Protein 4J2X (pdb70)

Structure (mmCIF, N/CA/C/O backbone):
data_4J2X
#
_entry.id   4J2X
#
_cell.length_a   62.157
_cell.length_b   97.293
_cell.length_c   144.102
_cell.angle_alpha   90.00
_cell.angle_beta   93.17
_cell.angle_gamma   90.00
#
_symmetry.space_group_name_H-M   'P 1 21 1'
#
loop_
_entity.id
_entity.type
_entity.pdbx_description
1 polymer 'Recombining binding protein suppressor of hairless'
2 polymer 'Four and a half LIM domains protein 1'
3 polymer "5'-D(*AP*AP*TP*CP*TP*TP*TP*CP*CP*CP*AP*CP*AP*GP*T)-3'"
4 polymer "5'-D(*TP*TP*AP*CP*TP*GP*TP*GP*GP*GP*AP*AP*AP*GP*A)-3'"
5 non-polymer 1,2-ETHANEDIOL
6 water water
#
loop_
_atom_site.group_PDB
_atom_site.id
_atom_site.type_symbol
_atom_site.label_atom_id
_atom_site.label_alt_id
_atom_site.label_comp_id
_atom_site.label_asym_id
_atom_site.label_entity_id
_atom_site.label_seq_id
_atom_site.pdbx_PDB_ins_code
_atom_site.Cartn_x
_atom_site.Cartn_y
_atom_site.Cartn_z
_atom_site.occupancy
_atom_site.B_iso_or_equiv
_atom_site.auth_seq_id
_atom_site.auth_comp_id
_atom_site.auth_asym_id
_atom_site.auth_atom_id
_atom_site.pdbx_PDB_model_num
ATOM 1 N N . PRO A 1 6 ? 35.145 -16.688 31.003 1.00 142.73 53 PRO A N 1
ATOM 2 C CA . PRO A 1 6 ? 35.523 -15.316 30.613 1.00 143.40 53 PRO A CA 1
ATOM 3 C C . PRO A 1 6 ? 34.381 -14.540 29.924 1.00 142.33 53 PRO A C 1
ATOM 4 O O . PRO A 1 6 ? 34.192 -14.726 28.714 1.00 141.06 53 PRO A O 1
ATOM 8 N N . PRO A 1 7 ? 33.628 -13.664 30.674 1.00 135.37 54 PRO A N 1
ATOM 9 C CA . PRO A 1 7 ? 32.477 -12.927 30.085 1.00 130.17 54 PRO A CA 1
ATOM 10 C C . PRO A 1 7 ? 32.640 -12.225 28.731 1.00 130.16 54 PRO A C 1
ATOM 11 O O . PRO A 1 7 ? 33.736 -11.732 28.399 1.00 134.22 54 PRO A O 1
ATOM 15 N N . LYS A 1 8 ? 31.516 -12.190 27.962 1.00 117.38 55 LYS A N 1
ATOM 16 C CA . LYS A 1 8 ? 31.387 -11.630 26.610 1.00 114.52 55 LYS A CA 1
ATOM 17 C C . LYS A 1 8 ? 30.155 -10.714 26.426 1.00 111.10 55 LYS A C 1
ATOM 18 O O . LYS A 1 8 ? 29.056 -11.015 26.900 1.00 106.09 55 LYS A O 1
ATOM 24 N N . ARG A 1 9 ? 30.345 -9.643 25.652 1.00 106.37 56 ARG A N 1
ATOM 25 C CA . ARG A 1 9 ? 29.304 -8.689 25.313 1.00 102.92 56 ARG A CA 1
ATOM 26 C C . ARG A 1 9 ? 28.321 -9.327 24.319 1.00 104.36 56 ARG A C 1
ATOM 27 O O . ARG A 1 9 ? 28.714 -10.261 23.612 1.00 105.29 56 ARG A O 1
ATOM 35 N N . LEU A 1 10 ? 27.049 -8.857 24.270 1.00 97.34 57 LEU A N 1
ATOM 36 C CA . LEU A 1 10 ? 26.102 -9.437 23.311 1.00 94.63 57 LEU A CA 1
ATOM 37 C C . LEU A 1 10 ? 26.390 -8.932 21.905 1.00 99.97 57 LEU A C 1
ATOM 38 O O . LEU A 1 10 ? 26.676 -7.746 21.726 1.00 101.92 57 LEU A O 1
ATOM 43 N N . THR A 1 11 ? 26.370 -9.843 20.923 1.00 95.84 58 THR A N 1
ATOM 44 C CA . THR A 1 11 ? 26.580 -9.516 19.514 1.00 96.36 58 THR A CA 1
ATOM 45 C C . THR A 1 11 ? 25.243 -9.446 18.824 1.00 94.77 58 THR A C 1
ATOM 46 O O . THR A 1 11 ? 24.297 -10.077 19.293 1.00 91.55 58 THR A O 1
ATOM 50 N N . ARG A 1 12 ? 25.150 -8.666 17.725 1.00 91.21 59 ARG A N 1
ATOM 51 C CA . ARG A 1 12 ? 23.917 -8.522 16.939 1.00 88.23 59 ARG A CA 1
ATOM 52 C C . ARG A 1 12 ? 23.429 -9.903 16.471 1.00 92.47 59 ARG A C 1
ATOM 53 O O . ARG A 1 12 ? 22.228 -10.149 16.582 1.00 87.69 59 ARG A O 1
ATOM 61 N N . GLU A 1 13 ? 24.385 -10.840 16.068 1.00 92.66 60 GLU A N 1
ATOM 62 C CA . GLU A 1 13 ? 24.085 -12.227 15.659 1.00 92.70 60 GLU A CA 1
ATOM 63 C C . GLU A 1 13 ? 23.335 -12.975 16.784 1.00 94.80 60 GLU A C 1
ATOM 64 O O . GLU A 1 13 ? 22.253 -13.511 16.555 1.00 91.84 60 GLU A O 1
ATOM 70 N N . ALA A 1 14 ? 23.894 -12.950 18.005 1.00 91.45 61 ALA A N 1
ATOM 71 C CA . ALA A 1 14 ? 23.274 -13.518 19.192 1.00 87.99 61 ALA A CA 1
ATOM 72 C C . ALA A 1 14 ? 21.953 -12.815 19.462 1.00 86.44 61 ALA A C 1
ATOM 73 O O . ALA A 1 14 ? 20.974 -13.508 19.776 1.00 84.90 61 ALA A O 1
ATOM 75 N N . MET A 1 15 ? 21.896 -11.450 19.332 1.00 80.54 62 MET A N 1
ATOM 76 C CA . MET A 1 15 ? 20.611 -10.763 19.562 1.00 76.81 62 MET A CA 1
ATOM 77 C C . MET A 1 15 ? 19.595 -11.256 18.564 1.00 81.00 62 MET A C 1
ATOM 78 O O . MET A 1 15 ? 18.549 -11.723 18.984 1.00 80.31 62 MET A O 1
ATOM 83 N N . ARG A 1 16 ? 19.959 -11.268 17.259 1.00 78.14 63 ARG A N 1
ATOM 84 C CA . ARG A 1 16 ? 19.132 -11.752 16.164 1.00 76.66 63 ARG A CA 1
ATOM 85 C C . ARG A 1 16 ? 18.578 -13.118 16.476 1.00 81.85 63 ARG A C 1
ATOM 86 O O . ARG A 1 16 ? 17.357 -13.297 16.444 1.00 82.87 63 ARG A O 1
ATOM 94 N N . ASN A 1 17 ? 19.451 -14.044 16.881 1.00 79.55 64 ASN A N 1
ATOM 95 C CA . ASN A 1 17 ? 19.113 -15.419 17.249 1.00 79.53 64 ASN A CA 1
ATOM 96 C C . ASN A 1 17 ? 18.093 -15.528 18.374 1.00 83.34 64 ASN A C 1
ATOM 97 O O . ASN A 1 17 ? 17.168 -16.341 18.270 1.00 83.68 64 ASN A O 1
ATOM 102 N N . TYR A 1 18 ? 18.223 -14.679 19.414 1.00 78.24 65 TYR A N 1
ATOM 103 C CA . TYR A 1 18 ? 17.286 -14.648 20.531 1.00 75.62 65 TYR A CA 1
ATOM 104 C C . TYR A 1 18 ? 15.919 -14.230 20.031 1.00 78.35 65 TYR A C 1
ATOM 105 O O . TYR A 1 18 ? 14.904 -14.872 20.352 1.00 77.19 65 TYR A O 1
ATOM 114 N N . LEU A 1 19 ? 15.888 -13.149 19.240 1.00 74.47 66 LEU A N 1
ATOM 115 C CA . LEU A 1 19 ? 14.643 -12.633 18.692 1.00 73.67 66 LEU A CA 1
ATOM 116 C C . LEU A 1 19 ? 13.912 -13.622 17.801 1.00 79.80 66 LEU A C 1
ATOM 117 O O . LEU A 1 19 ? 12.698 -13.595 17.774 1.00 78.19 66 LEU A O 1
ATOM 122 N N . LYS A 1 20 ? 14.639 -14.534 17.135 1.00 81.87 67 LYS A N 1
ATOM 123 C CA . LYS A 1 20 ? 14.071 -15.617 16.315 1.00 84.02 67 LYS A CA 1
ATOM 124 C C . LYS A 1 20 ? 13.198 -16.560 17.194 1.00 90.38 67 LYS A C 1
ATOM 125 O O . LYS A 1 20 ? 12.051 -16.778 16.852 1.00 90.95 67 LYS A O 1
ATOM 131 N N . GLU A 1 21 ? 13.697 -17.033 18.351 1.00 89.39 68 GLU A N 1
ATOM 132 C CA . GLU A 1 21 ? 12.933 -17.861 19.308 1.00 90.39 68 GLU A CA 1
ATOM 133 C C . GLU A 1 21 ? 12.938 -17.170 20.663 1.00 96.37 68 GLU A C 1
ATOM 134 O O . GLU A 1 21 ? 13.953 -17.226 21.387 1.00 99.45 68 GLU A O 1
ATOM 140 N N . ARG A 1 22 ? 11.844 -16.501 21.016 1.00 89.08 69 ARG A N 1
ATOM 141 C CA . ARG A 1 22 ? 11.821 -15.743 22.276 1.00 86.34 69 ARG A CA 1
ATOM 142 C C . ARG A 1 22 ? 11.721 -16.633 23.589 1.00 90.40 69 ARG A C 1
ATOM 143 O O . ARG A 1 22 ? 10.840 -16.445 24.443 1.00 89.49 69 ARG A O 1
ATOM 151 N N . GLY A 1 23 ? 12.688 -17.563 23.718 1.00 86.17 70 GLY A N 1
ATOM 152 C CA . GLY A 1 23 ? 12.793 -18.554 24.782 1.00 85.14 70 GLY A CA 1
ATOM 153 C C . GLY A 1 23 ? 13.261 -18.039 26.122 1.00 87.40 70 GLY A C 1
ATOM 154 O O . GLY A 1 23 ? 14.328 -18.453 26.592 1.00 88.64 70 GLY A O 1
ATOM 155 N N . ASP A 1 24 ? 12.445 -17.163 26.777 1.00 77.92 71 ASP A N 1
ATOM 156 C CA . ASP A 1 24 ? 12.808 -16.569 28.066 1.00 73.69 71 ASP A CA 1
ATOM 157 C C . ASP A 1 24 ? 12.490 -17.452 29.233 1.00 73.32 71 ASP A C 1
ATOM 158 O O . ASP A 1 24 ? 11.596 -18.286 29.143 1.00 71.21 71 ASP A O 1
ATOM 163 N N . GLN A 1 25 ? 13.195 -17.209 30.357 1.00 70.01 72 GLN A N 1
ATOM 164 C CA . GLN A 1 25 ? 13.037 -17.867 31.650 1.00 69.86 72 GLN A CA 1
ATOM 165 C C . GLN A 1 25 ? 12.460 -16.812 32.557 1.00 72.73 72 GLN A C 1
ATOM 166 O O . GLN A 1 25 ? 13.102 -15.781 32.760 1.00 75.73 72 GLN A O 1
ATOM 172 N N . THR A 1 26 ? 11.225 -17.010 33.011 1.00 66.00 73 THR A N 1
ATOM 173 C CA . THR A 1 26 ? 10.496 -16.074 33.873 1.00 65.19 73 THR A CA 1
ATOM 174 C C . THR A 1 26 ? 10.309 -16.681 35.279 1.00 71.73 73 THR A C 1
ATOM 175 O O . THR A 1 26 ? 10.028 -17.892 35.425 1.00 71.50 73 THR A O 1
ATOM 179 N N . VAL A 1 27 ? 10.429 -15.818 36.309 1.00 68.48 74 VAL A N 1
ATOM 180 C CA . VAL A 1 27 ? 10.183 -16.204 37.697 1.00 68.87 74 VAL A CA 1
ATOM 181 C C . VAL A 1 27 ? 9.087 -15.306 38.192 1.00 73.00 74 VAL A C 1
ATOM 182 O O . VAL A 1 27 ? 9.243 -14.085 38.133 1.00 73.03 74 VAL A O 1
ATOM 186 N N . LEU A 1 28 ? 7.973 -15.908 38.650 1.00 69.26 75 LEU A N 1
ATOM 187 C CA . LEU A 1 28 ? 6.836 -15.189 39.219 1.00 68.00 75 LEU A CA 1
ATOM 188 C C . LEU A 1 28 ? 6.751 -15.490 40.704 1.00 74.08 75 LEU A C 1
ATOM 189 O O . LEU A 1 28 ? 6.754 -16.676 41.083 1.00 75.46 75 LEU A O 1
ATOM 194 N N . ILE A 1 29 ? 6.586 -14.437 41.538 1.00 68.73 76 ILE A N 1
ATOM 195 C CA . ILE A 1 29 ? 6.365 -14.597 42.974 1.00 67.95 76 ILE A CA 1
ATOM 196 C C . ILE A 1 29 ? 5.032 -13.933 43.216 1.00 72.75 76 ILE A C 1
ATOM 197 O O . ILE A 1 29 ? 4.939 -12.705 43.089 1.00 73.36 76 ILE A O 1
ATOM 202 N N . LEU A 1 30 ? 3.985 -14.762 43.461 1.00 68.85 77 LEU A N 1
ATOM 203 C CA . LEU A 1 30 ? 2.600 -14.368 43.743 1.00 68.05 77 LEU A CA 1
ATOM 204 C C . LEU A 1 30 ? 2.346 -14.429 45.271 1.00 74.72 77 LEU A C 1
ATOM 205 O O . LEU A 1 30 ? 2.568 -15.476 45.916 1.00 75.46 77 LEU A O 1
ATOM 210 N N . HIS A 1 31 ? 1.921 -13.299 45.861 1.00 70.51 78 HIS A N 1
ATOM 211 C CA . HIS A 1 31 ? 1.770 -13.222 47.319 1.00 71.04 78 HIS A CA 1
ATOM 212 C C . HIS A 1 31 ? 0.787 -12.156 47.799 1.00 75.29 78 HIS A C 1
ATOM 213 O O . HIS A 1 31 ? 0.341 -11.342 47.012 1.00 74.98 78 HIS A O 1
ATOM 220 N N . ALA A 1 32 ? 0.545 -12.098 49.116 1.00 73.27 79 ALA A N 1
ATOM 221 C CA . ALA A 1 32 ? -0.296 -11.090 49.764 1.00 72.67 79 ALA A CA 1
ATOM 222 C C . ALA A 1 32 ? 0.533 -9.855 50.107 1.00 76.64 79 ALA A C 1
ATOM 223 O O . ALA A 1 32 ? 1.729 -9.962 50.345 1.00 76.51 79 ALA A O 1
ATOM 225 N N . LYS A 1 33 ? -0.091 -8.679 50.097 1.00 74.85 80 LYS A N 1
ATOM 226 C CA 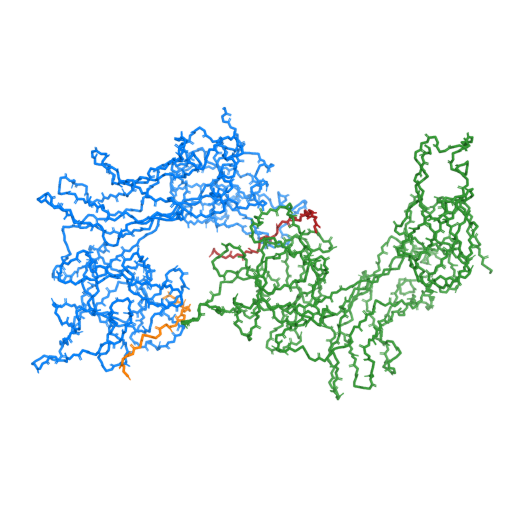. LYS A 1 33 ? 0.577 -7.408 50.385 1.00 75.44 80 LYS A CA 1
ATOM 227 C C . LYS A 1 33 ? 0.859 -7.208 51.891 1.00 81.77 80 LYS A C 1
ATOM 228 O O . LYS A 1 33 ? 1.774 -6.465 52.265 1.00 83.16 80 LYS A O 1
ATOM 234 N N . VAL A 1 34 ? 0.110 -7.906 52.744 1.00 78.37 81 VAL A N 1
ATOM 235 C CA . VAL A 1 34 ? 0.273 -7.853 54.200 1.00 79.80 81 VAL A CA 1
ATOM 236 C C . VAL A 1 34 ? 0.536 -9.233 54.786 1.00 81.05 81 VAL A C 1
ATOM 237 O O . VAL A 1 34 ? 0.400 -10.245 54.092 1.00 79.34 81 VAL A O 1
ATOM 241 N N . ALA A 1 35 ? 0.930 -9.259 56.072 1.00 77.21 82 ALA A N 1
ATOM 242 C CA . ALA A 1 35 ? 1.270 -10.459 56.831 1.00 75.95 82 ALA A CA 1
ATOM 243 C C . ALA A 1 35 ? 1.046 -10.179 58.309 1.00 81.78 82 ALA A C 1
ATOM 244 O O . ALA A 1 35 ? 1.455 -9.130 58.803 1.00 82.44 82 ALA A O 1
ATOM 246 N N . GLN A 1 36 ? 0.346 -11.086 58.995 1.00 79.42 83 GLN A N 1
ATOM 247 C CA . GLN A 1 36 ? 0.084 -10.993 60.426 1.00 82.09 83 GLN A CA 1
ATOM 248 C C . GLN A 1 36 ? 1.244 -11.657 61.179 1.00 89.75 83 GLN A C 1
ATOM 249 O O . GLN A 1 36 ? 1.675 -12.748 60.811 1.00 89.21 83 GLN A O 1
ATOM 255 N N . LYS A 1 37 ? 1.743 -11.010 62.231 1.00 91.15 84 LYS A N 1
ATOM 256 C CA . LYS A 1 37 ? 2.858 -11.544 63.009 1.00 93.94 84 LYS A CA 1
ATOM 257 C C . LYS A 1 37 ? 2.491 -12.527 64.130 1.00 100.33 84 LYS A C 1
ATOM 258 O O . LYS A 1 37 ? 1.385 -12.492 64.683 1.00 100.71 84 LYS A O 1
ATOM 264 N N . SER A 1 38 ? 3.450 -13.405 64.444 1.00 98.80 85 SER A N 1
ATOM 265 C CA . SER A 1 38 ? 3.391 -14.451 65.464 1.00 101.11 85 SER A CA 1
ATOM 266 C C . SER A 1 38 ? 4.181 -13.958 66.683 1.00 111.60 85 SER A C 1
ATOM 267 O O . SER A 1 38 ? 5.044 -13.088 66.545 1.00 112.66 85 SER A O 1
ATOM 270 N N . TYR A 1 39 ? 3.906 -14.526 67.869 1.00 112.13 86 TYR A N 1
ATOM 271 C CA . TYR A 1 39 ? 4.517 -14.116 69.129 1.00 116.04 86 TYR A CA 1
ATOM 272 C C . TYR A 1 39 ? 5.157 -15.253 69.990 1.00 127.21 86 TYR A C 1
ATOM 273 O O . TYR A 1 39 ? 6.370 -15.486 69.927 1.00 128.70 86 TYR A O 1
ATOM 282 N N . GLY A 1 40 ? 4.348 -15.895 70.823 1.00 127.62 87 GLY A N 1
ATOM 283 C CA . GLY A 1 40 ? 4.819 -16.893 71.780 1.00 132.93 87 GLY A CA 1
ATOM 284 C C . GLY A 1 40 ? 5.128 -18.272 71.234 1.00 138.33 87 GLY A C 1
ATOM 285 O O . GLY A 1 40 ? 4.511 -19.266 71.660 1.00 139.92 87 GLY A O 1
ATOM 286 N N . ASN A 1 41 ? 6.131 -18.342 70.323 1.00 132.04 88 ASN A N 1
ATOM 287 C CA . ASN A 1 41 ? 6.566 -19.561 69.633 1.00 129.78 88 ASN A CA 1
ATOM 288 C C . ASN A 1 41 ? 5.562 -19.960 68.547 1.00 127.05 88 ASN A C 1
ATOM 289 O O . ASN A 1 41 ? 5.846 -20.884 67.770 1.00 126.12 88 ASN A O 1
ATOM 294 N N . GLU A 1 42 ? 4.408 -19.226 68.470 1.00 117.65 89 GLU A N 1
ATOM 295 C CA . GLU A 1 42 ? 3.333 -19.446 67.494 1.00 111.38 89 GLU A CA 1
ATOM 296 C C . GLU A 1 42 ? 3.803 -19.236 66.089 1.00 107.71 89 GLU A C 1
ATOM 297 O O . GLU A 1 42 ? 4.784 -18.528 65.877 1.00 106.21 89 GLU A O 1
ATOM 303 N N . LYS A 1 43 ? 3.170 -19.955 65.149 1.00 100.29 90 LYS A N 1
ATOM 304 C CA . LYS A 1 43 ? 3.485 -19.940 63.724 1.00 95.58 90 LYS A CA 1
ATOM 305 C C . LYS A 1 43 ? 2.189 -19.648 62.986 1.00 98.06 90 LYS A C 1
ATOM 306 O O . LYS A 1 43 ? 1.435 -20.556 62.631 1.00 96.46 90 LYS A O 1
ATOM 312 N N . ARG A 1 44 ? 1.896 -18.352 62.846 1.00 94.57 91 ARG A N 1
ATOM 313 C CA . ARG A 1 44 ? 0.721 -17.836 62.154 1.00 91.77 91 ARG A CA 1
ATOM 314 C C . ARG A 1 44 ? 1.077 -17.743 60.665 1.00 93.68 91 ARG A C 1
ATOM 315 O O . ARG A 1 44 ? 1.491 -16.675 60.194 1.00 94.33 91 ARG A O 1
ATOM 323 N N . PHE A 1 45 ? 0.958 -18.879 59.948 1.00 87.21 92 PHE A N 1
ATOM 324 C CA . PHE A 1 45 ? 1.307 -19.039 58.530 1.00 83.79 92 PHE A CA 1
ATOM 325 C C . PHE A 1 45 ? 0.698 -18.033 57.592 1.00 88.19 92 PHE A C 1
ATOM 326 O O . PHE A 1 45 ? -0.453 -17.643 57.785 1.00 88.56 92 PHE A O 1
ATOM 334 N N . PHE A 1 46 ? 1.486 -17.596 56.585 1.00 84.13 93 PHE A N 1
ATOM 335 C CA . PHE A 1 46 ? 1.056 -16.634 55.572 1.00 81.83 93 PHE A CA 1
ATOM 336 C C . PHE A 1 46 ? -0.041 -17.256 54.746 1.00 86.97 93 PHE A C 1
ATOM 337 O O . PHE A 1 46 ? 0.135 -18.360 54.208 1.00 86.61 93 PHE A O 1
ATOM 345 N N . CYS A 1 47 ? -1.200 -16.562 54.714 1.00 84.65 94 CYS A N 1
ATOM 346 C CA A CYS A 1 47 ? -2.391 -16.980 53.982 0.52 83.32 94 CYS A CA 1
ATOM 347 C CA B CYS A 1 47 ? -2.386 -16.999 53.975 0.48 83.38 94 CYS A CA 1
ATOM 348 C C . CYS A 1 47 ? -2.929 -15.850 53.116 1.00 86.00 94 CYS A C 1
ATOM 349 O O . CYS A 1 47 ? -3.238 -14.784 53.650 1.00 87.09 94 CYS A O 1
ATOM 354 N N . PRO A 1 48 ? -3.031 -16.041 51.772 1.00 80.18 95 PRO A N 1
ATOM 355 C CA . PRO A 1 48 ? -2.695 -17.241 50.978 1.00 79.10 95 PRO A CA 1
ATOM 356 C C . PRO A 1 48 ? -1.184 -17.548 50.926 1.00 82.47 95 PRO A C 1
ATOM 357 O O . PRO A 1 48 ? -0.347 -16.635 51.120 1.00 82.74 95 PRO A O 1
ATOM 361 N N . PRO A 1 49 ? -0.796 -18.831 50.747 1.00 76.45 96 PRO A N 1
ATOM 362 C CA . PRO A 1 49 ? 0.634 -19.127 50.678 1.00 75.35 96 PRO A CA 1
ATOM 363 C C . PRO A 1 49 ? 1.262 -18.506 49.436 1.00 77.52 96 PRO A C 1
ATOM 364 O O . PRO A 1 49 ? 0.698 -18.623 48.329 1.00 73.67 96 PRO A O 1
ATOM 368 N N . PRO A 1 50 ? 2.441 -17.859 49.612 1.00 76.71 97 PRO A N 1
ATOM 369 C CA . PRO A 1 50 ? 3.179 -17.319 48.458 1.00 76.11 97 PRO A CA 1
ATOM 370 C C . PRO A 1 50 ? 3.455 -18.402 47.422 1.00 80.81 97 PRO A C 1
ATOM 371 O O . PRO A 1 50 ? 3.634 -19.570 47.764 1.00 81.88 97 PRO A O 1
ATOM 375 N N . CYS A 1 51 ? 3.464 -18.028 46.155 1.00 76.12 98 CYS A N 1
ATOM 376 C CA . CYS A 1 51 ? 3.639 -19.016 45.109 1.00 74.65 98 CYS A CA 1
ATOM 377 C C . CYS A 1 51 ? 4.670 -18.608 44.096 1.00 76.08 98 CYS A C 1
ATOM 378 O O . CYS A 1 51 ? 4.593 -17.512 43.529 1.00 75.69 98 CYS A O 1
ATOM 381 N N . VAL A 1 52 ? 5.635 -19.506 43.868 1.00 70.37 99 VAL A N 1
ATOM 382 C CA . VAL A 1 52 ? 6.692 -19.343 42.897 1.00 68.60 99 VAL A CA 1
ATOM 383 C C . VAL A 1 52 ? 6.308 -20.166 41.685 1.00 75.58 99 VAL A C 1
ATOM 384 O O . VAL A 1 52 ? 6.077 -21.372 41.819 1.00 76.07 99 VAL A O 1
ATOM 388 N N . TYR A 1 53 ? 6.186 -19.498 40.510 1.00 73.21 100 TYR A N 1
ATOM 389 C CA . TYR A 1 53 ? 5.911 -20.113 39.195 1.00 73.59 100 TYR A CA 1
ATOM 390 C C . TYR A 1 53 ? 7.128 -19.855 38.337 1.00 77.46 100 TYR A C 1
ATOM 391 O O . TYR A 1 53 ? 7.590 -18.708 38.249 1.00 77.13 100 TYR A O 1
ATOM 400 N N . LEU A 1 54 ? 7.576 -20.888 37.638 1.00 73.64 101 LEU A N 1
ATOM 401 C CA . LEU A 1 54 ? 8.654 -20.808 36.673 1.00 72.60 101 LEU A CA 1
ATOM 402 C C . LEU A 1 54 ? 7.959 -20.863 35.315 1.00 75.79 101 LEU A C 1
ATOM 403 O O . LEU A 1 54 ? 7.419 -21.895 34.925 1.00 76.63 101 LEU A O 1
ATOM 408 N N . MET A 1 55 ? 7.910 -19.733 34.640 1.00 70.97 102 MET A N 1
ATOM 409 C CA . MET A 1 55 ? 7.215 -19.616 33.365 1.00 70.42 102 MET A CA 1
ATOM 410 C C . MET A 1 55 ? 8.157 -19.423 32.213 1.00 71.72 102 MET A C 1
ATOM 411 O O . MET A 1 55 ? 9.242 -18.877 32.393 1.00 73.61 102 MET A O 1
ATOM 416 N N . GLY A 1 56 ? 7.732 -19.841 31.031 1.00 63.57 103 GLY A N 1
ATOM 417 C CA . GLY A 1 56 ? 8.497 -19.617 29.821 1.00 63.80 103 GLY A CA 1
ATOM 418 C C . GLY A 1 56 ? 9.214 -20.792 29.216 1.00 72.64 103 GLY A C 1
ATOM 419 O O . GLY A 1 56 ? 9.750 -21.651 29.923 1.00 76.81 103 GLY A O 1
ATOM 420 N N . SER A 1 57 ? 9.300 -20.764 27.878 1.00 68.30 104 SER A N 1
ATOM 421 C CA . SER A 1 57 ? 9.925 -21.777 27.048 1.00 68.99 104 SER A CA 1
ATOM 422 C C . SER A 1 57 ? 11.416 -21.967 27.345 1.00 77.31 104 SER A C 1
ATOM 423 O O . SER A 1 57 ? 11.994 -22.994 26.961 1.00 81.47 104 SER A O 1
ATOM 426 N N . GLY A 1 58 ? 12.010 -21.000 28.043 1.00 72.02 105 GLY A N 1
ATOM 427 C CA . GLY A 1 58 ? 13.424 -21.008 28.400 1.00 72.83 105 GLY A CA 1
ATOM 428 C C . GLY A 1 58 ? 13.843 -22.064 29.394 1.00 76.81 105 GLY A C 1
ATOM 429 O O . GLY A 1 58 ? 14.991 -22.503 29.356 1.00 78.53 105 GLY A O 1
ATOM 430 N N . TRP A 1 59 ? 12.943 -22.456 30.310 1.00 72.48 106 TRP A N 1
ATOM 431 C CA . TRP A 1 59 ? 13.254 -23.475 31.309 1.00 73.34 106 TRP A CA 1
ATOM 432 C C . TRP A 1 59 ? 13.570 -24.824 30.649 1.00 81.33 106 TRP A C 1
ATOM 433 O O . TRP A 1 59 ? 14.626 -25.405 30.948 1.00 85.21 106 TRP A O 1
ATOM 444 N N . LYS A 1 60 ? 12.729 -25.253 29.680 1.00 75.78 107 LYS A N 1
ATOM 445 C CA . LYS A 1 60 ? 12.915 -26.476 28.888 1.00 77.48 107 LYS A CA 1
ATOM 446 C C . LYS A 1 60 ? 14.169 -26.323 28.013 1.00 81.73 107 LYS A C 1
ATOM 447 O O . LYS A 1 60 ? 14.983 -27.239 27.974 1.00 83.48 107 LYS A O 1
ATOM 453 N N . LYS A 1 61 ? 14.340 -25.164 27.336 1.00 77.38 108 LYS A N 1
ATOM 454 C CA . LYS A 1 61 ? 15.517 -24.901 26.482 1.00 78.54 108 LYS A CA 1
ATOM 455 C C . LYS A 1 61 ? 16.806 -25.094 27.295 1.00 86.95 108 LYS A C 1
ATOM 456 O O . LYS A 1 61 ? 17.718 -25.776 26.815 1.00 91.31 108 LYS A O 1
ATOM 462 N N . LYS A 1 62 ? 16.839 -24.568 28.552 1.00 81.93 109 LYS A N 1
ATOM 463 C CA . LYS A 1 62 ? 17.963 -24.695 29.477 1.00 83.36 109 LYS A CA 1
ATOM 464 C C . LYS A 1 62 ? 18.126 -26.153 29.976 1.00 92.14 109 LYS A C 1
ATOM 465 O O . LYS A 1 62 ? 19.254 -26.637 30.042 1.00 94.98 109 LYS A O 1
ATOM 471 N N . LYS A 1 63 ? 17.015 -26.862 30.269 1.00 88.51 110 LYS A N 1
ATOM 472 C CA . LYS A 1 63 ? 17.062 -28.274 30.670 1.00 91.33 110 LYS A CA 1
ATOM 473 C C . LYS A 1 63 ? 17.713 -29.063 29.540 1.00 99.44 110 LYS A C 1
ATOM 474 O O . LYS A 1 63 ? 18.541 -29.927 29.810 1.00 103.23 110 LYS A O 1
ATOM 480 N N . GLU A 1 64 ? 17.344 -28.756 28.281 1.00 95.43 111 GLU A N 1
ATOM 481 C CA . GLU A 1 64 ? 17.881 -29.417 27.102 1.00 98.46 111 GLU A CA 1
ATOM 482 C C . GLU A 1 64 ? 19.378 -29.158 26.979 1.00 105.36 111 GLU A C 1
ATOM 483 O O . GLU A 1 64 ? 20.127 -30.134 26.864 1.00 107.90 111 GLU A O 1
ATOM 489 N N . GLN A 1 65 ? 19.812 -27.858 27.058 1.00 100.60 112 GLN A N 1
ATOM 490 C CA . GLN A 1 65 ? 21.221 -27.408 26.994 1.00 102.91 112 GLN A CA 1
ATOM 491 C C . GLN A 1 65 ? 22.099 -28.129 28.040 1.00 110.28 112 GLN A C 1
ATOM 492 O O . GLN A 1 65 ? 23.148 -28.686 27.692 1.00 114.19 112 GLN A O 1
ATOM 498 N N . MET A 1 66 ? 21.674 -28.087 29.315 1.00 104.22 113 MET A N 1
ATOM 499 C CA . MET A 1 66 ? 22.379 -28.690 30.439 1.00 106.19 113 MET A CA 1
ATOM 500 C C . MET A 1 66 ? 22.542 -30.190 30.281 1.00 114.24 113 MET A C 1
ATOM 501 O O . MET A 1 66 ? 23.654 -30.701 30.455 1.00 117.09 113 MET A O 1
ATOM 506 N N . GLU A 1 67 ? 21.448 -30.887 29.917 1.00 110.40 114 GLU A N 1
ATOM 507 C CA . GLU A 1 67 ? 21.455 -32.340 29.728 1.00 113.39 114 GLU A CA 1
ATOM 508 C C . GLU A 1 67 ? 22.335 -32.822 28.561 1.00 119.71 114 GLU A C 1
ATOM 509 O O . GLU A 1 67 ? 22.907 -33.906 28.671 1.00 123.60 114 GLU A O 1
ATOM 515 N N . THR A 1 68 ? 22.478 -32.020 27.477 1.00 114.50 115 THR A N 1
ATOM 516 C CA . THR A 1 68 ? 23.335 -32.399 26.343 1.00 117.59 115 THR A CA 1
ATOM 517 C C . THR A 1 68 ? 24.807 -32.252 26.735 1.00 126.65 115 THR A C 1
ATOM 518 O O . THR A 1 68 ? 25.636 -33.058 26.300 1.00 130.83 115 THR A O 1
ATOM 522 N N . ASP A 1 69 ? 25.120 -31.219 27.560 1.00 122.16 116 ASP A N 1
ATOM 523 C CA . ASP A 1 69 ? 26.460 -30.933 28.074 1.00 124.87 116 ASP A CA 1
ATOM 524 C C . ASP A 1 69 ? 26.943 -32.026 29.027 1.00 133.91 116 ASP A C 1
ATOM 525 O O . ASP A 1 69 ? 28.153 -32.256 29.120 1.00 138.52 116 ASP A O 1
ATOM 530 N N . GLY A 1 70 ? 26.006 -32.719 29.679 1.00 129.61 117 GLY A N 1
ATOM 531 C CA . GLY A 1 70 ? 26.327 -33.841 30.553 1.00 133.50 117 GLY A CA 1
ATOM 532 C C . GLY A 1 70 ? 25.543 -33.972 31.836 1.00 137.16 117 GLY A C 1
ATOM 533 O O . GLY A 1 70 ? 25.782 -34.902 32.607 1.00 140.35 117 GLY A O 1
ATOM 534 N N . CYS A 1 71 ? 24.613 -33.056 32.084 1.00 130.46 118 CYS A N 1
ATOM 535 C CA . CYS A 1 71 ? 23.817 -33.080 33.305 1.00 129.23 118 CYS A CA 1
ATOM 536 C C . CYS A 1 71 ? 22.738 -34.152 33.294 1.00 131.69 118 CYS A C 1
ATOM 537 O O . CYS A 1 71 ? 22.165 -34.450 32.246 1.00 130.26 118 CYS A O 1
ATOM 540 N N . SER A 1 72 ? 22.472 -34.731 34.470 1.00 128.48 119 SER A N 1
ATOM 541 C CA . SER A 1 72 ? 21.406 -35.704 34.660 1.00 128.26 119 SER A CA 1
ATOM 542 C C . SER A 1 72 ? 20.125 -34.897 34.906 1.00 127.53 119 SER A C 1
ATOM 543 O O . SER A 1 72 ? 20.220 -33.686 35.115 1.00 125.14 119 SER A O 1
ATOM 546 N N . GLU A 1 73 ? 18.941 -35.548 34.918 1.00 122.76 120 GLU A N 1
ATOM 547 C CA . GLU A 1 73 ? 17.670 -34.868 35.195 1.00 118.65 120 GLU A CA 1
ATOM 548 C C . GLU A 1 73 ? 17.715 -34.219 36.578 1.00 120.43 120 GLU A C 1
ATOM 549 O O . GLU A 1 73 ? 17.142 -33.142 36.777 1.00 116.73 120 GLU A O 1
ATOM 555 N N . GLN A 1 74 ? 18.440 -34.867 37.515 1.00 119.41 121 GLN A N 1
ATOM 556 C CA . GLN A 1 74 ? 18.645 -34.424 38.894 1.00 119.02 121 GLN A CA 1
ATOM 557 C C . GLN A 1 74 ? 19.416 -33.101 38.907 1.00 119.96 121 GLN A C 1
ATOM 558 O O . GLN A 1 74 ? 19.013 -32.148 39.582 1.00 116.23 121 GLN A O 1
ATOM 564 N N . GLU A 1 75 ? 20.494 -33.048 38.108 1.00 117.25 122 GLU A N 1
ATOM 565 C CA . GLU A 1 75 ? 21.384 -31.903 37.952 1.00 115.88 122 GLU A CA 1
ATOM 566 C C . GLU A 1 75 ? 20.739 -30.725 37.208 1.00 114.92 122 GLU A C 1
ATOM 567 O O . GLU A 1 75 ? 21.045 -29.579 37.525 1.00 114.38 122 GLU A O 1
ATOM 573 N N . SER A 1 76 ? 19.876 -30.999 36.208 1.00 107.96 123 SER A N 1
ATOM 574 C CA . SER A 1 76 ? 19.228 -29.980 35.372 1.00 103.41 123 SER A CA 1
ATOM 575 C C . SER A 1 76 ? 17.953 -29.339 36.005 1.00 103.50 123 SER A C 1
ATOM 576 O O . SER A 1 76 ? 17.458 -28.305 35.527 1.00 100.08 123 SER A O 1
ATOM 579 N N . GLN A 1 77 ? 17.446 -29.959 37.081 1.00 99.18 124 GLN A N 1
ATOM 580 C CA . GLN A 1 77 ? 16.256 -29.539 37.788 1.00 94.95 124 GLN A CA 1
ATOM 581 C C . GLN A 1 77 ? 16.485 -28.272 38.590 1.00 96.05 124 GLN A C 1
ATOM 582 O O . GLN A 1 77 ? 17.332 -28.276 39.489 1.00 95.29 124 GLN A O 1
ATOM 588 N N . PRO A 1 78 ? 15.707 -27.183 38.314 1.00 90.88 125 PRO A N 1
ATOM 589 C CA . PRO A 1 78 ? 15.842 -25.955 39.123 1.00 89.44 125 PRO A CA 1
ATOM 590 C C . PRO A 1 78 ? 15.386 -26.214 40.555 1.00 93.76 125 PRO A C 1
ATOM 591 O O . PRO A 1 78 ? 14.539 -27.089 40.788 1.00 93.99 125 PRO A O 1
ATOM 595 N N . CYS A 1 79 ? 16.002 -25.499 41.509 1.00 89.87 126 CYS A N 1
ATOM 596 C CA . CYS A 1 79 ? 15.699 -25.588 42.935 1.00 90.83 126 CYS A CA 1
ATOM 597 C C . CYS A 1 79 ? 15.414 -24.204 43.435 1.00 94.31 126 CYS A C 1
ATOM 598 O O . CYS A 1 79 ? 16.039 -23.232 43.010 1.00 93.78 126 CYS A O 1
ATOM 601 N N . ALA A 1 80 ? 14.468 -24.120 44.345 1.00 90.78 127 ALA A N 1
ATOM 602 C CA . ALA A 1 80 ? 14.064 -22.873 44.930 1.00 89.14 127 ALA A CA 1
ATOM 603 C C . ALA A 1 80 ? 14.008 -23.069 46.416 1.00 96.79 127 ALA A C 1
ATOM 604 O O . ALA A 1 80 ? 13.795 -24.188 46.909 1.00 98.06 127 ALA A O 1
ATOM 606 N N . PHE A 1 81 ? 14.261 -21.974 47.130 1.00 93.30 128 PHE A N 1
ATOM 607 C CA . PHE A 1 81 ? 14.211 -21.886 48.577 1.00 93.95 128 PHE A CA 1
ATOM 608 C C . PHE A 1 81 ? 13.601 -20.547 48.871 1.00 95.75 128 PHE A C 1
ATOM 609 O O . PHE A 1 81 ? 13.883 -19.582 48.163 1.00 95.39 128 PHE A O 1
ATOM 617 N N . ILE A 1 82 ? 12.739 -20.490 49.877 1.00 90.34 129 ILE A N 1
ATOM 618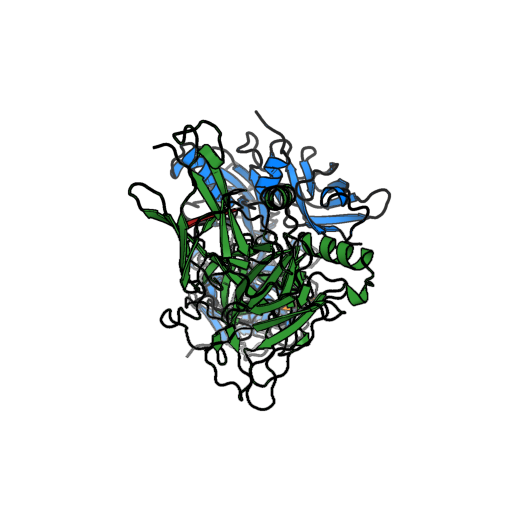 C CA . ILE A 1 82 ? 12.040 -19.268 50.223 1.00 88.34 129 ILE A CA 1
ATOM 619 C C . ILE A 1 82 ? 12.328 -18.799 51.661 1.00 94.36 129 ILE A C 1
ATOM 620 O O . ILE A 1 82 ? 12.526 -19.616 52.569 1.00 94.78 129 ILE A O 1
ATOM 625 N N . GLY A 1 83 ? 12.302 -17.485 51.848 1.00 90.88 130 GLY A N 1
ATOM 626 C CA . GLY A 1 83 ? 12.493 -16.887 53.155 1.00 93.72 130 GLY A CA 1
ATOM 627 C C . GLY A 1 83 ? 12.085 -15.441 53.190 1.00 98.36 130 GLY A C 1
ATOM 628 O O . GLY A 1 83 ? 11.616 -14.908 52.190 1.00 95.38 130 GLY A O 1
ATOM 629 N N . ILE A 1 84 ? 12.273 -14.806 54.352 1.00 99.89 131 ILE A N 1
ATOM 630 C CA . ILE A 1 84 ? 11.991 -13.389 54.597 1.00 100.74 131 ILE A CA 1
ATOM 631 C C . ILE A 1 84 ? 13.324 -12.580 54.696 1.00 114.09 131 ILE A C 1
ATOM 632 O O . ILE A 1 84 ? 14.373 -13.191 54.917 1.00 115.68 131 ILE A O 1
ATOM 637 N N . GLY A 1 85 ? 13.287 -11.273 54.413 1.00 116.49 132 GLY A N 1
ATOM 638 C CA . GLY A 1 85 ? 14.485 -10.437 54.294 1.00 122.54 132 GLY A CA 1
ATOM 639 C C . GLY A 1 85 ? 15.125 -9.767 55.513 1.00 139.43 132 GLY A C 1
ATOM 640 O O . GLY A 1 85 ? 14.807 -8.607 55.796 1.00 140.20 132 GLY A O 1
ATOM 641 N N . ASN A 1 86 ? 16.105 -10.413 56.210 1.00 144.32 133 ASN A N 1
ATOM 642 C CA . ASN A 1 86 ? 16.613 -11.764 55.946 1.00 146.12 133 ASN A CA 1
ATOM 643 C C . ASN A 1 86 ? 16.565 -12.728 57.158 1.00 155.24 133 ASN A C 1
ATOM 644 O O . ASN A 1 86 ? 16.761 -13.938 56.981 1.00 155.56 133 ASN A O 1
ATOM 649 N N . SER A 1 87 ? 16.271 -12.202 58.374 1.00 154.76 134 SER A N 1
ATOM 650 C CA . SER A 1 87 ? 16.219 -12.978 59.624 1.00 157.74 134 SER A CA 1
ATOM 651 C C . SER A 1 87 ? 17.576 -13.685 59.919 1.00 167.76 134 SER A C 1
ATOM 652 O O . SER A 1 87 ? 18.629 -13.144 59.556 1.00 168.91 134 SER A O 1
ATOM 655 N N . ASP A 1 88 ? 17.552 -14.867 60.583 1.00 167.33 135 ASP A N 1
ATOM 656 C CA . ASP A 1 88 ? 18.767 -15.627 60.897 1.00 171.38 135 ASP A CA 1
ATOM 657 C C . ASP A 1 88 ? 19.035 -16.794 59.910 1.00 172.89 135 ASP A C 1
ATOM 658 O O . ASP A 1 88 ? 19.729 -17.758 60.260 1.00 175.79 135 ASP A O 1
ATOM 663 N N . GLN A 1 89 ? 18.505 -16.661 58.656 1.00 163.48 136 GLN A N 1
ATOM 664 C CA . GLN A 1 89 ? 18.653 -17.566 57.499 1.00 160.21 136 GLN A CA 1
ATOM 665 C C . GLN A 1 89 ? 17.818 -18.878 57.451 1.00 159.86 136 GLN A C 1
ATOM 666 O O . GLN A 1 89 ? 18.231 -19.868 56.823 1.00 160.07 136 GLN A O 1
ATOM 672 N N . GLU A 1 90 ? 16.613 -18.856 58.054 1.00 151.25 137 GLU A N 1
ATOM 673 C CA . GLU A 1 90 ? 15.688 -19.992 58.030 1.00 146.99 137 GLU A CA 1
ATOM 674 C C . GLU A 1 90 ? 14.961 -19.968 56.669 1.00 139.41 137 GLU A C 1
ATOM 675 O O . GLU A 1 90 ? 14.033 -19.180 56.466 1.00 136.07 137 GLU A O 1
ATOM 681 N N . MET A 1 91 ? 15.452 -20.775 55.714 1.00 130.38 138 MET A N 1
ATOM 682 C CA . MET A 1 91 ? 14.891 -20.867 54.368 1.00 123.72 138 MET A CA 1
ATOM 683 C C . MET A 1 91 ? 14.297 -22.234 54.090 1.00 120.09 138 MET A C 1
ATOM 684 O O . MET A 1 91 ? 14.976 -23.248 54.258 1.00 122.08 138 MET A O 1
ATOM 689 N N . GLN A 1 92 ? 13.022 -22.253 53.657 1.00 108.85 139 GLN A N 1
ATOM 690 C CA . GLN A 1 92 ? 12.274 -23.463 53.327 1.00 105.59 139 GLN A CA 1
ATOM 691 C C . GLN A 1 92 ? 12.415 -23.867 51.878 1.00 103.96 139 GLN A C 1
ATOM 692 O O . GLN A 1 92 ? 12.314 -23.034 50.983 1.00 99.64 139 GLN A O 1
ATOM 698 N N . GLN A 1 93 ? 12.652 -25.161 51.648 1.00 101.99 140 GLN A N 1
ATOM 699 C CA . GLN A 1 93 ? 12.808 -25.694 50.303 1.00 99.77 140 GLN A CA 1
ATOM 700 C C . GLN A 1 93 ? 11.473 -25.848 49.656 1.00 101.14 140 GLN A C 1
ATOM 701 O O . GLN A 1 93 ? 10.577 -26.458 50.245 1.00 102.10 140 GLN A O 1
ATOM 707 N N . LEU A 1 94 ? 11.351 -25.326 48.435 1.00 93.96 141 LEU A N 1
ATOM 708 C CA . LEU A 1 94 ? 10.151 -25.491 47.644 1.00 91.65 141 LEU A CA 1
ATOM 709 C C . LEU A 1 94 ? 10.377 -26.711 46.749 1.00 97.32 141 LEU A C 1
ATOM 710 O O . LEU A 1 94 ? 11.482 -26.901 46.209 1.00 97.10 141 LEU A O 1
ATOM 715 N N . ASN A 1 95 ? 9.339 -27.538 46.592 1.00 95.45 142 ASN A N 1
ATOM 716 C CA . ASN A 1 95 ? 9.469 -28.676 45.710 1.00 97.54 142 ASN A CA 1
ATOM 717 C C . ASN A 1 95 ? 8.772 -28.437 44.381 1.00 101.78 142 ASN A C 1
ATOM 718 O O . ASN A 1 95 ? 7.538 -28.528 44.302 1.00 101.35 142 ASN A O 1
ATOM 723 N N . LEU A 1 96 ? 9.573 -28.127 43.337 1.00 99.17 143 LEU A N 1
ATOM 724 C CA . LEU A 1 96 ? 9.076 -27.901 41.967 1.00 98.02 143 LEU A CA 1
ATOM 725 C C . LEU A 1 96 ? 9.358 -29.141 41.091 1.00 107.83 143 LEU A C 1
ATOM 726 O O . LEU A 1 96 ? 9.303 -29.033 39.855 1.00 108.40 143 LEU A O 1
ATOM 731 N N . GLU A 1 97 ? 9.707 -30.292 41.715 1.00 106.69 144 GLU A N 1
ATOM 732 C CA . GLU A 1 97 ? 9.995 -31.513 40.967 1.00 109.21 144 GLU A CA 1
ATOM 733 C C . GLU A 1 97 ? 8.740 -31.953 40.229 1.00 112.37 144 GLU A C 1
ATOM 734 O O . GLU A 1 97 ? 7.748 -32.352 40.860 1.00 113.05 144 GLU A O 1
ATOM 740 N N . GLY A 1 98 ? 8.786 -31.779 38.905 1.00 106.28 145 GLY A N 1
ATOM 741 C CA . GLY A 1 98 ? 7.716 -32.117 37.973 1.00 104.69 145 GLY A CA 1
ATOM 742 C C . GLY A 1 98 ? 6.579 -31.122 37.909 1.00 104.72 145 GLY A C 1
ATOM 743 O O . GLY A 1 98 ? 5.577 -31.386 37.240 1.00 105.38 145 GLY A O 1
ATOM 744 N N . LYS A 1 99 ? 6.718 -29.975 38.605 1.00 97.65 146 LYS A N 1
ATOM 745 C CA . LYS A 1 99 ? 5.708 -28.913 38.666 1.00 94.28 146 LYS A CA 1
ATOM 746 C C . LYS A 1 99 ? 6.301 -27.578 38.194 1.00 94.64 146 LYS A C 1
ATOM 747 O O . LYS A 1 99 ? 7.468 -27.274 38.486 1.00 93.28 146 LYS A O 1
ATOM 753 N N . ASN A 1 100 ? 5.487 -26.762 37.511 1.00 89.03 147 ASN A N 1
ATOM 754 C CA . ASN A 1 100 ? 5.935 -25.445 37.030 1.00 86.70 147 ASN A CA 1
ATOM 755 C C . ASN A 1 100 ? 5.841 -24.424 38.179 1.00 88.97 147 ASN A C 1
ATOM 756 O O . ASN A 1 100 ? 6.305 -23.294 38.035 1.00 88.12 147 ASN A O 1
ATOM 761 N N . TYR A 1 101 ? 5.245 -24.827 39.322 1.00 83.56 148 TYR A N 1
ATOM 762 C CA . TYR A 1 101 ? 5.036 -23.942 40.457 1.00 80.87 148 TYR A CA 1
ATOM 763 C C . TYR A 1 101 ? 5.008 -24.680 41.763 1.00 82.82 148 TYR A C 1
ATOM 764 O O . TYR A 1 101 ? 4.803 -25.883 41.765 1.00 81.89 148 TYR A O 1
ATOM 773 N N . CYS A 1 102 ? 5.107 -23.938 42.879 1.00 79.63 149 CYS A N 1
ATOM 774 C CA . CYS A 1 102 ? 5.023 -24.484 44.229 1.00 82.48 149 CYS A CA 1
ATOM 775 C C . CYS A 1 102 ? 4.631 -23.416 45.221 1.00 84.73 149 CYS A C 1
ATOM 776 O O . CYS A 1 102 ? 5.148 -22.306 45.113 1.00 85.43 149 CYS A O 1
ATOM 779 N N . THR A 1 103 ? 3.809 -23.758 46.246 1.00 79.11 150 THR A N 1
ATOM 780 C CA . THR A 1 103 ? 3.445 -22.786 47.295 1.00 77.01 150 THR A CA 1
ATOM 781 C C . THR A 1 103 ? 4.259 -22.916 48.594 1.00 79.20 150 THR A C 1
ATOM 782 O O . THR A 1 103 ? 4.624 -24.021 49.009 1.00 78.10 150 THR A O 1
ATOM 786 N N . ALA A 1 104 ? 4.513 -21.757 49.237 1.00 75.20 151 ALA A N 1
ATOM 787 C CA . ALA A 1 104 ? 5.239 -21.622 50.488 1.00 76.30 151 ALA A CA 1
ATOM 788 C C . ALA A 1 104 ? 4.193 -21.666 51.619 1.00 80.98 151 ALA A C 1
ATOM 789 O O . ALA A 1 104 ? 3.698 -20.648 52.147 1.00 79.95 151 ALA A O 1
ATOM 791 N N . LYS A 1 105 ? 3.819 -22.911 51.931 1.00 78.28 152 LYS A N 1
ATOM 792 C CA . LYS A 1 105 ? 2.771 -23.283 52.869 1.00 78.55 152 LYS A CA 1
ATOM 793 C C . LYS A 1 105 ? 3.069 -23.019 54.341 1.00 86.95 152 LYS A C 1
ATOM 794 O O . LYS A 1 105 ? 2.122 -22.863 55.116 1.00 87.74 152 LYS A O 1
ATOM 800 N N . THR A 1 106 ? 4.364 -22.989 54.738 1.00 86.06 153 THR A N 1
ATOM 801 C CA . THR A 1 106 ? 4.780 -22.848 56.146 1.00 88.67 153 THR A CA 1
ATOM 802 C C . THR A 1 106 ? 5.612 -21.606 56.522 1.00 93.32 153 THR A C 1
ATOM 803 O O . THR A 1 106 ? 6.402 -21.659 57.460 1.00 97.02 153 THR A O 1
ATOM 807 N N . LEU A 1 107 ? 5.380 -20.479 55.862 1.00 87.31 154 LEU A N 1
ATOM 808 C CA . LEU A 1 107 ? 6.091 -19.249 56.166 1.00 87.49 154 LEU A CA 1
ATOM 809 C C . LEU A 1 107 ? 5.387 -18.442 57.261 1.00 95.54 154 LEU A C 1
ATOM 810 O O . LEU A 1 107 ? 4.164 -18.391 57.280 1.00 96.72 154 LEU A O 1
ATOM 815 N N . TYR A 1 108 ? 6.149 -17.777 58.142 1.00 92.98 155 TYR A N 1
ATOM 816 C CA . TYR A 1 108 ? 5.587 -16.929 59.195 1.00 93.91 155 TYR A CA 1
ATOM 817 C C . TYR A 1 108 ? 6.623 -15.880 59.599 1.00 100.42 155 TYR A C 1
ATOM 818 O O . TYR A 1 108 ? 7.808 -16.050 59.275 1.00 101.61 155 TYR A O 1
ATOM 827 N N . ILE A 1 109 ? 6.182 -14.814 60.326 1.00 96.36 156 ILE A N 1
ATOM 828 C CA . ILE A 1 109 ? 7.033 -13.720 60.834 1.00 96.86 156 ILE A CA 1
ATOM 829 C C . ILE A 1 109 ? 6.818 -13.499 62.352 1.00 103.03 156 ILE A C 1
ATOM 830 O O . ILE A 1 109 ? 5.686 -13.281 62.782 1.00 101.91 156 ILE A O 1
ATOM 835 N N . SER A 1 110 ? 7.886 -13.594 63.162 1.00 103.26 157 SER A N 1
ATOM 836 C CA . SER A 1 110 ? 7.763 -13.417 64.617 1.00 106.98 157 SER A CA 1
ATOM 837 C C . SER A 1 110 ? 7.940 -11.957 65.123 1.00 115.51 157 SER A C 1
ATOM 838 O O . SER A 1 110 ? 8.516 -11.125 64.417 1.00 113.96 157 SER A O 1
ATOM 841 N N . ASP A 1 111 ? 7.446 -11.664 66.361 1.00 117.25 158 ASP A N 1
ATOM 842 C CA . ASP A 1 111 ? 7.555 -10.357 67.035 1.00 120.94 158 ASP A CA 1
ATOM 843 C C . ASP A 1 111 ? 9.004 -9.921 67.131 1.00 130.56 158 ASP A C 1
ATOM 844 O O . ASP A 1 111 ? 9.284 -8.721 67.078 1.00 132.62 158 ASP A O 1
ATOM 849 N N . SER A 1 112 ? 9.924 -10.915 67.231 1.00 128.79 159 SER A N 1
ATOM 850 C CA . SER A 1 112 ? 11.384 -10.767 67.267 1.00 131.18 159 SER A CA 1
ATOM 851 C C . SER A 1 112 ? 11.835 -9.933 66.070 1.00 131.33 159 SER A C 1
ATOM 852 O O . SER A 1 112 ? 12.769 -9.139 66.194 1.00 133.74 159 SER A O 1
ATOM 855 N N . ASP A 1 113 ? 11.126 -10.065 64.934 1.00 121.53 160 ASP A N 1
ATOM 856 C CA . ASP A 1 113 ? 11.405 -9.241 63.771 1.00 118.86 160 ASP A CA 1
ATOM 857 C C . ASP A 1 113 ? 10.830 -7.828 63.984 1.00 123.47 160 ASP A C 1
ATOM 858 O O . ASP A 1 113 ? 9.620 -7.667 64.167 1.00 122.03 160 ASP A O 1
ATOM 863 N N . LYS A 1 114 ? 11.704 -6.814 63.993 1.00 121.98 161 LYS A N 1
ATOM 864 C CA . LYS A 1 114 ? 11.267 -5.438 64.236 1.00 122.76 161 LYS A CA 1
ATOM 865 C C . LYS A 1 114 ? 10.905 -4.627 62.993 1.00 124.17 161 LYS A C 1
ATOM 866 O O . LYS A 1 114 ? 10.324 -3.543 63.133 1.00 124.05 161 LYS A O 1
ATOM 872 N N . ARG A 1 115 ? 11.184 -5.187 61.783 1.00 117.73 162 ARG A N 1
ATOM 873 C CA . ARG A 1 115 ? 10.902 -4.579 60.472 1.00 113.77 162 ARG A CA 1
ATOM 874 C C . ARG A 1 115 ? 9.425 -4.278 60.331 1.00 115.22 162 ARG A C 1
ATOM 875 O O . ARG A 1 115 ? 8.595 -5.140 60.639 1.00 112.78 162 ARG A O 1
ATOM 883 N N . LYS A 1 116 ? 9.097 -3.051 59.881 1.00 112.28 163 LYS A N 1
ATOM 884 C CA . LYS A 1 116 ? 7.709 -2.633 59.645 1.00 109.93 163 LYS A CA 1
ATOM 885 C C . LYS A 1 116 ? 7.183 -3.233 58.312 1.00 106.96 163 LYS A C 1
ATOM 886 O O . LYS A 1 116 ? 5.996 -3.571 58.204 1.00 103.77 163 LYS A O 1
ATOM 892 N N . HIS A 1 117 ? 8.112 -3.378 57.333 1.00 100.64 164 HIS A N 1
ATOM 893 C CA A HIS A 1 117 ? 7.878 -3.959 56.014 0.41 95.60 164 HIS A CA 1
ATOM 894 C CA B HIS A 1 117 ? 7.896 -3.950 56.001 0.59 96.78 164 HIS A CA 1
ATOM 895 C C . HIS A 1 117 ? 8.979 -5.003 55.740 1.00 99.15 164 HIS A C 1
ATOM 896 O O . HIS A 1 117 ? 9.995 -5.013 56.431 1.00 102.58 164 HIS A O 1
ATOM 909 N N . PHE A 1 118 ? 8.784 -5.875 54.731 1.00 90.35 165 PHE A N 1
ATOM 910 C CA . PHE A 1 118 ? 9.745 -6.918 54.329 1.00 87.71 165 PHE A CA 1
ATOM 911 C C . PHE A 1 118 ? 9.421 -7.478 52.892 1.00 89.46 165 PHE A C 1
ATOM 912 O O . PHE A 1 118 ? 8.362 -7.192 52.319 1.00 84.79 165 PHE A O 1
ATOM 920 N N . MET A 1 119 ? 10.346 -8.264 52.334 1.00 88.21 166 MET A N 1
ATOM 921 C CA . MET A 1 119 ? 10.194 -8.904 51.032 1.00 86.15 166 MET A CA 1
ATOM 922 C C . MET A 1 119 ? 10.551 -10.372 51.121 1.00 91.59 166 MET A C 1
ATOM 923 O O . MET A 1 119 ? 11.454 -10.751 51.857 1.00 94.69 166 MET A O 1
ATOM 928 N N . LEU A 1 120 ? 9.885 -11.205 50.346 1.00 86.35 167 LEU A N 1
ATOM 929 C CA . LEU A 1 120 ? 10.251 -12.615 50.339 1.00 85.53 167 LEU A CA 1
ATOM 930 C C . LEU A 1 120 ? 11.452 -12.739 49.425 1.00 89.94 167 LEU A C 1
ATOM 931 O O . LEU A 1 120 ? 11.589 -11.975 48.462 1.00 89.20 167 LEU A O 1
ATOM 936 N N . SER A 1 121 ? 12.329 -13.663 49.728 1.00 86.77 168 SER A N 1
ATOM 937 C CA . SER A 1 121 ? 13.460 -13.852 48.861 1.00 86.80 168 SER A CA 1
ATOM 938 C C . SER A 1 121 ? 13.427 -15.267 48.332 1.00 88.79 168 SER A C 1
ATOM 939 O O . SER A 1 121 ? 13.187 -16.198 49.101 1.00 90.33 168 SER A O 1
ATOM 942 N N . VAL A 1 122 ? 13.632 -15.422 47.021 1.00 82.39 169 VAL A N 1
ATOM 943 C CA . VAL A 1 122 ? 13.647 -16.724 46.389 1.00 82.30 169 VAL A CA 1
ATOM 944 C C . VAL A 1 122 ? 15.058 -17.051 45.903 1.00 89.67 169 VAL A C 1
ATOM 945 O O . VAL A 1 122 ? 15.507 -16.518 44.891 1.00 89.17 169 VAL A O 1
ATOM 949 N N . LYS A 1 123 ? 15.750 -17.937 46.625 1.00 89.45 170 LYS A N 1
ATOM 950 C CA . LYS A 1 123 ? 17.091 -18.361 46.232 1.00 91.84 170 LYS A CA 1
ATOM 951 C C . LYS A 1 123 ? 16.925 -19.464 45.197 1.00 94.40 170 LYS A C 1
ATOM 952 O O . LYS A 1 123 ? 16.230 -20.451 45.454 1.00 93.37 170 LYS A O 1
ATOM 958 N N . MET A 1 124 ? 17.525 -19.273 44.013 1.00 90.24 171 MET A N 1
ATOM 959 C CA . MET A 1 124 ? 17.443 -20.255 42.944 1.00 89.23 171 MET A CA 1
ATOM 960 C C . MET A 1 124 ? 18.745 -20.698 42.328 1.00 97.59 171 MET A C 1
ATOM 961 O O . MET A 1 124 ? 19.639 -19.881 42.076 1.00 99.77 171 MET A O 1
ATOM 966 N N . PHE A 1 125 ? 18.843 -22.014 42.088 1.00 94.62 172 PHE A N 1
ATOM 967 C CA . PHE A 1 125 ? 20.009 -22.683 41.514 1.00 97.42 172 PHE A CA 1
ATOM 968 C C . PHE A 1 125 ? 19.575 -24.022 40.938 1.00 97.79 172 PHE A C 1
ATOM 969 O O . PHE A 1 125 ? 18.532 -24.527 41.324 1.00 97.52 172 PHE A O 1
ATOM 977 N N . TYR A 1 126 ? 20.374 -24.616 40.056 1.00 92.14 173 TYR A N 1
ATOM 978 C CA . TYR A 1 126 ? 20.049 -25.922 39.503 1.00 91.33 173 TYR A CA 1
ATOM 979 C C . TYR A 1 126 ? 20.563 -27.003 40.466 1.00 101.15 173 TYR A C 1
ATOM 980 O O . TYR A 1 126 ? 21.194 -26.696 41.477 1.00 102.79 173 TYR A O 1
ATOM 989 N N . GLY A 1 127 ? 20.255 -28.251 40.157 1.00 99.90 174 GLY A N 1
ATOM 990 C CA . GLY A 1 127 ? 20.656 -29.399 40.952 1.00 103.35 174 GLY A CA 1
ATOM 991 C C . GLY A 1 127 ? 22.154 -29.487 41.097 1.00 113.20 174 GLY A C 1
ATOM 992 O O . GLY A 1 127 ? 22.646 -29.756 42.196 1.00 117.96 174 GLY A O 1
ATOM 993 N N . ASN A 1 128 ? 22.896 -29.202 40.008 1.00 109.14 175 ASN A N 1
ATOM 994 C CA . ASN A 1 128 ? 24.364 -29.238 40.023 1.00 112.69 175 ASN A CA 1
ATOM 995 C C . ASN A 1 128 ? 24.991 -28.105 40.875 1.00 117.99 175 ASN A C 1
ATOM 996 O O . ASN A 1 128 ? 26.189 -28.137 41.152 1.00 121.73 175 ASN A O 1
ATOM 1001 N N . SER A 1 129 ? 24.152 -27.127 41.294 1.00 111.40 176 SER A N 1
ATOM 1002 C CA . SER A 1 129 ? 24.430 -25.947 42.129 1.00 110.67 176 SER A CA 1
ATOM 1003 C C . SER A 1 129 ? 24.759 -24.650 41.377 1.00 113.12 176 SER A C 1
ATOM 1004 O O . SER A 1 129 ? 25.008 -23.615 42.011 1.00 112.56 176 SER A O 1
ATOM 1007 N N . ASP A 1 130 ? 24.697 -24.699 40.023 1.00 108.22 177 ASP A N 1
ATOM 1008 C CA . ASP A 1 130 ? 24.903 -23.531 39.166 1.00 106.51 177 ASP A CA 1
ATOM 1009 C C . ASP A 1 130 ? 23.829 -22.544 39.566 1.00 107.40 177 ASP A C 1
ATOM 1010 O O . ASP A 1 130 ? 22.657 -22.907 39.631 1.00 103.90 177 ASP A O 1
ATOM 1015 N N . ASP A 1 131 ? 24.238 -21.337 39.933 1.00 105.47 178 ASP A N 1
ATOM 1016 C CA . ASP A 1 131 ? 23.333 -20.302 40.412 1.00 102.54 178 ASP A CA 1
ATOM 1017 C C . ASP A 1 131 ? 22.428 -19.740 39.336 1.00 101.13 178 ASP A C 1
ATOM 1018 O O . ASP A 1 131 ? 22.762 -19.739 38.148 1.00 100.81 178 ASP A O 1
ATOM 1023 N N . ILE A 1 132 ? 21.248 -19.303 39.771 1.00 93.36 179 ILE A N 1
ATOM 1024 C CA . ILE A 1 132 ? 20.274 -18.579 38.975 1.00 88.49 179 ILE A CA 1
ATOM 1025 C C . ILE A 1 132 ? 20.321 -17.197 39.658 1.00 93.48 179 ILE A C 1
ATOM 1026 O O . ILE A 1 132 ? 20.935 -16.280 39.121 1.00 95.14 179 ILE A O 1
ATOM 1031 N N . GLY A 1 133 ? 19.863 -17.118 40.900 1.00 89.25 180 GLY A N 1
ATOM 1032 C CA . GLY A 1 133 ? 19.913 -15.877 41.653 1.00 88.98 180 GLY A CA 1
ATOM 1033 C C . GLY A 1 133 ? 18.879 -15.784 42.748 1.00 91.33 180 GLY A C 1
ATOM 1034 O O . GLY A 1 133 ? 18.216 -16.777 43.078 1.00 92.49 180 GLY A O 1
ATOM 1035 N N . VAL A 1 134 ? 18.744 -14.586 43.325 1.00 84.47 181 VAL A N 1
ATOM 1036 C CA . VAL A 1 134 ? 17.835 -14.342 44.436 1.00 83.75 181 VAL A CA 1
ATOM 1037 C C . VAL A 1 134 ? 16.865 -13.349 43.957 1.00 87.68 181 VAL A C 1
ATOM 1038 O O . VAL A 1 134 ? 17.270 -12.257 43.574 1.00 90.24 181 VAL A O 1
ATOM 1042 N N . PHE A 1 135 ? 15.577 -13.756 43.931 1.00 80.61 182 PHE A N 1
ATOM 1043 C CA . PHE A 1 135 ? 14.442 -13.004 43.437 1.00 76.10 182 PHE A CA 1
ATOM 1044 C C . PHE A 1 135 ? 13.605 -12.497 44.600 1.00 80.39 182 PHE A C 1
ATOM 1045 O O . PHE A 1 135 ? 13.237 -13.275 45.485 1.00 80.90 182 PHE A O 1
ATOM 1053 N N . LEU A 1 136 ? 13.315 -11.188 44.605 1.00 76.49 183 LEU A N 1
ATOM 1054 C CA . LEU A 1 136 ? 12.532 -10.535 45.658 1.00 75.74 183 LEU A CA 1
ATOM 1055 C C . LEU A 1 136 ? 11.083 -10.335 45.330 1.00 78.82 183 LEU A C 1
ATOM 1056 O O . LEU A 1 136 ? 10.734 -9.960 44.215 1.00 76.33 183 LEU A O 1
ATOM 1061 N N . SER A 1 137 ? 10.230 -10.545 46.325 1.00 77.36 184 SER A N 1
ATOM 1062 C CA . SER A 1 137 ? 8.805 -10.312 46.200 1.00 76.08 184 SER A CA 1
ATOM 1063 C C . SER A 1 137 ? 8.629 -8.801 46.289 1.00 83.10 184 SER A C 1
ATOM 1064 O O . SER A 1 137 ? 9.582 -8.056 46.610 1.00 84.45 184 SER A O 1
ATOM 1067 N N . LYS A 1 138 ? 7.385 -8.351 46.082 1.00 79.05 185 LYS A N 1
ATOM 1068 C CA . LYS A 1 138 ? 7.042 -6.956 46.296 1.00 79.21 185 LYS A CA 1
ATOM 1069 C C . LYS A 1 138 ? 7.040 -6.716 47.853 1.00 85.70 185 LYS A C 1
ATOM 1070 O O . LYS A 1 138 ? 7.157 -7.679 48.636 1.00 85.17 185 LYS A O 1
ATOM 1076 N N . ARG A 1 139 ? 6.990 -5.445 48.281 1.00 83.26 186 ARG A N 1
ATOM 1077 C CA . ARG A 1 139 ? 6.967 -5.066 49.695 1.00 84.85 186 ARG A CA 1
ATOM 1078 C C . ARG A 1 139 ? 5.755 -5.716 50.407 1.00 84.66 186 ARG A C 1
ATOM 1079 O O . ARG A 1 139 ? 4.658 -5.673 49.876 1.00 83.57 186 ARG A O 1
ATOM 1087 N N . ILE A 1 140 ? 5.968 -6.349 51.566 1.00 79.73 187 ILE A N 1
ATOM 1088 C CA . ILE A 1 140 ? 4.904 -6.955 52.377 1.00 78.39 187 ILE A CA 1
ATOM 1089 C C . ILE A 1 140 ? 4.841 -6.216 53.736 1.00 84.69 187 ILE A C 1
ATOM 1090 O O . ILE A 1 140 ? 5.873 -6.056 54.385 1.00 85.98 187 ILE A O 1
ATOM 1095 N N . LYS A 1 141 ? 3.641 -5.748 54.142 1.00 81.50 188 LYS A N 1
ATOM 1096 C CA . LYS A 1 141 ? 3.448 -4.981 55.381 1.00 84.32 188 LYS A CA 1
ATOM 1097 C C . LYS A 1 141 ? 3.180 -5.907 56.549 1.00 93.25 188 LYS A C 1
ATOM 1098 O O . LYS A 1 141 ? 2.267 -6.733 56.473 1.00 93.13 188 LYS A O 1
ATOM 1104 N N . VAL A 1 142 ? 3.961 -5.764 57.638 1.00 92.70 189 VAL A N 1
ATOM 1105 C CA . VAL A 1 142 ? 3.773 -6.566 58.849 1.00 93.83 189 VAL A CA 1
ATOM 1106 C C . VAL A 1 142 ? 2.624 -5.917 59.601 1.00 98.42 189 VAL A C 1
ATOM 1107 O O . VAL A 1 142 ? 2.550 -4.696 59.680 1.00 99.72 189 VAL A O 1
ATOM 1111 N N . ILE A 1 143 ? 1.702 -6.732 60.081 1.00 95.11 190 ILE A N 1
ATOM 1112 C CA . ILE A 1 143 ? 0.483 -6.316 60.753 1.00 96.91 190 ILE A CA 1
ATOM 1113 C C . ILE A 1 143 ? 0.366 -7.046 62.073 1.00 108.02 190 ILE A C 1
ATOM 1114 O O . ILE A 1 143 ? 0.692 -8.239 62.147 1.00 108.35 190 ILE A O 1
ATOM 1119 N N . SER A 1 144 ? -0.068 -6.337 63.126 1.00 109.60 191 SER A N 1
ATOM 1120 C CA . SER A 1 144 ? -0.234 -6.939 64.456 1.00 113.20 191 SER A CA 1
ATOM 1121 C C . SER A 1 144 ? -1.324 -8.018 64.394 1.00 116.83 191 SER A C 1
ATOM 1122 O O . SER A 1 144 ? -1.094 -9.168 64.794 1.00 116.80 191 SER A O 1
ATOM 1125 N N . LYS A 1 145 ? -2.475 -7.642 63.804 1.00 111.93 192 LYS A N 1
ATOM 1126 C CA . LYS A 1 145 ? -3.676 -8.442 63.579 1.00 110.77 192 LYS A CA 1
ATOM 1127 C C . LYS A 1 145 ? -4.625 -7.520 62.818 1.00 115.75 192 LYS A C 1
ATOM 1128 O O . LYS A 1 145 ? -4.330 -6.326 62.773 1.00 116.51 192 LYS A O 1
ATOM 1134 N N . PRO A 1 146 ? -5.761 -7.980 62.238 1.00 121.97 193 PRO A N 1
ATOM 1135 C CA . PRO A 1 146 ? -6.639 -7.028 61.545 1.00 121.27 193 PRO A CA 1
ATOM 1136 C C . PRO A 1 146 ? -7.428 -6.140 62.507 1.00 129.69 193 PRO A C 1
ATOM 1137 O O . PRO A 1 146 ? -7.738 -6.555 63.625 1.00 130.63 193 PRO A O 1
ATOM 1141 N N . SER A 1 147 ? -7.725 -4.908 62.052 1.00 128.81 194 SER A N 1
ATOM 1142 C CA . SER A 1 147 ? -8.460 -3.862 62.761 1.00 132.78 194 SER A CA 1
ATOM 1143 C C . SER A 1 147 ? -9.919 -4.279 63.098 1.00 139.43 194 SER A C 1
ATOM 1144 O O . SER A 1 147 ? -10.782 -4.266 62.208 1.00 137.34 194 SER A O 1
ATOM 1147 N N . LYS A 1 148 ? -10.184 -4.649 64.390 1.00 139.36 195 LYS A N 1
ATOM 1148 C CA . LYS A 1 148 ? -11.511 -5.069 64.892 1.00 139.92 195 LYS A CA 1
ATOM 1149 C C . LYS A 1 148 ? -12.577 -3.959 64.700 1.00 144.93 195 LYS A C 1
ATOM 1150 O O . LYS A 1 148 ? -13.711 -4.254 64.304 1.00 143.59 195 LYS A O 1
ATOM 1156 N N . LYS A 1 149 ? -12.190 -2.691 64.948 1.00 143.37 196 LYS A N 1
ATOM 1157 C CA . LYS A 1 149 ? -13.059 -1.524 64.782 1.00 144.67 196 LYS A CA 1
ATOM 1158 C C . LYS A 1 149 ? -12.841 -0.830 63.414 1.00 146.35 196 LYS A C 1
ATOM 1159 O O . LYS A 1 149 ? -12.099 -1.357 62.574 1.00 142.68 196 LYS A O 1
ATOM 1165 N N . LYS A 1 150 ? -13.529 0.314 63.180 1.00 144.47 197 LYS A N 1
ATOM 1166 C CA . LYS A 1 150 ? -13.496 1.076 61.926 1.00 142.38 197 LYS A CA 1
ATOM 1167 C C . LYS A 1 150 ? -12.115 1.526 61.471 1.00 146.30 197 LYS A C 1
ATOM 1168 O O . LYS A 1 150 ? -11.223 1.770 62.287 1.00 147.44 197 LYS A O 1
ATOM 1174 N N . GLN A 1 151 ? -11.946 1.573 60.142 1.00 141.49 198 GLN A N 1
ATOM 1175 C CA . GLN A 1 151 ? -10.711 1.910 59.439 1.00 140.25 198 GLN A CA 1
ATOM 1176 C C . GLN A 1 151 ? -10.757 3.325 58.823 1.00 145.79 198 GLN A C 1
ATOM 1177 O O . GLN A 1 151 ? -11.834 3.853 58.538 1.00 146.29 198 GLN A O 1
ATOM 1183 N N . SER A 1 152 ? -9.583 3.948 58.668 1.00 143.01 199 SER A N 1
ATOM 1184 C CA . SER A 1 152 ? -9.460 5.280 58.081 1.00 144.32 199 SER A CA 1
ATOM 1185 C C . SER A 1 152 ? -8.587 5.243 56.839 1.00 145.34 199 SER A C 1
ATOM 1186 O O . SER A 1 152 ? -7.678 4.412 56.736 1.00 141.86 199 SER A O 1
ATOM 1189 N N . LEU A 1 153 ? -8.868 6.154 55.897 1.00 143.09 200 LEU A N 1
ATOM 1190 C CA . LEU A 1 153 ? -8.142 6.262 54.632 1.00 141.05 200 LEU A CA 1
ATOM 1191 C C . LEU A 1 153 ? -6.730 6.828 54.838 1.00 146.90 200 LEU A C 1
ATOM 1192 O O . LEU A 1 153 ? -5.891 6.717 53.933 1.00 144.28 200 LEU A O 1
ATOM 1197 N N . LYS A 1 154 ? -6.474 7.421 56.042 1.00 147.06 201 LYS A N 1
ATOM 1198 C CA . LYS A 1 154 ? -5.185 7.981 56.478 1.00 149.18 201 LYS A CA 1
ATOM 1199 C C . LYS A 1 154 ? -4.074 6.901 56.317 1.00 150.84 201 LYS A C 1
ATOM 1200 O O . LYS A 1 154 ? -3.020 7.187 55.741 1.00 151.20 201 LYS A O 1
ATOM 1206 N N . ASN A 1 155 ? -4.342 5.659 56.796 1.00 143.95 202 ASN A N 1
ATOM 1207 C CA . ASN A 1 155 ? -3.455 4.493 56.684 1.00 140.52 202 ASN A CA 1
ATOM 1208 C C . ASN A 1 155 ? -4.012 3.576 55.557 1.00 135.64 202 ASN A C 1
ATOM 1209 O O . ASN A 1 155 ? -4.428 2.439 55.798 1.00 132.19 202 ASN A O 1
ATOM 1214 N N . ALA A 1 156 ? -4.025 4.121 54.319 1.00 129.01 203 ALA A N 1
ATOM 1215 C CA . ALA A 1 156 ? -4.511 3.508 53.073 1.00 124.18 203 ALA A CA 1
ATOM 1216 C C . ALA A 1 156 ? -3.730 2.246 52.660 1.00 124.57 203 ALA A C 1
ATOM 1217 O O . ALA A 1 156 ? -4.124 1.527 51.727 1.00 121.79 203 ALA A O 1
ATOM 1219 N N . ASP A 1 157 ? -2.625 1.982 53.377 1.00 120.77 204 ASP A N 1
ATOM 1220 C CA . ASP A 1 157 ? -1.723 0.830 53.254 1.00 117.26 204 ASP A CA 1
ATOM 1221 C C . ASP A 1 157 ? -2.523 -0.453 53.623 1.00 113.22 204 ASP A C 1
ATOM 1222 O O . ASP A 1 157 ? -2.170 -1.561 53.212 1.00 111.02 204 ASP A O 1
ATOM 1227 N N . LEU A 1 158 ? -3.624 -0.270 54.370 1.00 106.17 205 LEU A N 1
ATOM 1228 C CA . LEU A 1 158 ? -4.533 -1.315 54.806 1.00 103.14 205 LEU A CA 1
ATOM 1229 C C . LEU A 1 158 ? -5.880 -1.229 54.101 1.00 104.41 205 LEU A C 1
ATOM 1230 O O . LEU A 1 158 ? -6.746 -2.050 54.375 1.00 103.71 205 LEU A O 1
ATOM 1235 N N . CYS A 1 159 ? -6.076 -0.252 53.214 1.00 100.03 206 CYS A N 1
ATOM 1236 C CA . CYS A 1 159 ? -7.347 -0.115 52.497 1.00 98.60 206 CYS A CA 1
ATOM 1237 C C . CYS A 1 159 ? -7.300 -0.826 51.156 1.00 98.06 206 CYS A C 1
ATOM 1238 O O . CYS A 1 159 ? -6.207 -1.173 50.696 1.00 97.50 206 CYS A O 1
ATOM 1241 N N . ILE A 1 160 ? -8.474 -1.066 50.527 1.00 90.22 207 ILE A N 1
ATOM 1242 C CA . ILE A 1 160 ? -8.521 -1.766 49.227 1.00 84.38 207 ILE A CA 1
ATOM 1243 C C . ILE A 1 160 ? -8.918 -0.850 48.087 1.00 87.18 207 ILE A C 1
ATOM 1244 O O . ILE A 1 160 ? -10.067 -0.414 48.015 1.00 88.68 207 ILE A O 1
ATOM 1249 N N . ALA A 1 161 ? -7.965 -0.547 47.200 1.00 81.70 208 ALA A N 1
ATOM 1250 C CA . ALA A 1 161 ? -8.228 0.340 46.055 1.00 80.10 208 ALA A CA 1
ATOM 1251 C C . ALA A 1 161 ? -8.888 -0.422 44.913 1.00 81.35 208 ALA A C 1
ATOM 1252 O O . ALA A 1 161 ? -8.397 -1.477 44.498 1.00 78.02 208 ALA A O 1
ATOM 1254 N N . SER A 1 162 ? -9.990 0.124 44.393 1.00 78.29 209 SER A N 1
ATOM 1255 C CA . SER A 1 162 ? -10.697 -0.377 43.210 1.00 75.97 209 SER A CA 1
ATOM 1256 C C . SER A 1 162 ? -9.672 -0.606 42.062 1.00 78.67 209 SER A C 1
ATOM 1257 O O . SER A 1 162 ? -8.827 0.263 41.811 1.00 79.67 209 SER A O 1
ATOM 1260 N N . GLY A 1 163 ? -9.728 -1.768 41.422 1.00 72.44 210 GLY A N 1
ATOM 1261 C CA . GLY A 1 163 ? -8.845 -2.075 40.302 1.00 70.95 210 GLY A CA 1
ATOM 1262 C C . GLY A 1 163 ? -7.590 -2.838 40.653 1.00 75.44 210 GLY A C 1
ATOM 1263 O O . GLY A 1 163 ? -6.829 -3.243 39.765 1.00 75.66 210 GLY A O 1
ATOM 1264 N N . THR A 1 164 ? -7.371 -3.032 41.955 1.00 70.42 211 THR A N 1
ATOM 1265 C CA . THR A 1 164 ? -6.260 -3.801 42.485 1.00 67.29 211 THR A CA 1
ATOM 1266 C C . THR A 1 164 ? -6.785 -5.190 42.711 1.00 70.42 211 THR A C 1
ATOM 1267 O O . THR A 1 164 ? -7.991 -5.406 42.648 1.00 69.74 211 THR A O 1
ATOM 1271 N N . LYS A 1 165 ? -5.890 -6.124 43.021 1.00 67.89 212 LYS A N 1
ATOM 1272 C CA . LYS A 1 165 ? -6.207 -7.534 43.181 1.00 66.75 212 LYS A CA 1
ATOM 1273 C C . LYS A 1 165 ? -6.291 -8.025 44.634 1.00 74.09 212 LYS A C 1
ATOM 1274 O O . LYS A 1 165 ? -5.565 -7.549 45.528 1.00 77.78 212 LYS A O 1
ATOM 1280 N N . VAL A 1 166 ? -7.191 -8.993 44.861 1.00 68.66 213 VAL A N 1
ATOM 1281 C CA . VAL A 1 166 ? -7.450 -9.602 46.170 1.00 67.99 213 VAL A CA 1
ATOM 1282 C C . VAL A 1 166 ? -7.519 -11.119 46.071 1.00 70.93 213 VAL A C 1
ATOM 1283 O O . VAL A 1 166 ? -7.772 -11.670 44.998 1.00 68.53 213 VAL A O 1
ATOM 1287 N N . ALA A 1 167 ? -7.326 -11.773 47.216 1.00 69.60 214 ALA A N 1
ATOM 1288 C CA . ALA A 1 167 ? -7.491 -13.206 47.444 1.00 70.15 214 ALA A CA 1
ATOM 1289 C C . ALA A 1 167 ? -8.618 -13.265 48.462 1.00 75.37 214 ALA A C 1
ATOM 1290 O O . ALA A 1 167 ? -8.766 -12.329 49.266 1.00 76.80 214 ALA A O 1
ATOM 1292 N N . LEU A 1 168 ? -9.436 -14.328 48.405 1.00 70.46 215 LEU A N 1
ATOM 1293 C CA . LEU A 1 168 ? -10.589 -14.517 49.282 1.00 70.31 215 LEU A CA 1
ATOM 1294 C C . LEU A 1 168 ? -10.590 -15.941 49.712 1.00 74.10 215 LEU A C 1
ATOM 1295 O O . LEU A 1 168 ? -10.655 -16.836 48.869 1.00 73.40 215 LEU A O 1
ATOM 1300 N N . PHE A 1 169 ? -10.480 -16.168 51.015 1.00 72.99 216 PHE A N 1
ATOM 1301 C CA . PHE A 1 169 ? -10.435 -17.514 51.568 1.00 73.70 216 PHE A CA 1
ATOM 1302 C C . PHE A 1 169 ? -11.432 -17.753 52.702 1.00 80.23 216 PHE A C 1
ATOM 1303 O O . PHE A 1 169 ? -11.903 -16.798 53.326 1.00 80.79 216 PHE A O 1
ATOM 1311 N N . ASN A 1 170 ? -11.739 -19.037 52.967 1.00 78.40 217 ASN A N 1
ATOM 1312 C CA . ASN A 1 170 ? -12.668 -19.472 54.015 1.00 80.93 217 ASN A CA 1
ATOM 1313 C C . ASN A 1 170 ? -12.029 -20.562 54.853 1.00 90.33 217 ASN A C 1
ATOM 1314 O O . ASN A 1 170 ? -11.339 -21.430 54.331 1.00 89.85 217 ASN A O 1
ATOM 1319 N N . ARG A 1 171 ? -12.275 -20.510 56.155 1.00 92.12 218 ARG A N 1
ATOM 1320 C CA . ARG A 1 171 ? -11.694 -21.366 57.176 1.00 95.31 218 ARG A CA 1
ATOM 1321 C C . ARG A 1 171 ? -12.813 -21.757 58.144 1.00 109.50 218 ARG A C 1
ATOM 1322 O O . ARG A 1 171 ? -13.581 -20.896 58.585 1.00 109.62 218 ARG A O 1
ATOM 1330 N N . LEU A 1 172 ? -12.931 -23.052 58.458 1.00 114.47 219 LEU A N 1
ATOM 1331 C CA . LEU A 1 172 ? -13.953 -23.518 59.394 1.00 120.34 219 LEU A CA 1
ATOM 1332 C C . LEU A 1 172 ? -13.373 -23.986 60.707 1.00 129.88 219 LEU A C 1
ATOM 1333 O O . LEU A 1 172 ? -12.368 -24.704 60.726 1.00 129.45 219 LEU A O 1
ATOM 1338 N N . ARG A 1 173 ? -14.036 -23.582 61.809 1.00 131.48 220 ARG A N 1
ATOM 1339 C CA . ARG A 1 173 ? -13.733 -23.952 63.199 1.00 136.01 220 ARG A CA 1
ATOM 1340 C C . ARG A 1 173 ? -12.280 -23.687 63.649 1.00 141.53 220 ARG A C 1
ATOM 1341 O O . ARG A 1 173 ? -11.706 -24.523 64.366 1.00 144.33 220 ARG A O 1
ATOM 1349 N N . SER A 1 174 ? -11.700 -22.518 63.249 1.00 135.27 221 SER A N 1
ATOM 1350 C CA . SER A 1 174 ? -10.321 -22.101 63.573 1.00 134.80 221 SER A CA 1
ATOM 1351 C C . SER A 1 174 ? -9.260 -23.139 63.101 1.00 136.90 221 SER A C 1
ATOM 1352 O O . SER A 1 174 ? -8.212 -23.280 63.745 1.00 139.12 221 SER A O 1
ATOM 1355 N N . GLN A 1 175 ? -9.532 -23.860 61.983 1.00 128.83 222 GLN A N 1
ATOM 1356 C CA . GLN A 1 175 ? -8.633 -24.905 61.481 1.00 127.05 222 GLN A CA 1
ATOM 1357 C C . GLN A 1 175 ? -7.918 -24.521 60.202 1.00 125.90 222 GLN A C 1
ATOM 1358 O O . GLN A 1 175 ? -8.567 -24.189 59.214 1.00 122.94 222 GLN A O 1
ATOM 1364 N N . THR A 1 176 ? -6.585 -24.638 60.195 1.00 122.00 223 THR A N 1
ATOM 1365 C CA . THR A 1 176 ? -5.755 -24.367 59.011 1.00 118.68 223 THR A CA 1
ATOM 1366 C C . THR A 1 176 ? -6.022 -25.383 57.861 1.00 119.27 223 THR A C 1
ATOM 1367 O O . THR A 1 176 ? -5.721 -25.111 56.690 1.00 116.06 223 THR A O 1
ATOM 1371 N N . VAL A 1 177 ? -6.563 -26.556 58.238 1.00 115.87 224 VAL A N 1
ATOM 1372 C CA . VAL A 1 177 ? -6.895 -27.719 57.411 1.00 114.31 224 VAL A CA 1
ATOM 1373 C C . VAL A 1 177 ? -8.070 -27.393 56.479 1.00 110.15 224 VAL A C 1
ATOM 1374 O O . VAL A 1 177 ? -8.083 -27.842 55.331 1.00 106.76 224 VAL A O 1
ATOM 1378 N N . SER A 1 178 ? -9.058 -26.627 56.994 1.00 104.83 225 SER A N 1
ATOM 1379 C CA . SER A 1 178 ? -10.294 -26.254 56.299 1.00 102.52 225 SER A CA 1
ATOM 1380 C C . SER A 1 178 ? -10.142 -25.107 55.299 1.00 103.22 225 SER A C 1
ATOM 1381 O O . SER A 1 178 ? -11.111 -24.786 54.591 1.00 103.67 225 SER A O 1
ATOM 1384 N N . THR A 1 179 ? -8.945 -24.480 55.255 1.00 94.95 226 THR A N 1
ATOM 1385 C CA . THR A 1 179 ? -8.639 -23.365 54.368 1.00 89.66 226 THR A CA 1
ATOM 1386 C C . THR A 1 179 ? -8.836 -23.756 52.927 1.00 88.59 226 THR A C 1
ATOM 1387 O O . THR A 1 179 ? -8.065 -24.554 52.378 1.00 89.00 226 THR A O 1
ATOM 1391 N N . ARG A 1 180 ? -9.894 -23.178 52.337 1.00 79.73 227 ARG A N 1
ATOM 1392 C CA . ARG A 1 180 ? -10.295 -23.260 50.947 1.00 75.52 227 ARG A CA 1
ATOM 1393 C C . ARG A 1 180 ? -10.259 -21.810 50.445 1.00 76.10 227 ARG A C 1
ATOM 1394 O O . ARG A 1 180 ? -10.651 -20.910 51.185 1.00 75.72 227 ARG A O 1
ATOM 1402 N N . TYR A 1 181 ? -9.809 -21.591 49.191 1.00 70.70 228 TYR A N 1
ATOM 1403 C CA . TYR A 1 181 ? -9.650 -20.282 48.535 1.00 68.49 228 TYR A CA 1
ATOM 1404 C C . TYR A 1 181 ? -10.496 -20.160 47.288 1.00 70.90 228 TYR A C 1
ATOM 1405 O O . TYR A 1 181 ? -10.494 -21.086 46.457 1.00 70.57 228 TYR A O 1
ATOM 1414 N N . LEU A 1 182 ? -11.086 -18.969 47.066 1.00 65.81 229 LEU A N 1
ATOM 1415 C CA . LEU A 1 182 ? -11.792 -18.719 45.806 1.00 64.44 229 LEU A CA 1
ATOM 1416 C C . LEU A 1 182 ? -10.744 -18.844 44.666 1.00 72.84 229 LEU A C 1
ATOM 1417 O O . LEU A 1 182 ? -9.580 -18.423 44.817 1.00 73.88 229 LEU A O 1
ATOM 1422 N N . HIS A 1 183 ? -11.149 -19.508 43.576 1.00 69.93 230 HIS A N 1
ATOM 1423 C CA . HIS A 1 183 ? -10.292 -19.836 42.459 1.00 68.21 230 HIS A CA 1
ATOM 1424 C C . HIS A 1 183 ? -11.131 -20.371 41.300 1.00 70.15 230 HIS A C 1
ATOM 1425 O O . HIS A 1 183 ? -12.082 -21.119 41.508 1.00 69.71 230 HIS A O 1
ATOM 1432 N N . VAL A 1 184 ? -10.701 -20.056 40.074 1.00 65.05 231 VAL A N 1
ATOM 1433 C CA . VAL A 1 184 ? -11.317 -20.507 38.830 1.00 63.18 231 VAL A CA 1
ATOM 1434 C C . VAL A 1 184 ? -10.405 -21.510 38.153 1.00 64.68 231 VAL A C 1
ATOM 1435 O O . VAL A 1 184 ? -9.248 -21.204 37.869 1.00 62.88 231 VAL A O 1
ATOM 1439 N N . GLU A 1 185 ? -10.922 -22.680 37.856 1.00 63.03 232 GLU A N 1
ATOM 1440 C CA . GLU A 1 185 ? -10.236 -23.686 37.055 1.00 63.48 232 GLU A CA 1
ATOM 1441 C C . GLU A 1 185 ? -11.275 -24.530 36.366 1.00 69.22 232 GLU A C 1
ATOM 1442 O O . GLU A 1 185 ? -12.403 -24.624 36.881 1.00 73.30 232 GLU A O 1
ATOM 1448 N N . GLY A 1 186 ? -10.934 -25.067 35.192 1.00 62.91 233 GLY A N 1
ATOM 1449 C CA . GLY A 1 186 ? -11.827 -25.880 34.370 1.00 64.13 233 GLY A CA 1
ATOM 1450 C C . GLY A 1 186 ? -13.131 -25.201 33.969 1.00 72.50 233 GLY A C 1
ATOM 1451 O O . GLY A 1 186 ? -14.183 -25.844 33.869 1.00 76.23 233 GLY A O 1
ATOM 1452 N N . GLY A 1 187 ? -13.060 -23.891 33.776 1.00 68.24 234 GLY A N 1
ATOM 1453 C CA . GLY A 1 187 ? -14.183 -23.054 33.383 1.00 68.30 234 GLY A CA 1
ATOM 1454 C C . GLY A 1 187 ? -15.109 -22.653 34.505 1.00 74.16 234 GLY A C 1
ATOM 1455 O O . GLY A 1 187 ? -16.158 -22.067 34.229 1.00 75.83 234 GLY A O 1
ATOM 1456 N N . ASN A 1 188 ? -14.777 -23.009 35.769 1.00 71.48 235 ASN A N 1
ATOM 1457 C CA . ASN A 1 188 ? -15.663 -22.718 36.910 1.00 72.22 235 ASN A CA 1
ATOM 1458 C C . ASN A 1 188 ? -14.975 -22.117 38.096 1.00 73.04 235 ASN A C 1
ATOM 1459 O O . ASN A 1 188 ? -13.792 -22.318 38.295 1.00 71.84 235 ASN A O 1
ATOM 1464 N N . PHE A 1 189 ? -15.751 -21.419 38.912 1.00 68.57 236 PHE A N 1
ATOM 1465 C CA . PHE A 1 189 ? -15.328 -20.870 40.180 1.00 66.96 236 PHE A CA 1
ATOM 1466 C C . PHE A 1 189 ? -15.506 -21.998 41.167 1.00 71.65 236 PHE A C 1
ATOM 1467 O O . PHE A 1 189 ? -16.574 -22.616 41.195 1.00 74.46 236 PHE A O 1
ATOM 1475 N N . HIS A 1 190 ? -14.452 -22.327 41.913 1.00 66.31 237 HIS A N 1
ATOM 1476 C CA . HIS A 1 190 ? -14.507 -23.361 42.928 1.00 68.81 237 HIS A CA 1
ATOM 1477 C C . HIS A 1 190 ? -13.738 -22.877 44.151 1.00 74.15 237 HIS A C 1
ATOM 1478 O O . HIS A 1 190 ? -13.216 -21.766 44.110 1.00 72.20 237 HIS A O 1
ATOM 1485 N N . ALA A 1 191 ? -13.739 -23.640 45.266 1.00 73.12 238 ALA A N 1
ATOM 1486 C CA . ALA A 1 191 ? -13.026 -23.266 46.484 1.00 72.96 238 ALA A CA 1
ATOM 1487 C C . ALA A 1 191 ? -11.945 -24.305 46.702 1.00 77.82 238 ALA A C 1
ATOM 1488 O O . ALA A 1 191 ? -12.226 -25.417 47.137 1.00 78.48 238 ALA A O 1
ATOM 1490 N N . SER A 1 192 ? -10.723 -23.965 46.291 1.00 74.66 239 SER A N 1
ATOM 1491 C CA . SER A 1 192 ? -9.588 -24.862 46.334 1.00 76.28 239 SER A CA 1
ATOM 1492 C C . SER A 1 192 ? -8.890 -24.830 47.656 1.00 85.66 239 SER A C 1
ATOM 1493 O O . SER A 1 192 ? -8.709 -23.764 48.234 1.00 88.75 239 SER A O 1
ATOM 1496 N N . SER A 1 193 ? -8.423 -25.971 48.096 1.00 82.65 240 SER A N 1
ATOM 1497 C CA . SER A 1 193 ? -7.658 -26.072 49.323 1.00 85.29 240 SER A CA 1
ATOM 1498 C C . SER A 1 193 ? -6.150 -25.997 48.976 1.00 90.47 240 SER A C 1
ATOM 1499 O O . SER A 1 193 ? -5.291 -25.985 49.874 1.00 90.21 240 SER A O 1
ATOM 1502 N N . GLN A 1 194 ? -5.841 -26.011 47.658 1.00 86.28 241 GLN A N 1
ATOM 1503 C CA . GLN A 1 194 ? -4.481 -26.099 47.170 1.00 85.75 241 GLN A CA 1
ATOM 1504 C C . GLN A 1 194 ? -4.011 -25.012 46.249 1.00 86.67 241 GLN A C 1
ATOM 1505 O O . GLN A 1 194 ? -2.809 -24.750 46.191 1.00 87.24 241 GLN A O 1
ATOM 1511 N N . GLN A 1 195 ? -4.943 -24.324 45.593 1.00 80.81 242 GLN A N 1
ATOM 1512 C CA . GLN A 1 195 ? -4.647 -23.185 44.710 1.00 77.70 242 GLN A CA 1
ATOM 1513 C C . GLN A 1 195 ? -5.440 -21.941 45.152 1.00 78.42 242 GLN A C 1
ATOM 1514 O O . GLN A 1 195 ? -6.401 -22.049 45.929 1.00 80.11 242 GLN A O 1
ATOM 1520 N N . TRP A 1 196 ? -5.041 -20.760 44.663 1.00 69.71 243 TRP A N 1
ATOM 1521 C CA . TRP A 1 196 ? -5.729 -19.504 44.982 1.00 67.00 243 TRP A CA 1
ATOM 1522 C C . TRP A 1 196 ? -5.627 -18.532 43.844 1.00 68.15 243 TRP A C 1
ATOM 1523 O O . TRP A 1 196 ? -4.608 -18.473 43.156 1.00 66.38 243 TRP A O 1
ATOM 1534 N N . GLY A 1 197 ? -6.719 -17.822 43.623 1.00 64.62 244 GLY A N 1
ATOM 1535 C CA . GLY A 1 197 ? -6.836 -16.843 42.564 1.00 63.30 244 GLY A CA 1
ATOM 1536 C C . GLY A 1 197 ? -6.651 -15.444 43.088 1.00 69.79 244 GLY A C 1
ATOM 1537 O O . GLY A 1 197 ? -6.795 -15.205 44.290 1.00 72.51 244 GLY A O 1
ATOM 1538 N N . ALA A 1 198 ? -6.324 -14.523 42.174 1.00 64.96 245 ALA A N 1
ATOM 1539 C CA . ALA A 1 198 ? -6.171 -13.118 42.463 1.00 65.25 245 ALA A CA 1
ATOM 1540 C C . ALA A 1 198 ? -7.255 -12.429 41.651 1.00 70.21 245 ALA A C 1
ATOM 1541 O O . ALA A 1 198 ? -7.295 -12.520 40.421 1.00 70.67 245 ALA A O 1
ATOM 1543 N N . PHE A 1 199 ? -8.179 -11.807 42.349 1.00 64.68 246 PHE A N 1
ATOM 1544 C CA . PHE A 1 199 ? -9.285 -11.200 41.691 1.00 63.92 246 PHE A CA 1
ATOM 1545 C C . PHE A 1 199 ? -9.170 -9.702 41.756 1.00 70.29 246 PHE A C 1
ATOM 1546 O O . PHE A 1 199 ? -8.911 -9.134 42.806 1.00 71.49 246 PHE A O 1
ATOM 1554 N N . TYR A 1 200 ? -9.360 -9.051 40.630 1.00 67.55 247 TYR A N 1
ATOM 1555 C CA . TYR A 1 200 ? -9.444 -7.609 40.612 1.00 68.16 247 TYR A CA 1
ATOM 1556 C C . TYR A 1 200 ? -10.753 -7.301 41.309 1.00 73.09 247 TYR A C 1
ATOM 1557 O O . TYR A 1 200 ? -11.766 -7.959 41.054 1.00 74.74 247 TYR A O 1
ATOM 1566 N N . ILE A 1 201 ? -10.739 -6.339 42.189 1.00 68.48 248 ILE A N 1
ATOM 1567 C CA . ILE A 1 201 ? -11.959 -5.902 42.836 1.00 68.73 248 ILE A CA 1
ATOM 1568 C C . ILE A 1 201 ? -12.231 -4.515 42.251 1.00 74.48 248 ILE A C 1
ATOM 1569 O O . ILE A 1 201 ? -11.402 -3.610 42.394 1.00 75.40 248 ILE A O 1
ATOM 1574 N N . HIS A 1 202 ? -13.310 -4.406 41.455 1.00 70.78 249 HIS A N 1
ATOM 1575 C CA . HIS A 1 202 ? -13.700 -3.170 40.763 1.00 71.54 249 HIS A CA 1
ATOM 1576 C C . HIS A 1 202 ? -14.902 -2.579 41.398 1.00 77.74 249 HIS A C 1
ATOM 1577 O O . HIS A 1 202 ? -15.870 -3.290 41.647 1.00 78.26 249 HIS A O 1
ATOM 1584 N N . LEU A 1 203 ? -14.878 -1.272 41.612 1.00 76.54 250 LEU A N 1
ATOM 1585 C CA . LEU A 1 203 ? -16.016 -0.583 42.185 1.00 79.14 250 LEU A CA 1
ATOM 1586 C C . LEU A 1 203 ? -16.905 -0.089 41.053 1.00 85.43 250 LEU A C 1
ATOM 1587 O O . LEU A 1 203 ? -16.400 0.515 40.102 1.00 85.22 250 LEU A O 1
ATOM 1592 N N . LEU A 1 204 ? -18.218 -0.355 41.151 1.00 83.46 251 LEU A N 1
ATOM 1593 C CA . LEU A 1 204 ? -19.200 0.123 40.169 1.00 85.36 251 LEU A CA 1
ATOM 1594 C C . LEU A 1 204 ? -20.127 1.095 40.866 1.00 93.53 251 LEU A C 1
ATOM 1595 O O . LEU A 1 204 ? -20.372 0.909 42.049 1.00 95.21 251 LEU A O 1
ATOM 1600 N N . ASP A 1 205 ? -20.714 2.074 40.159 1.00 92.84 252 ASP A N 1
ATOM 1601 C CA . ASP A 1 205 ? -21.684 2.900 40.867 1.00 96.75 252 ASP A CA 1
ATOM 1602 C C . ASP A 1 205 ? -22.951 2.100 41.151 1.00 102.21 252 ASP A C 1
ATOM 1603 O O . ASP A 1 205 ? -23.186 1.071 40.501 1.00 99.10 252 ASP A O 1
ATOM 1608 N N . ASP A 1 206 ? -23.699 2.498 42.200 1.00 103.65 253 ASP A N 1
ATOM 1609 C CA . ASP A 1 206 ? -24.910 1.785 42.619 1.00 105.57 253 ASP A CA 1
ATOM 1610 C C . ASP A 1 206 ? -25.909 1.589 41.460 1.00 109.61 253 ASP A C 1
ATOM 1611 O O . ASP A 1 206 ? -26.467 0.497 41.288 1.00 107.54 253 ASP A O 1
ATOM 1616 N N . ASP A 1 207 ? -26.020 2.608 40.602 1.00 107.91 254 ASP A N 1
ATOM 1617 C CA . ASP A 1 207 ? -26.916 2.604 39.461 1.00 109.84 254 ASP A CA 1
ATOM 1618 C C . ASP A 1 207 ? -26.570 1.603 38.371 1.00 111.12 254 ASP A C 1
ATOM 1619 O O . ASP A 1 207 ? -27.442 1.246 37.586 1.00 112.30 254 ASP A O 1
ATOM 1624 N N . GLU A 1 208 ? -25.334 1.081 38.378 1.00 104.97 255 GLU A N 1
ATOM 1625 C CA . GLU A 1 208 ? -24.855 0.125 37.375 1.00 102.36 255 GLU A CA 1
ATOM 1626 C C . GLU A 1 208 ? -25.531 -1.238 37.285 1.00 104.89 255 GLU A C 1
ATOM 1627 O O . GLU A 1 208 ? -25.516 -2.042 38.227 1.00 101.80 255 GLU A O 1
ATOM 1633 N N . SER A 1 209 ? -26.040 -1.482 36.071 1.00 103.90 256 SER A N 1
ATOM 1634 C CA . SER A 1 209 ? -26.702 -2.666 35.531 1.00 104.36 256 SER A CA 1
ATOM 1635 C C . SER A 1 209 ? -25.755 -3.860 35.448 1.00 106.04 256 SER A C 1
ATOM 1636 O O . SER A 1 209 ? -24.535 -3.678 35.347 1.00 102.89 256 SER A O 1
ATOM 1639 N N . GLU A 1 210 ? -26.343 -5.082 35.437 1.00 102.96 257 GLU A N 1
ATOM 1640 C CA . GLU A 1 210 ? -25.648 -6.362 35.288 1.00 99.23 257 GLU A CA 1
ATOM 1641 C C . GLU A 1 210 ? -25.274 -6.574 33.836 1.00 100.48 257 GLU A C 1
ATOM 1642 O O . GLU A 1 210 ? -25.854 -5.957 32.946 1.00 101.36 257 GLU A O 1
ATOM 1648 N N . GLY A 1 211 ? -24.305 -7.447 33.607 1.00 95.19 258 GLY A N 1
ATOM 1649 C CA . GLY A 1 211 ? -23.852 -7.778 32.260 1.00 93.83 258 GLY A CA 1
ATOM 1650 C C . GLY A 1 211 ? -22.360 -7.865 32.172 1.00 93.44 258 GLY A C 1
ATOM 1651 O O . GLY A 1 211 ? -21.665 -7.383 33.066 1.00 93.23 258 GLY A O 1
ATOM 1652 N N . GLU A 1 212 ? -21.874 -8.467 31.084 1.00 88.12 259 GLU A N 1
ATOM 1653 C CA . GLU A 1 212 ? -20.464 -8.739 30.737 1.00 83.97 259 GLU A CA 1
ATOM 1654 C C . GLU A 1 212 ? -19.573 -7.480 30.667 1.00 87.49 259 GLU A C 1
ATOM 1655 O O . GLU A 1 212 ? -18.385 -7.557 30.975 1.00 84.86 259 GLU A O 1
ATOM 1661 N N . GLU A 1 213 ? -20.144 -6.339 30.243 1.00 86.85 260 GLU A N 1
ATOM 1662 C CA . GLU A 1 213 ? -19.426 -5.065 30.118 1.00 86.19 260 GLU A CA 1
ATOM 1663 C C . GLU A 1 213 ? -19.841 -4.167 31.243 1.00 87.42 260 GLU A C 1
ATOM 1664 O O . GLU A 1 213 ? -21.029 -4.077 31.529 1.00 89.69 260 GLU A O 1
ATOM 1670 N N . PHE A 1 214 ? -18.883 -3.474 31.861 1.00 80.62 261 PHE A N 1
ATOM 1671 C CA . PHE A 1 214 ? -19.175 -2.529 32.928 1.00 81.94 261 PHE A CA 1
ATOM 1672 C C . PHE A 1 214 ? -18.166 -1.416 33.048 1.00 87.65 261 PHE A C 1
ATOM 1673 O O . PHE A 1 214 ? -17.044 -1.491 32.526 1.00 83.37 261 PHE A O 1
ATOM 1681 N N . THR A 1 215 ? -18.611 -0.342 33.712 1.00 88.67 262 THR A N 1
ATOM 1682 C CA . THR A 1 215 ? -17.802 0.832 33.951 1.00 89.30 262 THR A CA 1
ATOM 1683 C C . THR A 1 215 ? -17.279 0.719 35.362 1.00 91.37 262 THR A C 1
ATOM 1684 O O . THR A 1 215 ? -18.038 0.446 36.301 1.00 92.30 262 THR A O 1
ATOM 1688 N N . VAL A 1 216 ? -15.964 0.836 35.489 1.00 84.48 263 VAL A N 1
ATOM 1689 C CA . VAL A 1 216 ? -15.289 0.771 36.772 1.00 82.70 263 VAL A CA 1
ATOM 1690 C C . VAL A 1 216 ? -15.094 2.189 37.270 1.00 88.47 263 VAL A C 1
ATOM 1691 O O . VAL A 1 216 ? -14.974 3.130 36.473 1.00 89.34 263 VAL A O 1
ATOM 1695 N N . ARG A 1 217 ? -15.122 2.346 38.586 1.00 84.87 264 ARG A N 1
ATOM 1696 C CA . ARG A 1 217 ? -14.956 3.642 39.222 1.00 86.33 264 ARG A CA 1
ATOM 1697 C C . ARG A 1 217 ? -13.759 3.591 40.132 1.00 88.58 264 ARG A C 1
ATOM 1698 O O . ARG A 1 217 ? -13.451 2.525 40.661 1.00 86.17 264 ARG A O 1
ATOM 1706 N N . ASP A 1 218 ? -13.085 4.734 40.308 1.00 87.83 265 ASP A N 1
ATOM 1707 C CA . ASP A 1 218 ? -11.907 4.882 41.170 1.00 88.26 265 ASP A CA 1
ATOM 1708 C C . ASP A 1 218 ? -12.266 5.095 42.650 1.00 90.91 265 ASP A C 1
ATOM 1709 O O . ASP A 1 218 ? -13.429 5.347 42.987 1.00 89.51 265 ASP A O 1
ATOM 1714 N N . GLY A 1 219 ? -11.267 4.901 43.511 1.00 87.14 266 GLY A N 1
ATOM 1715 C CA . GLY A 1 219 ? -11.427 5.057 44.946 1.00 88.80 266 GLY A CA 1
ATOM 1716 C C . GLY A 1 219 ? -11.312 3.797 45.779 1.00 90.00 266 GLY A C 1
ATOM 1717 O O . GLY A 1 219 ? -11.184 2.685 45.264 1.00 87.37 266 GLY A O 1
ATOM 1718 N N . TYR A 1 220 ? -11.400 3.985 47.092 1.00 86.91 267 TYR A N 1
ATOM 1719 C CA . TYR A 1 220 ? -11.295 2.910 48.052 1.00 84.71 267 TYR A CA 1
ATOM 1720 C C . TYR A 1 220 ? -12.612 2.181 48.244 1.00 88.95 267 TYR A C 1
ATOM 1721 O O . TYR A 1 220 ? -13.674 2.817 48.273 1.00 90.33 267 TYR A O 1
ATOM 1730 N N . ILE A 1 221 ? -12.535 0.833 48.347 1.00 83.91 268 ILE A N 1
ATOM 1731 C CA . ILE A 1 221 ? -13.698 -0.035 48.560 1.00 83.57 268 ILE A CA 1
ATOM 1732 C C . ILE A 1 221 ? -14.192 0.081 50.008 1.00 90.38 268 ILE A C 1
ATOM 1733 O O . ILE A 1 221 ? -13.392 -0.036 50.950 1.00 89.49 268 ILE A O 1
ATOM 1738 N N . HIS A 1 222 ? -15.526 0.299 50.143 1.00 89.29 269 HIS A N 1
ATOM 1739 C CA . HIS A 1 222 ? -16.333 0.438 51.363 1.00 91.67 269 HIS A CA 1
ATOM 1740 C C . HIS A 1 222 ? -17.394 -0.625 51.446 1.00 94.17 269 HIS A C 1
ATOM 1741 O O . HIS A 1 222 ? -17.964 -1.024 50.429 1.00 91.97 269 HIS A O 1
ATOM 1748 N N . TYR A 1 223 ? -17.728 -1.027 52.664 1.00 92.51 270 TYR A N 1
ATOM 1749 C CA . TYR A 1 223 ? -18.801 -1.986 52.841 1.00 93.12 270 TYR A CA 1
ATOM 1750 C C . TYR A 1 223 ? -20.102 -1.341 52.332 1.00 98.38 270 TYR A C 1
ATOM 1751 O O . TYR A 1 223 ? -20.320 -0.142 52.536 1.00 101.11 270 TYR A O 1
ATOM 1760 N N . GLY A 1 224 ? -20.879 -2.107 51.577 1.00 91.43 271 GLY A N 1
ATOM 1761 C CA . GLY A 1 224 ? -22.127 -1.632 51.007 1.00 92.15 271 GLY A CA 1
ATOM 1762 C C . GLY A 1 224 ? -21.974 -1.194 49.571 1.00 94.71 271 GLY A C 1
ATOM 1763 O O . GLY A 1 224 ? -22.969 -0.925 48.889 1.00 97.27 271 GLY A O 1
ATOM 1764 N N . GLN A 1 225 ? -20.734 -1.108 49.093 1.00 86.43 272 GLN A N 1
ATOM 1765 C CA . GLN A 1 225 ? -20.515 -0.666 47.732 1.00 84.52 272 GLN A CA 1
ATOM 1766 C C . GLN A 1 225 ? -20.723 -1.809 46.743 1.00 90.52 272 GLN A C 1
ATOM 1767 O O . GLN A 1 225 ? -20.486 -2.967 47.100 1.00 89.97 272 GLN A O 1
ATOM 1773 N N . THR A 1 226 ? -21.135 -1.501 45.489 1.00 88.26 273 THR A N 1
ATOM 1774 C CA . THR A 1 226 ? -21.231 -2.571 44.502 1.00 85.90 273 THR A CA 1
ATOM 1775 C C . THR A 1 226 ? -19.854 -2.804 43.902 1.00 86.87 273 THR A C 1
ATOM 1776 O O . THR A 1 226 ? -19.236 -1.868 43.383 1.00 87.62 273 THR A O 1
ATOM 1780 N N . VAL A 1 227 ? -19.371 -4.048 44.012 1.00 79.63 274 VAL A N 1
ATOM 1781 C CA . VAL A 1 227 ? -18.090 -4.485 43.479 1.00 76.03 274 VAL A CA 1
ATOM 1782 C C . VAL A 1 227 ? -18.287 -5.500 42.382 1.00 79.87 274 VAL A C 1
ATOM 1783 O O . VAL A 1 227 ? -19.392 -6.034 42.203 1.00 82.05 274 VAL A O 1
ATOM 1787 N N . LYS A 1 228 ? -17.198 -5.766 41.656 1.00 73.29 275 LYS A N 1
ATOM 1788 C CA . LYS A 1 228 ? -17.092 -6.776 40.625 1.00 71.32 275 LYS A CA 1
ATOM 1789 C C . LYS A 1 228 ? -15.755 -7.461 40.813 1.00 74.97 275 LYS A C 1
ATOM 1790 O O . LYS A 1 228 ? -14.734 -6.789 40.985 1.00 74.53 275 LYS A O 1
ATOM 1796 N N . LEU A 1 229 ? -15.775 -8.800 40.891 1.00 70.70 276 LEU A N 1
ATOM 1797 C CA . LEU A 1 229 ? -14.579 -9.604 41.115 1.00 67.28 276 LEU A CA 1
ATOM 1798 C C . LEU A 1 229 ? -14.234 -10.296 39.816 1.00 67.05 276 LEU A C 1
ATOM 1799 O O . LEU A 1 229 ? -15.011 -11.111 39.341 1.00 64.09 276 LEU A O 1
ATOM 1804 N N . VAL A 1 230 ? -13.085 -9.943 39.218 1.00 63.66 277 VAL A N 1
ATOM 1805 C CA . VAL A 1 230 ? -12.633 -10.554 37.962 1.00 61.53 277 VAL A CA 1
ATOM 1806 C C . VAL A 1 230 ? -11.327 -11.284 38.171 1.00 67.09 277 VAL A C 1
ATOM 1807 O O . VAL A 1 230 ? -10.358 -10.636 38.589 1.00 68.78 277 VAL A O 1
ATOM 1811 N N . CYS A 1 231 ? -11.280 -12.612 37.867 1.00 62.24 278 CYS A N 1
ATOM 1812 C CA . CYS A 1 231 ? -10.044 -13.406 37.959 1.00 61.36 278 CYS A CA 1
ATOM 1813 C C . CYS A 1 231 ? -8.984 -12.843 37.005 1.00 66.21 278 CYS A C 1
ATOM 1814 O O . CYS A 1 231 ? -9.259 -12.669 35.805 1.00 67.14 278 CYS A O 1
ATOM 1817 N N . SER A 1 232 ? -7.790 -12.538 37.548 1.00 59.89 279 SER A N 1
ATOM 1818 C CA . SER A 1 232 ? -6.687 -11.938 36.802 1.00 58.65 279 SER A CA 1
ATOM 1819 C C . SER A 1 232 ? -5.970 -12.879 35.795 1.00 63.81 279 SER A C 1
ATOM 1820 O O . SER A 1 232 ? -5.035 -12.452 35.141 1.00 64.36 279 SER A O 1
ATOM 1823 N N . VAL A 1 233 ? -6.413 -14.136 35.663 1.00 60.36 280 VAL A N 1
ATOM 1824 C CA . VAL A 1 233 ? -5.807 -15.160 34.789 1.00 58.30 280 VAL A CA 1
ATOM 1825 C C . VAL A 1 233 ? -6.795 -15.562 33.719 1.00 67.45 280 VAL A C 1
ATOM 1826 O O . VAL A 1 233 ? -6.489 -15.411 32.527 1.00 70.65 280 VAL A O 1
ATOM 1830 N N . THR A 1 234 ? -7.948 -16.131 34.151 1.00 62.66 281 THR A N 1
ATOM 1831 C CA . THR A 1 234 ? -9.019 -16.618 33.299 1.00 61.93 281 THR A CA 1
ATOM 1832 C C . THR A 1 234 ? -9.802 -15.492 32.670 1.00 68.78 281 THR A C 1
ATOM 1833 O O . THR A 1 234 ? -10.296 -15.671 31.557 1.00 72.47 281 THR A O 1
ATOM 1837 N N . GLY A 1 235 ? -9.985 -14.392 33.389 1.00 64.04 282 GLY A N 1
ATOM 1838 C CA . GLY A 1 235 ? -10.767 -13.261 32.887 1.00 64.96 282 GLY A CA 1
ATOM 1839 C C . GLY A 1 235 ? -12.261 -13.362 33.165 1.00 72.33 282 GLY A C 1
ATOM 1840 O O . GLY A 1 235 ? -13.050 -12.587 32.620 1.00 75.41 282 GLY A O 1
ATOM 1841 N N . MET A 1 236 ? -12.658 -14.290 34.037 1.00 68.56 283 MET A N 1
ATOM 1842 C CA . MET A 1 236 ? -14.043 -14.513 34.425 1.00 70.41 283 MET A CA 1
ATOM 1843 C C . MET A 1 236 ? -14.448 -13.745 35.671 1.00 75.79 283 MET A C 1
ATOM 1844 O O . MET A 1 236 ? -13.685 -13.628 36.635 1.00 75.96 283 MET A O 1
ATOM 1849 N N . ALA A 1 237 ? -15.691 -13.291 35.682 1.00 72.86 284 ALA A N 1
ATOM 1850 C CA . ALA A 1 237 ? -16.232 -12.558 36.811 1.00 72.20 284 ALA A CA 1
ATOM 1851 C C . ALA A 1 237 ? -17.421 -13.303 37.421 1.00 77.74 284 ALA A C 1
ATOM 1852 O O . ALA A 1 237 ? -17.963 -14.227 36.811 1.00 78.95 284 ALA A O 1
ATOM 1854 N N . LEU A 1 238 ? -17.793 -12.917 38.641 1.00 72.93 285 LEU A N 1
ATOM 1855 C CA . LEU A 1 238 ? -18.983 -13.389 39.309 1.00 74.41 285 LEU A CA 1
ATOM 1856 C C . LEU A 1 238 ? -20.036 -12.296 39.053 1.00 81.59 285 LEU A C 1
ATOM 1857 O O . LEU A 1 238 ? -19.642 -11.161 38.776 1.00 82.04 285 LEU A O 1
ATOM 1862 N N . PRO A 1 239 ? -21.359 -12.545 39.226 1.00 79.14 286 PRO A N 1
ATOM 1863 C CA . PRO A 1 239 ? -22.336 -11.461 39.055 1.00 80.73 286 PRO A CA 1
ATOM 1864 C C . PRO A 1 239 ? -22.111 -10.311 40.041 1.00 84.62 286 PRO A C 1
ATOM 1865 O O . PRO A 1 239 ? -21.258 -10.458 40.927 1.00 85.27 286 PRO A O 1
ATOM 1869 N N . ARG A 1 240 ? -22.808 -9.161 39.885 1.00 79.37 287 ARG A N 1
ATOM 1870 C CA . ARG A 1 240 ? -22.527 -8.053 40.794 1.00 78.97 287 ARG A CA 1
ATOM 1871 C C . ARG A 1 240 ? -22.754 -8.401 42.249 1.00 84.44 287 ARG A C 1
ATOM 1872 O O . ARG A 1 240 ? -23.733 -9.060 42.614 1.00 86.16 287 ARG A O 1
ATOM 1880 N N . LEU A 1 241 ? -21.803 -8.012 43.066 1.00 79.79 288 LEU A N 1
ATOM 1881 C CA . LEU A 1 241 ? -21.884 -8.300 44.472 1.00 80.92 288 LEU A CA 1
ATOM 1882 C C . LEU A 1 241 ? -21.839 -7.000 45.261 1.00 87.96 288 LEU A C 1
ATOM 1883 O O . LEU A 1 241 ? -21.369 -5.981 44.753 1.00 88.35 288 LEU A O 1
ATOM 1888 N N . ILE A 1 242 ? -22.343 -7.042 46.493 1.00 86.27 289 ILE A N 1
ATOM 1889 C CA . ILE A 1 242 ? -22.258 -5.961 47.462 1.00 87.87 289 ILE A CA 1
ATOM 1890 C C . ILE A 1 242 ? -21.384 -6.537 48.569 1.00 91.85 289 ILE A C 1
ATOM 1891 O O . ILE A 1 242 ? -21.699 -7.593 49.156 1.00 91.81 289 ILE A O 1
ATOM 1896 N N . ILE A 1 243 ? -20.267 -5.876 48.818 1.00 87.18 290 ILE A N 1
ATOM 1897 C CA . ILE A 1 243 ? -19.388 -6.332 49.876 1.00 87.19 290 ILE A CA 1
ATOM 1898 C C . ILE A 1 243 ? -19.957 -5.852 51.224 1.00 95.86 290 ILE A C 1
ATOM 1899 O O . ILE A 1 243 ? -20.367 -4.690 51.346 1.00 96.16 290 ILE A O 1
ATOM 1904 N N . ARG A 1 244 ? -20.095 -6.796 52.182 1.00 94.59 291 ARG A N 1
ATOM 1905 C CA . ARG A 1 244 ? -20.698 -6.556 53.492 1.00 97.53 291 ARG A CA 1
ATOM 1906 C C . ARG A 1 244 ? -19.856 -7.078 54.637 1.00 104.65 291 ARG A C 1
ATOM 1907 O O . ARG A 1 244 ? -19.220 -8.120 54.493 1.00 104.14 291 ARG A O 1
ATOM 1915 N N . LYS A 1 245 ? -19.857 -6.344 55.778 1.00 104.01 292 LYS A N 1
ATOM 1916 C CA . LYS A 1 245 ? -19.111 -6.657 57.010 1.00 104.64 292 LYS A CA 1
ATOM 1917 C C . LYS A 1 245 ? -19.754 -7.833 57.715 1.00 108.63 292 LYS A C 1
ATOM 1918 O O . LYS A 1 245 ? -20.964 -8.019 57.637 1.00 109.40 292 LYS A O 1
ATOM 1924 N N . VAL A 1 246 ? -18.933 -8.641 58.366 1.00 104.62 293 VAL A N 1
ATOM 1925 C CA . VAL A 1 246 ? -19.364 -9.815 59.100 1.00 106.14 293 VAL A CA 1
ATOM 1926 C C . VAL A 1 246 ? -18.985 -9.596 60.567 1.00 116.39 293 VAL A C 1
ATOM 1927 O O . VAL A 1 246 ? -17.804 -9.380 60.862 1.00 115.37 293 VAL A O 1
ATOM 1931 N N . ASP A 1 247 ? -19.990 -9.607 61.478 1.00 119.11 294 ASP A N 1
ATOM 1932 C CA . ASP A 1 247 ? -19.768 -9.438 62.919 1.00 123.16 294 ASP A CA 1
ATOM 1933 C C . ASP A 1 247 ? -19.333 -10.773 63.531 1.00 128.54 294 ASP A C 1
ATOM 1934 O O . ASP A 1 247 ? -18.337 -10.816 64.266 1.00 130.16 294 ASP A O 1
ATOM 1939 N N . LYS A 1 248 ? -20.062 -11.863 63.210 1.00 123.54 295 LYS A N 1
ATOM 1940 C CA . LYS A 1 248 ? -19.739 -13.225 63.653 1.00 123.35 295 LYS A CA 1
ATOM 1941 C C . LYS A 1 248 ? -20.299 -14.214 62.629 1.00 122.92 295 LYS A C 1
ATOM 1942 O O . LYS A 1 248 ? -19.570 -14.655 61.727 1.00 118.06 295 LYS A O 1
ATOM 1948 N N . GLN A 1 249 ? -21.604 -14.528 62.754 1.00 120.38 296 GLN A N 1
ATOM 1949 C CA . GLN A 1 249 ? -22.337 -15.392 61.834 1.00 118.84 296 GLN A CA 1
ATOM 1950 C C . GLN A 1 249 ? -23.431 -14.541 61.167 1.00 120.40 296 GLN A C 1
ATOM 1951 O O . GLN A 1 249 ? -24.406 -15.061 60.626 1.00 120.65 296 GLN A O 1
ATOM 1957 N N . THR A 1 250 ? -23.223 -13.216 61.194 1.00 114.76 297 THR A N 1
ATOM 1958 C CA . THR A 1 250 ? -24.111 -12.173 60.684 1.00 114.23 297 THR A CA 1
ATOM 1959 C C . THR A 1 250 ? -23.435 -11.387 59.593 1.00 113.97 297 THR A C 1
ATOM 1960 O O . THR A 1 250 ? -22.214 -11.431 59.478 1.00 111.50 297 THR A O 1
ATOM 1964 N N . ALA A 1 251 ? -24.231 -10.633 58.818 1.00 109.70 298 ALA A N 1
ATOM 1965 C CA . ALA A 1 251 ? -23.773 -9.743 57.758 1.00 106.28 298 ALA A CA 1
ATOM 1966 C C . ALA A 1 251 ? -24.468 -8.410 58.007 1.00 112.66 298 ALA A C 1
ATOM 1967 O O . ALA A 1 251 ? -25.704 -8.337 57.981 1.00 114.31 298 ALA A O 1
ATOM 1969 N N . LEU A 1 252 ? -23.673 -7.382 58.333 1.00 109.56 299 LEU A N 1
ATOM 1970 C CA . LEU A 1 252 ? -24.145 -6.030 58.643 1.00 112.35 299 LEU A CA 1
ATOM 1971 C C . LEU A 1 252 ? -24.389 -5.215 57.375 1.00 116.05 299 LEU A C 1
ATOM 1972 O O . LEU A 1 252 ? -23.461 -4.997 56.586 1.00 113.68 299 LEU A O 1
ATOM 1977 N N . LEU A 1 253 ? -25.646 -4.779 57.180 1.00 114.52 300 LEU A N 1
ATOM 1978 C CA . LEU A 1 253 ? -26.089 -4.049 55.989 1.00 113.48 300 LEU A CA 1
ATOM 1979 C C . LEU A 1 253 ? -25.831 -2.542 56.045 1.00 120.23 300 LEU A C 1
ATOM 1980 O O . LEU A 1 253 ? -25.322 -1.976 55.073 1.00 118.63 300 LEU A O 1
ATOM 1985 N N . ASP A 1 254 ? -26.146 -1.908 57.189 1.00 120.89 301 ASP A N 1
ATOM 1986 C CA . ASP A 1 254 ? -25.971 -0.472 57.444 1.00 122.84 301 ASP A CA 1
ATOM 1987 C C . ASP A 1 254 ? -24.489 0.003 57.491 1.00 123.86 301 ASP A C 1
ATOM 1988 O O . ASP A 1 254 ? -24.263 1.220 57.531 1.00 126.38 301 ASP A O 1
ATOM 1993 N N . ALA A 1 255 ? -23.496 -0.932 57.512 1.00 114.62 302 ALA A N 1
ATOM 1994 C CA . ALA A 1 255 ? -22.075 -0.579 57.550 1.00 112.16 302 ALA A CA 1
ATOM 1995 C C . ALA A 1 255 ? -21.604 0.005 56.214 1.00 116.73 302 ALA A C 1
ATOM 1996 O O . ALA A 1 255 ? -22.033 -0.442 55.139 1.00 114.64 302 ALA A O 1
ATOM 1998 N N . ASP A 1 256 ? -20.755 1.044 56.292 1.00 115.52 303 ASP A N 1
ATOM 1999 C CA . ASP A 1 256 ? -20.212 1.756 55.131 1.00 114.07 303 ASP A CA 1
ATOM 2000 C C . ASP A 1 256 ? -18.763 2.191 55.367 1.00 118.18 303 ASP A C 1
ATOM 2001 O O . ASP A 1 256 ? -18.257 3.108 54.713 1.00 119.61 303 ASP A O 1
ATOM 2006 N N . ASP A 1 257 ? -18.096 1.501 56.288 1.00 112.47 304 ASP A N 1
ATOM 2007 C CA . ASP A 1 257 ? -16.712 1.737 56.674 1.00 111.63 304 ASP A CA 1
ATOM 2008 C C . ASP A 1 257 ? -15.774 1.259 55.557 1.00 110.13 304 ASP A C 1
ATOM 2009 O O . ASP A 1 257 ? -16.190 0.430 54.743 1.00 107.75 304 ASP A O 1
ATOM 2014 N N . PRO A 1 258 ? -14.520 1.753 55.455 1.00 104.49 305 PRO A N 1
ATOM 2015 C CA . PRO A 1 258 ? -13.645 1.248 54.400 1.00 100.42 305 PRO A CA 1
ATOM 2016 C C . PRO A 1 258 ? -13.192 -0.177 54.715 1.00 101.71 305 PRO A C 1
ATOM 2017 O O . PRO A 1 258 ? -12.771 -0.469 55.839 1.00 102.91 305 PRO A O 1
ATOM 2021 N N . VAL A 1 259 ? -13.332 -1.069 53.711 1.00 94.56 306 VAL A N 1
ATOM 2022 C CA . VAL A 1 259 ? -12.943 -2.484 53.744 1.00 90.71 306 VAL A CA 1
ATOM 2023 C C . VAL A 1 259 ? -11.420 -2.568 53.947 1.00 93.43 306 VAL A C 1
ATOM 2024 O O . VAL A 1 259 ? -10.662 -1.947 53.194 1.00 93.53 306 VAL A O 1
ATOM 2028 N N . SER A 1 260 ? -10.983 -3.291 54.988 1.00 89.13 307 SER A N 1
ATOM 2029 C CA . SER A 1 260 ? -9.558 -3.436 55.258 1.00 88.18 307 SER A CA 1
ATOM 2030 C C . SER A 1 260 ? -9.013 -4.862 55.154 1.00 87.55 307 SER A C 1
ATOM 2031 O O . SER A 1 260 ? -9.762 -5.838 55.134 1.00 85.80 307 SER A O 1
ATOM 2034 N N . GLN A 1 261 ? -7.687 -4.951 55.081 1.00 82.86 308 GLN A N 1
ATOM 2035 C CA . GLN A 1 261 ? -6.882 -6.164 55.015 1.00 81.07 308 GLN A CA 1
ATOM 2036 C C . GLN A 1 261 ? -7.223 -7.139 56.133 1.00 87.22 308 GLN A C 1
ATOM 2037 O O . GLN A 1 261 ? -7.306 -6.751 57.306 1.00 92.00 308 GLN A O 1
ATOM 2043 N N . LEU A 1 262 ? -7.421 -8.406 55.757 1.00 80.03 309 LEU A N 1
ATOM 2044 C CA . LEU A 1 262 ? -7.735 -9.532 56.632 1.00 79.90 309 LEU A CA 1
ATOM 2045 C C . LEU A 1 262 ? -9.078 -9.449 57.333 1.00 87.42 309 LEU A C 1
ATOM 2046 O O . LEU A 1 262 ? -9.319 -10.208 58.267 1.00 88.88 309 LEU A O 1
ATOM 2051 N N . HIS A 1 263 ? -9.963 -8.576 56.875 1.00 86.65 310 HIS A N 1
ATOM 2052 C CA . HIS A 1 263 ? -11.295 -8.493 57.437 1.00 91.44 310 HIS A CA 1
ATOM 2053 C C . HIS A 1 263 ? -12.142 -9.615 56.863 1.00 92.15 310 HIS A C 1
ATOM 2054 O O . HIS A 1 263 ? -11.884 -10.056 55.748 1.00 89.43 310 HIS A O 1
ATOM 2061 N N . LYS A 1 264 ? -13.182 -10.041 57.591 1.00 89.63 311 LYS A N 1
ATOM 2062 C CA . LYS A 1 264 ? -14.153 -11.031 57.123 1.00 87.87 311 LYS A CA 1
ATOM 2063 C C . LYS A 1 264 ? -15.253 -10.264 56.384 1.00 92.49 311 LYS A C 1
ATOM 2064 O O . LYS A 1 264 ? -15.739 -9.226 56.875 1.00 93.57 311 LYS A O 1
ATOM 2070 N N . CYS A 1 265 ? -15.624 -10.782 55.192 1.00 87.86 312 CYS A N 1
ATOM 2071 C CA . CYS A 1 265 ? -16.595 -10.219 54.244 1.00 87.35 312 CYS A CA 1
ATOM 2072 C C . CYS A 1 265 ? -17.704 -11.147 53.938 1.00 88.40 312 CYS A C 1
ATOM 2073 O O . CYS A 1 265 ? -17.567 -12.358 54.132 1.00 88.56 312 CYS A O 1
ATOM 2076 N N . ALA A 1 266 ? -18.761 -10.588 53.339 1.00 82.27 313 ALA A N 1
ATOM 2077 C CA . ALA A 1 266 ? -19.897 -11.330 52.834 1.00 82.36 313 ALA A CA 1
ATOM 2078 C C . ALA A 1 266 ? -20.206 -10.773 51.458 1.00 85.68 313 ALA A C 1
ATOM 2079 O O . ALA A 1 266 ? -20.182 -9.552 51.255 1.00 86.50 313 ALA A O 1
ATOM 2081 N N . PHE A 1 267 ? -20.471 -11.664 50.502 1.00 80.38 314 PHE A N 1
ATOM 2082 C CA . PHE A 1 267 ? -20.790 -11.242 49.152 1.00 79.05 314 PHE A CA 1
ATOM 2083 C C . PHE A 1 267 ? -22.260 -11.429 48.751 1.00 88.35 314 PHE A C 1
ATOM 2084 O O . PHE A 1 267 ? -22.644 -12.473 48.208 1.00 89.13 314 PHE A O 1
ATOM 2092 N N . TYR A 1 268 ? -23.089 -10.410 49.036 1.00 86.27 315 TYR A N 1
ATOM 2093 C CA . TYR A 1 268 ? -24.488 -10.500 48.678 1.00 88.30 315 TYR A CA 1
ATOM 2094 C C . TYR A 1 268 ? -24.645 -10.285 47.172 1.00 91.79 315 TYR A C 1
ATOM 2095 O O . TYR A 1 268 ? -24.218 -9.247 46.653 1.00 91.25 315 TYR A O 1
ATOM 2104 N N . LEU A 1 269 ? -25.228 -11.294 46.475 1.00 87.85 316 LEU A N 1
ATOM 2105 C CA . LEU A 1 269 ? -25.486 -11.265 45.042 1.00 86.67 316 LEU A CA 1
ATOM 2106 C C . LEU A 1 269 ? -26.529 -10.212 44.816 1.00 97.42 316 LEU A C 1
ATOM 2107 O O . LEU A 1 269 ? -27.670 -10.372 45.260 1.00 101.63 316 LEU A O 1
ATOM 2112 N N . LYS A 1 270 ? -26.115 -9.071 44.229 1.00 93.76 317 LYS A N 1
ATOM 2113 C CA . LYS A 1 270 ? -27.005 -7.928 43.995 1.00 95.80 317 LYS A CA 1
ATOM 2114 C C . LYS A 1 270 ? -28.300 -8.382 43.308 1.00 103.87 317 LYS A C 1
ATOM 2115 O O . LYS A 1 270 ? -28.248 -9.207 42.393 1.00 102.92 317 LYS A O 1
ATOM 2121 N N . ASP A 1 271 ? -29.452 -7.886 43.797 1.00 105.12 318 ASP A N 1
ATOM 2122 C CA . ASP A 1 271 ? -30.790 -8.161 43.243 1.00 108.70 318 ASP A CA 1
ATOM 2123 C C . ASP A 1 271 ? -31.241 -9.635 43.380 1.00 115.00 318 ASP A C 1
ATOM 2124 O O . ASP A 1 271 ? -31.647 -10.258 42.390 1.00 117.11 318 ASP A O 1
ATOM 2129 N N . THR A 1 272 ? -31.156 -10.190 44.605 1.00 109.79 319 THR A N 1
ATOM 2130 C CA . THR A 1 272 ? -31.554 -11.569 44.935 1.00 109.51 319 THR A CA 1
ATOM 2131 C C . THR A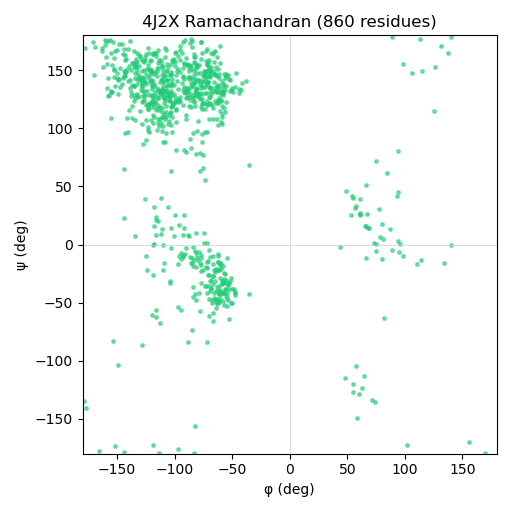 1 272 ? -32.189 -11.555 46.321 1.00 116.06 319 THR A C 1
ATOM 2132 O O . THR A 1 272 ? -31.955 -10.610 47.083 1.00 115.51 319 THR A O 1
ATOM 2136 N N . GLU A 1 273 ? -32.988 -12.590 46.662 1.00 115.87 320 GLU A N 1
ATOM 2137 C CA . GLU A 1 273 ? -33.631 -12.656 47.989 1.00 118.47 320 GLU A CA 1
ATOM 2138 C C . GLU A 1 273 ? -32.606 -13.113 49.025 1.00 118.39 320 GLU A C 1
ATOM 2139 O O . GLU A 1 273 ? -32.567 -14.290 49.382 1.00 118.94 320 GLU A O 1
ATOM 2145 N N . ARG A 1 274 ? -31.742 -12.176 49.464 1.00 110.80 321 ARG A N 1
ATOM 2146 C CA . ARG A 1 274 ? -30.690 -12.386 50.472 1.00 108.36 321 ARG A CA 1
ATOM 2147 C C . ARG A 1 274 ? -29.734 -13.545 50.139 1.00 108.79 321 ARG A C 1
ATOM 2148 O O . ARG A 1 274 ? -29.343 -14.290 51.031 1.00 108.82 321 ARG A O 1
ATOM 2156 N N . MET A 1 275 ? -29.354 -13.687 48.868 1.00 103.28 322 MET A N 1
ATOM 2157 C CA . MET A 1 275 ? -28.432 -14.741 48.424 1.00 100.53 322 MET A CA 1
ATOM 2158 C C . MET A 1 275 ? -26.988 -14.290 48.508 1.00 100.62 322 MET A C 1
ATOM 2159 O O . MET A 1 275 ? -26.647 -13.204 48.041 1.00 99.33 322 MET A O 1
ATOM 2164 N N . TYR A 1 276 ? -26.144 -15.128 49.104 1.00 95.35 323 TYR A N 1
ATOM 2165 C CA . TYR A 1 276 ? -24.735 -14.827 49.295 1.00 92.19 323 TYR A CA 1
ATOM 2166 C C . TYR A 1 276 ? -23.846 -15.883 48.647 1.00 95.58 323 TYR A C 1
ATOM 2167 O O . TYR A 1 276 ? -24.228 -17.061 48.555 1.00 96.10 323 TYR A O 1
ATOM 2176 N N . LEU A 1 277 ? -22.637 -15.447 48.234 1.00 90.35 324 LEU A N 1
ATOM 2177 C CA . LEU A 1 277 ? -21.585 -16.273 47.653 1.00 88.75 324 LEU A CA 1
ATOM 2178 C C . LEU A 1 277 ? -21.049 -17.158 48.784 1.00 96.67 324 LEU A C 1
ATOM 2179 O O . LEU A 1 277 ? -20.423 -16.667 49.743 1.00 97.94 324 LEU A O 1
ATOM 2184 N N . CYS A 1 278 ? -21.389 -18.456 48.695 1.00 93.37 325 CYS A N 1
ATOM 2185 C CA . CYS A 1 278 ? -21.132 -19.457 49.714 1.00 93.56 325 CYS A CA 1
ATOM 2186 C C . CYS A 1 278 ? -20.386 -20.628 49.160 1.00 95.30 325 CYS A C 1
ATOM 2187 O O . CYS A 1 278 ? -20.434 -20.910 47.974 1.00 92.48 325 CYS A O 1
ATOM 2190 N N . LEU A 1 279 ? -19.748 -21.336 50.060 1.00 95.31 326 LEU A N 1
ATOM 2191 C CA . LEU A 1 279 ? -18.931 -22.517 49.865 1.00 96.19 326 LEU A CA 1
ATOM 2192 C C . LEU A 1 279 ? -19.654 -23.746 50.444 1.00 104.99 326 LEU A C 1
ATOM 2193 O O . LEU A 1 279 ? -20.217 -23.681 51.542 1.00 107.49 326 LEU A O 1
ATOM 2198 N N . SER A 1 280 ? -19.575 -24.870 49.735 1.00 102.43 327 SER A N 1
ATOM 2199 C CA . SER A 1 280 ? -20.034 -26.182 50.184 1.00 105.57 327 SER A CA 1
ATOM 2200 C C . SER A 1 280 ? -18.998 -27.157 49.620 1.00 109.10 327 SER A C 1
ATOM 2201 O O . SER A 1 280 ? -19.027 -27.486 48.424 1.00 107.07 327 SER A O 1
ATOM 2204 N N . GLN A 1 281 ? -18.010 -27.516 50.470 1.00 106.77 328 GLN A N 1
ATOM 2205 C CA . GLN A 1 281 ? -16.858 -28.361 50.130 1.00 106.52 328 GLN A CA 1
ATOM 2206 C C . GLN A 1 281 ? -15.993 -27.627 49.082 1.00 106.03 328 GLN A C 1
ATOM 2207 O O . GLN A 1 281 ? -15.445 -26.571 49.399 1.00 103.86 328 GLN A O 1
ATOM 2213 N N . GLU A 1 282 ? -15.909 -28.136 47.843 1.00 100.32 329 GLU A N 1
ATOM 2214 C CA . GLU A 1 282 ? -15.116 -27.485 46.804 1.00 96.33 329 GLU A CA 1
ATOM 2215 C C . GLU A 1 282 ? -15.996 -26.564 45.955 1.00 98.00 329 GLU A C 1
ATOM 2216 O O . GLU A 1 282 ? -15.465 -25.760 45.186 1.00 95.75 329 GLU A O 1
ATOM 2222 N N . ARG A 1 283 ? -17.340 -26.680 46.099 1.00 94.50 330 ARG A N 1
ATOM 2223 C CA . ARG A 1 283 ? -18.340 -25.938 45.317 1.00 92.62 330 ARG A CA 1
ATOM 2224 C C . ARG A 1 283 ? -18.610 -24.501 45.765 1.00 93.58 330 ARG A C 1
ATOM 2225 O O . ARG A 1 283 ? -18.697 -24.228 46.971 1.00 95.32 330 ARG A O 1
ATOM 2233 N N . ILE A 1 284 ? -18.807 -23.594 44.778 1.00 84.58 331 ILE A N 1
ATOM 2234 C CA . ILE A 1 284 ? -19.219 -22.220 45.038 1.00 81.74 331 ILE A CA 1
ATOM 2235 C C . ILE A 1 284 ? -20.714 -22.152 44.690 1.00 89.31 331 ILE A C 1
ATOM 2236 O O . ILE A 1 284 ? -21.099 -22.400 43.539 1.00 90.58 331 ILE A O 1
ATOM 2241 N N . ILE A 1 285 ? -21.561 -21.926 45.718 1.00 87.28 332 ILE A N 1
ATOM 2242 C CA . ILE A 1 285 ? -23.024 -21.865 45.584 1.00 89.26 332 ILE A CA 1
ATOM 2243 C C . ILE A 1 285 ? -23.604 -20.517 45.992 1.00 95.86 332 ILE A C 1
ATOM 2244 O O . ILE A 1 285 ? -22.868 -19.564 46.264 1.00 94.57 332 ILE A O 1
ATOM 2249 N N . GLN A 1 286 ? -24.933 -20.459 46.039 1.00 95.06 333 GLN A N 1
ATOM 2250 C CA . GLN A 1 286 ? -25.735 -19.302 46.391 1.00 95.46 333 GLN A CA 1
ATOM 2251 C C . GLN A 1 286 ? -26.560 -19.673 47.654 1.00 101.80 333 GLN A C 1
ATOM 2252 O O . GLN A 1 286 ? -27.519 -20.444 47.568 1.00 102.47 333 GLN A O 1
ATOM 2258 N N . PHE A 1 287 ? -26.165 -19.164 48.825 1.00 99.92 334 PHE A N 1
ATOM 2259 C CA . PHE A 1 287 ? -26.895 -19.495 50.045 1.00 104.10 334 PHE A CA 1
ATOM 2260 C C . PHE A 1 287 ? -27.705 -18.330 50.588 1.00 110.72 334 PHE A C 1
ATOM 2261 O O . PHE A 1 287 ? -27.173 -17.230 50.738 1.00 108.42 334 PHE A O 1
ATOM 2269 N N . GLN A 1 288 ? -28.993 -18.589 50.902 1.00 111.93 335 GLN A N 1
ATOM 2270 C CA . GLN A 1 288 ? -29.929 -17.593 51.408 1.00 114.45 335 GLN A CA 1
ATOM 2271 C C . GLN A 1 288 ? -29.762 -17.358 52.905 1.00 123.69 335 GLN A C 1
ATOM 2272 O O . GLN A 1 288 ? -29.795 -18.309 53.691 1.00 125.50 335 GLN A O 1
ATOM 2278 N N . ALA A 1 289 ? -29.615 -16.077 53.293 1.00 122.12 336 ALA A N 1
ATOM 2279 C CA . ALA A 1 289 ? -29.471 -15.649 54.682 1.00 124.33 336 ALA A CA 1
ATOM 2280 C C . ALA A 1 289 ? -30.823 -15.530 55.347 1.00 136.07 336 ALA A C 1
ATOM 2281 O O . ALA A 1 289 ? -31.815 -15.188 54.692 1.00 137.70 336 ALA A O 1
ATOM 2283 N N . THR A 1 290 ? -30.858 -15.784 56.655 1.00 136.90 337 THR A N 1
ATOM 2284 C CA . THR A 1 290 ? -32.064 -15.630 57.466 1.00 142.18 337 THR A CA 1
ATOM 2285 C C . THR A 1 290 ? -31.970 -14.244 58.116 1.00 148.40 337 THR A C 1
ATOM 2286 O O . THR A 1 290 ? -30.944 -13.953 58.736 1.00 146.60 337 THR A O 1
ATOM 2290 N N . PRO A 1 291 ? -32.951 -13.331 57.924 1.00 148.04 338 PRO A N 1
ATOM 2291 C CA . PRO A 1 291 ? -32.813 -11.996 58.533 1.00 148.36 338 PRO A CA 1
ATOM 2292 C C . PRO A 1 291 ? -33.056 -12.011 60.034 1.00 155.62 338 PRO A C 1
ATOM 2293 O O . PRO A 1 291 ? -33.838 -12.830 60.519 1.00 157.82 338 PRO A O 1
ATOM 2297 N N . CYS A 1 292 ? -32.353 -11.129 60.767 1.00 152.82 339 CYS A N 1
ATOM 2298 C CA . CYS A 1 292 ? -32.473 -11.028 62.219 1.00 156.80 339 CYS A CA 1
ATOM 2299 C C . CYS A 1 292 ? -33.863 -10.553 62.658 1.00 165.62 339 CYS A C 1
ATOM 2300 O O . CYS A 1 292 ? -34.393 -9.603 62.071 1.00 165.88 339 CYS A O 1
ATOM 2303 N N . PRO A 1 293 ? -34.494 -11.245 63.641 1.00 165.39 340 PRO A N 1
ATOM 2304 C CA . PRO A 1 293 ? -35.865 -10.882 64.036 1.00 169.96 340 PRO A CA 1
ATOM 2305 C C . PRO A 1 293 ? -36.036 -9.473 64.597 1.00 176.38 340 PRO A C 1
ATOM 2306 O O . PRO A 1 293 ? -37.000 -8.795 64.233 1.00 178.27 340 PRO A O 1
ATOM 2310 N N . LYS A 1 294 ? -35.100 -9.030 65.460 1.00 172.60 341 LYS A N 1
ATOM 2311 C CA . LYS A 1 294 ? -35.137 -7.703 66.083 1.00 174.24 341 LYS A CA 1
ATOM 2312 C C . LYS A 1 294 ? -34.349 -6.617 65.314 1.00 176.01 341 LYS A C 1
ATOM 2313 O O . LYS A 1 294 ? -34.491 -5.434 65.650 1.00 178.84 341 LYS A O 1
ATOM 2319 N N . GLU A 1 295 ? -33.531 -6.999 64.299 1.00 166.47 342 GLU A N 1
ATOM 2320 C CA . GLU A 1 295 ? -32.734 -6.031 63.529 1.00 162.93 342 GLU A CA 1
ATOM 2321 C C . GLU A 1 295 ? -32.935 -6.146 62.014 1.00 164.40 342 GLU A C 1
ATOM 2322 O O . GLU A 1 295 ? -32.678 -7.203 61.424 1.00 161.84 342 GLU A O 1
ATOM 2328 N N . GLN A 1 296 ? -33.339 -5.029 61.384 1.00 160.76 343 GLN A N 1
ATOM 2329 C CA . GLN A 1 296 ? -33.543 -4.914 59.933 1.00 157.86 343 GLN A CA 1
ATOM 2330 C C . GLN A 1 296 ? -32.180 -4.789 59.170 1.00 155.02 343 GLN A C 1
ATOM 2331 O O . GLN A 1 296 ? -32.130 -5.004 57.950 1.00 152.21 343 GLN A O 1
ATOM 2337 N N . ASN A 1 297 ? -31.089 -4.445 59.901 1.00 148.28 344 ASN A N 1
ATOM 2338 C CA . ASN A 1 297 ? -29.743 -4.218 59.355 1.00 142.89 344 ASN A CA 1
ATOM 2339 C C . ASN A 1 297 ? -28.756 -5.400 59.520 1.00 139.93 344 ASN A C 1
ATOM 2340 O O . ASN A 1 297 ? -27.563 -5.253 59.230 1.00 135.44 344 ASN A O 1
ATOM 2345 N N . LYS A 1 298 ? -29.261 -6.555 59.991 1.00 135.62 345 LYS A N 1
ATOM 2346 C CA . LYS A 1 298 ? -28.483 -7.772 60.214 1.00 132.31 345 LYS A CA 1
ATOM 2347 C C . LYS A 1 298 ? -29.184 -8.996 59.624 1.00 135.17 345 LYS A C 1
ATOM 2348 O O . LYS A 1 298 ? -30.401 -9.148 59.775 1.00 138.00 345 LYS A O 1
ATOM 2354 N N . GLU A 1 299 ? -28.394 -9.882 58.980 1.00 127.18 346 GLU A N 1
ATOM 2355 C CA . GLU A 1 299 ? -28.837 -11.145 58.381 1.00 125.53 346 GLU A CA 1
ATOM 2356 C C . GLU A 1 299 ? -27.889 -12.264 58.806 1.00 126.03 346 GLU A C 1
ATOM 2357 O O . GLU A 1 299 ? -26.680 -12.122 58.603 1.00 123.22 346 GLU A O 1
ATOM 2363 N N . MET A 1 300 ? -28.421 -13.381 59.359 1.00 122.58 347 MET A N 1
ATOM 2364 C CA . MET A 1 300 ? -27.621 -14.560 59.724 1.00 120.64 347 MET A CA 1
ATOM 2365 C C . MET A 1 300 ? -27.173 -15.284 58.452 1.00 119.05 347 MET A C 1
ATOM 2366 O O . MET A 1 300 ? -28.003 -15.718 57.648 1.00 118.75 347 MET A O 1
ATOM 2371 N N . ILE A 1 301 ? -25.860 -15.398 58.272 1.00 111.14 348 ILE A N 1
ATOM 2372 C CA . ILE A 1 301 ? -25.259 -16.044 57.110 1.00 107.75 348 ILE A CA 1
ATOM 2373 C C . ILE A 1 301 ? -24.570 -17.384 57.451 1.00 114.00 348 ILE A C 1
ATOM 2374 O O . ILE A 1 301 ? -24.102 -17.578 58.577 1.00 115.37 348 ILE A O 1
ATOM 2379 N N . ASN A 1 302 ? -24.497 -18.295 56.461 1.00 110.32 349 ASN A N 1
ATOM 2380 C CA . ASN A 1 302 ? -23.841 -19.598 56.567 1.00 110.33 349 ASN A CA 1
ATOM 2381 C C . ASN A 1 302 ? -22.345 -19.396 56.892 1.00 112.66 349 ASN A C 1
ATOM 2382 O O . ASN A 1 302 ? -21.785 -18.333 56.620 1.00 109.74 349 ASN A O 1
ATOM 2387 N N . ASP A 1 303 ? -21.716 -20.412 57.487 1.00 111.17 350 ASP A N 1
ATOM 2388 C CA . ASP A 1 303 ? -20.312 -20.388 57.890 1.00 110.12 350 ASP A CA 1
ATOM 2389 C C . ASP A 1 303 ? -19.379 -20.333 56.661 1.00 110.96 350 ASP A C 1
ATOM 2390 O O . ASP A 1 303 ? -18.290 -19.751 56.724 1.00 110.26 350 ASP A O 1
ATOM 2395 N N . GLY A 1 304 ? -19.858 -20.867 55.540 1.00 104.60 351 GLY A N 1
ATOM 2396 C CA . GLY A 1 304 ? -19.144 -20.837 54.270 1.00 100.08 351 GLY A CA 1
ATOM 2397 C C . GLY A 1 304 ? -19.416 -19.587 53.458 1.00 99.21 351 GLY A C 1
ATOM 2398 O O . GLY A 1 304 ? -18.993 -19.501 52.305 1.00 95.47 351 GLY A O 1
ATOM 2399 N N . ALA A 1 305 ? -20.131 -18.613 54.053 1.00 96.82 352 ALA A N 1
ATOM 2400 C CA . ALA A 1 305 ? -20.485 -17.332 53.433 1.00 95.38 352 ALA A CA 1
ATOM 2401 C C . ALA A 1 305 ? -19.597 -16.174 53.948 1.00 97.17 352 ALA A C 1
ATOM 2402 O O . ALA A 1 305 ? -19.699 -15.038 53.452 1.00 94.94 352 ALA A O 1
ATOM 2404 N N . SER A 1 306 ? -18.699 -16.487 54.912 1.00 94.21 353 SER A N 1
ATOM 2405 C CA . SER A 1 306 ? -17.718 -15.554 55.453 1.00 93.91 353 SER A CA 1
ATOM 2406 C C . SER A 1 306 ? -16.360 -15.741 54.732 1.00 95.07 353 SER A C 1
ATOM 2407 O O . SER A 1 306 ? -15.838 -16.855 54.680 1.00 94.98 353 SER A O 1
ATOM 2410 N N . TRP A 1 307 ? -15.819 -14.652 54.145 1.00 88.78 354 TRP A N 1
ATOM 2411 C CA . TRP A 1 307 ? -14.572 -14.672 53.372 1.00 85.63 354 TRP A CA 1
ATOM 2412 C C . TRP A 1 307 ? -13.573 -13.658 53.885 1.00 88.64 354 TRP A C 1
ATOM 2413 O O . TRP A 1 307 ? -13.911 -12.478 53.986 1.00 90.24 354 TRP A O 1
ATOM 2424 N N . THR A 1 308 ? -12.332 -14.087 54.161 1.00 81.88 355 THR A N 1
ATOM 2425 C CA . THR A 1 308 ? -11.315 -13.132 54.571 1.00 80.64 355 THR A CA 1
ATOM 2426 C C . THR A 1 308 ? -10.756 -12.483 53.289 1.00 83.19 355 THR A C 1
ATOM 2427 O O . THR A 1 308 ? -10.461 -13.178 52.312 1.00 82.50 355 THR A O 1
ATOM 2431 N N . ILE A 1 309 ? -10.678 -11.155 53.274 1.00 77.64 356 ILE A N 1
ATOM 2432 C CA . ILE A 1 309 ? -10.185 -10.432 52.119 1.00 74.34 356 ILE A CA 1
ATOM 2433 C C . ILE A 1 309 ? -8.762 -9.976 52.378 1.00 76.74 356 ILE A C 1
ATOM 2434 O O . ILE A 1 309 ? -8.451 -9.500 53.459 1.00 77.18 356 ILE A O 1
ATOM 2439 N N . ILE A 1 310 ? -7.895 -10.124 51.388 1.00 72.46 357 ILE A N 1
ATOM 2440 C CA . ILE A 1 310 ? -6.501 -9.700 51.507 1.00 72.97 357 ILE A CA 1
ATOM 2441 C C . ILE A 1 310 ? -5.971 -9.226 50.148 1.00 78.73 357 ILE A C 1
ATOM 2442 O O . ILE A 1 310 ? -6.239 -9.859 49.126 1.00 77.98 357 ILE A O 1
ATOM 2447 N N . SER A 1 311 ? -5.253 -8.087 50.143 1.00 76.51 358 SER A N 1
ATOM 2448 C CA . SER A 1 311 ? -4.656 -7.549 48.935 1.00 74.54 358 SER A CA 1
ATOM 2449 C C . SER A 1 311 ? -3.462 -8.369 48.546 1.00 76.81 358 SER A C 1
ATOM 2450 O O . SER A 1 311 ? -2.692 -8.769 49.410 1.00 76.77 358 SER A O 1
ATOM 2453 N N . THR A 1 312 ? -3.363 -8.684 47.251 1.00 72.13 359 THR A N 1
ATOM 2454 C CA . THR A 1 312 ? -2.260 -9.449 46.684 1.00 71.29 359 THR A CA 1
ATOM 2455 C C . THR A 1 312 ? -1.457 -8.597 45.686 1.00 75.88 359 THR A C 1
ATOM 2456 O O . THR A 1 312 ? -1.975 -7.597 45.160 1.00 75.53 359 THR A O 1
ATOM 2460 N N . ASP A 1 313 ? -0.220 -9.047 45.391 1.00 71.76 360 ASP A N 1
ATOM 2461 C CA . ASP A 1 313 ? 0.664 -8.466 44.396 1.00 71.78 360 ASP A CA 1
ATOM 2462 C C . ASP A 1 313 ? 1.451 -9.569 43.704 1.00 74.75 360 ASP A C 1
ATOM 2463 O O . ASP A 1 313 ? 1.463 -10.707 44.171 1.00 74.42 360 ASP A O 1
ATOM 2468 N N . LYS A 1 314 ? 2.122 -9.229 42.598 1.00 69.84 361 LYS A N 1
ATOM 2469 C CA . LYS A 1 314 ? 2.901 -10.171 41.826 1.00 68.52 361 LYS A CA 1
ATOM 2470 C C . LYS A 1 314 ? 4.246 -9.569 41.461 1.00 75.66 361 LYS A C 1
ATOM 2471 O O . LYS A 1 314 ? 4.284 -8.396 41.077 1.00 77.70 361 LYS A O 1
ATOM 2477 N N . ALA A 1 315 ? 5.348 -10.350 41.585 1.00 71.29 362 ALA A N 1
ATOM 2478 C CA . ALA A 1 315 ? 6.684 -9.924 41.141 1.00 71.63 362 ALA A CA 1
ATOM 2479 C C . ALA A 1 315 ? 7.026 -10.795 39.925 1.00 73.86 362 ALA A C 1
ATOM 2480 O O . ALA A 1 315 ? 6.768 -12.002 39.943 1.00 73.41 362 ALA A O 1
ATOM 2482 N N . GLU A 1 316 ? 7.531 -10.176 38.849 1.00 68.51 363 GLU A N 1
ATOM 2483 C CA . GLU A 1 316 ? 7.839 -10.854 37.597 1.00 66.95 363 GLU A CA 1
ATOM 2484 C C . GLU A 1 316 ? 9.236 -10.463 37.106 1.00 74.16 363 GLU A C 1
ATOM 2485 O O . GLU A 1 316 ? 9.588 -9.268 37.069 1.00 76.78 363 GLU A O 1
ATOM 2491 N N . TYR A 1 317 ? 10.054 -11.490 36.786 1.00 68.87 364 TYR A N 1
ATOM 2492 C CA . TYR A 1 317 ? 11.440 -11.361 36.365 1.00 68.63 364 TYR A CA 1
ATOM 2493 C C . TYR A 1 317 ? 11.689 -12.248 35.196 1.00 74.71 364 TYR A C 1
ATOM 2494 O O . TYR A 1 317 ? 11.454 -13.449 35.261 1.00 77.80 364 TYR A O 1
ATOM 2503 N N . THR A 1 318 ? 12.147 -11.668 34.112 1.00 69.87 365 THR A N 1
ATOM 2504 C CA . THR A 1 318 ? 12.368 -12.385 32.877 1.00 68.13 365 THR A CA 1
ATOM 2505 C C . THR A 1 318 ? 13.783 -12.136 32.426 1.00 75.59 365 THR A C 1
ATOM 2506 O O . THR A 1 318 ? 14.209 -10.968 32.322 1.00 79.46 365 THR A O 1
ATOM 2510 N N . PHE A 1 319 ? 14.502 -13.237 32.147 1.00 68.96 366 PHE A N 1
ATOM 2511 C CA . PHE A 1 319 ? 15.902 -13.229 31.737 1.00 70.25 366 PHE A CA 1
ATOM 2512 C C . PHE A 1 319 ? 16.228 -14.319 30.686 1.00 74.81 366 PHE A C 1
ATOM 2513 O O . PHE A 1 319 ? 15.454 -15.270 30.486 1.00 71.16 366 PHE A O 1
ATOM 2521 N N . TYR A 1 320 ? 17.375 -14.164 30.005 1.00 74.47 367 TYR A N 1
ATOM 2522 C CA . TYR A 1 320 ? 17.814 -15.088 28.957 1.00 74.75 367 TYR A CA 1
ATOM 2523 C C . TYR A 1 320 ? 19.329 -15.016 28.820 1.00 80.54 367 TYR A C 1
ATOM 2524 O O . TYR A 1 320 ? 19.882 -13.923 28.760 1.00 79.87 367 TYR A O 1
ATOM 2533 N N . GLU A 1 321 ? 20.000 -16.181 28.782 1.00 80.37 368 GLU A N 1
ATOM 2534 C CA . GLU A 1 321 ? 21.469 -16.239 28.654 1.00 83.27 368 GLU A CA 1
ATOM 2535 C C . GLU A 1 321 ? 21.823 -16.062 27.156 1.00 89.23 368 GLU A C 1
ATOM 2536 O O . GLU A 1 321 ? 22.109 -17.046 26.446 1.00 89.55 368 GLU A O 1
ATOM 2542 N N . GLY A 1 322 ? 21.759 -14.801 26.702 1.00 84.92 369 GLY A N 1
ATOM 2543 C CA . GLY A 1 322 ? 22.012 -14.395 25.325 1.00 84.14 369 GLY A CA 1
ATOM 2544 C C . GLY A 1 322 ? 23.356 -14.795 24.779 1.00 90.44 369 GLY A C 1
ATOM 2545 O O . GLY A 1 322 ? 23.482 -15.066 23.581 1.00 89.18 369 GLY A O 1
ATOM 2546 N N . MET A 1 323 ? 24.372 -14.833 25.665 1.00 91.13 370 MET A N 1
ATOM 2547 C CA . MET A 1 323 ? 25.748 -15.174 25.316 1.00 93.84 370 MET A CA 1
ATOM 2548 C C . MET A 1 323 ? 26.190 -16.473 26.019 1.00 99.10 370 MET A C 1
ATOM 2549 O O . MET A 1 323 ? 27.380 -16.755 26.178 1.00 103.60 370 MET A O 1
ATOM 2554 N N . GLY A 1 324 ? 25.208 -17.279 26.377 1.00 92.48 371 GLY A N 1
ATOM 2555 C CA . GLY A 1 324 ? 25.410 -18.552 27.048 1.00 92.94 371 GLY A CA 1
ATOM 2556 C C . GLY A 1 324 ? 25.432 -18.384 28.553 1.00 97.13 371 GLY A C 1
ATOM 2557 O O . GLY A 1 324 ? 25.311 -17.246 29.036 1.00 94.84 371 GLY A O 1
ATOM 2558 N N . PRO A 1 325 ? 25.594 -19.508 29.320 1.00 95.93 372 PRO A N 1
ATOM 2559 C CA . PRO A 1 325 ? 25.691 -19.397 30.790 1.00 96.80 372 PRO A CA 1
ATOM 2560 C C . PRO A 1 325 ? 26.761 -18.396 31.222 1.00 103.20 372 PRO A C 1
ATOM 2561 O O . PRO A 1 325 ? 27.799 -18.235 30.560 1.00 103.29 372 PRO A O 1
ATOM 2565 N N . VAL A 1 326 ? 26.445 -17.669 32.300 1.00 100.90 373 VAL A N 1
ATOM 2566 C CA . VAL A 1 326 ? 27.259 -16.580 32.853 1.00 103.38 373 VAL A CA 1
ATOM 2567 C C . VAL A 1 326 ? 27.818 -16.908 34.237 1.00 109.43 373 VAL A C 1
ATOM 2568 O O . VAL A 1 326 ? 27.230 -17.741 34.960 1.00 107.48 373 VAL A O 1
ATOM 2572 N N . LEU A 1 327 ? 28.915 -16.190 34.637 1.00 109.05 374 LEU A N 1
ATOM 2573 C CA . LEU A 1 327 ? 29.456 -16.332 35.982 1.00 112.00 374 LEU A CA 1
ATOM 2574 C C . LEU A 1 327 ? 28.484 -15.701 36.994 1.00 114.77 374 LEU A C 1
ATOM 2575 O O . LEU A 1 327 ? 27.924 -16.415 37.848 1.00 113.92 374 LEU A O 1
ATOM 2580 N N . ALA A 1 328 ? 28.255 -14.369 36.856 1.00 109.25 375 ALA A N 1
ATOM 2581 C CA . ALA A 1 328 ? 27.405 -13.575 37.745 1.00 107.50 375 ALA A CA 1
ATOM 2582 C C . ALA A 1 328 ? 25.925 -13.998 37.739 1.00 108.66 375 ALA A C 1
ATOM 2583 O O . ALA A 1 328 ? 25.421 -14.359 36.666 1.00 106.58 375 ALA A O 1
ATOM 2585 N N . PRO A 1 329 ? 25.177 -13.925 38.884 1.00 104.06 376 PRO A N 1
ATOM 2586 C CA . PRO A 1 329 ? 23.738 -14.248 38.822 1.00 98.68 376 PRO A CA 1
ATOM 2587 C C . PRO A 1 329 ? 23.028 -13.265 37.916 1.00 99.25 376 PRO A C 1
ATOM 2588 O O . PRO A 1 329 ? 23.522 -12.182 37.585 1.00 98.90 376 PRO A O 1
ATOM 2592 N N . VAL A 1 330 ? 21.867 -13.680 37.501 1.00 94.17 377 VAL A N 1
ATOM 2593 C CA . VAL A 1 330 ? 20.990 -12.940 36.614 1.00 91.06 377 VAL A CA 1
ATOM 2594 C C . VAL A 1 330 ? 20.267 -11.842 37.360 1.00 95.34 377 VAL A C 1
ATOM 2595 O O . VAL A 1 330 ? 19.835 -10.864 36.754 1.00 95.56 377 VAL A O 1
ATOM 2599 N N . THR A 1 331 ? 20.147 -12.007 38.674 1.00 92.00 378 THR A N 1
ATOM 2600 C CA . THR A 1 331 ? 19.468 -11.098 39.581 1.00 91.58 378 THR A CA 1
ATOM 2601 C C . THR A 1 331 ? 20.436 -10.017 40.074 1.00 99.64 378 THR A C 1
ATOM 2602 O O . THR A 1 331 ? 21.612 -10.325 40.189 1.00 103.30 378 THR A O 1
ATOM 2606 N N . PRO A 1 332 ? 19.998 -8.786 40.444 1.00 84.56 379 PRO A N 1
ATOM 2607 C CA . PRO A 1 332 ? 18.637 -8.239 40.395 1.00 83.69 379 PRO A CA 1
ATOM 2608 C C . PRO A 1 332 ? 18.220 -8.024 38.950 1.00 87.47 379 PRO A C 1
ATOM 2609 O O . PRO A 1 332 ? 18.915 -7.350 38.178 1.00 88.93 379 PRO A O 1
ATOM 2613 N N . VAL A 1 333 ? 17.120 -8.664 38.572 1.00 81.97 380 VAL A N 1
ATOM 2614 C CA . VAL A 1 333 ? 16.584 -8.543 37.220 1.00 78.17 380 VAL A CA 1
ATOM 2615 C C . VAL A 1 333 ? 15.900 -7.168 37.081 1.00 82.63 380 VAL A C 1
ATOM 2616 O O . VAL A 1 333 ? 14.997 -6.866 37.886 1.00 83.50 380 VAL A O 1
ATOM 2620 N N . PRO A 1 334 ? 16.356 -6.327 36.102 1.00 76.57 381 PRO A N 1
ATOM 2621 C CA . PRO A 1 334 ? 15.704 -5.021 35.883 1.00 76.16 381 PRO A CA 1
ATOM 2622 C C . PRO A 1 334 ? 14.279 -5.209 35.375 1.00 79.80 381 PRO A C 1
ATOM 2623 O O . PRO A 1 334 ? 13.997 -6.099 34.564 1.00 78.24 381 PRO A O 1
ATOM 2627 N N . VAL A 1 335 ? 13.371 -4.383 35.882 1.00 76.89 382 VAL A N 1
ATOM 2628 C CA . VAL A 1 335 ? 11.965 -4.404 35.486 1.00 74.18 382 VAL A CA 1
ATOM 2629 C C . VAL A 1 335 ? 11.614 -3.020 34.921 1.00 78.51 382 VAL A C 1
ATOM 2630 O O . VAL A 1 335 ? 11.936 -2.014 35.546 1.00 79.43 382 VAL A O 1
ATOM 2634 N N . VAL A 1 336 ? 11.017 -2.971 33.728 1.00 73.75 383 VAL A N 1
ATOM 2635 C CA . VAL A 1 336 ? 10.624 -1.694 33.133 1.00 74.70 383 VAL A CA 1
ATOM 2636 C C . VAL A 1 336 ? 9.120 -1.506 33.315 1.00 84.08 383 VAL A C 1
ATOM 2637 O O . VAL A 1 336 ? 8.324 -2.340 32.860 1.00 84.90 383 VAL A O 1
ATOM 2641 N N . GLU A 1 337 ? 8.744 -0.435 34.026 1.00 83.68 384 GLU A N 1
ATOM 2642 C CA . GLU A 1 337 ? 7.363 -0.103 34.325 1.00 87.08 384 GLU A CA 1
ATOM 2643 C C . GLU A 1 337 ? 6.636 0.566 33.153 1.00 93.81 384 GLU A C 1
ATOM 2644 O O . GLU A 1 337 ? 5.497 0.210 32.854 1.00 94.67 384 GLU A O 1
ATOM 2650 N N . SER A 1 338 ? 7.312 1.494 32.464 1.00 92.11 385 SER A N 1
ATOM 2651 C CA . SER A 1 338 ? 6.769 2.262 31.336 1.00 93.15 385 SER A CA 1
ATOM 2652 C C . SER A 1 338 ? 7.888 2.911 30.531 1.00 95.20 385 SER A C 1
ATOM 2653 O O . SER A 1 338 ? 9.022 2.976 31.003 1.00 91.68 385 SER A O 1
ATOM 2656 N N . LEU A 1 339 ? 7.550 3.409 29.323 1.00 94.64 386 LEU A N 1
ATOM 2657 C CA . LEU A 1 339 ? 8.468 4.148 28.443 1.00 95.28 386 LEU A CA 1
ATOM 2658 C C . LEU A 1 339 ? 7.823 5.472 28.026 1.00 103.32 386 LEU A C 1
ATOM 2659 O O . LEU A 1 339 ? 6.606 5.520 27.801 1.00 103.47 386 LEU A O 1
ATOM 2664 N N . GLN A 1 340 ? 8.650 6.534 27.899 1.00 103.04 387 GLN A N 1
ATOM 2665 C CA . GLN A 1 340 ? 8.223 7.877 27.487 1.00 107.64 387 GLN A CA 1
ATOM 2666 C C . GLN A 1 340 ? 9.248 8.594 26.621 1.00 113.04 387 GLN A C 1
ATOM 2667 O O . GLN A 1 340 ? 10.452 8.415 26.796 1.00 111.09 387 GLN A O 1
ATOM 2673 N N . LEU A 1 341 ? 8.766 9.447 25.720 1.00 113.78 388 LEU A N 1
ATOM 2674 C CA . LEU A 1 341 ? 9.614 10.277 24.876 1.00 116.15 388 LEU A CA 1
ATOM 2675 C C . LEU A 1 341 ? 9.941 11.574 25.643 1.00 129.95 388 LEU A C 1
ATOM 2676 O O . LEU A 1 341 ? 9.157 12.003 26.501 1.00 132.43 388 LEU A O 1
ATOM 2681 N N . ASN A 1 342 ? 11.076 12.218 25.310 1.00 132.00 389 ASN A N 1
ATOM 2682 C CA . ASN A 1 342 ? 11.531 13.461 25.956 1.00 138.86 389 ASN A CA 1
ATOM 2683 C C . ASN A 1 342 ? 10.945 14.864 25.527 1.00 151.22 389 ASN A C 1
ATOM 2684 O O . ASN A 1 342 ? 11.069 15.812 26.312 1.00 155.20 389 ASN A O 1
ATOM 2689 N N . GLY A 1 343 ? 10.326 15.022 24.345 1.00 149.70 390 GLY A N 1
ATOM 2690 C CA . GLY A 1 343 ? 10.096 14.029 23.295 1.00 145.08 390 GLY A CA 1
ATOM 2691 C C . GLY A 1 343 ? 11.250 13.850 22.323 1.00 146.93 390 GLY A C 1
ATOM 2692 O O . GLY A 1 343 ? 11.930 12.821 22.354 1.00 140.76 390 GLY A O 1
ATOM 2693 N N . GLY A 1 344 ? 11.456 14.822 21.430 1.00 148.50 391 GLY A N 1
ATOM 2694 C CA . GLY A 1 344 ? 10.711 16.078 21.369 1.00 154.53 391 GLY A CA 1
ATOM 2695 C C . GLY A 1 344 ? 11.438 17.162 22.140 1.00 163.57 391 GLY A C 1
ATOM 2696 O O . GLY A 1 344 ? 10.839 17.875 22.952 1.00 167.01 391 GLY A O 1
ATOM 2697 N N . GLY A 1 345 ? 12.749 17.220 21.905 1.00 160.21 392 GLY A N 1
ATOM 2698 C CA . GLY A 1 345 ? 13.706 18.157 22.475 1.00 164.52 392 GLY A CA 1
ATOM 2699 C C . GLY A 1 345 ? 14.781 18.369 21.434 1.00 168.64 392 GLY A C 1
ATOM 2700 O O . GLY A 1 345 ? 14.528 19.032 20.428 1.00 172.60 392 GLY A O 1
ATOM 2701 N N . ASP A 1 346 ? 15.960 17.750 21.622 1.00 160.70 393 ASP A N 1
ATOM 2702 C CA . ASP A 1 346 ? 17.050 17.819 20.640 1.00 161.37 393 ASP A CA 1
ATOM 2703 C C . ASP A 1 346 ? 16.828 16.658 19.660 1.00 156.45 393 ASP A C 1
ATOM 2704 O O . ASP A 1 346 ? 16.202 16.857 18.614 1.00 156.31 393 ASP A O 1
ATOM 2709 N N . VAL A 1 347 ? 17.298 15.444 20.034 1.00 145.62 394 VAL A N 1
ATOM 2710 C CA . VAL A 1 347 ? 17.099 14.194 19.303 1.00 138.98 394 VAL A CA 1
ATOM 2711 C C . VAL A 1 347 ? 16.111 13.374 20.112 1.00 135.85 394 VAL A C 1
ATOM 2712 O O . VAL A 1 347 ? 15.914 13.658 21.298 1.00 135.42 394 VAL A O 1
ATOM 2716 N N . ALA A 1 348 ? 15.480 12.377 19.473 1.00 127.40 395 ALA A N 1
ATOM 2717 C CA . ALA A 1 348 ? 14.492 11.512 20.107 1.00 122.20 395 ALA A CA 1
ATOM 2718 C C . ALA A 1 348 ? 15.139 10.645 21.184 1.00 122.56 395 ALA A C 1
ATOM 2719 O O . ALA A 1 348 ? 16.062 9.867 20.904 1.00 120.54 395 ALA A O 1
ATOM 2721 N N . MET A 1 349 ? 14.686 10.851 22.431 1.00 117.82 396 MET A N 1
ATOM 2722 C CA . MET A 1 349 ? 15.159 10.144 23.611 1.00 114.03 396 MET A CA 1
ATOM 2723 C C . MET A 1 349 ? 14.019 9.344 24.130 1.00 114.36 396 MET A C 1
ATOM 2724 O O . MET A 1 349 ? 12.881 9.821 24.096 1.00 116.51 396 MET A O 1
ATOM 2729 N N . LEU A 1 350 ? 14.320 8.152 24.670 1.00 105.59 397 LEU A N 1
ATOM 2730 C CA . LEU A 1 350 ? 13.344 7.295 25.329 1.00 101.26 397 LEU A CA 1
ATOM 2731 C C . LEU A 1 350 ? 13.733 7.231 26.794 1.00 105.13 397 LEU A C 1
ATOM 2732 O O . LEU A 1 350 ? 14.925 7.055 27.105 1.00 105.10 397 LEU A O 1
ATOM 2737 N N . GLU A 1 351 ? 12.740 7.447 27.684 1.00 102.14 398 GLU A N 1
ATOM 2738 C CA . GLU A 1 351 ? 12.891 7.374 29.131 1.00 102.96 398 GLU A CA 1
ATOM 2739 C C . GLU A 1 351 ? 12.278 6.067 29.662 1.00 105.78 398 GLU A C 1
ATOM 2740 O O . GLU A 1 351 ? 11.109 5.746 29.396 1.00 106.10 398 GLU A O 1
ATOM 2746 N N . LEU A 1 352 ? 13.084 5.328 30.423 1.00 99.47 399 LEU A N 1
ATOM 2747 C CA . LEU A 1 352 ? 12.707 4.075 31.044 1.00 95.59 399 LEU A CA 1
ATOM 2748 C C . LEU A 1 352 ? 12.532 4.267 32.549 1.00 100.12 399 LEU A C 1
ATOM 2749 O O . LEU A 1 352 ? 13.412 4.785 33.243 1.00 101.89 399 LEU A O 1
ATOM 2754 N N . THR A 1 353 ? 11.353 3.895 33.031 1.00 95.54 400 THR A N 1
ATOM 2755 C CA . THR A 1 353 ? 10.960 3.943 34.428 1.00 96.43 400 THR A CA 1
ATOM 2756 C C . THR A 1 353 ? 10.817 2.490 34.849 1.00 96.35 400 THR A C 1
ATOM 2757 O O . THR A 1 353 ? 10.193 1.700 34.146 1.00 93.93 400 THR A O 1
ATOM 2761 N N . GLY A 1 354 ? 11.405 2.152 35.973 1.00 92.72 401 GLY A N 1
ATOM 2762 C CA . GLY A 1 354 ? 11.311 0.816 36.520 1.00 90.88 401 GLY A CA 1
ATOM 2763 C C . GLY A 1 354 ? 12.040 0.686 37.829 1.00 99.18 401 GLY A C 1
ATOM 2764 O O . GLY A 1 354 ? 11.914 1.543 38.708 1.00 103.34 401 GLY A O 1
ATOM 2765 N N . GLN A 1 355 ? 12.799 -0.407 37.947 1.00 95.29 402 GLN A N 1
ATOM 2766 C CA . GLN A 1 355 ? 13.605 -0.773 39.101 1.00 97.70 402 GLN A CA 1
ATOM 2767 C C . GLN A 1 355 ? 14.714 -1.756 38.677 1.00 98.71 402 GLN A C 1
ATOM 2768 O O . GLN A 1 355 ? 14.601 -2.441 37.645 1.00 93.93 402 GLN A O 1
ATOM 2774 N N . ASN A 1 356 ? 15.802 -1.774 39.481 1.00 97.83 403 ASN A N 1
ATOM 2775 C CA . ASN A 1 356 ? 16.998 -2.611 39.358 1.00 96.44 403 ASN A CA 1
ATOM 2776 C C . ASN A 1 356 ? 17.847 -2.289 38.139 1.00 98.39 403 ASN A C 1
ATOM 2777 O O . ASN A 1 356 ? 18.591 -3.146 37.659 1.00 96.69 403 ASN A O 1
ATOM 2782 N N . PHE A 1 357 ? 17.770 -1.036 37.665 1.00 96.20 404 PHE A N 1
ATOM 2783 C CA . PHE A 1 357 ? 18.606 -0.549 36.568 1.00 95.92 404 PHE A CA 1
ATOM 2784 C C . PHE A 1 357 ? 20.027 -0.382 37.141 1.00 104.68 404 PHE A C 1
ATOM 2785 O O . PHE A 1 357 ? 20.176 -0.061 38.327 1.00 108.49 404 PHE A O 1
ATOM 2793 N N . THR A 1 358 ? 21.059 -0.676 36.324 1.00 99.84 405 THR A N 1
ATOM 2794 C CA . THR A 1 358 ? 22.465 -0.580 36.712 1.00 102.94 405 THR A CA 1
ATOM 2795 C C . THR A 1 358 ? 23.270 0.113 35.621 1.00 107.61 405 THR A C 1
ATOM 2796 O O . THR A 1 358 ? 22.873 0.059 34.455 1.00 102.85 405 THR A O 1
ATOM 2800 N N . PRO A 1 359 ? 24.427 0.742 35.953 1.00 110.77 406 PRO A N 1
ATOM 2801 C CA . PRO A 1 359 ? 25.236 1.386 34.902 1.00 112.85 406 PRO A CA 1
ATOM 2802 C C . PRO A 1 359 ? 25.707 0.424 33.802 1.00 116.64 406 PRO A C 1
ATOM 2803 O O . PRO A 1 359 ? 25.993 0.862 32.685 1.00 116.47 406 PRO A O 1
ATOM 2807 N N . ASN A 1 360 ? 25.741 -0.888 34.104 1.00 112.49 407 ASN A N 1
ATOM 2808 C CA . ASN A 1 360 ? 26.191 -1.902 33.159 1.00 110.81 407 ASN A CA 1
ATOM 2809 C C . ASN A 1 360 ? 25.116 -2.551 32.276 1.00 106.45 407 ASN A C 1
ATOM 2810 O O . ASN A 1 360 ? 25.326 -3.650 31.769 1.00 104.28 407 ASN A O 1
ATOM 2815 N N . LEU A 1 361 ? 23.996 -1.830 32.039 1.00 99.94 408 LEU A N 1
ATOM 2816 C CA . LEU A 1 361 ? 22.869 -2.239 31.174 1.00 94.24 408 LEU A CA 1
ATOM 2817 C C . LEU A 1 361 ? 22.811 -1.354 29.915 1.00 98.62 408 LEU A C 1
ATOM 2818 O O . LEU A 1 361 ? 23.087 -0.155 30.006 1.00 101.07 408 LEU A O 1
ATOM 2823 N N . ARG A 1 362 ? 22.401 -1.929 28.760 1.00 92.44 409 ARG A N 1
ATOM 2824 C CA . ARG A 1 362 ? 22.275 -1.204 27.488 1.00 92.47 409 ARG A CA 1
ATOM 2825 C C . ARG A 1 362 ? 20.901 -1.421 26.860 1.00 93.60 409 ARG A C 1
ATOM 2826 O O . ARG A 1 362 ? 20.408 -2.556 26.859 1.00 92.35 409 ARG A O 1
ATOM 2834 N N . VAL A 1 363 ? 20.272 -0.343 26.334 1.00 89.39 410 VAL A N 1
ATOM 2835 C CA . VAL A 1 363 ? 18.951 -0.454 25.699 1.00 86.91 410 VAL A CA 1
ATOM 2836 C C . VAL A 1 363 ? 19.091 -0.876 24.237 1.00 90.02 410 VAL A C 1
ATOM 2837 O O . VAL A 1 363 ? 19.982 -0.395 23.530 1.00 91.70 410 VAL A O 1
ATOM 2841 N N . TRP A 1 364 ? 18.229 -1.802 23.801 1.00 83.63 411 TRP A N 1
ATOM 2842 C CA . TRP A 1 364 ? 18.247 -2.302 22.433 1.00 83.35 411 TRP A CA 1
ATOM 2843 C C . TRP A 1 364 ? 16.882 -2.212 21.842 1.00 86.32 411 TRP A C 1
ATOM 2844 O O . TRP A 1 364 ? 15.908 -2.580 22.493 1.00 86.10 411 TRP A O 1
ATOM 2855 N N . PHE A 1 365 ? 16.812 -1.739 20.600 1.00 82.21 412 PHE A N 1
ATOM 2856 C CA . PHE A 1 365 ? 15.592 -1.657 19.807 1.00 81.14 412 PHE A CA 1
ATOM 2857 C C . PHE A 1 365 ? 15.806 -2.766 18.766 1.00 87.49 412 PHE A C 1
ATOM 2858 O O . PHE A 1 365 ? 16.729 -2.687 17.962 1.00 88.83 412 PHE A O 1
ATOM 2866 N N . GLY A 1 366 ? 15.078 -3.863 18.894 1.00 84.37 413 GLY A N 1
ATOM 2867 C CA . GLY A 1 366 ? 15.340 -5.011 18.034 1.00 85.67 413 GLY A CA 1
ATOM 2868 C C . GLY A 1 366 ? 16.772 -5.502 18.228 1.00 90.58 413 GLY A C 1
ATOM 2869 O O . GLY A 1 366 ? 17.214 -5.666 19.379 1.00 91.83 413 GLY A O 1
ATOM 2870 N N . ASP A 1 367 ? 17.521 -5.663 17.107 1.00 85.60 414 ASP A N 1
ATOM 2871 C CA . ASP A 1 367 ? 18.929 -6.083 17.079 1.00 85.97 414 ASP A CA 1
ATOM 2872 C C . ASP A 1 367 ? 19.865 -4.866 17.000 1.00 91.63 414 ASP A C 1
ATOM 2873 O O . ASP A 1 367 ? 21.037 -4.997 16.639 1.00 93.14 414 ASP A O 1
ATOM 2878 N N . VAL A 1 368 ? 19.326 -3.677 17.319 1.00 87.75 415 VAL A N 1
ATOM 2879 C CA . VAL A 1 368 ? 20.038 -2.400 17.255 1.00 89.41 415 VAL A CA 1
ATOM 2880 C C . VAL A 1 368 ? 20.268 -1.861 18.670 1.00 90.94 415 VAL A C 1
ATOM 2881 O O . VAL A 1 368 ? 19.318 -1.590 19.394 1.00 89.24 415 VAL A O 1
ATOM 2885 N N . GLU A 1 369 ? 21.530 -1.724 19.055 1.00 88.21 416 GLU A N 1
ATOM 2886 C CA . GLU A 1 369 ? 21.902 -1.197 20.361 1.00 88.45 416 GLU A CA 1
ATOM 2887 C C . GLU A 1 369 ? 21.834 0.334 20.322 1.00 93.87 416 GLU A C 1
ATOM 2888 O O . GLU A 1 369 ? 22.342 0.952 19.381 1.00 97.51 416 GLU A O 1
ATOM 2894 N N . ALA A 1 370 ? 21.221 0.932 21.355 1.00 86.78 417 ALA A N 1
ATOM 2895 C CA . ALA A 1 370 ? 21.044 2.372 21.484 1.00 87.82 417 ALA A CA 1
ATOM 2896 C C . ALA A 1 370 ? 22.030 2.967 22.485 1.00 95.30 417 ALA A C 1
ATOM 2897 O O . ALA A 1 370 ? 22.394 2.266 23.448 1.00 93.11 417 ALA A O 1
ATOM 2899 N N . GLU A 1 371 ? 22.466 4.266 22.261 1.00 96.06 418 GLU A N 1
ATOM 2900 C CA . GLU A 1 371 ? 23.331 4.994 23.198 1.00 99.50 418 GLU A CA 1
ATOM 2901 C C . GLU A 1 371 ? 22.514 5.054 24.483 1.00 104.65 418 GLU A C 1
ATOM 2902 O O . GLU A 1 371 ? 21.373 5.549 24.469 1.00 102.09 418 GLU A O 1
ATOM 2904 N N . THR A 1 372 ? 23.025 4.384 25.535 1.00 103.55 419 THR A N 1
ATOM 2905 C CA . THR A 1 372 ? 22.336 4.235 26.817 1.00 102.36 419 THR A CA 1
ATOM 2906 C C . THR A 1 372 ? 23.015 4.987 27.939 1.00 113.99 419 THR A C 1
ATOM 2907 O O . THR A 1 372 ? 24.222 4.842 28.146 1.00 117.14 419 THR A O 1
ATOM 2911 N N . MET A 1 373 ? 22.219 5.766 28.681 1.00 113.67 420 MET A N 1
ATOM 2912 C CA . MET A 1 373 ? 22.694 6.569 29.793 1.00 118.99 420 MET A CA 1
ATOM 2913 C C . MET A 1 373 ? 21.973 6.235 31.085 1.00 119.36 420 MET A C 1
ATOM 2914 O O . MET A 1 373 ? 20.769 6.458 31.207 1.00 117.43 420 MET A O 1
ATOM 2919 N N . TYR A 1 374 ? 22.729 5.731 32.056 1.00 116.56 421 TYR A N 1
ATOM 2920 C CA . TYR A 1 374 ? 22.242 5.406 33.392 1.00 116.29 421 TYR A CA 1
ATOM 2921 C C . TYR A 1 374 ? 21.995 6.698 34.168 1.00 124.08 421 TYR A C 1
ATOM 2922 O O . TYR A 1 374 ? 22.761 7.651 34.028 1.00 129.87 421 TYR A O 1
ATOM 2931 N N . ARG A 1 375 ? 20.932 6.728 34.973 1.00 118.23 422 ARG A N 1
ATOM 2932 C CA . ARG A 1 375 ? 20.579 7.872 35.805 1.00 122.67 422 ARG A CA 1
ATOM 2933 C C . ARG A 1 375 ? 20.595 7.437 37.275 1.00 127.84 422 ARG A C 1
ATOM 2934 O O . ARG A 1 375 ? 21.391 7.947 38.064 1.00 133.42 422 ARG A O 1
ATOM 2942 N N . CYS A 1 376 ? 19.745 6.464 37.617 1.00 119.36 423 CYS A N 1
ATOM 2943 C CA . CYS A 1 376 ? 19.611 5.845 38.931 1.00 119.84 423 CYS A CA 1
ATOM 2944 C C . CYS A 1 376 ? 18.964 4.492 38.683 1.00 117.55 423 CYS A C 1
ATOM 2945 O O . CYS A 1 376 ? 18.583 4.213 37.544 1.00 113.81 423 CYS A O 1
ATOM 2948 N N . GLY A 1 377 ? 18.819 3.679 39.729 1.00 113.11 424 GLY A N 1
ATOM 2949 C CA . GLY A 1 377 ? 18.235 2.344 39.636 1.00 107.84 424 GLY A CA 1
ATOM 2950 C C . GLY A 1 377 ? 16.812 2.265 39.122 1.00 108.26 424 GLY A C 1
ATOM 2951 O O . GLY A 1 377 ? 16.364 1.189 38.720 1.00 105.41 424 GLY A O 1
ATOM 2952 N N . GLU A 1 378 ? 16.093 3.396 39.127 1.00 105.62 425 GLU A N 1
ATOM 2953 C CA . GLU A 1 378 ? 14.695 3.490 38.708 1.00 103.57 425 GLU A CA 1
ATOM 2954 C C . GLU A 1 378 ? 14.490 4.385 37.451 1.00 109.40 425 GLU A C 1
ATOM 2955 O O . GLU A 1 378 ? 13.345 4.665 37.072 1.00 109.56 425 GLU A O 1
ATOM 2961 N N . SER A 1 379 ? 15.598 4.829 36.801 1.00 106.79 426 SER A N 1
ATOM 2962 C CA . SER A 1 379 ? 15.539 5.660 35.592 1.00 106.53 426 SER A CA 1
ATOM 2963 C C . SER A 1 379 ? 16.736 5.490 34.675 1.00 109.86 426 SER A C 1
ATOM 2964 O O . SER A 1 379 ? 17.874 5.472 35.133 1.00 110.68 426 SER A O 1
ATOM 2967 N N . MET A 1 380 ? 16.459 5.390 33.367 1.00 105.72 427 MET A N 1
ATOM 2968 C CA . MET A 1 380 ? 17.440 5.263 32.289 1.00 105.72 427 MET A CA 1
ATOM 2969 C C . MET A 1 380 ? 16.990 6.026 31.038 1.00 110.45 427 MET A C 1
ATOM 2970 O O . MET A 1 380 ? 15.802 6.087 30.729 1.00 108.67 427 MET A O 1
ATOM 2975 N N . LEU A 1 381 ? 17.946 6.598 30.319 1.00 110.09 428 LEU A N 1
ATOM 2976 C CA . LEU A 1 381 ? 17.674 7.331 29.091 1.00 110.77 428 LEU A CA 1
ATOM 2977 C C . LEU A 1 381 ? 18.432 6.722 27.945 1.00 111.05 428 LEU A C 1
ATOM 2978 O O . LEU A 1 381 ? 19.595 6.326 28.106 1.00 110.56 428 LEU A O 1
ATOM 2983 N N . CYS A 1 382 ? 17.797 6.680 26.771 1.00 104.82 429 CYS A N 1
ATOM 2984 C CA . CYS A 1 382 ? 18.496 6.177 25.597 1.00 103.09 429 CYS A CA 1
ATOM 2985 C C . CYS A 1 382 ? 18.125 6.933 24.319 1.00 105.91 429 CYS A C 1
ATOM 2986 O O . CYS A 1 382 ? 17.072 7.576 24.280 1.00 107.34 429 CYS A O 1
ATOM 2989 N N . VAL A 1 383 ? 18.988 6.880 23.288 1.00 99.93 430 VAL A N 1
ATOM 2990 C CA . VAL A 1 383 ? 18.675 7.568 22.030 1.00 100.68 430 VAL A CA 1
ATOM 2991 C C . VAL A 1 383 ? 18.020 6.592 21.051 1.00 100.19 430 VAL A C 1
ATOM 2992 O O . VAL A 1 383 ? 18.594 5.546 20.732 1.00 96.76 430 VAL A O 1
ATOM 2996 N N . VAL A 1 384 ? 16.811 6.945 20.584 1.00 97.42 431 VAL A N 1
ATOM 2997 C CA . VAL A 1 384 ? 16.041 6.196 19.589 1.00 95.41 431 VAL A CA 1
ATOM 2998 C C . VAL A 1 384 ? 16.918 6.134 18.321 1.00 104.69 431 VAL A C 1
ATOM 2999 O O . VAL A 1 384 ? 17.346 7.193 17.826 1.00 109.78 431 VAL A O 1
ATOM 3003 N N . PRO A 1 385 ? 17.234 4.938 17.778 1.00 99.43 432 PRO A N 1
ATOM 3004 C CA . PRO A 1 385 ? 18.060 4.909 16.557 1.00 102.42 432 PRO A CA 1
ATOM 3005 C C . PRO A 1 385 ? 17.325 5.461 15.317 1.00 109.08 432 PRO A C 1
ATOM 3006 O O . PRO A 1 385 ? 16.097 5.608 15.334 1.00 108.50 432 PRO A O 1
ATOM 3010 N N . ASP A 1 386 ? 18.060 5.772 14.247 1.00 108.36 433 ASP A N 1
ATOM 3011 C CA . ASP A 1 386 ? 17.412 6.246 13.027 1.00 111.68 433 ASP A CA 1
ATOM 3012 C C . ASP A 1 386 ? 16.623 5.091 12.390 1.00 115.04 433 ASP A C 1
ATOM 3013 O O . ASP A 1 386 ? 17.030 3.923 12.516 1.00 111.17 433 ASP A O 1
ATOM 3018 N N . ILE A 1 387 ? 15.493 5.417 11.709 1.00 113.86 434 ILE A N 1
ATOM 3019 C CA . ILE A 1 387 ? 14.660 4.411 11.022 1.00 111.78 434 ILE A CA 1
ATOM 3020 C C . ILE A 1 387 ? 15.475 3.540 10.043 1.00 115.15 434 ILE A C 1
ATOM 3021 O O . ILE A 1 387 ? 15.207 2.341 9.935 1.00 111.32 434 ILE A O 1
ATOM 3026 N N . SER A 1 388 ? 16.503 4.156 9.387 1.00 115.27 435 SER A N 1
ATOM 3027 C CA . SER A 1 388 ? 17.441 3.533 8.450 1.00 117.31 435 SER A CA 1
ATOM 3028 C C . SER A 1 388 ? 18.218 2.356 9.081 1.00 118.95 435 SER A C 1
ATOM 3029 O O . SER A 1 388 ? 18.753 1.515 8.348 1.00 120.12 435 SER A O 1
ATOM 3032 N N . ALA A 1 389 ? 18.248 2.287 10.436 1.00 111.54 436 ALA A N 1
ATOM 3033 C CA . ALA A 1 389 ? 18.881 1.205 11.179 1.00 108.41 436 ALA A CA 1
ATOM 3034 C C . ALA A 1 389 ? 18.012 -0.060 11.175 1.00 110.01 436 ALA A C 1
ATOM 3035 O O . ALA A 1 389 ? 18.504 -1.125 11.552 1.00 109.88 436 ALA A O 1
ATOM 3037 N N . PHE A 1 390 ? 16.737 0.048 10.739 1.00 105.22 437 PHE A N 1
ATOM 3038 C CA . PHE A 1 390 ? 15.779 -1.069 10.647 1.00 103.13 437 PHE A CA 1
ATOM 3039 C C . PHE A 1 390 ? 15.308 -1.320 9.207 1.00 110.46 437 PHE A C 1
ATOM 3040 O O . PHE A 1 390 ? 14.868 -2.424 8.875 1.00 109.78 437 PHE A O 1
ATOM 3048 N N . ARG A 1 391 ? 15.341 -0.277 8.377 1.00 110.48 438 ARG A N 1
ATOM 3049 C CA . ARG A 1 391 ? 14.911 -0.350 6.990 1.00 114.10 438 ARG A CA 1
ATOM 3050 C C . ARG A 1 391 ? 15.928 0.411 6.144 1.00 121.44 438 ARG A C 1
ATOM 3051 O O . ARG A 1 391 ? 15.989 1.637 6.237 1.00 122.23 438 ARG A O 1
ATOM 3059 N N . GLU A 1 392 ? 16.741 -0.323 5.342 1.00 119.68 439 GLU A N 1
ATOM 3060 C CA . GLU A 1 392 ? 17.782 0.224 4.470 1.00 124.34 439 GLU A CA 1
ATOM 3061 C C . GLU A 1 392 ? 17.287 1.451 3.700 1.00 133.15 439 GLU A C 1
ATOM 3062 O O . GLU A 1 392 ? 16.162 1.451 3.183 1.00 134.40 439 GLU A O 1
ATOM 3068 N N . GLY A 1 393 ? 18.123 2.491 3.694 1.00 131.34 440 GLY A N 1
ATOM 3069 C CA . GLY A 1 393 ? 17.906 3.758 3.005 1.00 135.71 440 GLY A CA 1
ATOM 3070 C C . GLY A 1 393 ? 16.617 4.523 3.244 1.00 137.98 440 GLY A C 1
ATOM 3071 O O . GLY A 1 393 ? 16.223 5.306 2.379 1.00 141.49 440 GLY A O 1
ATOM 3072 N N . TRP A 1 394 ? 15.955 4.334 4.407 1.00 129.87 441 TRP A N 1
ATOM 3073 C CA . TRP A 1 394 ? 14.722 5.067 4.713 1.00 129.77 441 TRP A CA 1
ATOM 3074 C C . TRP A 1 394 ? 15.020 6.511 5.123 1.00 133.04 441 TRP A C 1
ATOM 3075 O O . TRP A 1 394 ? 15.339 6.795 6.286 1.00 129.02 441 TRP A O 1
ATOM 3086 N N . ARG A 1 395 ? 14.939 7.421 4.124 1.00 133.51 442 ARG A N 1
ATOM 3087 C CA . ARG A 1 395 ? 15.182 8.862 4.243 1.00 136.37 442 ARG A CA 1
ATOM 3088 C C . ARG A 1 395 ? 14.192 9.508 5.242 1.00 135.34 442 ARG A C 1
ATOM 3089 O O . ARG A 1 395 ? 14.430 10.615 5.729 1.00 136.06 442 ARG A O 1
ATOM 3097 N N . TRP A 1 396 ? 13.108 8.771 5.566 1.00 126.69 443 TRP A N 1
ATOM 3098 C CA . TRP A 1 396 ? 12.062 9.088 6.536 1.00 123.87 443 TRP A CA 1
ATOM 3099 C C . TRP A 1 396 ? 11.342 7.787 6.905 1.00 124.63 443 TRP A C 1
ATOM 3100 O O . TRP A 1 396 ? 11.584 6.758 6.265 1.00 122.61 443 TRP A O 1
ATOM 3111 N N . VAL A 1 397 ? 10.451 7.831 7.920 1.00 120.48 444 VAL A N 1
ATOM 3112 C CA . VAL A 1 397 ? 9.665 6.660 8.304 1.00 117.15 444 VAL A CA 1
ATOM 3113 C C . VAL A 1 397 ? 8.505 6.555 7.302 1.00 127.39 444 VAL A C 1
ATOM 3114 O O . VAL A 1 397 ? 7.617 7.417 7.302 1.00 130.01 444 VAL A O 1
ATOM 3118 N N . ARG A 1 398 ? 8.600 5.560 6.371 1.00 125.88 445 ARG A N 1
ATOM 3119 C CA . ARG A 1 398 ? 7.640 5.296 5.284 1.00 130.54 445 ARG A CA 1
ATOM 3120 C C . ARG A 1 398 ? 6.284 4.838 5.821 1.00 137.03 445 ARG A C 1
ATOM 3121 O O . ARG A 1 398 ? 5.266 5.495 5.575 1.00 142.22 445 ARG A O 1
ATOM 3129 N N . GLN A 1 399 ? 6.272 3.728 6.562 1.00 129.59 446 GLN A N 1
ATOM 3130 C CA . GLN A 1 399 ? 5.069 3.185 7.178 1.00 129.60 446 GLN A CA 1
ATOM 3131 C C . GLN A 1 399 ? 5.439 2.605 8.540 1.00 128.25 446 GLN A C 1
ATOM 3132 O O . GLN A 1 399 ? 6.573 2.150 8.693 1.00 125.24 446 GLN A O 1
ATOM 3138 N N . PRO A 1 400 ? 4.534 2.646 9.546 1.00 123.76 447 PRO A N 1
ATOM 3139 C CA . PRO A 1 400 ? 4.886 2.152 10.891 1.00 118.42 447 PRO A CA 1
ATOM 3140 C C . PRO A 1 400 ? 5.688 0.856 11.067 1.00 118.29 447 PRO A C 1
ATOM 3141 O O . PRO A 1 400 ? 5.409 -0.163 10.432 1.00 120.19 447 PRO A O 1
ATOM 3145 N N . VAL A 1 401 ? 6.716 0.929 11.935 1.00 108.55 448 VAL A N 1
ATOM 3146 C CA . VAL A 1 401 ? 7.614 -0.165 12.292 1.00 102.95 448 VAL A CA 1
ATOM 3147 C C . VAL A 1 401 ? 7.577 -0.347 13.818 1.00 102.57 448 VAL A C 1
ATOM 3148 O O . VAL A 1 401 ? 7.889 0.592 14.563 1.00 101.62 448 VAL A O 1
ATOM 3152 N N . GLN A 1 402 ? 7.197 -1.543 14.281 1.00 96.67 449 GLN A N 1
ATOM 3153 C CA . GLN A 1 402 ? 7.156 -1.822 15.716 1.00 93.46 449 GLN A CA 1
ATOM 3154 C C . GLN A 1 402 ? 8.351 -2.684 16.088 1.00 93.26 449 GLN A C 1
ATOM 3155 O O . GLN A 1 402 ? 8.550 -3.743 15.488 1.00 93.70 449 GLN A O 1
ATOM 3161 N N . VAL A 1 403 ? 9.180 -2.212 17.041 1.00 86.28 450 VAL A N 1
ATOM 3162 C CA . VAL A 1 403 ? 10.415 -2.912 17.452 1.00 82.15 450 VAL A CA 1
ATOM 3163 C C . VAL A 1 403 ? 10.484 -3.197 18.949 1.00 85.71 450 VAL A C 1
ATOM 3164 O O . VAL A 1 403 ? 10.160 -2.311 19.737 1.00 86.64 450 VAL A O 1
ATOM 3168 N N . PRO A 1 404 ? 10.940 -4.389 19.394 1.00 80.37 451 PRO A N 1
ATOM 3169 C CA . PRO A 1 404 ? 10.997 -4.631 20.843 1.00 78.03 451 PRO A CA 1
ATOM 3170 C C . PRO A 1 404 ? 12.052 -3.788 21.530 1.00 82.06 451 PRO A C 1
ATOM 3171 O O . PRO A 1 404 ? 13.101 -3.512 20.934 1.00 81.40 451 PRO A O 1
ATOM 3175 N N . VAL A 1 405 ? 11.759 -3.371 22.774 1.00 78.92 452 VAL A N 1
ATOM 3176 C CA . VAL A 1 405 ? 12.711 -2.671 23.641 1.00 77.88 452 VAL A CA 1
ATOM 3177 C C . VAL A 1 405 ? 13.227 -3.739 24.620 1.00 78.85 452 VAL A C 1
ATOM 3178 O O . VAL A 1 405 ? 12.441 -4.414 25.278 1.00 77.54 452 VAL A O 1
ATOM 3182 N N . THR A 1 406 ? 14.541 -3.960 24.630 1.00 75.85 453 THR A N 1
ATOM 3183 C CA . THR A 1 406 ? 15.182 -4.983 25.455 1.00 74.98 453 THR A CA 1
ATOM 3184 C C . THR A 1 406 ? 16.302 -4.365 26.209 1.00 80.55 453 THR A C 1
ATOM 3185 O O . THR A 1 406 ? 17.003 -3.516 25.649 1.00 83.67 453 THR A O 1
ATOM 3189 N N . LEU A 1 407 ? 16.498 -4.772 27.476 1.00 76.41 454 LEU A N 1
ATOM 3190 C CA . LEU A 1 407 ? 17.649 -4.316 28.275 1.00 76.86 454 LEU A CA 1
ATOM 3191 C C . LEU A 1 407 ? 18.636 -5.446 28.221 1.00 83.22 454 LEU A C 1
ATOM 3192 O O . LEU A 1 407 ? 18.249 -6.602 28.408 1.00 83.70 454 LEU A O 1
ATOM 3197 N N . VAL A 1 408 ? 19.886 -5.142 27.888 1.00 81.01 455 VAL A N 1
ATOM 3198 C CA . VAL A 1 408 ? 20.928 -6.166 27.741 1.00 81.43 455 VAL A CA 1
ATOM 3199 C C . VAL A 1 408 ? 22.032 -5.825 28.711 1.00 89.67 455 VAL A C 1
ATOM 3200 O O . VAL A 1 408 ? 22.241 -4.635 28.971 1.00 93.14 455 VAL A O 1
ATOM 3204 N N . ARG A 1 409 ? 22.702 -6.851 29.291 1.00 85.13 456 ARG A N 1
ATOM 3205 C CA . ARG A 1 409 ? 23.791 -6.660 30.253 1.00 87.41 456 ARG A CA 1
ATOM 3206 C C . ARG A 1 409 ? 25.143 -6.860 29.583 1.00 97.00 456 ARG A C 1
ATOM 3207 O O . ARG A 1 409 ? 25.255 -7.498 28.529 1.00 97.16 456 ARG A O 1
ATOM 3215 N N . ASN A 1 410 ? 26.181 -6.292 30.198 1.00 98.33 457 ASN A N 1
ATOM 3216 C CA . ASN A 1 410 ? 27.553 -6.335 29.702 1.00 101.22 457 ASN A CA 1
ATOM 3217 C C . ASN A 1 410 ? 28.072 -7.770 29.491 1.00 105.90 457 ASN A C 1
ATOM 3218 O O . ASN A 1 410 ? 28.849 -7.998 28.568 1.00 108.00 457 ASN A O 1
ATOM 3223 N N . ASP A 1 411 ? 27.574 -8.739 30.290 1.00 100.38 458 ASP A N 1
ATOM 3224 C CA . ASP A 1 411 ? 27.971 -10.149 30.222 1.00 100.54 458 ASP A CA 1
ATOM 3225 C C . ASP A 1 411 ? 27.123 -11.027 29.269 1.00 102.77 458 ASP A C 1
ATOM 3226 O O . ASP A 1 411 ? 27.449 -12.206 29.114 1.00 106.68 458 ASP A O 1
ATOM 3231 N N . GLY A 1 412 ? 26.083 -10.466 28.646 1.00 92.69 459 GLY A N 1
ATOM 3232 C CA . GLY A 1 412 ? 25.271 -11.199 27.679 1.00 89.67 459 GLY A CA 1
ATOM 3233 C C . GLY A 1 412 ? 23.813 -11.492 28.007 1.00 89.44 459 GLY A C 1
ATOM 3234 O O . GLY A 1 412 ? 23.055 -11.903 27.122 1.00 86.31 459 GLY A O 1
ATOM 3235 N N . VAL A 1 413 ? 23.410 -11.311 29.279 1.00 84.12 460 VAL A N 1
ATOM 3236 C CA . VAL A 1 413 ? 22.045 -11.574 29.728 1.00 79.12 460 VAL A CA 1
ATOM 3237 C C . VAL A 1 413 ? 21.097 -10.553 29.113 1.00 80.85 460 VAL A C 1
ATOM 3238 O O . VAL A 1 413 ? 21.370 -9.358 29.108 1.00 81.83 460 VAL A O 1
ATOM 3242 N N . ILE A 1 414 ? 20.023 -11.066 28.516 1.00 74.68 461 ILE A N 1
ATOM 3243 C CA . ILE A 1 414 ? 18.950 -10.328 27.871 1.00 71.10 461 ILE A CA 1
ATOM 3244 C C . ILE A 1 414 ? 17.803 -10.377 28.852 1.00 78.19 461 ILE A C 1
ATOM 3245 O O . ILE A 1 414 ? 17.493 -11.458 29.369 1.00 80.22 461 ILE A O 1
ATOM 3250 N N . TYR A 1 415 ? 17.188 -9.211 29.108 1.00 74.01 462 TYR A N 1
ATOM 3251 C CA . TYR A 1 415 ? 16.021 -9.020 29.960 1.00 73.40 462 TYR A CA 1
ATOM 3252 C C . TYR A 1 415 ? 14.967 -8.347 29.067 1.00 78.00 462 TYR A C 1
ATOM 3253 O O . TYR A 1 415 ? 15.049 -7.140 28.817 1.00 78.07 462 TYR A O 1
ATOM 3262 N N . SER A 1 416 ? 14.027 -9.124 28.518 1.00 75.25 463 SER A N 1
ATOM 3263 C CA . SER A 1 416 ? 12.983 -8.551 27.658 1.00 75.33 463 SER A CA 1
ATOM 3264 C C . SER A 1 416 ? 11.993 -7.742 28.516 1.00 82.45 463 SER A C 1
ATOM 3265 O O . SER A 1 416 ? 11.873 -8.016 29.707 1.00 82.97 463 SER A O 1
ATOM 3268 N N . THR A 1 417 ? 11.295 -6.754 27.927 1.00 80.20 464 THR A N 1
ATOM 3269 C CA . THR A 1 417 ? 10.369 -5.909 28.694 1.00 80.56 464 THR A CA 1
ATOM 3270 C C . THR A 1 417 ? 8.880 -6.138 28.393 1.00 87.10 464 THR A C 1
ATOM 3271 O O . THR A 1 417 ? 8.031 -5.629 29.139 1.00 88.26 464 THR A O 1
ATOM 3275 N N . SER A 1 418 ? 8.561 -6.806 27.263 1.00 83.91 465 SER A N 1
ATOM 3276 C CA . SER A 1 418 ? 7.182 -6.982 26.766 1.00 86.35 465 SER A CA 1
ATOM 3277 C C . SER A 1 418 ? 6.605 -5.635 26.277 1.00 89.19 465 SER A C 1
ATOM 3278 O O . SER A 1 418 ? 5.421 -5.517 25.975 1.00 91.32 465 SER A O 1
ATOM 3281 N N . LEU A 1 419 ? 7.509 -4.650 26.106 1.00 82.05 466 LEU A N 1
ATOM 3282 C CA . LEU A 1 419 ? 7.253 -3.310 25.606 1.00 80.98 466 LEU A CA 1
ATOM 3283 C C . LEU A 1 419 ? 7.969 -3.150 24.304 1.00 81.75 466 LEU A C 1
ATOM 3284 O O . LEU A 1 419 ? 8.998 -3.793 24.090 1.00 81.20 466 LEU A O 1
ATOM 3289 N N . THR A 1 420 ? 7.411 -2.328 23.417 1.00 77.84 467 THR A N 1
ATOM 3290 C CA . THR A 1 420 ? 7.957 -2.094 22.096 1.00 78.25 467 THR A CA 1
ATOM 3291 C C . THR A 1 420 ? 7.981 -0.614 21.853 1.00 86.19 467 THR A C 1
ATOM 3292 O O . THR A 1 420 ? 7.309 0.120 22.572 1.00 88.81 467 THR A O 1
ATOM 3296 N N . PHE A 1 421 ? 8.732 -0.185 20.823 1.00 82.82 468 PHE A N 1
ATOM 3297 C CA . PHE A 1 421 ? 8.826 1.173 20.329 1.00 85.13 468 PHE A CA 1
ATOM 3298 C C . PHE A 1 421 ? 8.292 1.124 18.913 1.00 91.67 468 PHE A C 1
ATOM 3299 O O . PHE A 1 421 ? 8.650 0.234 18.137 1.00 90.27 468 PHE A O 1
ATOM 3307 N N . THR A 1 422 ? 7.390 2.050 18.593 1.00 92.57 469 THR A N 1
ATOM 3308 C CA . THR A 1 422 ? 6.741 2.088 17.295 1.00 94.67 469 THR A CA 1
ATOM 3309 C C . THR A 1 422 ? 7.056 3.410 16.646 1.00 101.57 469 THR A C 1
ATOM 3310 O O . THR A 1 422 ? 6.782 4.461 17.233 1.00 103.11 469 THR A O 1
ATOM 3314 N N . TYR A 1 423 ? 7.671 3.347 15.448 1.00 98.57 470 TYR A N 1
ATOM 3315 C CA . TYR A 1 423 ? 8.004 4.487 14.593 1.00 100.93 470 TYR A CA 1
ATOM 3316 C C . TYR A 1 423 ? 6.780 4.783 13.753 1.00 110.21 470 TYR A C 1
ATOM 3317 O O . TYR A 1 423 ? 6.173 3.840 13.251 1.00 109.19 470 TYR A O 1
ATOM 3326 N N . THR A 1 424 ? 6.403 6.073 13.606 1.00 113.05 471 THR A N 1
ATOM 3327 C CA . THR A 1 424 ? 5.248 6.507 12.796 1.00 119.14 471 THR A CA 1
ATOM 3328 C C . THR A 1 424 ? 5.578 7.805 12.054 1.00 131.35 471 THR A C 1
ATOM 3329 O O . THR A 1 424 ? 6.336 8.610 12.604 1.00 132.19 471 THR A O 1
ATOM 3333 N N . PRO A 1 425 ? 4.982 8.099 10.867 1.00 133.59 472 PRO A N 1
ATOM 3334 C CA . PRO A 1 425 ? 5.283 9.382 10.197 1.00 140.82 472 PRO A CA 1
ATOM 3335 C C . PRO A 1 425 ? 4.373 10.530 10.667 1.00 164.93 472 PRO A C 1
ATOM 3336 O O . PRO A 1 425 ? 4.648 11.720 10.455 1.00 134.92 472 PRO A O 1
ATOM 3340 N N . SER B 2 1 ? -13.746 5.694 35.894 1.00 110.71 183 SER B N 1
ATOM 3341 C CA . SER B 2 1 ? -12.834 5.747 34.756 1.00 111.09 183 SER B CA 1
ATOM 3342 C C . SER B 2 1 ? -12.427 4.353 34.215 1.00 112.30 183 SER B C 1
ATOM 3343 O O . SER B 2 1 ? -11.606 3.638 34.831 1.00 113.00 183 SER B O 1
ATOM 3346 N N . GLY B 2 2 ? -12.998 4.003 33.059 1.00 103.77 184 GLY B N 1
ATOM 3347 C CA . GLY B 2 2 ? -12.706 2.753 32.369 1.00 99.58 184 GLY B CA 1
ATOM 3348 C C . GLY B 2 2 ? -13.848 1.767 32.255 1.00 96.72 184 GLY B C 1
ATOM 3349 O O . GLY B 2 2 ? -14.718 1.694 33.127 1.00 94.48 184 GLY B O 1
ATOM 3350 N N . LEU B 2 3 ? -13.825 0.991 31.159 1.00 90.96 185 LEU B N 1
ATOM 3351 C CA . LEU B 2 3 ? -14.777 -0.087 30.875 1.00 89.01 185 LEU B CA 1
ATOM 3352 C C . LEU B 2 3 ? -14.063 -1.454 30.967 1.00 89.22 185 LEU B C 1
ATOM 3353 O O . LEU B 2 3 ? -12.879 -1.547 30.609 1.00 88.98 185 LEU B O 1
ATOM 3358 N N . VAL B 2 4 ? -14.765 -2.494 31.506 1.00 80.81 186 VAL B N 1
ATOM 3359 C CA . VAL B 2 4 ? -14.240 -3.859 31.663 1.00 77.29 186 VAL B CA 1
ATOM 3360 C C . VAL B 2 4 ? -15.201 -4.887 31.031 1.00 77.95 186 VAL B C 1
ATOM 3361 O O . VAL B 2 4 ? -16.393 -4.829 31.275 1.00 76.33 186 VAL B O 1
ATOM 3365 N N . LYS B 2 5 ? -14.683 -5.812 30.216 1.00 74.91 187 LYS B N 1
ATOM 3366 C CA . LYS B 2 5 ? -15.493 -6.871 29.598 1.00 74.12 187 LYS B CA 1
ATOM 3367 C C . LYS B 2 5 ? -15.048 -8.205 30.223 1.00 76.70 187 LYS B C 1
ATOM 3368 O O . LYS B 2 5 ? -13.923 -8.656 29.973 1.00 74.64 187 LYS B O 1
ATOM 3374 N N . ALA B 2 6 ? -15.923 -8.793 31.088 1.00 63.71 188 ALA B N 1
ATOM 3375 C CA . ALA B 2 6 ? -15.646 -10.036 31.805 1.00 63.22 188 ALA B CA 1
ATOM 3376 C C . ALA B 2 6 ? -16.873 -10.920 31.908 1.00 73.73 188 ALA B C 1
ATOM 3377 O O . ALA B 2 6 ? -17.801 -10.584 32.659 1.00 78.62 188 ALA B O 1
ATOM 3379 N N . PRO B 2 7 ? -16.915 -12.061 31.170 1.00 68.97 189 PRO B N 1
ATOM 3380 C CA . PRO B 2 7 ? -18.074 -12.972 31.275 1.00 68.65 189 PRO B CA 1
ATOM 3381 C C . PRO B 2 7 ? -18.373 -13.428 32.706 1.00 74.25 189 PRO B C 1
ATOM 3382 O O . PRO B 2 7 ? -17.457 -13.699 33.488 1.00 72.09 189 PRO B O 1
ATOM 3386 N N . VAL B 2 8 ? -19.674 -13.417 33.064 1.00 75.46 190 VAL B N 1
ATOM 3387 C CA . VAL B 2 8 ? -20.231 -13.717 34.389 1.00 75.65 190 VAL B CA 1
ATOM 3388 C C . VAL B 2 8 ? -20.519 -15.196 34.608 1.00 81.73 190 VAL B C 1
ATOM 3389 O O . VAL B 2 8 ? -21.371 -15.756 33.935 1.00 83.83 190 VAL B O 1
ATOM 3393 N N . TRP B 2 9 ? -19.857 -15.800 35.606 1.00 79.97 191 TRP B N 1
ATOM 3394 C CA . TRP B 2 9 ? -20.074 -17.178 36.046 1.00 81.35 191 TRP B CA 1
ATOM 3395 C C . TRP B 2 9 ? -21.151 -17.151 37.145 1.00 89.11 191 TRP B C 1
ATOM 3396 O O . TRP B 2 9 ? -20.924 -16.646 38.237 1.00 85.65 191 TRP B O 1
ATOM 3407 N N . TRP B 2 10 ? -22.356 -17.631 36.814 1.00 93.08 192 TRP B N 1
ATOM 3408 C CA . TRP B 2 10 ? -23.474 -17.646 37.753 1.00 95.86 192 TRP B CA 1
ATOM 3409 C C . TRP B 2 10 ? -23.372 -18.746 38.789 1.00 101.17 192 TRP B C 1
ATOM 3410 O O . TRP B 2 10 ? -23.404 -19.919 38.414 1.00 100.18 192 TRP B O 1
ATOM 3421 N N . PRO B 2 11 ? -23.248 -18.407 40.101 1.00 99.93 193 PRO B N 1
ATOM 3422 C CA . PRO B 2 11 ? -23.245 -19.462 41.127 1.00 101.12 193 PRO B CA 1
ATOM 3423 C C . PRO B 2 11 ? -24.668 -19.969 41.252 1.00 105.11 193 PRO B C 1
ATOM 3424 O O . PRO B 2 11 ? -25.593 -19.178 41.109 1.00 105.57 193 PRO B O 1
ATOM 3428 N N . MET B 2 12 ? -24.856 -21.278 41.402 1.00 102.46 194 MET B N 1
ATOM 3429 C CA . MET B 2 12 ? -26.213 -21.834 41.451 1.00 103.85 194 MET B CA 1
ATOM 3430 C C . MET B 2 12 ? -26.743 -22.108 42.849 1.00 107.71 194 MET B C 1
ATOM 3431 O O . MET B 2 12 ? -25.978 -22.125 43.813 1.00 106.81 194 MET B O 1
ATOM 3436 N N . LYS B 2 13 ? -28.062 -22.337 42.955 1.00 106.55 195 LYS B N 1
ATOM 3437 C CA . LYS B 2 13 ? -28.736 -22.727 44.196 1.00 107.72 195 LYS B CA 1
ATOM 3438 C C . LYS B 2 13 ? -28.556 -24.256 44.375 1.00 115.19 195 LYS B C 1
ATOM 3439 O O . LYS B 2 13 ? -27.593 -24.826 43.852 1.00 113.47 195 LYS B O 1
ATOM 3445 N N . ASP B 2 14 ? -29.458 -24.912 45.122 1.00 117.24 196 ASP B N 1
ATOM 3446 C CA . ASP B 2 14 ? -29.447 -26.369 45.356 1.00 118.74 196 ASP B CA 1
ATOM 3447 C C . ASP B 2 14 ? -30.858 -26.929 45.375 1.00 123.93 196 ASP B C 1
ATOM 3448 O O . ASP B 2 14 ? -31.774 -26.223 45.808 1.00 124.87 196 ASP B O 1
ATOM 3453 N N . ASN B 2 15 ? -31.020 -28.210 44.926 1.00 120.38 197 ASN B N 1
ATOM 3454 C CA . ASN B 2 15 ? -32.276 -28.993 44.860 1.00 128.87 197 ASN B CA 1
ATOM 3455 C C . ASN B 2 15 ? -33.185 -28.614 43.678 1.00 159.54 197 ASN B C 1
ATOM 3456 O O . ASN B 2 15 ? -33.841 -29.480 43.087 1.00 119.41 197 ASN B O 1
ATOM 3461 N N . PRO C 1 6 ? 7.021 -15.747 -43.532 1.00 164.50 53 PRO C N 1
ATOM 3462 C CA . PRO C 1 6 ? 7.562 -17.105 -43.363 1.00 161.94 53 PRO C CA 1
ATOM 3463 C C . PRO C 1 6 ? 8.121 -17.352 -41.957 1.00 160.49 53 PRO C C 1
ATOM 3464 O O . PRO C 1 6 ? 8.589 -16.394 -41.332 1.00 157.99 53 PRO C O 1
ATOM 3468 N N . PRO C 1 7 ? 8.096 -18.608 -41.431 1.00 154.34 54 PRO C N 1
ATOM 3469 C CA . PRO C 1 7 ? 8.658 -18.846 -40.088 1.00 147.94 54 PRO C CA 1
ATOM 3470 C C . PRO C 1 7 ? 10.171 -19.089 -40.103 1.00 150.23 54 PRO C C 1
ATOM 3471 O O . PRO C 1 7 ? 10.732 -19.576 -41.097 1.00 153.23 54 PRO C O 1
ATOM 3475 N N . LYS C 1 8 ? 10.830 -18.727 -38.988 1.00 141.46 55 LYS C N 1
ATOM 3476 C CA . LYS C 1 8 ? 12.273 -18.881 -38.792 1.00 139.26 55 LYS C CA 1
ATOM 3477 C C . LYS C 1 8 ? 12.562 -19.932 -37.711 1.00 135.15 55 LYS C C 1
ATOM 3478 O O . LYS C 1 8 ? 12.164 -19.767 -36.554 1.00 130.30 55 LYS C O 1
ATOM 3484 N N . ARG C 1 9 ? 13.257 -21.010 -38.096 1.00 130.51 56 ARG C N 1
ATOM 3485 C CA . ARG C 1 9 ? 13.649 -22.067 -37.166 1.00 125.76 56 ARG C CA 1
ATOM 3486 C C . ARG C 1 9 ? 14.849 -21.595 -36.338 1.00 125.26 56 ARG C C 1
ATOM 3487 O O . ARG C 1 9 ? 15.763 -20.969 -36.885 1.00 127.64 56 ARG C O 1
ATOM 3495 N N . LEU C 1 10 ? 14.821 -21.867 -35.022 1.00 114.98 57 LEU C N 1
ATOM 3496 C CA . LEU C 1 10 ? 15.870 -21.461 -34.097 1.00 112.00 57 LEU C CA 1
ATOM 3497 C C . LEU C 1 10 ? 17.290 -22.009 -34.425 1.00 115.94 57 LEU C C 1
ATOM 3498 O O . LEU C 1 10 ? 17.464 -23.206 -34.665 1.00 115.32 57 LEU C O 1
ATOM 3503 N N . THR C 1 11 ? 18.288 -21.099 -34.427 1.00 112.73 58 THR C N 1
ATOM 3504 C CA . THR C 1 11 ? 19.706 -21.340 -34.721 1.00 113.97 58 THR C CA 1
ATOM 3505 C C . THR C 1 11 ? 20.487 -21.520 -33.422 1.00 114.91 58 THR C C 1
ATOM 3506 O O . THR C 1 11 ? 20.100 -20.920 -32.418 1.00 112.34 58 THR C O 1
ATOM 3510 N N . ARG C 1 12 ? 21.601 -22.297 -33.433 1.00 112.46 59 ARG C N 1
ATOM 3511 C CA . ARG C 1 12 ? 22.427 -22.521 -32.229 1.00 111.04 59 ARG C CA 1
ATOM 3512 C C . ARG C 1 12 ? 22.807 -21.192 -31.543 1.00 119.17 59 ARG C C 1
ATOM 3513 O O . ARG C 1 12 ? 22.522 -21.037 -30.351 1.00 117.68 59 ARG C O 1
ATOM 3521 N N . GLU C 1 13 ? 23.350 -20.208 -32.309 1.00 119.91 60 GLU C N 1
ATOM 3522 C CA . GLU C 1 13 ? 23.733 -18.884 -31.787 1.00 121.00 60 GLU C CA 1
ATOM 3523 C C . GLU C 1 13 ? 22.559 -18.131 -31.120 1.00 122.72 60 GLU C C 1
ATOM 3524 O O . GLU C 1 13 ? 22.753 -17.554 -30.050 1.00 121.16 60 GLU C O 1
ATOM 3530 N N . ALA C 1 14 ? 21.344 -18.179 -31.721 1.00 118.24 61 ALA C N 1
ATOM 3531 C CA . ALA C 1 14 ? 20.143 -17.550 -31.158 1.00 115.79 61 ALA C CA 1
ATOM 3532 C C . ALA C 1 14 ? 19.818 -18.153 -29.790 1.00 116.23 61 ALA C C 1
ATOM 3533 O O . ALA C 1 14 ? 19.440 -17.418 -28.871 1.00 114.03 61 ALA C O 1
ATOM 3535 N N . MET C 1 15 ? 20.001 -19.498 -29.662 1.00 111.94 62 MET C N 1
ATOM 3536 C CA . MET C 1 15 ? 19.810 -20.263 -28.427 1.00 108.36 62 MET C CA 1
ATOM 3537 C C . MET C 1 15 ? 20.886 -19.860 -27.414 1.00 112.35 62 MET C C 1
ATOM 3538 O O . MET C 1 15 ? 20.540 -19.574 -26.262 1.00 108.79 62 MET C O 1
ATOM 3543 N N . ARG C 1 16 ? 22.186 -19.820 -27.860 1.00 111.94 63 ARG C N 1
ATOM 3544 C CA . ARG C 1 16 ? 23.340 -19.401 -27.055 1.00 112.64 63 ARG C CA 1
ATOM 3545 C C . ARG C 1 16 ? 23.061 -18.003 -26.482 1.00 118.61 63 ARG C C 1
ATOM 3546 O O . ARG C 1 16 ? 23.227 -17.792 -25.275 1.00 117.50 63 ARG C O 1
ATOM 3554 N N . ASN C 1 17 ? 22.566 -17.074 -27.343 1.00 117.10 64 ASN C N 1
ATOM 3555 C CA . ASN C 1 17 ? 22.225 -15.707 -26.962 1.00 117.67 64 ASN C CA 1
ATOM 3556 C C . ASN C 1 17 ? 20.953 -15.621 -26.109 1.00 119.84 64 ASN C C 1
ATOM 3557 O O . ASN C 1 17 ? 20.780 -14.637 -25.378 1.00 120.91 64 ASN C O 1
ATOM 3562 N N . TYR C 1 18 ? 20.099 -16.669 -26.131 1.00 112.74 65 TYR C N 1
ATOM 3563 C CA . TYR C 1 18 ? 18.929 -16.679 -25.259 1.00 109.40 65 TYR C CA 1
ATOM 3564 C C . TYR C 1 18 ? 19.370 -17.050 -23.841 1.00 111.56 65 TYR C C 1
ATOM 3565 O O . TYR C 1 18 ? 19.143 -16.275 -22.925 1.00 110.67 65 TYR C O 1
ATOM 3574 N N . LEU C 1 19 ? 20.017 -18.222 -23.678 1.00 107.47 66 LEU C N 1
ATOM 3575 C CA . LEU C 1 19 ? 20.545 -18.768 -22.423 1.00 106.09 66 LEU C CA 1
ATOM 3576 C C . LEU C 1 19 ? 21.444 -17.761 -21.681 1.00 115.08 66 LEU C C 1
ATOM 3577 O O . LEU C 1 19 ? 21.502 -17.788 -20.442 1.00 113.44 66 LEU C O 1
ATOM 3582 N N . LYS C 1 20 ? 22.157 -16.892 -22.465 1.00 116.59 67 LYS C N 1
ATOM 3583 C CA . LYS C 1 20 ? 23.097 -15.840 -22.039 1.00 119.21 67 LYS C CA 1
ATOM 3584 C C . LYS C 1 20 ? 22.487 -14.897 -21.004 1.00 123.08 67 LYS C C 1
ATOM 3585 O O . LYS C 1 20 ? 22.967 -14.871 -19.871 1.00 122.18 67 LYS C O 1
ATOM 3591 N N . GLU C 1 21 ? 21.428 -14.144 -21.385 1.00 120.84 68 GLU C N 1
ATOM 3592 C CA . GLU C 1 21 ? 20.768 -13.169 -20.507 1.00 121.13 68 GLU C CA 1
ATOM 3593 C C . GLU C 1 21 ? 19.299 -13.487 -20.221 1.00 122.90 68 GLU C C 1
ATOM 3594 O O . GLU C 1 21 ? 18.656 -12.705 -19.509 1.00 123.06 68 GLU C O 1
ATOM 3600 N N . ARG C 1 22 ? 18.765 -14.612 -20.777 1.00 116.69 69 ARG C N 1
ATOM 3601 C CA . ARG C 1 22 ? 17.352 -15.057 -20.682 1.00 112.68 69 ARG C CA 1
ATOM 3602 C C . ARG C 1 22 ? 16.341 -13.965 -21.167 1.00 115.17 69 ARG C C 1
ATOM 3603 O O . ARG C 1 22 ? 16.436 -13.520 -22.322 1.00 116.02 69 ARG C O 1
ATOM 3611 N N . GLY C 1 23 ? 15.442 -13.518 -20.290 1.00 108.66 70 GLY C N 1
ATOM 3612 C CA . GLY C 1 23 ? 14.498 -12.464 -20.638 1.00 108.35 70 GLY C CA 1
ATOM 3613 C C . GLY C 1 23 ? 13.185 -12.999 -21.144 1.00 108.03 70 GLY C C 1
ATOM 3614 O O . GLY C 1 23 ? 12.613 -12.468 -22.101 1.00 108.17 70 GLY C O 1
ATOM 3615 N N . ASP C 1 24 ? 12.703 -14.051 -20.474 1.00 100.78 71 ASP C N 1
ATOM 3616 C CA . ASP C 1 24 ? 11.446 -14.734 -20.758 1.00 98.38 71 ASP C CA 1
ATOM 3617 C C . ASP C 1 24 ? 10.200 -13.868 -20.490 1.00 101.88 71 ASP C C 1
ATOM 3618 O O . ASP C 1 24 ? 10.260 -12.874 -19.762 1.00 102.58 71 ASP C O 1
ATOM 3623 N N . GLN C 1 25 ? 9.057 -14.312 -21.033 1.00 96.68 72 GLN C N 1
ATOM 3624 C CA . GLN C 1 25 ? 7.743 -13.754 -20.786 1.00 95.46 72 GLN C CA 1
ATOM 3625 C C . GLN C 1 25 ? 6.939 -14.842 -20.056 1.00 96.90 72 GLN C C 1
ATOM 3626 O O . GLN C 1 25 ? 6.608 -15.880 -20.630 1.00 96.51 72 GLN C O 1
ATOM 3632 N N . THR C 1 26 ? 6.700 -14.634 -18.766 1.00 91.46 73 THR C N 1
ATOM 3633 C CA . THR C 1 26 ? 5.926 -15.562 -17.945 1.00 88.00 73 THR C CA 1
ATOM 3634 C C . THR C 1 26 ? 4.493 -14.990 -17.722 1.00 89.53 73 THR C C 1
ATOM 3635 O O . THR C 1 26 ? 4.290 -13.762 -17.637 1.00 88.08 73 THR C O 1
ATOM 3639 N N . VAL C 1 27 ? 3.511 -15.915 -17.660 1.00 83.61 74 VAL C N 1
ATOM 3640 C CA . VAL C 1 27 ? 2.116 -15.641 -17.354 1.00 81.81 74 VAL C CA 1
ATOM 3641 C C . VAL C 1 27 ? 1.782 -16.507 -16.162 1.00 85.98 74 VAL C C 1
ATOM 3642 O O . VAL C 1 27 ? 1.877 -17.731 -16.245 1.00 85.61 74 VAL C O 1
ATOM 3646 N N . LEU C 1 28 ? 1.384 -15.871 -15.061 1.00 82.69 75 LEU C N 1
ATOM 3647 C CA . LEU C 1 28 ? 0.944 -16.552 -13.854 1.00 80.64 75 LEU C CA 1
ATOM 3648 C C . LEU C 1 28 ? -0.551 -16.404 -13.678 1.00 81.82 75 LEU C C 1
ATOM 3649 O O . LEU C 1 28 ? -1.123 -15.337 -13.955 1.00 81.24 75 LEU C O 1
ATOM 3654 N N . ILE C 1 29 ? -1.185 -17.481 -13.213 1.00 75.97 76 ILE C N 1
ATOM 3655 C CA . ILE C 1 29 ? -2.603 -17.462 -12.880 1.00 74.72 76 ILE C CA 1
ATOM 3656 C C . ILE C 1 29 ? -2.720 -18.016 -11.481 1.00 78.78 76 ILE C C 1
ATOM 3657 O O . ILE C 1 29 ? -2.583 -19.220 -11.266 1.00 79.26 76 ILE C O 1
ATOM 3662 N N . LEU C 1 30 ? -2.925 -17.128 -10.528 1.00 74.18 77 LEU C N 1
ATOM 3663 C CA . LEU C 1 30 ? -3.048 -17.484 -9.122 1.00 72.63 77 LEU C CA 1
ATOM 3664 C C . LEU C 1 30 ? -4.542 -17.517 -8.766 1.00 75.94 77 LEU C C 1
ATOM 3665 O O . LEU C 1 30 ? -5.263 -16.555 -9.036 1.00 76.15 77 LEU C O 1
ATOM 3670 N N . HIS C 1 31 ? -5.022 -18.660 -8.254 1.00 70.66 78 HIS C N 1
ATOM 3671 C CA . HIS C 1 31 ? -6.438 -18.867 -7.968 1.00 70.47 78 HIS C CA 1
ATOM 3672 C C . HIS C 1 31 ? -6.624 -19.885 -6.858 1.00 73.15 78 HIS C C 1
ATOM 3673 O O . HIS C 1 31 ? -5.668 -20.545 -6.481 1.00 75.22 78 HIS C O 1
ATOM 3680 N N . ALA C 1 32 ? -7.873 -20.079 -6.411 1.00 66.40 79 ALA C N 1
ATOM 3681 C CA . ALA C 1 32 ? -8.278 -21.069 -5.433 1.00 64.43 79 ALA C CA 1
ATOM 3682 C C . ALA C 1 32 ? -8.596 -22.363 -6.157 1.00 70.75 79 ALA C C 1
ATOM 3683 O O . ALA C 1 32 ? -8.928 -22.323 -7.330 1.00 72.05 79 ALA C O 1
ATOM 3685 N N . LYS C 1 33 ? -8.477 -23.514 -5.471 1.00 69.08 80 LYS C N 1
ATOM 3686 C CA . LYS C 1 33 ? -8.676 -24.869 -6.016 1.00 69.26 80 LYS C CA 1
ATOM 3687 C C . LYS C 1 33 ? -10.149 -25.252 -6.118 1.00 76.09 80 LYS C C 1
ATOM 3688 O O . LYS C 1 33 ? -10.485 -26.275 -6.746 1.00 77.51 80 LYS C O 1
ATOM 3694 N N . VAL C 1 34 ? -11.026 -24.451 -5.464 1.00 72.84 81 VAL C N 1
ATOM 3695 C CA . VAL C 1 34 ? -12.482 -24.652 -5.392 1.00 73.08 81 VAL C CA 1
ATOM 3696 C C . VAL C 1 34 ? -13.249 -23.330 -5.578 1.00 76.67 81 VAL C C 1
ATOM 3697 O O . VAL C 1 34 ? -12.716 -22.263 -5.289 1.00 75.90 81 VAL C O 1
ATOM 3701 N N . ALA C 1 35 ? -14.517 -23.408 -6.016 1.00 74.15 82 ALA C N 1
ATOM 3702 C CA . ALA C 1 35 ? -15.402 -22.247 -6.200 1.00 73.31 82 ALA C CA 1
ATOM 3703 C C . ALA C 1 35 ? -16.815 -22.635 -5.869 1.00 76.21 82 ALA C C 1
ATOM 3704 O O . ALA C 1 35 ? -17.246 -23.724 -6.232 1.00 77.61 82 ALA C O 1
ATOM 3706 N N . GLN C 1 36 ? -17.536 -21.761 -5.175 1.00 72.41 83 GLN C N 1
ATOM 3707 C CA . GLN C 1 36 ? -18.936 -21.977 -4.787 1.00 72.77 83 GLN C CA 1
ATOM 3708 C C . GLN C 1 36 ? -19.845 -21.443 -5.831 1.00 79.21 83 GLN C C 1
ATOM 3709 O O . GLN C 1 36 ? -19.724 -20.269 -6.210 1.00 77.84 83 GLN C O 1
ATOM 3715 N N . LYS C 1 37 ? -20.816 -22.285 -6.254 1.00 80.75 84 LYS C N 1
ATOM 3716 C CA . LYS C 1 37 ? -21.835 -21.924 -7.252 1.00 82.88 84 LYS C CA 1
ATOM 3717 C C . LYS C 1 37 ? -22.868 -20.916 -6.778 1.00 86.91 84 LYS C C 1
ATOM 3718 O O . LYS C 1 37 ? -23.159 -20.804 -5.576 1.00 85.09 84 LYS C O 1
ATOM 3724 N N . SER C 1 38 ? -23.393 -20.159 -7.753 1.00 86.68 85 SER C N 1
ATOM 3725 C CA . SER C 1 38 ? -24.432 -19.144 -7.615 1.00 88.38 85 SER C CA 1
ATOM 3726 C C . SER C 1 38 ? -25.758 -19.748 -8.132 1.00 97.05 85 SER C C 1
ATOM 3727 O O . SER C 1 38 ? -25.776 -20.443 -9.152 1.00 98.34 85 SER C O 1
ATOM 3730 N N . TYR C 1 39 ? -26.861 -19.500 -7.417 1.00 95.28 86 TYR C N 1
ATOM 3731 C CA . TYR C 1 39 ? -28.172 -20.008 -7.793 1.00 97.55 86 TYR C CA 1
ATOM 3732 C C . TYR C 1 39 ? -29.125 -18.858 -8.068 1.00 105.21 86 TYR C C 1
ATOM 3733 O O . TYR C 1 39 ? -29.175 -17.901 -7.308 1.00 103.54 86 TYR C O 1
ATOM 3742 N N . GLY C 1 40 ? -29.918 -18.985 -9.124 1.00 106.67 87 GLY C N 1
ATOM 3743 C CA . GLY C 1 40 ? -30.877 -17.961 -9.505 1.00 109.36 87 GLY C CA 1
ATOM 3744 C C . GLY C 1 40 ? -30.179 -16.750 -10.072 1.00 114.68 87 GLY C C 1
ATOM 3745 O O . GLY C 1 40 ? -29.252 -16.897 -10.876 1.00 114.83 87 GLY C O 1
ATOM 3746 N N . ASN C 1 41 ? -30.580 -15.548 -9.620 1.00 112.07 88 ASN C N 1
ATOM 3747 C CA . ASN C 1 41 ? -30.002 -14.296 -10.118 1.00 112.05 88 ASN C CA 1
ATOM 3748 C C . ASN C 1 41 ? -28.739 -13.821 -9.417 1.00 110.12 88 ASN C C 1
ATOM 3749 O O . ASN C 1 41 ? -28.062 -12.926 -9.927 1.00 110.10 88 ASN C O 1
ATOM 3754 N N . GLU C 1 42 ? -28.402 -14.455 -8.282 1.00 101.92 89 GLU C N 1
ATOM 3755 C CA . GLU C 1 42 ? -27.249 -14.133 -7.442 1.00 97.01 89 GLU C CA 1
ATOM 3756 C C . GLU C 1 42 ? -25.921 -14.352 -8.140 1.00 98.39 89 GLU C C 1
ATOM 3757 O O . GLU C 1 42 ? -25.830 -15.196 -9.042 1.00 98.89 89 GLU C O 1
ATOM 3763 N N . LYS C 1 43 ? -24.891 -13.582 -7.701 1.00 91.06 90 LYS C N 1
ATOM 3764 C CA . LYS C 1 43 ? -23.518 -13.623 -8.193 1.00 87.63 90 LYS C CA 1
ATOM 3765 C C . LYS C 1 43 ? -22.566 -13.858 -7.011 1.00 88.88 90 LYS C C 1
ATOM 3766 O O . LYS C 1 43 ? -22.117 -12.898 -6.380 1.00 88.49 90 LYS C O 1
ATOM 3772 N N . ARG C 1 44 ? -22.272 -15.126 -6.685 1.00 83.16 91 ARG C N 1
ATOM 3773 C CA . ARG C 1 44 ? -21.314 -15.410 -5.608 1.00 80.10 91 ARG C CA 1
ATOM 3774 C C . ARG C 1 44 ? -19.879 -15.359 -6.156 1.00 86.78 91 ARG C C 1
ATOM 3775 O O . ARG C 1 44 ? -19.377 -16.329 -6.747 1.00 87.40 91 ARG C O 1
ATOM 3783 N N . PHE C 1 45 ? -19.249 -14.189 -5.993 1.00 83.58 92 PHE C N 1
ATOM 3784 C CA . PHE C 1 45 ? -17.924 -13.898 -6.501 1.00 82.36 92 PHE C CA 1
ATOM 3785 C C . PHE C 1 45 ? -16.857 -14.739 -5.893 1.00 88.15 92 PHE C C 1
ATOM 3786 O O . PHE C 1 45 ? -16.968 -15.107 -4.711 1.00 89.07 92 PHE C O 1
ATOM 3794 N N . PHE C 1 46 ? -15.824 -15.069 -6.717 1.00 82.89 93 PHE C N 1
ATOM 3795 C CA . PHE C 1 46 ? -14.683 -15.857 -6.293 1.00 79.24 93 PHE C CA 1
ATOM 3796 C C . PHE C 1 46 ? -13.797 -14.986 -5.405 1.00 86.21 93 PHE C C 1
ATOM 3797 O O . PHE C 1 46 ? -13.320 -13.933 -5.843 1.00 87.00 93 PHE C O 1
ATOM 3805 N N . CYS C 1 47 ? -13.659 -15.390 -4.133 1.00 83.78 94 CYS C N 1
ATOM 3806 C CA . CYS C 1 47 ? -12.788 -14.796 -3.119 1.00 83.88 94 CYS C CA 1
ATOM 3807 C C . CYS C 1 47 ? -11.924 -15.973 -2.710 1.00 83.50 94 CYS C C 1
ATOM 3808 O O . CYS C 1 47 ? -12.482 -17.018 -2.386 1.00 83.27 94 CYS C O 1
ATOM 3811 N N . PRO C 1 48 ? -10.573 -15.900 -2.851 1.00 76.72 95 PRO C N 1
ATOM 3812 C CA . PRO C 1 48 ? -9.785 -14.747 -3.318 1.00 76.01 95 PRO C CA 1
ATOM 3813 C C . PRO C 1 48 ? -10.056 -14.513 -4.811 1.00 79.73 95 PRO C C 1
ATOM 3814 O O . PRO C 1 48 ? -10.418 -15.479 -5.534 1.00 78.23 95 PRO C O 1
ATOM 3818 N N . PRO C 1 49 ? -9.956 -13.239 -5.278 1.00 75.87 96 PRO C N 1
ATOM 3819 C CA . PRO C 1 49 ? -10.161 -12.982 -6.714 1.00 75.65 96 PRO C CA 1
ATOM 3820 C C . PRO C 1 49 ? -8.986 -13.576 -7.510 1.00 78.93 96 PRO C C 1
ATOM 3821 O O . PRO C 1 49 ? -7.820 -13.322 -7.154 1.00 77.83 96 PRO C O 1
ATOM 3825 N N . PRO C 1 50 ? -9.247 -14.430 -8.541 1.00 74.93 97 PRO C N 1
ATOM 3826 C CA . PRO C 1 50 ? -8.133 -15.012 -9.302 1.00 74.52 97 PRO C CA 1
ATOM 3827 C C . PRO C 1 50 ? -7.232 -13.908 -9.802 1.00 84.00 97 PRO C C 1
ATOM 3828 O O . PRO C 1 50 ? -7.703 -12.789 -10.081 1.00 86.29 97 PRO C O 1
ATOM 3832 N N . CYS C 1 51 ? -5.932 -14.194 -9.862 1.00 81.10 98 CYS C N 1
ATOM 3833 C CA . CYS C 1 51 ? -4.961 -13.198 -10.277 1.00 81.67 98 CYS C CA 1
ATOM 3834 C C . CYS C 1 51 ? -4.117 -13.552 -11.480 1.00 85.44 98 CYS C C 1
ATOM 3835 O O . CYS C 1 51 ? -3.660 -14.679 -11.607 1.00 85.22 98 CYS C O 1
ATOM 3838 N N . VAL C 1 52 ? -3.882 -12.576 -12.350 1.00 83.34 99 VAL C N 1
ATOM 3839 C CA . VAL C 1 52 ? -3.034 -12.740 -13.518 1.00 83.73 99 VAL C CA 1
ATOM 3840 C C . VAL C 1 52 ? -1.821 -11.848 -13.364 1.00 89.65 99 VAL C C 1
ATOM 3841 O O . VAL C 1 52 ? -1.951 -10.641 -13.249 1.00 87.98 99 VAL C O 1
ATOM 3845 N N . TYR C 1 53 ? -0.642 -12.466 -13.298 1.00 91.51 100 TYR C N 1
ATOM 3846 C CA . TYR C 1 53 ? 0.658 -11.789 -13.201 1.00 94.68 100 TYR C CA 1
ATOM 3847 C C . TYR C 1 53 ? 1.431 -11.969 -14.497 1.00 96.87 100 TYR C C 1
ATOM 3848 O O . TYR C 1 53 ? 1.454 -13.065 -15.061 1.00 94.93 100 TYR C O 1
ATOM 3857 N N . LEU C 1 54 ? 2.112 -10.908 -14.920 1.00 94.41 101 LEU C N 1
ATOM 3858 C CA . LEU C 1 54 ? 2.980 -10.933 -16.077 1.00 95.53 101 LEU C CA 1
ATOM 3859 C C . LEU C 1 54 ? 4.400 -10.807 -15.531 1.00 103.85 101 LEU C C 1
ATOM 3860 O O . LEU C 1 54 ? 4.812 -9.739 -15.077 1.00 106.23 101 LEU C O 1
ATOM 3865 N N . MET C 1 55 ? 5.105 -11.940 -15.479 1.00 100.96 102 MET C N 1
ATOM 3866 C CA . MET C 1 55 ? 6.447 -12.030 -14.906 1.00 101.89 102 MET C CA 1
ATOM 3867 C C . MET C 1 55 ? 7.548 -12.097 -15.939 1.00 102.38 102 MET C C 1
ATOM 3868 O O . MET C 1 55 ? 7.324 -12.573 -17.049 1.00 101.64 102 MET C O 1
ATOM 3873 N N . GLY C 1 56 ? 8.740 -11.671 -15.542 1.00 97.70 103 GLY C N 1
ATOM 3874 C CA . GLY C 1 56 ? 9.915 -11.755 -16.392 1.00 99.32 103 GLY C CA 1
ATOM 3875 C C . GLY C 1 56 ? 10.260 -10.479 -17.110 1.00 106.59 103 GLY C C 1
ATOM 3876 O O . GLY C 1 56 ? 9.390 -9.642 -17.363 1.00 107.89 103 GLY C O 1
ATOM 3877 N N . SER C 1 57 ? 11.546 -10.345 -17.458 1.00 104.24 104 SER C N 1
ATOM 3878 C CA . SER C 1 57 ? 12.095 -9.175 -18.139 1.00 106.80 104 SER C CA 1
ATOM 3879 C C . SER C 1 57 ? 11.647 -9.061 -19.595 1.00 110.17 104 SER C C 1
ATOM 3880 O O . SER C 1 57 ? 11.780 -7.981 -20.181 1.00 113.54 104 SER C O 1
ATOM 3883 N N . GLY C 1 58 ? 11.090 -10.157 -20.134 1.00 102.70 105 GLY C N 1
ATOM 3884 C CA . GLY C 1 58 ? 10.585 -10.283 -21.497 1.00 103.00 105 GLY C CA 1
ATOM 3885 C C . GLY C 1 58 ? 9.495 -9.310 -21.877 1.00 108.78 105 GLY C C 1
ATOM 3886 O O . GLY C 1 58 ? 9.402 -8.905 -23.039 1.00 110.30 105 GLY C O 1
ATOM 3887 N N . TRP C 1 59 ? 8.670 -8.917 -20.891 1.00 105.13 106 TRP C N 1
ATOM 3888 C CA . TRP C 1 59 ? 7.584 -7.954 -21.064 1.00 105.98 106 TRP C CA 1
ATOM 3889 C C . TRP C 1 59 ? 8.116 -6.572 -21.401 1.00 113.04 106 TRP C C 1
ATOM 3890 O O . TRP C 1 59 ? 7.580 -5.918 -22.306 1.00 113.43 106 TRP C O 1
ATOM 3901 N N . LYS C 1 60 ? 9.211 -6.161 -20.717 1.00 112.19 107 LYS C N 1
ATOM 3902 C CA . LYS C 1 60 ? 9.851 -4.863 -20.947 1.00 116.93 107 LYS C CA 1
ATOM 3903 C C . LYS C 1 60 ? 10.491 -4.819 -22.314 1.00 123.55 107 LYS C C 1
ATOM 3904 O O . LYS C 1 60 ? 10.235 -3.872 -23.063 1.00 126.97 107 LYS C O 1
ATOM 3910 N N . LYS C 1 61 ? 11.295 -5.840 -22.651 1.00 118.23 108 LYS C N 1
ATOM 3911 C CA . LYS C 1 61 ? 11.941 -5.885 -23.952 1.00 121.46 108 LYS C CA 1
ATOM 3912 C C . LYS C 1 61 ? 10.949 -5.950 -25.098 1.00 128.41 108 LYS C C 1
ATOM 3913 O O . LYS C 1 61 ? 11.126 -5.210 -26.068 1.00 133.17 108 LYS C O 1
ATOM 3919 N N . LYS C 1 62 ? 9.857 -6.736 -24.950 1.00 122.03 109 LYS C N 1
ATOM 3920 C CA . LYS C 1 62 ? 8.803 -6.825 -25.975 1.00 123.17 109 LYS C CA 1
ATOM 3921 C C . LYS C 1 62 ? 8.096 -5.464 -26.170 1.00 132.28 109 LYS C C 1
ATOM 3922 O O . LYS C 1 62 ? 7.791 -5.109 -27.311 1.00 135.53 109 LYS C O 1
ATOM 3928 N N . LYS C 1 63 ? 7.897 -4.680 -25.079 1.00 129.30 110 LYS C N 1
ATOM 3929 C CA . LYS C 1 63 ? 7.298 -3.340 -25.169 1.00 132.59 110 LYS C CA 1
ATOM 3930 C C . LYS C 1 63 ? 8.268 -2.395 -25.900 1.00 143.01 110 LYS C C 1
ATOM 3931 O O . LYS C 1 63 ? 7.826 -1.562 -26.689 1.00 146.43 110 LYS C O 1
ATOM 3937 N N . GLU C 1 64 ? 9.584 -2.555 -25.661 1.00 140.77 111 GLU C N 1
ATOM 3938 C CA . GLU C 1 64 ? 10.632 -1.742 -26.278 1.00 145.64 111 GLU C CA 1
ATOM 3939 C C . GLU C 1 64 ? 10.792 -2.024 -27.781 1.00 151.43 111 GLU C C 1
ATOM 3940 O O . GLU C 1 64 ? 10.867 -1.069 -28.562 1.00 155.63 111 GLU C O 1
ATOM 3946 N N . GLN C 1 65 ? 10.839 -3.331 -28.178 1.00 144.39 112 GLN C N 1
ATOM 3947 C CA . GLN C 1 65 ? 10.949 -3.799 -29.573 1.00 145.77 112 GLN C CA 1
ATOM 3948 C C . GLN C 1 65 ? 9.784 -3.254 -30.407 1.00 152.93 112 GLN C C 1
ATOM 3949 O O . GLN C 1 65 ? 10.016 -2.709 -31.483 1.00 157.75 112 GLN C O 1
ATOM 3955 N N . MET C 1 66 ? 8.545 -3.385 -29.896 1.00 146.85 113 MET C N 1
ATOM 3956 C CA . MET C 1 66 ? 7.334 -2.903 -30.557 1.00 149.41 113 MET C CA 1
ATOM 3957 C C . MET C 1 66 ? 7.342 -1.368 -30.693 1.00 158.61 113 MET C C 1
ATOM 3958 O O . MET C 1 66 ? 7.209 -0.866 -31.811 1.00 162.63 113 MET C O 1
ATOM 3963 N N . GLU C 1 67 ? 7.520 -0.635 -29.561 1.00 154.65 114 GLU C N 1
ATOM 3964 C CA . GLU C 1 67 ? 7.538 0.833 -29.510 1.00 159.12 114 GLU C CA 1
ATOM 3965 C C . GLU C 1 67 ? 8.545 1.480 -30.457 1.00 168.55 114 GLU C C 1
ATOM 3966 O O . GLU C 1 67 ? 8.205 2.462 -31.118 1.00 173.47 114 GLU C O 1
ATOM 3972 N N . THR C 1 68 ? 9.763 0.905 -30.554 1.00 164.89 115 THR C N 1
ATOM 3973 C CA . THR C 1 68 ? 10.817 1.378 -31.463 1.00 169.68 115 THR C CA 1
ATOM 3974 C C . THR C 1 68 ? 10.460 1.066 -32.934 1.00 176.92 115 THR C C 1
ATOM 3975 O O . THR C 1 68 ? 10.895 1.788 -33.836 1.00 178.22 115 THR C O 1
ATOM 3979 N N . ASP C 1 69 ? 9.638 0.015 -33.161 1.00 169.40 116 ASP C N 1
ATOM 3980 C CA . ASP C 1 69 ? 9.174 -0.401 -34.485 1.00 171.77 116 ASP C CA 1
ATOM 3981 C C . ASP C 1 69 ? 7.965 0.405 -35.003 1.00 178.17 116 ASP C C 1
ATOM 3982 O O . ASP C 1 69 ? 7.572 0.222 -36.157 1.00 179.13 116 ASP C O 1
ATOM 3987 N N . GLY C 1 70 ? 7.412 1.297 -34.170 1.00 175.60 117 GLY C N 1
ATOM 3988 C CA . GLY C 1 70 ? 6.303 2.169 -34.556 1.00 176.62 117 GLY C CA 1
ATOM 3989 C C . GLY C 1 70 ? 5.131 2.297 -33.599 1.00 178.81 117 GLY C C 1
ATOM 3990 O O . GLY C 1 70 ? 4.323 3.223 -33.736 1.00 178.25 117 GLY C O 1
ATOM 3991 N N . CYS C 1 71 ? 5.023 1.371 -32.630 1.00 173.75 118 CYS C N 1
ATOM 3992 C CA . CYS C 1 71 ? 3.939 1.326 -31.638 1.00 170.09 118 CYS C CA 1
ATOM 3993 C C . CYS C 1 71 ? 3.919 2.505 -30.659 1.00 174.64 118 CYS C C 1
ATOM 3994 O O . CYS C 1 71 ? 4.892 3.262 -30.559 1.00 176.79 118 CYS C O 1
ATOM 3997 N N . SER C 1 72 ? 2.783 2.654 -29.949 1.00 168.87 119 SER C N 1
ATOM 3998 C CA . SER C 1 72 ? 2.558 3.659 -28.908 1.00 168.85 119 SER C CA 1
ATOM 3999 C C . SER C 1 72 ? 2.308 2.901 -27.602 1.00 164.80 119 SER C C 1
ATOM 4000 O O . SER C 1 72 ? 2.046 1.697 -27.648 1.00 159.77 119 SER C O 1
ATOM 4003 N N . GLU C 1 73 ? 2.381 3.595 -26.447 1.00 160.00 120 GLU C N 1
ATOM 4004 C CA . GLU C 1 73 ? 2.171 3.009 -25.115 1.00 153.75 120 GLU C CA 1
ATOM 4005 C C . GLU C 1 73 ? 0.878 2.196 -25.037 1.00 152.61 120 GLU C C 1
ATOM 4006 O O . GLU C 1 73 ? 0.871 1.124 -24.433 1.00 146.63 120 GLU C O 1
ATOM 4012 N N . GLN C 1 74 ? -0.193 2.686 -25.693 1.00 152.93 121 GLN C N 1
ATOM 4013 C CA . GLN C 1 74 ? -1.502 2.035 -25.749 1.00 151.54 121 GLN C CA 1
ATOM 4014 C C . GLN C 1 74 ? -1.452 0.794 -26.649 1.00 154.74 121 GLN C C 1
ATOM 4015 O O . GLN C 1 74 ? -2.000 -0.250 -26.277 1.00 150.48 121 GLN C O 1
ATOM 4021 N N . GLU C 1 75 ? -0.761 0.896 -27.806 1.00 154.51 122 GLU C N 1
ATOM 4022 C CA . GLU C 1 75 ? -0.596 -0.202 -28.769 1.00 153.45 122 GLU C CA 1
ATOM 4023 C C . GLU C 1 75 ? 0.295 -1.323 -28.220 1.00 151.82 122 GLU C C 1
ATOM 4024 O O . GLU C 1 75 ? 0.113 -2.487 -28.585 1.00 149.15 122 GLU C O 1
ATOM 4030 N N . SER C 1 76 ? 1.267 -0.964 -27.360 1.00 146.34 123 SER C N 1
ATOM 4031 C CA . SER C 1 76 ? 2.236 -1.888 -26.770 1.00 141.29 123 SER C CA 1
ATOM 4032 C C . SER C 1 76 ? 1.826 -2.456 -25.410 1.00 139.43 123 SER C C 1
ATOM 4033 O O . SER C 1 76 ? 2.506 -3.353 -24.922 1.00 135.54 123 SER C O 1
ATOM 4036 N N . GLN C 1 77 ? 0.739 -1.946 -24.790 1.00 135.21 124 GLN C N 1
ATOM 4037 C CA . GLN C 1 77 ? 0.283 -2.443 -23.490 1.00 129.55 124 GLN C CA 1
ATOM 4038 C C . GLN C 1 77 ? -0.433 -3.801 -23.636 1.00 129.52 124 GLN C C 1
ATOM 4039 O O . GLN C 1 77 ? -1.386 -3.900 -24.420 1.00 129.97 124 GLN C O 1
ATOM 4045 N N . PRO C 1 78 ? 0.017 -4.854 -22.893 1.00 121.97 125 PRO C N 1
ATOM 4046 C CA . PRO C 1 78 ? -0.664 -6.156 -22.971 1.00 118.72 125 PRO C CA 1
ATOM 4047 C C . PRO C 1 78 ? -2.032 -6.069 -22.328 1.00 122.08 125 PRO C C 1
ATOM 4048 O O . PRO C 1 78 ? -2.246 -5.262 -21.411 1.00 121.97 125 PRO C O 1
ATOM 4052 N N . CYS C 1 79 ? -2.967 -6.868 -22.846 1.00 117.93 126 CYS C N 1
ATOM 4053 C CA . CYS C 1 79 ? -4.344 -6.892 -22.368 1.00 116.95 126 CYS C CA 1
ATOM 4054 C C . CYS C 1 79 ? -4.755 -8.289 -22.044 1.00 116.87 126 CYS C C 1
ATOM 4055 O O . CYS C 1 79 ? -4.175 -9.247 -22.561 1.00 115.93 126 CYS C O 1
ATOM 4058 N N . ALA C 1 80 ? -5.781 -8.404 -21.195 1.00 110.06 127 ALA C N 1
ATOM 4059 C CA . ALA C 1 80 ? -6.301 -9.686 -20.781 1.00 105.29 127 ALA C CA 1
ATOM 4060 C C . ALA C 1 80 ? -7.784 -9.612 -20.462 1.00 106.16 127 ALA C C 1
ATOM 4061 O O . ALA C 1 80 ? -8.285 -8.610 -19.954 1.00 104.41 127 ALA C O 1
ATOM 4063 N N . PHE C 1 81 ? -8.473 -10.691 -20.821 1.00 102.10 128 PHE C N 1
ATOM 4064 C CA . PHE C 1 81 ? -9.884 -10.973 -20.594 1.00 101.87 128 PHE C CA 1
ATOM 4065 C C . PHE C 1 81 ? -9.918 -12.330 -19.918 1.00 103.49 128 PHE C C 1
ATOM 4066 O O . PHE C 1 81 ? -9.108 -13.205 -20.254 1.00 105.18 128 PHE C O 1
ATOM 4074 N N . ILE C 1 82 ? -10.789 -12.493 -18.925 1.00 94.97 129 ILE C N 1
ATOM 4075 C CA . ILE C 1 82 ? -10.850 -13.736 -18.157 1.00 89.56 129 ILE C CA 1
ATOM 4076 C C . ILE C 1 82 ? -12.250 -14.293 -18.120 1.00 93.85 129 ILE C C 1
ATOM 4077 O O . ILE C 1 82 ? -13.217 -13.542 -18.034 1.00 96.95 129 ILE C O 1
ATOM 4082 N N . GLY C 1 83 ? -12.344 -15.601 -18.212 1.00 87.57 130 GLY C N 1
ATOM 4083 C CA . GLY C 1 83 ? -13.622 -16.277 -18.174 1.00 88.53 130 GLY C CA 1
ATOM 4084 C C . GLY C 1 83 ? -13.539 -17.682 -17.635 1.00 91.82 130 GLY C C 1
ATOM 4085 O O . GLY C 1 83 ? -12.489 -18.119 -17.162 1.00 87.19 130 GLY C O 1
ATOM 4086 N N . ILE C 1 84 ? -14.669 -18.386 -17.722 1.00 93.44 131 ILE C N 1
ATOM 4087 C CA . ILE C 1 84 ? -14.881 -19.762 -17.291 1.00 93.87 131 ILE C CA 1
ATOM 4088 C C . ILE C 1 84 ? -15.032 -20.651 -18.573 1.00 109.16 131 ILE C C 1
ATOM 4089 O O . ILE C 1 84 ? -15.534 -20.153 -19.592 1.00 112.89 131 ILE C O 1
ATOM 4094 N N . GLY C 1 85 ? -14.544 -21.903 -18.516 1.00 109.71 132 GLY C N 1
ATOM 4095 C CA . GLY C 1 85 ? -14.526 -22.881 -19.613 1.00 114.76 132 GLY C CA 1
ATOM 4096 C C . GLY C 1 85 ? -15.698 -22.910 -20.594 1.00 129.03 132 GLY C C 1
ATOM 4097 O O . GLY C 1 85 ? -16.426 -23.909 -20.671 1.00 130.97 132 GLY C O 1
ATOM 4098 N N . ASN C 1 86 ? -15.826 -21.836 -21.418 1.00 130.86 133 ASN C N 1
ATOM 4099 C CA . ASN C 1 86 ? -16.895 -21.543 -22.390 1.00 136.55 133 ASN C CA 1
ATOM 4100 C C . ASN C 1 86 ? -18.096 -20.916 -21.670 1.00 142.44 133 ASN C C 1
ATOM 4101 O O . ASN C 1 86 ? -18.426 -19.754 -21.938 1.00 143.39 133 ASN C O 1
ATOM 4106 N N . SER C 1 87 ? -18.726 -21.687 -20.741 1.00 138.89 134 SER C N 1
ATOM 4107 C CA . SER C 1 87 ? -19.848 -21.335 -19.854 1.00 139.34 134 SER C CA 1
ATOM 4108 C C . SER C 1 87 ? -21.055 -20.552 -20.413 1.00 149.46 134 SER C C 1
ATOM 4109 O O . SER C 1 87 ? -21.979 -20.270 -19.631 1.00 149.54 134 SER C O 1
ATOM 4112 N N . ASP C 1 88 ? -21.041 -20.160 -21.728 1.00 149.77 135 ASP C N 1
ATOM 4113 C CA . ASP C 1 88 ? -22.062 -19.317 -22.387 1.00 153.61 135 ASP C CA 1
ATOM 4114 C C . ASP C 1 88 ? -22.050 -17.865 -21.797 1.00 153.90 135 ASP C C 1
ATOM 4115 O O . ASP C 1 88 ? -22.633 -16.956 -22.390 1.00 156.97 135 ASP C O 1
ATOM 4120 N N . GLN C 1 89 ? -21.330 -17.667 -20.651 1.00 143.53 136 GLN C N 1
ATOM 4121 C CA . GLN C 1 89 ? -21.093 -16.397 -19.938 1.00 140.13 136 GLN C CA 1
ATOM 4122 C C . GLN C 1 89 ? -19.989 -15.636 -20.709 1.00 141.65 136 GLN C C 1
ATOM 4123 O O . GLN C 1 89 ? -19.106 -16.276 -21.288 1.00 141.22 136 GLN C O 1
ATOM 4129 N N . GLU C 1 90 ? -20.035 -14.290 -20.714 1.00 136.32 137 GLU C N 1
ATOM 4130 C CA . GLU C 1 90 ? -19.046 -13.453 -21.413 1.00 135.52 137 GLU C CA 1
ATOM 4131 C C . GLU C 1 90 ? -17.806 -13.153 -20.576 1.00 131.94 137 GLU C C 1
ATOM 4132 O O . GLU C 1 90 ? -17.903 -12.964 -19.362 1.00 129.63 137 GLU C O 1
ATOM 4138 N N . MET C 1 91 ? -16.644 -13.090 -21.240 1.00 124.51 138 MET C N 1
ATOM 4139 C CA . MET C 1 91 ? -15.348 -12.819 -20.616 1.00 118.63 138 MET C CA 1
ATOM 4140 C C . MET C 1 91 ? -15.252 -11.415 -20.030 1.00 119.21 138 MET C C 1
ATOM 4141 O O . MET C 1 91 ? -15.842 -10.477 -20.582 1.00 122.56 138 MET C O 1
ATOM 4146 N N . GLN C 1 92 ? -14.503 -11.280 -18.913 1.00 108.92 139 GLN C N 1
ATOM 4147 C CA . GLN C 1 92 ? -14.312 -10.023 -18.182 1.00 107.00 139 GLN C CA 1
ATOM 4148 C C . GLN C 1 92 ? -12.928 -9.400 -18.381 1.00 107.93 139 GLN C C 1
ATOM 4149 O O . GLN C 1 92 ? -11.929 -10.076 -18.180 1.00 105.31 139 GLN C O 1
ATOM 4155 N N . GLN C 1 93 ? -12.875 -8.108 -18.774 1.00 105.77 140 GLN C N 1
ATOM 4156 C CA . GLN C 1 93 ? -11.639 -7.349 -19.009 1.00 105.32 140 GLN C CA 1
ATOM 4157 C C . GLN C 1 93 ? -10.909 -7.080 -17.720 1.00 105.02 140 GLN C C 1
ATOM 4158 O O . GLN C 1 93 ? -11.525 -6.659 -16.750 1.00 105.34 140 GLN C O 1
ATOM 4164 N N . LEU C 1 94 ? -9.596 -7.289 -17.723 1.00 98.51 141 LEU C N 1
ATOM 4165 C CA . LEU C 1 94 ? -8.722 -6.967 -16.608 1.00 95.57 141 LEU C CA 1
ATOM 4166 C C . LEU C 1 94 ? -7.948 -5.696 -16.984 1.00 105.03 141 LEU C C 1
ATOM 4167 O O . LEU C 1 94 ? -7.589 -5.508 -18.153 1.00 106.98 141 LEU C O 1
ATOM 4172 N N . ASN C 1 95 ? -7.665 -4.839 -15.996 1.00 103.58 142 ASN C N 1
ATOM 4173 C CA . ASN C 1 95 ? -6.865 -3.646 -16.242 1.00 106.81 142 ASN C CA 1
ATOM 4174 C C . ASN C 1 95 ? -5.397 -3.801 -15.767 1.00 107.79 142 ASN C C 1
ATOM 4175 O O . ASN C 1 95 ? -5.087 -3.604 -14.577 1.00 106.06 142 ASN C O 1
ATOM 4180 N N . LEU C 1 96 ? -4.502 -4.162 -16.716 1.00 102.82 143 LEU C N 1
ATOM 4181 C CA . LEU C 1 96 ? -3.058 -4.296 -16.464 1.00 101.09 143 LEU C CA 1
ATOM 4182 C C . LEU C 1 96 ? -2.321 -2.966 -16.757 1.00 112.22 143 LEU C C 1
ATOM 4183 O O . LEU C 1 96 ? -1.084 -2.969 -16.859 1.00 113.34 143 LEU C O 1
ATOM 4188 N N . GLU C 1 97 ? -3.077 -1.840 -16.901 1.00 111.86 144 GLU C N 1
ATOM 4189 C CA . GLU C 1 97 ? -2.523 -0.520 -17.209 1.00 116.38 144 GLU C CA 1
ATOM 4190 C C . GLU C 1 97 ? -1.511 -0.052 -16.154 1.00 121.35 144 GLU C C 1
ATOM 4191 O O . GLU C 1 97 ? -1.899 0.342 -15.047 1.00 120.68 144 GLU C O 1
ATOM 4197 N N . GLY C 1 98 ? -0.227 -0.138 -16.514 1.00 119.45 145 GLY C N 1
ATOM 4198 C CA . GLY C 1 98 ? 0.899 0.222 -15.654 1.00 120.42 145 GLY C CA 1
ATOM 4199 C C . GLY C 1 98 ? 0.953 -0.617 -14.390 1.00 122.02 145 GLY C C 1
ATOM 4200 O O . GLY C 1 98 ? 1.214 -0.100 -13.298 1.00 122.63 145 GLY C O 1
ATOM 4201 N N . LYS C 1 99 ? 0.653 -1.913 -14.538 1.00 115.01 146 LYS C N 1
ATOM 4202 C CA . LYS C 1 99 ? 0.587 -2.898 -13.459 1.00 111.11 146 LYS C CA 1
ATOM 4203 C C . LYS C 1 99 ? 1.078 -4.226 -14.001 1.00 110.39 146 LYS C C 1
ATOM 4204 O O . LYS C 1 99 ? 0.803 -4.549 -15.160 1.00 111.08 146 LYS C O 1
ATOM 4210 N N . ASN C 1 100 ? 1.798 -5.000 -13.185 1.00 102.35 147 ASN C N 1
ATOM 4211 C CA . ASN C 1 100 ? 2.279 -6.309 -13.648 1.00 98.76 147 ASN C CA 1
ATOM 4212 C C . ASN C 1 100 ? 1.162 -7.311 -13.438 1.00 98.40 147 ASN C C 1
ATOM 4213 O O . ASN C 1 100 ? 1.169 -8.380 -14.048 1.00 97.25 147 ASN C O 1
ATOM 4218 N N . TYR C 1 101 ? 0.192 -6.959 -12.590 1.00 92.29 148 TYR C N 1
ATOM 4219 C CA . TYR C 1 101 ? -0.908 -7.851 -12.287 1.00 88.99 148 TYR C CA 1
ATOM 4220 C C . TYR C 1 101 ? -2.274 -7.182 -12.298 1.00 91.97 148 TYR C C 1
ATOM 4221 O O . TYR C 1 101 ? -2.379 -5.957 -12.255 1.00 92.15 148 TYR C O 1
ATOM 4230 N N . CYS C 1 102 ? -3.320 -8.023 -12.308 1.00 87.34 149 CYS C N 1
ATOM 4231 C CA . CYS C 1 102 ? -4.712 -7.655 -12.125 1.00 87.87 149 CYS C CA 1
ATOM 4232 C C . CYS C 1 102 ? -5.530 -8.793 -11.540 1.00 87.24 149 CYS C C 1
ATOM 4233 O O . CYS C 1 102 ? -5.306 -9.959 -11.871 1.00 83.22 149 CYS C O 1
ATOM 4236 N N . THR C 1 103 ? -6.497 -8.438 -10.675 1.00 83.92 150 THR C N 1
ATOM 4237 C CA . THR C 1 103 ? -7.377 -9.415 -10.057 1.00 81.26 150 THR C CA 1
ATOM 4238 C C . THR C 1 103 ? -8.765 -9.363 -10.663 1.00 84.44 150 THR C C 1
ATOM 4239 O O . THR C 1 103 ? -9.254 -8.291 -11.013 1.00 84.64 150 THR C O 1
ATOM 4243 N N . ALA C 1 104 ? -9.357 -10.549 -10.822 1.00 79.34 151 ALA C N 1
ATOM 4244 C CA . ALA C 1 104 ? -10.680 -10.786 -11.363 1.00 80.07 151 ALA C CA 1
ATOM 4245 C C . ALA C 1 104 ? -11.679 -10.771 -10.182 1.00 83.98 151 ALA C C 1
ATOM 4246 O O . ALA C 1 104 ? -12.133 -11.805 -9.635 1.00 83.13 151 ALA C O 1
ATOM 4248 N N . LYS C 1 105 ? -11.997 -9.548 -9.792 1.00 80.78 152 LYS C N 1
ATOM 4249 C CA . LYS C 1 105 ? -12.878 -9.233 -8.683 1.00 79.60 152 LYS C CA 1
ATOM 4250 C C . LYS C 1 105 ? -14.312 -9.703 -8.894 1.00 86.71 152 LYS C C 1
ATOM 4251 O O . LYS C 1 105 ? -15.035 -9.831 -7.903 1.00 88.30 152 LYS C O 1
ATOM 4257 N N . THR C 1 106 ? -14.751 -9.932 -10.154 1.00 83.77 153 THR C N 1
ATOM 4258 C CA . THR C 1 106 ? -16.171 -10.238 -10.412 1.00 84.70 153 THR C CA 1
ATOM 4259 C C . THR C 1 106 ? -16.573 -11.498 -11.188 1.00 86.83 153 THR C C 1
ATOM 4260 O O . THR C 1 106 ? -17.543 -11.449 -11.949 1.00 88.36 153 THR C O 1
ATOM 4264 N N . LEU C 1 107 ? -15.888 -12.633 -10.950 1.00 80.59 154 LEU C N 1
ATOM 4265 C CA . LEU C 1 107 ? -16.210 -13.909 -11.601 1.00 79.58 154 LEU C CA 1
ATOM 4266 C C . LEU C 1 107 ? -17.161 -14.720 -10.761 1.00 85.65 154 LEU C C 1
ATOM 4267 O O . LEU C 1 107 ? -17.134 -14.608 -9.537 1.00 84.87 154 LEU C O 1
ATOM 4272 N N . TYR C 1 108 ? -17.979 -15.570 -11.409 1.00 84.57 155 TYR C N 1
ATOM 4273 C CA . TYR C 1 108 ? -18.938 -16.448 -10.734 1.00 84.14 155 TYR C CA 1
ATOM 4274 C C . TYR C 1 108 ? -19.390 -17.565 -11.649 1.00 92.19 155 TYR C C 1
ATOM 4275 O O . TYR C 1 108 ? -19.390 -17.380 -12.872 1.00 93.63 155 TYR C O 1
ATOM 4284 N N . ILE C 1 109 ? -19.780 -18.724 -11.068 1.00 90.66 156 ILE C N 1
ATOM 4285 C CA . ILE C 1 109 ? -20.323 -19.855 -11.848 1.00 92.84 156 ILE C CA 1
ATOM 4286 C C . ILE C 1 109 ? -21.812 -19.868 -11.656 1.00 101.86 156 ILE C C 1
ATOM 4287 O O . ILE C 1 109 ? -22.278 -19.795 -10.525 1.00 100.73 156 ILE C O 1
ATOM 4292 N N . SER C 1 110 ? -22.576 -19.918 -12.738 1.00 105.23 157 SER C N 1
ATOM 4293 C CA . SER C 1 110 ? -24.021 -19.884 -12.544 1.00 108.97 157 SER C CA 1
ATOM 4294 C C . SER C 1 110 ? -24.683 -21.247 -12.410 1.00 118.86 157 SER C C 1
ATOM 4295 O O . SER C 1 110 ? -24.022 -22.295 -12.474 1.00 115.36 157 SER C O 1
ATOM 4298 N N . ASP C 1 111 ? -26.005 -21.206 -12.152 1.00 123.26 158 ASP C N 1
ATOM 4299 C CA . ASP C 1 111 ? -26.868 -22.372 -12.060 1.00 127.10 158 ASP C CA 1
ATOM 4300 C C . ASP C 1 111 ? -26.872 -23.015 -13.468 1.00 137.56 158 ASP C C 1
ATOM 4301 O O . ASP C 1 111 ? -26.741 -24.243 -13.591 1.00 137.64 158 ASP C O 1
ATOM 4306 N N . SER C 1 112 ? -26.923 -22.145 -14.526 1.00 137.61 159 SER C N 1
ATOM 4307 C CA . SER C 1 112 ? -26.851 -22.495 -15.947 1.00 140.97 159 SER C CA 1
ATOM 4308 C C . SER C 1 112 ? -25.687 -23.473 -16.195 1.00 143.64 159 SER C C 1
ATOM 4309 O O . SER C 1 112 ? -25.866 -24.459 -16.917 1.00 147.16 159 SER C O 1
ATOM 4312 N N . ASP C 1 113 ? -24.527 -23.236 -15.546 1.00 134.76 160 ASP C N 1
ATOM 4313 C CA . ASP C 1 113 ? -23.385 -24.141 -15.636 1.00 132.30 160 ASP C CA 1
ATOM 4314 C C . ASP C 1 113 ? -23.672 -25.328 -14.713 1.00 135.10 160 ASP C C 1
ATOM 4315 O O . ASP C 1 113 ? -24.011 -25.131 -13.540 1.00 133.51 160 ASP C O 1
ATOM 4320 N N . LYS C 1 114 ? -23.603 -26.552 -15.264 1.00 131.84 161 LYS C N 1
ATOM 4321 C CA . LYS C 1 114 ? -23.874 -27.774 -14.507 1.00 130.40 161 LYS C CA 1
ATOM 4322 C C . LYS C 1 114 ? -22.613 -28.620 -14.275 1.00 130.61 161 LYS C C 1
ATOM 4323 O O . LYS C 1 114 ? -22.720 -29.770 -13.827 1.00 131.25 161 LYS C O 1
ATOM 4329 N N . ARG C 1 115 ? -21.418 -28.034 -14.534 1.00 122.52 162 ARG C N 1
ATOM 4330 C CA . ARG C 1 115 ? -20.133 -28.729 -14.382 1.00 119.13 162 ARG C CA 1
ATOM 4331 C C . ARG C 1 115 ? -19.693 -28.972 -12.932 1.00 116.91 162 ARG C C 1
ATOM 4332 O O . ARG C 1 115 ? -20.027 -28.191 -12.035 1.00 115.19 162 ARG C O 1
ATOM 4340 N N . LYS C 1 116 ? -18.953 -30.080 -12.725 1.00 109.99 163 LYS C N 1
ATOM 4341 C CA . LYS C 1 116 ? -18.403 -30.544 -11.448 1.00 106.30 163 LYS C CA 1
ATOM 4342 C C . LYS C 1 116 ? -17.058 -29.820 -11.175 1.00 103.66 163 LYS C C 1
ATOM 4343 O O . LYS C 1 116 ? -16.733 -29.501 -10.023 1.00 101.10 163 LYS C O 1
ATOM 4349 N N . HIS C 1 117 ? -16.298 -29.588 -12.267 1.00 96.99 164 HIS C N 1
ATOM 4350 C CA A HIS C 1 117 ? -15.000 -28.909 -12.288 0.50 94.05 164 HIS C CA 1
ATOM 4351 C CA B HIS C 1 117 ? -14.991 -28.928 -12.290 0.50 93.22 164 HIS C CA 1
ATOM 4352 C C . HIS C 1 117 ? -14.975 -27.942 -13.484 1.00 95.45 164 HIS C C 1
ATOM 4353 O O . HIS C 1 117 ? -15.886 -27.976 -14.303 1.00 98.45 164 HIS C O 1
ATOM 4366 N N . PHE C 1 118 ? -13.950 -27.064 -13.584 1.00 84.54 165 PHE C N 1
ATOM 4367 C CA . PHE C 1 118 ? -13.778 -26.063 -14.656 1.00 82.55 165 PHE C CA 1
ATOM 4368 C C . PHE C 1 118 ? -12.389 -25.423 -14.531 1.00 83.63 165 PHE C C 1
ATOM 4369 O O . PHE C 1 118 ? -11.660 -25.666 -13.555 1.00 79.02 165 PHE C O 1
ATOM 4377 N N . MET C 1 119 ? -12.043 -24.574 -15.517 1.00 82.79 166 MET C N 1
ATOM 4378 C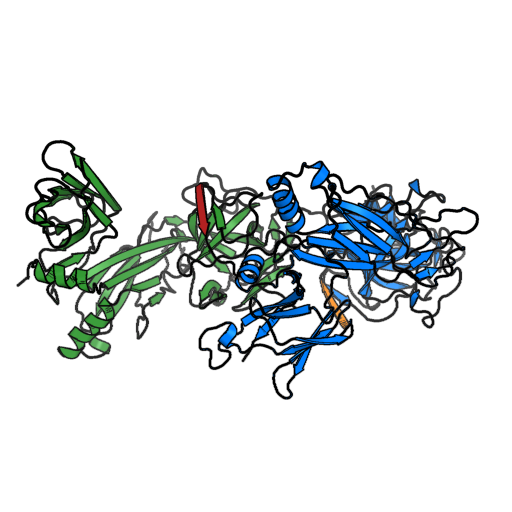 CA . MET C 1 119 ? -10.771 -23.848 -15.566 1.00 82.03 166 MET C CA 1
ATOM 4379 C C . MET C 1 119 ? -11.023 -22.432 -16.009 1.00 88.27 166 MET C C 1
ATOM 4380 O O . MET C 1 119 ? -11.946 -22.178 -16.784 1.00 91.38 166 MET C O 1
ATOM 4385 N N . LEU C 1 120 ? -10.187 -21.513 -15.546 1.00 82.63 167 LEU C N 1
ATOM 4386 C CA . LEU C 1 120 ? -10.279 -20.138 -15.983 1.00 83.05 167 LEU C CA 1
ATOM 4387 C C . LEU C 1 120 ? -9.521 -20.073 -17.283 1.00 87.45 167 LEU C C 1
ATOM 4388 O O . LEU C 1 120 ? -8.560 -20.803 -17.463 1.00 87.11 167 LEU C O 1
ATOM 4393 N N . SER C 1 121 ? -9.975 -19.250 -18.199 1.00 86.15 168 SER C N 1
ATOM 4394 C CA . SER C 1 121 ? -9.347 -19.076 -19.488 1.00 88.03 168 SER C CA 1
ATOM 4395 C C . SER C 1 121 ? -8.946 -17.613 -19.597 1.00 94.18 168 SER C C 1
ATOM 4396 O O . SER C 1 121 ? -9.781 -16.730 -19.399 1.00 95.35 168 SER C O 1
ATOM 4399 N N . VAL C 1 122 ? -7.657 -17.353 -19.847 1.00 91.02 169 VAL C N 1
ATOM 4400 C CA . VAL C 1 122 ? -7.137 -15.993 -19.973 1.00 91.68 169 VAL C CA 1
ATOM 4401 C C . VAL C 1 122 ? -6.749 -15.762 -21.418 1.00 99.55 169 VAL C C 1
ATOM 4402 O O . VAL C 1 122 ? -5.796 -16.384 -21.899 1.00 98.91 169 VAL C O 1
ATOM 4406 N N . LYS C 1 123 ? -7.533 -14.917 -22.116 1.00 99.37 170 LYS C N 1
ATOM 4407 C CA . LYS C 1 123 ? -7.319 -14.543 -23.514 1.00 103.49 170 LYS C CA 1
ATOM 4408 C C . LYS C 1 123 ? -6.416 -13.301 -23.506 1.00 108.87 170 LYS C C 1
ATOM 4409 O O . LYS C 1 123 ? -6.721 -12.323 -22.811 1.00 108.26 170 LYS C O 1
ATOM 4415 N N . MET C 1 124 ? -5.292 -13.351 -24.240 1.00 106.03 171 MET C N 1
ATOM 4416 C CA . MET C 1 124 ? -4.345 -12.245 -24.235 1.00 106.73 171 MET C CA 1
ATOM 4417 C C . MET C 1 124 ? -3.831 -11.822 -25.593 1.00 116.95 171 MET C C 1
ATOM 4418 O O . MET C 1 124 ? -3.644 -12.655 -26.483 1.00 118.54 171 MET C O 1
ATOM 4423 N N . PHE C 1 125 ? -3.560 -10.501 -25.713 1.00 116.02 172 PHE C N 1
ATOM 4424 C CA . PHE C 1 125 ? -3.078 -9.749 -26.881 1.00 119.65 172 PHE C CA 1
ATOM 4425 C C . PHE C 1 125 ? -2.672 -8.335 -26.415 1.00 123.56 172 PHE C C 1
ATOM 4426 O O . PHE C 1 125 ? -2.979 -7.945 -25.286 1.00 119.92 172 PHE C O 1
ATOM 4434 N N . TYR C 1 126 ? -2.007 -7.568 -27.298 1.00 124.03 173 TYR C N 1
ATOM 4435 C CA . TYR C 1 126 ? -1.593 -6.183 -27.047 1.00 125.48 173 TYR C CA 1
ATOM 4436 C C . TYR C 1 126 ? -2.691 -5.323 -27.638 1.00 133.05 173 TYR C C 1
ATOM 4437 O O . TYR C 1 126 ? -3.548 -5.866 -28.334 1.00 133.32 173 TYR C O 1
ATOM 4446 N N . GLY C 1 127 ? -2.688 -4.021 -27.327 1.00 133.27 174 GLY C N 1
ATOM 4447 C CA . GLY C 1 127 ? -3.680 -3.046 -27.790 1.00 138.03 174 GLY C CA 1
ATOM 4448 C C . GLY C 1 127 ? -3.982 -3.082 -29.278 1.00 148.33 174 GLY C C 1
ATOM 4449 O O . GLY C 1 127 ? -5.145 -3.020 -29.679 1.00 150.08 174 GLY C O 1
ATOM 4450 N N . ASN C 1 128 ? -2.931 -3.248 -30.100 1.00 148.51 175 ASN C N 1
ATOM 4451 C CA . ASN C 1 128 ? -2.968 -3.328 -31.567 1.00 153.96 175 ASN C CA 1
ATOM 4452 C C . ASN C 1 128 ? -3.515 -4.676 -32.125 1.00 158.27 175 ASN C C 1
ATOM 4453 O O . ASN C 1 128 ? -3.408 -4.919 -33.335 1.00 162.82 175 ASN C O 1
ATOM 4458 N N . SER C 1 129 ? -4.083 -5.538 -31.245 1.00 149.06 176 SER C N 1
ATOM 4459 C CA . SER C 1 129 ? -4.670 -6.863 -31.517 1.00 146.98 176 SER C CA 1
ATOM 4460 C C . SER C 1 129 ? -3.708 -8.054 -31.786 1.00 148.42 176 SER C C 1
ATOM 4461 O O . SER C 1 129 ? -4.183 -9.179 -31.976 1.00 146.45 176 SER C O 1
ATOM 4464 N N . ASP C 1 130 ? -2.373 -7.821 -31.748 1.00 144.71 177 ASP C N 1
ATOM 4465 C CA . ASP C 1 130 ? -1.350 -8.870 -31.918 1.00 142.28 177 ASP C CA 1
ATOM 4466 C C . ASP C 1 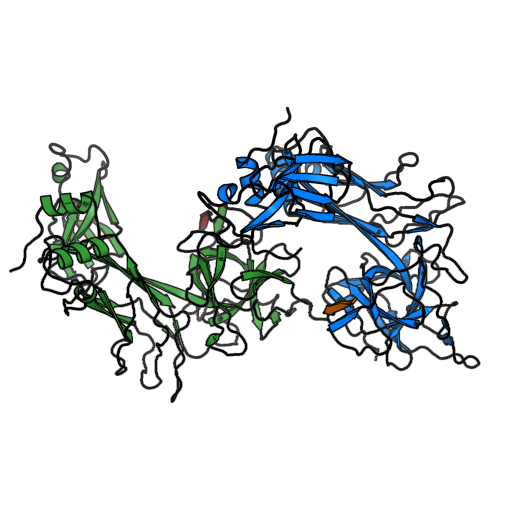130 ? -1.520 -9.950 -30.815 1.00 141.09 177 ASP C C 1
ATOM 4467 O O . ASP C 1 130 ? -1.214 -9.707 -29.644 1.00 137.90 177 ASP C O 1
ATOM 4472 N N . ASP C 1 131 ? -2.057 -11.119 -31.205 1.00 136.09 178 ASP C N 1
ATOM 4473 C CA . ASP C 1 131 ? -2.407 -12.237 -30.331 1.00 130.96 178 ASP C CA 1
ATOM 4474 C C . ASP C 1 131 ? -1.261 -12.902 -29.558 1.00 129.95 178 ASP C C 1
ATOM 4475 O O . ASP C 1 131 ? -0.237 -13.262 -30.150 1.00 131.34 178 ASP C O 1
ATOM 4480 N N . ILE C 1 132 ? -1.464 -13.088 -28.229 1.00 119.98 179 ILE C N 1
ATOM 4481 C CA . ILE C 1 132 ? -0.547 -13.823 -27.344 1.00 114.33 179 ILE C CA 1
ATOM 4482 C C . ILE C 1 132 ? -1.077 -15.274 -27.277 1.00 116.04 179 ILE C C 1
ATOM 4483 O O . ILE C 1 132 ? -0.363 -16.211 -27.640 1.00 115.03 179 ILE C O 1
ATOM 4488 N N . GLY C 1 133 ? -2.339 -15.428 -26.868 1.00 111.60 180 GLY C N 1
ATOM 4489 C CA . GLY C 1 133 ? -3.001 -16.727 -26.792 1.00 109.44 180 GLY C CA 1
ATOM 4490 C C . GLY C 1 133 ? -3.879 -16.930 -25.576 1.00 106.45 180 GLY C C 1
ATOM 4491 O O . GLY C 1 133 ? -3.993 -16.038 -24.729 1.00 104.95 180 GLY C O 1
ATOM 4492 N N . VAL C 1 134 ? -4.524 -18.097 -25.506 1.00 98.90 181 VAL C N 1
ATOM 4493 C CA . VAL C 1 134 ? -5.396 -18.450 -24.391 1.00 95.91 181 VAL C CA 1
ATOM 4494 C C . VAL C 1 134 ? -4.562 -19.198 -23.360 1.00 97.06 181 VAL C C 1
ATOM 4495 O O . VAL C 1 134 ? -3.792 -20.071 -23.746 1.00 98.16 181 VAL C O 1
ATOM 4499 N N . PHE C 1 135 ? -4.679 -18.841 -22.067 1.00 89.91 182 PHE C N 1
ATOM 4500 C CA . PHE C 1 135 ? -3.923 -19.497 -21.002 1.00 86.32 182 PHE C CA 1
ATOM 4501 C C . PHE C 1 135 ? -4.869 -20.041 -19.963 1.00 88.41 182 PHE C C 1
ATOM 4502 O O . PHE C 1 135 ? -5.592 -19.289 -19.317 1.00 87.27 182 PHE C O 1
ATOM 4510 N N . LEU C 1 136 ? -4.876 -21.357 -19.811 1.00 85.82 183 LEU C N 1
ATOM 4511 C CA . LEU C 1 136 ? -5.731 -22.043 -18.853 1.00 83.89 183 LEU C CA 1
ATOM 4512 C C . LEU C 1 136 ? -5.151 -22.086 -17.465 1.00 84.92 183 LEU C C 1
ATOM 4513 O O . LEU C 1 136 ? -3.943 -22.270 -17.296 1.00 83.47 183 LEU C O 1
ATOM 4518 N N . SER C 1 137 ? -6.014 -21.949 -16.462 1.00 80.57 184 SER C N 1
ATOM 4519 C CA . SER C 1 137 ? -5.589 -22.069 -15.073 1.00 78.06 184 SER C CA 1
ATOM 4520 C C . SER C 1 137 ? -5.579 -23.574 -14.783 1.00 81.92 184 SER C C 1
ATOM 4521 O O . SER C 1 137 ? -5.944 -24.382 -15.657 1.00 82.56 184 SER C O 1
ATOM 4524 N N . LYS C 1 138 ? -5.225 -23.947 -13.545 1.00 77.31 185 LYS C N 1
ATOM 4525 C CA . LYS C 1 138 ? -5.289 -25.335 -13.102 1.00 78.20 185 LYS C CA 1
ATOM 4526 C C . LYS C 1 138 ? -6.790 -25.651 -12.839 1.00 85.88 185 LYS C C 1
ATOM 4527 O O . LYS C 1 138 ? -7.595 -24.715 -12.816 1.00 88.36 185 LYS C O 1
ATOM 4533 N N . ARG C 1 139 ? -7.186 -26.935 -12.715 1.00 82.84 186 ARG C N 1
ATOM 4534 C CA . ARG C 1 139 ? -8.586 -27.339 -12.445 1.00 83.08 186 ARG C CA 1
ATOM 4535 C C . ARG C 1 139 ? -9.123 -26.681 -11.153 1.00 84.44 186 ARG C C 1
ATOM 4536 O O . ARG C 1 139 ? -8.351 -26.472 -10.192 1.00 82.60 186 ARG C O 1
ATOM 4544 N N . ILE C 1 140 ? -10.440 -26.303 -11.174 1.00 79.04 187 ILE C N 1
ATOM 4545 C CA . ILE C 1 140 ? -11.172 -25.695 -10.057 1.00 75.67 187 ILE C CA 1
ATOM 4546 C C . ILE C 1 140 ? -12.418 -26.535 -9.768 1.00 81.30 187 ILE C C 1
ATOM 4547 O O . ILE C 1 140 ? -13.236 -26.742 -10.653 1.00 82.35 187 ILE C O 1
ATOM 4552 N N . LYS C 1 141 ? -12.516 -27.073 -8.545 1.00 79.09 188 LYS C N 1
ATOM 4553 C CA . LYS C 1 141 ? -13.629 -27.932 -8.113 1.00 80.66 188 LYS C CA 1
ATOM 4554 C C . LYS C 1 141 ? -14.866 -27.081 -7.821 1.00 85.42 188 LYS C C 1
ATOM 4555 O O . LYS C 1 141 ? -14.783 -26.091 -7.094 1.00 84.51 188 LYS C O 1
ATOM 4561 N N . VAL C 1 142 ? -16.002 -27.444 -8.373 1.00 83.94 189 VAL C N 1
ATOM 4562 C CA . VAL C 1 142 ? -17.193 -26.672 -8.036 1.00 84.78 189 VAL C CA 1
ATOM 4563 C C . VAL C 1 142 ? -17.769 -27.337 -6.791 1.00 92.41 189 VAL C C 1
ATOM 4564 O O . VAL C 1 142 ? -17.874 -28.579 -6.733 1.00 95.57 189 VAL C O 1
ATOM 4568 N N . ILE C 1 143 ? -18.098 -26.520 -5.789 1.00 86.92 190 ILE C N 1
ATOM 4569 C CA . ILE C 1 143 ? -18.653 -27.000 -4.535 1.00 87.68 190 ILE C CA 1
ATOM 4570 C C . ILE C 1 143 ? -19.881 -26.211 -4.184 1.00 98.71 190 ILE C C 1
ATOM 4571 O O . ILE C 1 143 ? -20.057 -25.065 -4.613 1.00 100.20 190 ILE C O 1
ATOM 4576 N N . SER C 1 144 ? -20.761 -26.834 -3.428 1.00 99.42 191 SER C N 1
ATOM 4577 C CA . SER C 1 144 ? -21.937 -26.149 -2.917 1.00 101.21 191 SER C CA 1
ATOM 4578 C C . SER C 1 144 ? -21.451 -25.636 -1.534 1.00 107.05 191 SER C C 1
ATOM 4579 O O . SER C 1 144 ? -20.297 -25.937 -1.156 1.00 104.26 191 SER C O 1
ATOM 4582 N N . LYS C 1 145 ? -22.281 -24.838 -0.810 1.00 106.43 192 LYS C N 1
ATOM 4583 C CA . LYS C 1 145 ? -21.928 -24.285 0.509 1.00 106.27 192 LYS C CA 1
ATOM 4584 C C . LYS C 1 145 ? -21.128 -25.272 1.367 1.00 111.16 192 LYS C C 1
ATOM 4585 O O . LYS C 1 145 ? -21.413 -26.480 1.324 1.00 112.02 192 LYS C O 1
ATOM 4591 N N . PRO C 1 146 ? -20.109 -24.812 2.133 1.00 127.61 193 PRO C N 1
ATOM 4592 C CA . PRO C 1 146 ? -19.345 -25.759 2.968 1.00 126.78 193 PRO C CA 1
ATOM 4593 C C . PRO C 1 146 ? -20.191 -26.443 4.055 1.00 132.92 193 PRO C C 1
ATOM 4594 O O . PRO C 1 146 ? -20.967 -25.780 4.767 1.00 132.87 193 PRO C O 1
ATOM 4598 N N . SER C 1 147 ? -20.060 -27.788 4.139 1.00 130.07 194 SER C N 1
ATOM 4599 C CA . SER C 1 147 ? -20.745 -28.644 5.109 1.00 131.37 194 SER C CA 1
ATOM 4600 C C . SER C 1 147 ? -20.301 -28.246 6.523 1.00 132.74 194 SER C C 1
ATOM 4601 O O . SER C 1 147 ? -19.084 -28.226 6.790 1.00 130.51 194 SER C O 1
ATOM 4604 N N . LYS C 1 148 ? -21.288 -27.867 7.400 1.00 128.44 195 LYS C N 1
ATOM 4605 C CA . LYS C 1 148 ? -21.056 -27.476 8.812 1.00 126.10 195 LYS C CA 1
ATOM 4606 C C . LYS C 1 148 ? -20.889 -28.718 9.731 1.00 126.11 195 LYS C C 1
ATOM 4607 O O . LYS C 1 148 ? -20.464 -28.584 10.893 1.00 124.21 195 LYS C O 1
ATOM 4613 N N . LYS C 1 149 ? -21.203 -29.924 9.171 1.00 120.28 196 LYS C N 1
ATOM 4614 C CA . LYS C 1 149 ? -21.043 -31.239 9.794 1.00 120.29 196 LYS C CA 1
ATOM 4615 C C . LYS C 1 149 ? -19.545 -31.570 9.872 1.00 119.06 196 LYS C C 1
ATOM 4616 O O . LYS C 1 149 ? -18.757 -31.031 9.086 1.00 117.72 196 LYS C O 1
ATOM 4622 N N . LYS C 1 150 ? -19.152 -32.475 10.801 1.00 112.07 197 LYS C N 1
ATOM 4623 C CA . LYS C 1 150 ? -17.761 -32.899 10.948 1.00 108.20 197 LYS C CA 1
ATOM 4624 C C . LYS C 1 150 ? -17.279 -33.480 9.640 1.00 111.04 197 LYS C C 1
ATOM 4625 O O . LYS C 1 150 ? -17.985 -34.276 9.003 1.00 112.92 197 LYS C O 1
ATOM 4631 N N . GLN C 1 151 ? -16.114 -33.007 9.193 1.00 104.50 198 GLN C N 1
ATOM 4632 C CA . GLN C 1 151 ? -15.509 -33.502 7.972 1.00 103.40 198 GLN C CA 1
ATOM 4633 C C . GLN C 1 151 ? -14.794 -34.808 8.297 1.00 106.57 198 GLN C C 1
ATOM 4634 O O . GLN C 1 151 ? -14.450 -35.070 9.455 1.00 105.67 198 GLN C O 1
ATOM 4640 N N . SER C 1 152 ? -14.651 -35.653 7.287 1.00 104.13 199 SER C N 1
ATOM 4641 C CA . SER C 1 152 ? -13.962 -36.933 7.381 1.00 105.64 199 SER C CA 1
ATOM 4642 C C . SER C 1 152 ? -12.926 -36.937 6.288 1.00 107.43 199 SER C C 1
ATOM 4643 O O . SER C 1 152 ? -13.102 -36.247 5.280 1.00 105.47 199 SER C O 1
ATOM 4646 N N . LEU C 1 153 ? -11.878 -37.745 6.443 1.00 104.92 200 LEU C N 1
ATOM 4647 C CA . LEU C 1 153 ? -10.875 -37.863 5.388 1.00 105.17 200 LEU C CA 1
ATOM 4648 C C . LEU C 1 153 ? -11.458 -38.616 4.168 1.00 110.71 200 LEU C C 1
ATOM 4649 O O . LEU C 1 153 ? -10.839 -38.638 3.109 1.00 110.50 200 LEU C O 1
ATOM 4654 N N . LYS C 1 154 ? -12.712 -39.119 4.289 1.00 108.91 201 LYS C N 1
ATOM 4655 C CA . LYS C 1 154 ? -13.449 -39.761 3.189 1.00 111.26 201 LYS C CA 1
ATOM 4656 C C . LYS C 1 154 ? -13.660 -38.723 2.084 1.00 111.89 201 LYS C C 1
ATOM 4657 O O . LYS C 1 154 ? -13.851 -39.079 0.923 1.00 113.21 201 LYS C O 1
ATOM 4663 N N . ASN C 1 155 ? -13.584 -37.437 2.474 1.00 104.18 202 ASN C N 1
ATOM 4664 C CA . ASN C 1 155 ? -13.676 -36.241 1.645 1.00 101.23 202 ASN C CA 1
ATOM 4665 C C . ASN C 1 155 ? -12.311 -35.529 1.615 1.00 99.27 202 ASN C C 1
ATOM 4666 O O . ASN C 1 155 ? -12.267 -34.287 1.655 1.00 95.27 202 ASN C O 1
ATOM 4671 N N . ALA C 1 156 ? -11.192 -36.320 1.538 1.00 94.97 203 ALA C N 1
ATOM 4672 C CA . ALA C 1 156 ? -9.814 -35.783 1.494 1.00 91.89 203 ALA C CA 1
ATOM 4673 C C . ALA C 1 156 ? -9.603 -34.816 0.322 1.00 91.97 203 ALA C C 1
ATOM 4674 O O . ALA C 1 156 ? -8.749 -33.932 0.394 1.00 89.62 203 ALA C O 1
ATOM 4676 N N . ASP C 1 157 ? -10.423 -34.958 -0.731 1.00 88.54 204 ASP C N 1
ATOM 4677 C CA . ASP C 1 157 ? -10.396 -34.104 -1.913 1.00 87.64 204 ASP C CA 1
ATOM 4678 C C . ASP C 1 157 ? -10.721 -32.616 -1.568 1.00 89.36 204 ASP C C 1
ATOM 4679 O O . ASP C 1 157 ? -10.427 -31.731 -2.371 1.00 90.54 204 ASP C O 1
ATOM 4684 N N . LEU C 1 158 ? -11.269 -32.353 -0.359 1.00 81.54 205 LEU C N 1
ATOM 4685 C CA . LEU C 1 158 ? -11.652 -31.029 0.135 1.00 78.28 205 LEU C CA 1
ATOM 4686 C C . LEU C 1 158 ? -10.853 -30.697 1.382 1.00 81.22 205 LEU C C 1
ATOM 4687 O O . LEU C 1 158 ? -11.060 -29.646 2.000 1.00 78.67 205 LEU C O 1
ATOM 4692 N N . CYS C 1 159 ? -9.994 -31.635 1.798 1.00 78.64 206 CYS C N 1
ATOM 4693 C CA . CYS C 1 159 ? -9.163 -31.473 2.976 1.00 77.40 206 CYS C CA 1
ATOM 4694 C C . CYS C 1 159 ? -7.869 -30.755 2.632 1.00 82.39 206 CYS C C 1
ATOM 4695 O O . CYS C 1 159 ? -7.664 -30.409 1.469 1.00 84.44 206 CYS C O 1
ATOM 4698 N N . ILE C 1 160 ? -7.055 -30.406 3.638 1.00 76.39 207 ILE C N 1
ATOM 4699 C CA . ILE C 1 160 ? -5.862 -29.591 3.415 1.00 72.78 207 ILE C CA 1
ATOM 4700 C C . ILE C 1 160 ? -4.619 -30.349 3.825 1.00 75.19 207 ILE C C 1
ATOM 4701 O O . ILE C 1 160 ? -4.414 -30.632 5.014 1.00 75.38 207 ILE C O 1
ATOM 4706 N N . ALA C 1 161 ? -3.801 -30.718 2.847 1.00 70.79 208 ALA C N 1
ATOM 4707 C CA . ALA C 1 161 ? -2.584 -31.462 3.198 1.00 70.32 208 ALA C CA 1
ATOM 4708 C C . ALA C 1 161 ? -1.485 -30.503 3.644 1.00 75.30 208 ALA C C 1
ATOM 4709 O O . ALA C 1 161 ? -1.346 -29.410 3.091 1.00 73.93 208 ALA C O 1
ATOM 4711 N N . SER C 1 162 ? -0.708 -30.916 4.652 1.00 73.05 209 SER C N 1
ATOM 4712 C CA . SER C 1 162 ? 0.453 -30.176 5.137 1.00 72.51 209 SER C CA 1
ATOM 4713 C C . SER C 1 162 ? 1.412 -29.959 3.947 1.00 76.63 209 SER C C 1
ATOM 4714 O O . SER C 1 162 ? 1.664 -30.899 3.174 1.00 78.26 209 SER C O 1
ATOM 4717 N N . GLY C 1 163 ? 1.896 -28.732 3.798 1.00 70.83 210 GLY C N 1
ATOM 4718 C CA . GLY C 1 163 ? 2.822 -28.380 2.735 1.00 72.29 210 GLY C CA 1
ATOM 4719 C C . GLY C 1 163 ? 2.191 -27.786 1.496 1.00 76.38 210 GLY C C 1
ATOM 4720 O O . GLY C 1 163 ? 2.896 -27.437 0.535 1.00 79.01 210 GLY C O 1
ATOM 4721 N N . THR C 1 164 ? 0.871 -27.637 1.519 1.00 68.97 211 THR C N 1
ATOM 4722 C CA . THR C 1 164 ? 0.142 -27.030 0.423 1.00 66.83 211 THR C CA 1
ATOM 4723 C C . THR C 1 164 ? -0.158 -25.581 0.767 1.00 72.23 211 THR C C 1
ATOM 4724 O O . THR C 1 164 ? -0.051 -25.183 1.932 1.00 72.22 211 THR C O 1
ATOM 4728 N N . LYS C 1 165 ? -0.551 -24.791 -0.251 1.00 68.90 212 LYS C N 1
ATOM 4729 C CA . LYS C 1 165 ? -0.828 -23.369 -0.095 1.00 66.42 212 LYS C CA 1
ATOM 4730 C C . LYS C 1 165 ? -2.293 -23.071 0.226 1.00 70.50 212 LYS C C 1
ATOM 4731 O O . LYS C 1 165 ? -3.204 -23.733 -0.283 1.00 72.16 212 LYS C O 1
ATOM 4737 N N . VAL C 1 166 ? -2.507 -22.082 1.088 1.00 66.36 213 VAL C N 1
ATOM 4738 C CA . VAL C 1 166 ? -3.826 -21.583 1.478 1.00 66.05 213 VAL C CA 1
ATOM 4739 C C . VAL C 1 166 ? -3.913 -20.040 1.372 1.00 69.31 213 VAL C C 1
ATOM 4740 O O . VAL C 1 166 ? -2.905 -19.339 1.359 1.00 69.84 213 VAL C O 1
ATOM 4744 N N . ALA C 1 167 ? -5.117 -19.537 1.346 1.00 65.00 214 ALA C N 1
ATOM 4745 C CA . ALA C 1 167 ? -5.406 -18.127 1.381 1.00 66.57 214 ALA C CA 1
ATOM 4746 C C . ALA C 1 167 ? -6.34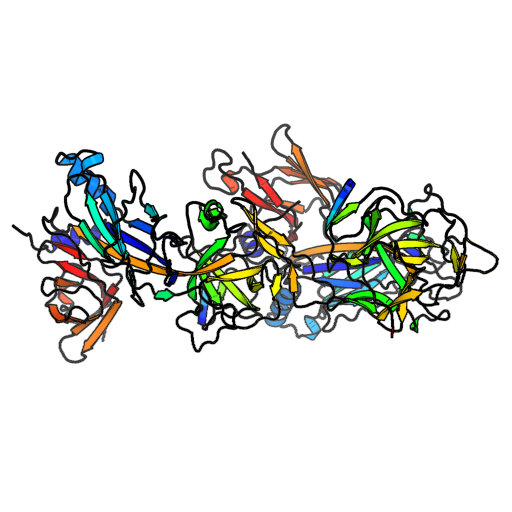7 -17.997 2.570 1.00 71.70 214 ALA C C 1
ATOM 4747 O O . ALA C 1 167 ? -7.092 -18.933 2.878 1.00 69.72 214 ALA C O 1
ATOM 4749 N N . LEU C 1 168 ? -6.262 -16.864 3.281 1.00 69.50 215 LEU C N 1
ATOM 4750 C CA . LEU C 1 168 ? -7.054 -16.638 4.478 1.00 67.30 215 LEU C CA 1
ATOM 4751 C C . LEU C 1 168 ? -7.642 -15.276 4.420 1.00 71.55 215 LEU C C 1
ATOM 4752 O O . LEU C 1 168 ? -6.922 -14.307 4.178 1.00 73.49 215 LEU C O 1
ATOM 4757 N N . PHE C 1 169 ? -8.953 -15.186 4.571 1.00 66.61 216 PHE C N 1
ATOM 4758 C CA . PHE C 1 169 ? -9.580 -13.874 4.555 1.00 66.89 216 PHE C CA 1
ATOM 4759 C C . PHE C 1 169 ? -10.580 -13.701 5.644 1.00 68.77 216 PHE C C 1
ATOM 4760 O O . PHE C 1 169 ? -11.186 -14.689 6.081 1.00 67.05 216 PHE C O 1
ATOM 4768 N N . ASN C 1 170 ? -10.766 -12.426 6.059 1.00 65.44 217 ASN C N 1
ATOM 4769 C CA . ASN C 1 170 ? -11.758 -11.979 7.026 1.00 65.51 217 ASN C CA 1
ATOM 4770 C C . ASN C 1 170 ? -12.776 -11.119 6.293 1.00 72.78 217 ASN C C 1
ATOM 4771 O O . ASN C 1 170 ? -12.424 -10.361 5.395 1.00 72.42 217 ASN C O 1
ATOM 4776 N N . ARG C 1 171 ? -14.048 -11.298 6.645 1.00 73.32 218 ARG C N 1
ATOM 4777 C CA . ARG C 1 171 ? -15.212 -10.587 6.111 1.00 75.61 218 ARG C CA 1
ATOM 4778 C C . ARG C 1 171 ? -16.098 -10.262 7.307 1.00 83.56 218 ARG C C 1
ATOM 4779 O O . ARG C 1 171 ? -16.247 -11.090 8.203 1.00 82.55 218 ARG C O 1
ATOM 4787 N N . LEU C 1 172 ? -16.642 -9.049 7.353 1.00 84.95 219 LEU C N 1
ATOM 4788 C CA . LEU C 1 172 ? -17.422 -8.591 8.500 1.00 86.49 219 LEU C CA 1
ATOM 4789 C C . LEU C 1 172 ? -18.877 -8.245 8.160 1.00 93.25 219 LEU C C 1
ATOM 4790 O O . LEU C 1 172 ? -19.140 -7.483 7.227 1.00 94.18 219 LEU C O 1
ATOM 4795 N N . ARG C 1 173 ? -19.809 -8.826 8.950 1.00 91.42 220 ARG C N 1
ATOM 4796 C CA . ARG C 1 173 ? -21.289 -8.734 8.886 1.00 93.29 220 ARG C CA 1
ATOM 4797 C C . ARG C 1 173 ? -21.883 -8.959 7.493 1.00 97.55 220 ARG C C 1
ATOM 4798 O O . ARG C 1 173 ? -22.760 -8.208 7.039 1.00 99.36 220 ARG C O 1
ATOM 4806 N N . SER C 1 174 ? -21.385 -10.017 6.823 1.00 92.41 221 SER C N 1
ATOM 4807 C CA . SER C 1 174 ? -21.799 -10.501 5.499 1.00 92.27 221 SER C CA 1
ATOM 4808 C C . SER C 1 174 ? -21.603 -9.493 4.356 1.00 96.75 221 SER C C 1
ATOM 4809 O O . SER C 1 174 ? -22.247 -9.598 3.305 1.00 98.39 221 SER C O 1
ATOM 4812 N N . GLN C 1 175 ? -20.652 -8.559 4.537 1.00 91.56 222 GLN C N 1
ATOM 4813 C CA . GLN C 1 175 ? -20.357 -7.525 3.545 1.00 91.49 222 GLN C CA 1
ATOM 4814 C C . GLN C 1 175 ? -19.158 -7.845 2.673 1.00 93.12 222 GLN C C 1
ATOM 4815 O O . GLN C 1 175 ? -18.044 -7.918 3.188 1.00 91.18 222 GLN C O 1
ATOM 4821 N N . THR C 1 176 ? -19.376 -8.023 1.348 1.00 89.83 223 THR C N 1
ATOM 4822 C CA . THR C 1 176 ? -18.267 -8.303 0.424 1.00 88.54 223 THR C CA 1
ATOM 4823 C C . THR C 1 176 ? -17.184 -7.225 0.513 1.00 93.61 223 THR C C 1
ATOM 4824 O O . THR C 1 176 ? -15.995 -7.543 0.478 1.00 93.89 223 THR C O 1
ATOM 4828 N N . VAL C 1 177 ? -17.622 -5.968 0.677 1.00 89.76 224 VAL C N 1
ATOM 4829 C CA . VAL C 1 177 ? -16.858 -4.735 0.847 1.00 89.76 224 VAL C CA 1
ATOM 4830 C C . VAL C 1 177 ? -15.738 -4.899 1.899 1.00 89.35 224 VAL C C 1
ATOM 4831 O O . VAL C 1 177 ? -14.612 -4.420 1.694 1.00 89.99 224 VAL C O 1
ATOM 4835 N N . SER C 1 178 ? -16.061 -5.548 3.031 1.00 80.64 225 SER C N 1
ATOM 4836 C CA . SER C 1 178 ? -15.135 -5.695 4.143 1.00 77.54 225 SER C CA 1
ATOM 4837 C C . SER C 1 178 ? -14.055 -6.752 3.977 1.00 82.64 225 SER C C 1
ATOM 4838 O O . SER C 1 178 ? -13.158 -6.799 4.835 1.00 83.05 225 SER C O 1
ATOM 4841 N N . THR C 1 179 ? -14.115 -7.613 2.904 1.00 77.47 226 THR C N 1
ATOM 4842 C CA . THR C 1 179 ? -13.114 -8.676 2.714 1.00 73.98 226 THR C CA 1
ATOM 4843 C C . THR C 1 179 ? -11.705 -8.138 2.693 1.00 74.58 226 THR C C 1
ATOM 4844 O O . THR C 1 179 ? -11.383 -7.268 1.886 1.00 75.20 226 THR C O 1
ATOM 4848 N N . ARG C 1 180 ? -10.890 -8.666 3.599 1.00 69.88 227 ARG C N 1
ATOM 4849 C CA . ARG C 1 180 ? -9.457 -8.400 3.809 1.00 70.25 227 ARG C CA 1
ATOM 4850 C C . ARG C 1 180 ? -8.765 -9.754 3.829 1.00 70.07 227 ARG C C 1
ATOM 4851 O O . ARG C 1 180 ? -9.189 -10.636 4.563 1.00 68.74 227 ARG C O 1
ATOM 4859 N N . TYR C 1 181 ? -7.720 -9.915 3.021 1.00 65.42 228 TYR C N 1
ATOM 4860 C CA . TYR C 1 181 ? -6.948 -11.145 2.850 1.00 63.26 228 TYR C CA 1
ATOM 4861 C C . TYR C 1 181 ? -5.610 -11.011 3.509 1.00 69.45 228 TYR C C 1
ATOM 4862 O O . TYR C 1 181 ? -4.928 -9.976 3.325 1.00 69.81 228 TYR C O 1
ATOM 4871 N N . LEU C 1 182 ? -5.189 -12.088 4.225 1.00 65.49 229 LEU C N 1
ATOM 4872 C CA . LEU C 1 182 ? -3.860 -12.139 4.821 1.00 65.36 229 LEU C CA 1
ATOM 4873 C C . LEU C 1 182 ? -2.850 -12.024 3.675 1.00 75.62 229 LEU C C 1
ATOM 4874 O O . LEU C 1 182 ? -3.013 -12.667 2.628 1.00 77.64 229 LEU C O 1
ATOM 4879 N N . HIS C 1 183 ? -1.875 -11.127 3.847 1.00 74.32 230 HIS C N 1
ATOM 4880 C CA . HIS C 1 183 ? -0.864 -10.809 2.851 1.00 76.13 230 HIS C CA 1
ATOM 4881 C C . HIS C 1 183 ? 0.405 -10.267 3.519 1.00 79.71 230 HIS C C 1
ATOM 4882 O O . HIS C 1 183 ? 0.340 -9.686 4.605 1.00 75.93 230 HIS C O 1
ATOM 4889 N N . VAL C 1 184 ? 1.555 -10.436 2.840 1.00 80.08 231 VAL C N 1
ATOM 4890 C CA . VAL C 1 184 ? 2.850 -9.877 3.267 1.00 82.27 231 VAL C CA 1
ATOM 4891 C C . VAL C 1 184 ? 3.321 -8.825 2.222 1.00 92.42 231 VAL C C 1
ATOM 4892 O O . VAL C 1 184 ? 3.735 -9.185 1.111 1.00 93.41 231 VAL C O 1
ATOM 4896 N N . GLU C 1 185 ? 3.202 -7.545 2.556 1.00 92.91 232 GLU C N 1
ATOM 4897 C CA . GLU C 1 185 ? 3.660 -6.469 1.684 1.00 97.92 232 GLU C CA 1
ATOM 4898 C C . GLU C 1 185 ? 4.713 -5.733 2.477 1.00 107.84 232 GLU C C 1
ATOM 4899 O O . GLU C 1 185 ? 4.483 -5.352 3.634 1.00 108.20 232 GLU C O 1
ATOM 4905 N N . GLY C 1 186 ? 5.887 -5.614 1.882 1.00 108.14 233 GLY C N 1
ATOM 4906 C CA . GLY C 1 186 ? 7.036 -5.040 2.563 1.00 110.59 233 GLY C CA 1
ATOM 4907 C C . GLY C 1 186 ? 7.557 -6.057 3.563 1.00 111.29 233 GLY C C 1
ATOM 4908 O O . GLY C 1 186 ? 7.639 -7.260 3.244 1.00 109.31 233 GLY C O 1
ATOM 4909 N N . GLY C 1 187 ? 7.861 -5.583 4.773 1.00 105.08 234 GLY C N 1
ATOM 4910 C CA . GLY C 1 187 ? 8.362 -6.462 5.822 1.00 103.00 234 GLY C CA 1
ATOM 4911 C C . GLY C 1 187 ? 7.347 -6.759 6.901 1.00 100.82 234 GLY C C 1
ATOM 4912 O O . GLY C 1 187 ? 7.710 -6.881 8.076 1.00 100.37 234 GLY C O 1
ATOM 4913 N N . ASN C 1 188 ? 6.064 -6.817 6.527 1.00 92.47 235 ASN C N 1
ATOM 4914 C CA . ASN C 1 188 ? 5.010 -6.984 7.513 1.00 89.48 235 ASN C CA 1
ATOM 4915 C C . ASN C 1 188 ? 3.816 -7.724 6.960 1.00 91.11 235 ASN C C 1
ATOM 4916 O O . ASN C 1 188 ? 3.445 -7.539 5.797 1.00 92.49 235 ASN C O 1
ATOM 4921 N N . PHE C 1 189 ? 3.157 -8.485 7.835 1.00 83.74 236 PHE C N 1
ATOM 4922 C CA . PHE C 1 189 ? 1.887 -9.128 7.560 1.00 80.65 236 PHE C CA 1
ATOM 4923 C C . PHE C 1 189 ? 0.830 -8.048 7.749 1.00 83.97 236 PHE C C 1
ATOM 4924 O O . PHE C 1 189 ? 0.918 -7.209 8.660 1.00 83.72 236 PHE C O 1
ATOM 4932 N N . HIS C 1 190 ? -0.160 -8.068 6.877 1.00 80.42 237 HIS C N 1
ATOM 4933 C CA . HIS C 1 190 ? -1.267 -7.146 6.909 1.00 80.24 237 HIS C CA 1
ATOM 4934 C C . HIS C 1 190 ? -2.518 -7.825 6.328 1.00 81.26 237 HIS C C 1
ATOM 4935 O O . HIS C 1 190 ? -2.454 -8.949 5.815 1.00 78.87 237 HIS C O 1
ATOM 4942 N N . ALA C 1 191 ? -3.668 -7.201 6.527 1.00 77.44 238 ALA C N 1
ATOM 4943 C CA . ALA C 1 191 ? -4.923 -7.684 5.986 1.00 75.42 238 ALA C CA 1
ATOM 4944 C C . ALA C 1 191 ? -5.214 -6.702 4.831 1.00 79.55 238 ALA C C 1
ATOM 4945 O O . ALA C 1 191 ? -5.514 -5.519 5.047 1.00 76.83 238 ALA C O 1
ATOM 4947 N N . SER C 1 192 ? -4.978 -7.196 3.599 1.00 76.86 239 SER C N 1
ATOM 4948 C CA . SER C 1 192 ? -5.137 -6.421 2.393 1.00 78.09 239 SER C CA 1
ATOM 4949 C C . SER C 1 192 ? -6.563 -6.481 1.843 1.00 85.08 239 SER C C 1
ATOM 4950 O O . SER C 1 192 ? -7.220 -7.521 1.875 1.00 83.35 239 SER C O 1
ATOM 4953 N N . SER C 1 193 ? -7.035 -5.368 1.326 1.00 84.97 240 SER C N 1
ATOM 4954 C CA . SER C 1 193 ? -8.362 -5.352 0.740 1.00 86.29 240 SER C CA 1
ATOM 4955 C C . SER C 1 193 ? -8.198 -5.535 -0.756 1.00 92.21 240 SER C C 1
ATOM 4956 O O . SER C 1 193 ? -9.163 -5.869 -1.460 1.00 93.43 240 SER C O 1
ATOM 4959 N N . GLN C 1 194 ? -6.964 -5.310 -1.243 1.00 87.47 241 GLN C N 1
ATOM 4960 C CA . GLN C 1 194 ? -6.675 -5.360 -2.666 1.00 87.28 241 GLN C CA 1
ATOM 4961 C C . GLN C 1 194 ? -5.824 -6.519 -3.153 1.00 85.70 241 GLN C C 1
ATOM 4962 O O . GLN C 1 194 ? -5.936 -6.869 -4.312 1.00 85.94 241 GLN C O 1
ATOM 4968 N N . GLN C 1 195 ? -5.038 -7.147 -2.260 1.00 79.25 242 GLN C N 1
ATOM 4969 C CA . GLN C 1 195 ? -4.103 -8.254 -2.500 1.00 77.47 242 GLN C CA 1
ATOM 4970 C C . GLN C 1 195 ? -4.271 -9.407 -1.523 1.00 79.46 242 GLN C C 1
ATOM 4971 O O . GLN C 1 195 ? -4.876 -9.244 -0.468 1.00 78.29 242 GLN C O 1
ATOM 4977 N N . TRP C 1 196 ? -3.721 -10.589 -1.882 1.00 74.65 243 TRP C N 1
ATOM 4978 C CA . TRP C 1 196 ? -3.817 -11.821 -1.104 1.00 71.47 243 TRP C CA 1
ATOM 4979 C C . TRP C 1 196 ? -2.592 -12.696 -1.262 1.00 76.62 243 TRP C C 1
ATOM 4980 O O . TRP C 1 196 ? -2.001 -12.773 -2.342 1.00 77.95 243 TRP C O 1
ATOM 4991 N N . GLY C 1 197 ? -2.207 -13.330 -0.163 1.00 72.07 244 GLY C N 1
ATOM 4992 C CA . GLY C 1 197 ? -1.057 -14.208 -0.144 1.00 71.85 244 GLY C CA 1
ATOM 4993 C C . GLY C 1 197 ? -1.465 -15.653 -0.246 1.00 76.62 244 GLY C C 1
ATOM 4994 O O . GLY C 1 197 ? -2.620 -15.998 0.017 1.00 78.55 244 GLY C O 1
ATOM 4995 N N . ALA C 1 198 ? -0.539 -16.489 -0.697 1.00 71.25 245 ALA C N 1
ATOM 4996 C CA . ALA C 1 198 ? -0.725 -17.917 -0.714 1.00 69.24 245 ALA C CA 1
ATOM 4997 C C . ALA C 1 198 ? 0.279 -18.331 0.335 1.00 75.35 245 ALA C C 1
ATOM 4998 O O . ALA C 1 198 ? 1.412 -17.820 0.362 1.00 76.76 245 ALA C O 1
ATOM 5000 N N . PHE C 1 199 ? -0.171 -19.156 1.273 1.00 69.42 246 PHE C N 1
ATOM 5001 C CA . PHE C 1 199 ? 0.654 -19.539 2.390 1.00 67.97 246 PHE C CA 1
ATOM 5002 C C . PHE C 1 199 ? 0.781 -21.017 2.494 1.00 72.86 246 PHE C C 1
ATOM 5003 O O . PHE C 1 199 ? -0.217 -21.709 2.458 1.00 74.40 246 PHE C O 1
ATOM 5011 N N . TYR C 1 200 ? 1.979 -21.521 2.663 1.00 69.75 247 TYR C N 1
ATOM 5012 C CA . TYR C 1 200 ? 2.146 -22.936 2.917 1.00 69.89 247 TYR C CA 1
ATOM 5013 C C . TYR C 1 200 ? 1.632 -23.123 4.328 1.00 73.58 247 TYR C C 1
ATOM 5014 O O . TYR C 1 200 ? 1.873 -22.254 5.204 1.00 74.24 247 TYR C O 1
ATOM 5023 N N . ILE C 1 201 ? 0.902 -24.223 4.545 1.00 66.18 248 ILE C N 1
ATOM 5024 C CA . ILE C 1 201 ? 0.417 -24.554 5.866 1.00 63.86 248 ILE C CA 1
ATOM 5025 C C . ILE C 1 201 ? 1.145 -25.803 6.252 1.00 71.48 248 ILE C C 1
ATOM 5026 O O . ILE C 1 201 ? 0.852 -26.878 5.736 1.00 73.53 248 ILE C O 1
ATOM 5031 N N . HIS C 1 202 ? 2.167 -25.654 7.103 1.00 68.88 249 HIS C N 1
ATOM 5032 C CA . HIS C 1 202 ? 2.986 -26.782 7.543 1.00 69.12 249 HIS C CA 1
ATOM 5033 C C . HIS C 1 202 ? 2.539 -27.312 8.872 1.00 73.65 249 HIS C C 1
ATOM 5034 O O . HIS C 1 202 ? 2.325 -26.540 9.800 1.00 73.67 249 HIS C O 1
ATOM 5041 N N . LEU C 1 203 ? 2.415 -28.634 8.981 1.00 70.98 250 LEU C N 1
ATOM 5042 C CA . LEU C 1 203 ? 2.061 -29.275 10.236 1.00 70.16 250 LEU C CA 1
ATOM 5043 C C . LEU C 1 203 ? 3.341 -29.529 11.057 1.00 76.81 250 LEU C C 1
ATOM 5044 O O . LEU C 1 203 ? 4.284 -30.156 10.570 1.00 77.97 250 LEU C O 1
ATOM 5049 N N . LEU C 1 204 ? 3.368 -29.022 12.291 1.00 73.21 251 LEU C N 1
ATOM 5050 C CA . LEU C 1 204 ? 4.470 -29.232 13.228 1.00 74.32 251 LEU C CA 1
ATOM 5051 C C . LEU C 1 204 ? 4.022 -30.209 14.335 1.00 84.02 251 LEU C C 1
ATOM 5052 O O . LEU C 1 204 ? 2.821 -30.440 14.505 1.00 82.68 251 LEU C O 1
ATOM 5057 N N . ASP C 1 205 ? 4.987 -30.723 15.137 1.00 86.56 252 ASP C N 1
ATOM 5058 C CA . ASP C 1 205 ? 4.685 -31.539 16.311 1.00 88.65 252 ASP C CA 1
ATOM 5059 C C . ASP C 1 205 ? 4.331 -30.578 17.435 1.00 90.44 252 ASP C C 1
ATOM 5060 O O . ASP C 1 205 ? 4.813 -29.434 17.470 1.00 89.23 252 ASP C O 1
ATOM 5065 N N . ASP C 1 206 ? 3.547 -31.057 18.390 1.00 86.93 253 ASP C N 1
ATOM 5066 C CA . ASP C 1 206 ? 3.190 -30.263 19.552 1.00 86.19 253 ASP C CA 1
ATOM 5067 C C . ASP C 1 206 ? 4.446 -29.889 20.355 1.00 94.78 253 ASP C C 1
ATOM 5068 O O . ASP C 1 206 ? 4.512 -28.775 20.865 1.00 95.60 253 ASP C O 1
ATOM 5073 N N . ASP C 1 207 ? 5.448 -30.789 20.434 1.00 93.74 254 ASP C N 1
ATOM 5074 C CA . ASP C 1 207 ? 6.679 -30.514 21.173 1.00 96.49 254 ASP C CA 1
ATOM 5075 C C . ASP C 1 207 ? 7.664 -29.604 20.423 1.00 100.76 254 ASP C C 1
ATOM 5076 O O . ASP C 1 207 ? 8.568 -29.028 21.048 1.00 103.22 254 ASP C O 1
ATOM 5081 N N . GLU C 1 208 ? 7.467 -29.434 19.107 1.00 95.34 255 GLU C N 1
ATOM 5082 C CA . GLU C 1 208 ? 8.289 -28.539 18.294 1.00 95.64 255 GLU C CA 1
ATOM 5083 C C . GLU C 1 208 ? 8.185 -27.111 18.860 1.00 100.51 255 GLU C C 1
ATOM 5084 O O . GLU C 1 208 ? 7.079 -26.538 18.968 1.00 99.16 255 GLU C O 1
ATOM 5090 N N . SER C 1 209 ? 9.355 -26.585 19.272 1.00 97.79 256 SER C N 1
ATOM 5091 C CA . SER C 1 209 ? 9.558 -25.254 19.853 1.00 96.17 256 SER C CA 1
ATOM 5092 C C . SER C 1 209 ? 9.533 -24.141 18.794 1.00 96.53 256 SER C C 1
ATOM 5093 O O . SER C 1 209 ? 9.477 -24.431 17.593 1.00 95.47 256 SER C O 1
ATOM 5096 N N . GLU C 1 210 ? 9.586 -22.864 19.250 1.00 89.87 257 GLU C N 1
ATOM 5097 C CA . GLU C 1 210 ? 9.627 -21.698 18.371 1.00 86.81 257 GLU C CA 1
ATOM 5098 C C . GLU C 1 210 ? 11.020 -21.551 17.746 1.00 92.43 257 GLU C C 1
ATOM 5099 O O . GLU C 1 210 ? 12.013 -21.804 18.424 1.00 93.89 257 GLU C O 1
ATOM 5105 N N . GLY C 1 211 ? 11.078 -21.174 16.467 1.00 88.59 258 GLY C N 1
ATOM 5106 C CA . GLY C 1 211 ? 12.339 -21.001 15.755 1.00 90.90 258 GLY C CA 1
ATOM 5107 C C . GLY C 1 211 ? 12.217 -20.818 14.260 1.00 95.87 258 GLY C C 1
ATOM 5108 O O . GLY C 1 211 ? 11.110 -20.857 13.713 1.00 96.28 258 GLY C O 1
ATOM 5109 N N . GLU C 1 212 ? 13.369 -20.665 13.592 1.00 93.89 259 GLU C N 1
ATOM 5110 C CA . GLU C 1 212 ? 13.505 -20.406 12.169 1.00 93.99 259 GLU C CA 1
ATOM 5111 C C . GLU C 1 212 ? 13.089 -21.460 11.140 1.00 102.19 259 GLU C C 1
ATOM 5112 O O . GLU C 1 212 ? 12.349 -21.035 10.272 1.00 102.69 259 GLU C O 1
ATOM 5118 N N . GLU C 1 213 ? 13.685 -22.661 10.961 1.00 102.14 260 GLU C N 1
ATOM 5119 C CA . GLU C 1 213 ? 14.372 -23.716 11.703 1.00 104.83 260 GLU C CA 1
ATOM 5120 C C . GLU C 1 213 ? 13.343 -24.511 12.497 1.00 106.42 260 GLU C C 1
ATOM 5121 O O . GLU C 1 213 ? 13.174 -24.328 13.707 1.00 107.47 260 GLU C O 1
ATOM 5127 N N . PHE C 1 214 ? 12.556 -25.310 11.752 1.00 98.19 261 PHE C N 1
ATOM 5128 C CA . PHE C 1 214 ? 11.503 -26.185 12.252 1.00 93.64 261 PHE C CA 1
ATOM 5129 C C . PHE C 1 214 ? 11.277 -27.374 11.323 1.00 92.71 261 PHE C C 1
ATOM 5130 O O . PHE C 1 214 ? 11.528 -27.306 10.120 1.00 90.24 261 PHE C O 1
ATOM 5138 N N . THR C 1 215 ? 10.855 -28.479 11.920 1.00 89.39 262 THR C N 1
ATOM 5139 C CA . THR C 1 215 ? 10.588 -29.748 11.269 1.00 90.20 262 THR C CA 1
ATOM 5140 C C . THR C 1 215 ? 9.096 -29.829 10.991 1.00 93.80 262 THR C C 1
ATOM 5141 O O . THR C 1 215 ? 8.267 -29.680 11.906 1.00 92.90 262 THR C O 1
ATOM 5145 N N . VAL C 1 216 ? 8.773 -30.068 9.709 1.00 89.31 263 VAL C N 1
ATOM 5146 C CA . VAL C 1 216 ? 7.425 -30.220 9.185 1.00 85.07 263 VAL C CA 1
ATOM 5147 C C . VAL C 1 216 ? 7.069 -31.693 8.931 1.00 91.11 263 VAL C C 1
ATOM 5148 O O . VAL C 1 216 ? 7.892 -32.485 8.458 1.00 93.98 263 VAL C O 1
ATOM 5152 N N . ARG C 1 217 ? 5.838 -32.044 9.284 1.00 86.16 264 ARG C N 1
ATOM 5153 C CA . ARG C 1 217 ? 5.281 -33.388 9.183 1.00 86.47 264 ARG C CA 1
ATOM 5154 C C . ARG C 1 217 ? 4.260 -33.494 8.069 1.00 88.04 264 ARG C C 1
ATOM 5155 O O . ARG C 1 217 ? 3.558 -32.530 7.791 1.00 85.32 264 ARG C O 1
ATOM 5163 N N . ASP C 1 218 ? 4.149 -34.675 7.462 1.00 86.75 265 ASP C N 1
ATOM 5164 C CA . ASP C 1 218 ? 3.161 -34.946 6.429 1.00 86.23 265 ASP C CA 1
ATOM 5165 C C . ASP C 1 218 ? 1.807 -35.287 7.058 1.00 88.08 265 ASP C C 1
ATOM 5166 O O . ASP C 1 218 ? 1.733 -35.722 8.222 1.00 88.36 265 ASP C O 1
ATOM 5171 N N . GLY C 1 219 ? 0.747 -35.063 6.284 1.00 81.05 266 GLY C N 1
ATOM 5172 C CA . GLY C 1 219 ? -0.604 -35.366 6.718 1.00 78.78 266 GLY C CA 1
ATOM 5173 C C . GLY C 1 219 ? -1.609 -34.268 6.519 1.00 77.43 266 GLY C C 1
ATOM 5174 O O . GLY C 1 219 ? -1.261 -33.148 6.160 1.00 75.11 266 GLY C O 1
ATOM 5175 N N . TYR C 1 220 ? -2.870 -34.612 6.729 1.00 73.85 267 TYR C N 1
ATOM 5176 C CA . TYR C 1 220 ? -3.978 -33.689 6.594 1.00 72.08 267 TYR C CA 1
ATOM 5177 C C . TYR C 1 220 ? -4.119 -32.851 7.851 1.00 78.59 267 TYR C C 1
ATOM 5178 O O . TYR C 1 220 ? -3.996 -33.384 8.953 1.00 81.73 267 TYR C O 1
ATOM 5187 N N . ILE C 1 221 ? -4.284 -31.530 7.675 1.00 72.71 268 ILE C N 1
ATOM 5188 C CA . ILE C 1 221 ? -4.410 -30.540 8.737 1.00 70.77 268 ILE C CA 1
ATOM 5189 C C . ILE C 1 221 ? -5.729 -30.705 9.475 1.00 75.63 268 ILE C C 1
ATOM 5190 O O . ILE C 1 221 ? -6.806 -30.594 8.879 1.00 76.48 268 ILE C O 1
ATOM 5195 N N . HIS C 1 222 ? -5.630 -30.950 10.775 1.00 71.84 269 HIS C N 1
ATOM 5196 C CA . HIS C 1 222 ? -6.772 -31.120 11.666 1.00 71.21 269 HIS C CA 1
ATOM 5197 C C . HIS C 1 222 ? -6.831 -29.984 12.665 1.00 75.20 269 HIS C C 1
ATOM 5198 O O . HIS C 1 222 ? -5.800 -29.429 13.070 1.00 73.48 269 HIS C O 1
ATOM 5205 N N . TYR C 1 223 ? -8.041 -29.672 13.119 1.00 72.65 270 TYR C N 1
ATOM 5206 C CA . TYR C 1 223 ? -8.198 -28.666 14.143 1.00 70.94 270 TYR C CA 1
ATOM 5207 C C . TYR C 1 223 ? -7.464 -29.129 15.399 1.00 74.71 270 TYR C C 1
ATOM 5208 O O . TYR C 1 223 ? -7.346 -30.341 15.635 1.00 78.59 270 TYR C O 1
ATOM 5217 N N . GLY C 1 224 ? -6.909 -28.174 16.136 1.00 65.88 271 GLY C N 1
ATOM 5218 C CA . GLY C 1 224 ? -6.189 -28.455 17.369 1.00 65.56 271 GLY C CA 1
ATOM 5219 C C . GLY C 1 224 ? -4.711 -28.741 17.213 1.00 70.87 271 GLY C C 1
ATOM 5220 O O . GLY C 1 224 ? -4.001 -28.860 18.219 1.00 72.02 271 GLY C O 1
ATOM 5221 N N . GLN C 1 225 ? -4.235 -28.804 15.956 1.00 67.04 272 GLN C N 1
ATOM 5222 C CA . GLN C 1 225 ? -2.843 -29.051 15.600 1.00 67.57 272 GLN C CA 1
ATOM 5223 C C . GLN C 1 225 ? -2.018 -27.773 15.504 1.00 73.67 272 GLN C C 1
ATOM 5224 O O . GLN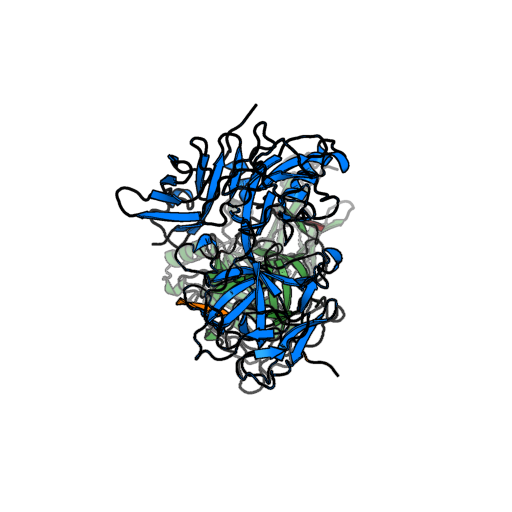 C 1 225 ? -2.554 -26.703 15.214 1.00 72.73 272 GLN C O 1
ATOM 5230 N N . THR C 1 226 ? -0.702 -27.901 15.685 1.00 73.49 273 THR C N 1
ATOM 5231 C CA . THR C 1 226 ? 0.180 -26.762 15.547 1.00 73.70 273 THR C CA 1
ATOM 5232 C C . THR C 1 226 ? 0.626 -26.657 14.121 1.00 81.36 273 THR C C 1
ATOM 5233 O O . THR C 1 226 ? 1.127 -27.625 13.540 1.00 84.78 273 THR C O 1
ATOM 5237 N N . VAL C 1 227 ? 0.430 -25.473 13.549 1.00 75.74 274 VAL C N 1
ATOM 5238 C CA . VAL C 1 227 ? 0.796 -25.198 12.176 1.00 73.54 274 VAL C CA 1
ATOM 5239 C C . VAL C 1 227 ? 1.675 -23.999 12.077 1.00 77.25 274 VAL C C 1
ATOM 5240 O O . VAL C 1 227 ? 1.741 -23.165 12.980 1.00 77.46 274 VAL C O 1
ATOM 5244 N N . LYS C 1 228 ? 2.346 -23.918 10.957 1.00 73.73 275 LYS C N 1
ATOM 5245 C CA . LYS C 1 228 ? 3.199 -22.820 10.611 1.00 73.21 275 LYS C CA 1
ATOM 5246 C C . LYS C 1 228 ? 2.700 -22.368 9.246 1.00 77.00 275 LYS C C 1
ATOM 5247 O O . LYS C 1 228 ? 2.517 -23.198 8.340 1.00 75.73 275 LYS C O 1
ATOM 5253 N N . LEU C 1 229 ? 2.340 -21.072 9.146 1.00 73.61 276 LEU C N 1
ATOM 5254 C CA . LEU C 1 229 ? 1.879 -20.462 7.893 1.00 72.65 276 LEU C CA 1
ATOM 5255 C C . LEU C 1 229 ? 3.078 -19.731 7.294 1.00 79.63 276 LEU C C 1
ATOM 5256 O O . LEU C 1 229 ? 3.612 -18.834 7.957 1.00 78.79 276 LEU C O 1
ATOM 5261 N N . VAL C 1 230 ? 3.551 -20.165 6.088 1.00 77.48 277 VAL C N 1
ATOM 5262 C CA . VAL C 1 230 ? 4.756 -19.603 5.447 1.00 78.89 277 VAL C CA 1
ATOM 5263 C C . VAL C 1 230 ? 4.455 -19.006 4.075 1.00 83.30 277 VAL C C 1
ATOM 5264 O O . VAL C 1 230 ? 4.095 -19.738 3.161 1.00 84.99 277 VAL C O 1
ATOM 5268 N N . CYS C 1 231 ? 4.685 -17.706 3.909 1.00 78.80 278 CYS C N 1
ATOM 5269 C CA . CYS C 1 231 ? 4.442 -16.989 2.658 1.00 79.23 278 CYS C CA 1
ATOM 5270 C C . CYS C 1 231 ? 5.221 -17.524 1.447 1.00 84.98 278 CYS C C 1
ATOM 5271 O O . CYS C 1 231 ? 6.448 -17.421 1.377 1.00 87.18 278 CYS C O 1
ATOM 5274 N N . SER C 1 232 ? 4.477 -18.097 0.483 1.00 80.71 279 SER C N 1
ATOM 5275 C CA . SER C 1 232 ? 4.945 -18.670 -0.793 1.00 81.06 279 SER C CA 1
ATOM 5276 C C . SER C 1 232 ? 5.789 -17.694 -1.658 1.00 88.82 279 SER C C 1
ATOM 5277 O O . SER C 1 232 ? 6.401 -18.119 -2.644 1.00 90.34 279 SER C O 1
ATOM 5280 N N . VAL C 1 233 ? 5.801 -16.397 -1.292 1.00 85.91 280 VAL C N 1
ATOM 5281 C CA . VAL C 1 233 ? 6.505 -15.344 -2.008 1.00 87.99 280 VAL C CA 1
ATOM 5282 C C . VAL C 1 233 ? 7.650 -14.684 -1.198 1.00 94.64 280 VAL C C 1
ATOM 5283 O O . VAL C 1 233 ? 8.791 -14.675 -1.675 1.00 97.24 280 VAL C O 1
ATOM 5287 N N . THR C 1 234 ? 7.350 -14.147 0.003 1.00 88.88 281 THR C N 1
ATOM 5288 C CA . THR C 1 234 ? 8.351 -13.493 0.853 1.00 89.75 281 THR C CA 1
ATOM 5289 C C . THR C 1 234 ? 9.124 -14.494 1.739 1.00 94.58 281 THR C C 1
ATOM 5290 O O . THR C 1 234 ? 10.141 -14.123 2.330 1.00 96.96 281 THR C O 1
ATOM 5294 N N . GLY C 1 235 ? 8.602 -15.714 1.880 1.00 88.66 282 GLY C N 1
ATOM 5295 C CA . GLY C 1 235 ? 9.196 -16.755 2.711 1.00 88.45 282 GLY C CA 1
ATOM 5296 C C . GLY C 1 235 ? 9.053 -16.542 4.208 1.00 91.02 282 GLY C C 1
ATOM 5297 O O . GLY C 1 235 ? 9.563 -17.348 4.993 1.00 90.75 282 GLY C O 1
ATOM 5298 N N . MET C 1 236 ? 8.376 -15.450 4.605 1.00 86.94 283 MET C N 1
ATOM 5299 C CA . MET C 1 236 ? 8.165 -15.034 5.981 1.00 87.31 283 MET C CA 1
ATOM 5300 C C . MET C 1 236 ? 7.052 -15.824 6.652 1.00 86.01 283 MET C C 1
ATOM 5301 O O . MET C 1 236 ? 6.023 -16.103 6.025 1.00 84.94 283 MET C O 1
ATOM 5306 N N . ALA C 1 237 ? 7.226 -16.157 7.939 1.00 79.61 284 ALA C N 1
ATOM 5307 C CA . ALA C 1 237 ? 6.216 -16.920 8.693 1.00 75.43 284 ALA C CA 1
ATOM 5308 C C . ALA C 1 237 ? 5.722 -16.243 9.944 1.00 77.72 284 ALA C C 1
ATOM 5309 O O . ALA C 1 237 ? 6.418 -15.459 10.538 1.00 79.70 284 ALA C O 1
ATOM 5311 N N . LEU C 1 238 ? 4.528 -16.573 10.368 1.00 73.85 285 LEU C N 1
ATOM 5312 C CA . LEU C 1 238 ? 3.953 -16.122 11.640 1.00 72.28 285 LEU C CA 1
ATOM 5313 C C . LEU C 1 238 ? 4.482 -17.075 12.743 1.00 78.73 285 LEU C C 1
ATOM 5314 O O . LEU C 1 238 ? 4.908 -18.193 12.415 1.00 78.67 285 LEU C O 1
ATOM 5319 N N . PRO C 1 239 ? 4.442 -16.718 14.048 1.00 75.36 286 PRO C N 1
ATOM 5320 C CA . PRO C 1 239 ? 4.848 -17.705 15.062 1.00 75.04 286 PRO C CA 1
ATOM 5321 C C . PRO C 1 239 ? 3.887 -18.920 15.082 1.00 74.05 286 PRO C C 1
ATOM 5322 O O . PRO C 1 239 ? 2.827 -18.861 14.481 1.00 71.09 286 PRO C O 1
ATOM 5326 N N . ARG C 1 240 ? 4.263 -20.027 15.737 1.00 70.00 287 ARG C N 1
ATOM 5327 C CA . ARG C 1 240 ? 3.431 -21.223 15.787 1.00 68.28 287 ARG C CA 1
ATOM 5328 C C . ARG C 1 240 ? 2.041 -20.876 16.225 1.00 74.45 287 ARG C C 1
ATOM 5329 O O . ARG C 1 240 ? 1.831 -20.093 17.158 1.00 76.02 287 ARG C O 1
ATOM 5337 N N . LEU C 1 241 ? 1.084 -21.411 15.498 1.00 70.57 288 LEU C N 1
ATOM 5338 C CA . LEU C 1 241 ? -0.331 -21.195 15.736 1.00 67.63 288 LEU C CA 1
ATOM 5339 C C . LEU C 1 241 ? -1.010 -22.534 15.907 1.00 70.10 288 LEU C C 1
ATOM 5340 O O . LEU C 1 241 ? -0.573 -23.516 15.313 1.00 68.51 288 LEU C O 1
ATOM 5345 N N . ILE C 1 242 ? -2.107 -22.564 16.691 1.00 66.60 289 ILE C N 1
ATOM 5346 C CA . ILE C 1 242 ? -2.978 -23.727 16.823 1.00 65.19 289 ILE C CA 1
ATOM 5347 C C . ILE C 1 242 ? -4.247 -23.361 16.064 1.00 67.82 289 ILE C C 1
ATOM 5348 O O . ILE C 1 242 ? -4.974 -22.477 16.494 1.00 68.35 289 ILE C O 1
ATOM 5353 N N . ILE C 1 243 ? -4.484 -24.000 14.917 1.00 63.52 290 ILE C N 1
ATOM 5354 C CA . ILE C 1 243 ? -5.679 -23.790 14.079 1.00 61.08 290 ILE C CA 1
ATOM 5355 C C . ILE C 1 243 ? -6.871 -24.403 14.798 1.00 65.64 290 ILE C C 1
ATOM 5356 O O . ILE C 1 243 ? -6.833 -25.572 15.186 1.00 65.71 290 ILE C O 1
ATOM 5361 N N . ARG C 1 244 ? -7.897 -23.605 15.041 1.00 63.99 291 ARG C N 1
ATOM 5362 C CA . ARG C 1 244 ? -9.065 -24.074 15.807 1.00 64.53 291 ARG C CA 1
ATOM 5363 C C . ARG C 1 244 ? -10.365 -23.831 15.045 1.00 69.97 291 ARG C C 1
ATOM 5364 O O . ARG C 1 244 ? -10.446 -22.881 14.274 1.00 71.01 291 ARG C O 1
ATOM 5372 N N . LYS C 1 245 ? -11.371 -24.675 15.270 1.00 65.19 292 LYS C N 1
ATOM 5373 C CA . LYS C 1 245 ? -12.684 -24.548 14.648 1.00 64.86 292 LYS C CA 1
ATOM 5374 C C . LYS C 1 245 ? -13.442 -23.355 15.255 1.00 68.80 292 LYS C C 1
ATOM 5375 O O . LYS C 1 245 ? -13.457 -23.215 16.467 1.00 67.61 292 LYS C O 1
ATOM 5381 N N . VAL C 1 246 ? -14.112 -22.544 14.410 1.00 66.61 293 VAL C N 1
ATOM 5382 C CA . VAL C 1 246 ? -14.931 -21.387 14.805 1.00 65.79 293 VAL C CA 1
ATOM 5383 C C . VAL C 1 246 ? -16.392 -21.632 14.477 1.00 74.70 293 VAL C C 1
ATOM 5384 O O . VAL C 1 246 ? -16.726 -22.012 13.355 1.00 72.30 293 VAL C O 1
ATOM 5388 N N . ASP C 1 247 ? -17.263 -21.343 15.458 1.00 77.82 294 ASP C N 1
ATOM 5389 C CA . ASP C 1 247 ? -18.717 -21.399 15.361 1.00 80.91 294 ASP C CA 1
ATOM 5390 C C . ASP C 1 247 ? -19.236 -20.008 15.782 1.00 87.19 294 ASP C C 1
ATOM 5391 O O . ASP C 1 247 ? -19.135 -19.643 16.956 1.00 86.61 294 ASP C O 1
ATOM 5396 N N . LYS C 1 248 ? -19.722 -19.211 14.795 1.00 86.07 295 LYS C N 1
ATOM 5397 C CA . LYS C 1 248 ? -20.147 -17.805 14.955 1.00 87.03 295 LYS C CA 1
ATOM 5398 C C . LYS C 1 248 ? -18.962 -16.960 15.524 1.00 88.24 295 LYS C C 1
ATOM 5399 O O . LYS C 1 248 ? -18.011 -16.729 14.766 1.00 87.33 295 LYS C O 1
ATOM 5405 N N . GLN C 1 249 ? -18.963 -16.579 16.827 1.00 81.92 296 GLN C N 1
ATOM 5406 C CA . GLN C 1 249 ? -17.818 -15.846 17.370 1.00 80.76 296 GLN C CA 1
ATOM 5407 C C . GLN C 1 249 ? -17.077 -16.695 18.447 1.00 83.50 296 GLN C C 1
ATOM 5408 O O . GLN C 1 249 ? -16.346 -16.146 19.289 1.00 83.51 296 GLN C O 1
ATOM 5414 N N . THR C 1 250 ? -17.283 -18.023 18.418 1.00 76.87 297 THR C N 1
ATOM 5415 C CA . THR C 1 250 ? -16.766 -18.953 19.413 1.00 74.70 297 THR C CA 1
ATOM 5416 C C . THR C 1 250 ? -15.736 -19.902 18.797 1.00 75.27 297 THR C C 1
ATOM 5417 O O . THR C 1 250 ? -16.056 -20.573 17.816 1.00 76.06 297 THR C O 1
ATOM 5421 N N . ALA C 1 251 ? -14.515 -19.979 19.392 1.00 67.82 298 ALA C N 1
ATOM 5422 C CA . ALA C 1 251 ? -13.472 -20.926 18.998 1.00 66.24 298 ALA C CA 1
ATOM 5423 C C . ALA C 1 251 ? -13.802 -22.187 19.778 1.00 75.05 298 ALA C C 1
ATOM 5424 O O . ALA C 1 251 ? -14.228 -22.081 20.935 1.00 77.01 298 ALA C O 1
ATOM 5426 N N . LEU C 1 252 ? -13.673 -23.377 19.131 1.00 71.95 299 LEU C N 1
ATOM 5427 C CA . LEU C 1 252 ? -13.998 -24.695 19.687 1.00 71.93 299 LEU C CA 1
ATOM 5428 C C . LEU C 1 252 ? -12.706 -25.452 19.901 1.00 79.76 299 LEU C C 1
ATOM 5429 O O . LEU C 1 252 ? -12.194 -26.130 18.989 1.00 82.68 299 LEU C O 1
ATOM 5434 N N . LEU C 1 253 ? -12.124 -25.244 21.105 1.00 74.26 300 LEU C N 1
ATOM 5435 C CA . LEU C 1 253 ? -10.844 -25.811 21.549 1.00 72.51 300 LEU C CA 1
ATOM 5436 C C . LEU C 1 253 ? -10.712 -27.343 21.462 1.00 78.72 300 LEU C C 1
ATOM 5437 O O . LEU C 1 253 ? -9.622 -27.837 21.141 1.00 79.76 300 LEU C O 1
ATOM 5442 N N . ASP C 1 254 ? -11.821 -28.085 21.689 1.00 75.63 301 ASP C N 1
ATOM 5443 C CA . ASP C 1 254 ? -11.816 -29.545 21.672 1.00 75.92 301 ASP C CA 1
ATOM 5444 C C . ASP C 1 254 ? -11.988 -30.237 20.289 1.00 76.45 301 ASP C C 1
ATOM 5445 O O . ASP C 1 254 ? -11.736 -31.444 20.200 1.00 76.06 301 ASP C O 1
ATOM 5450 N N . ALA C 1 255 ? -12.362 -29.483 19.215 1.00 70.89 302 ALA C N 1
ATOM 5451 C CA . ALA C 1 255 ? -12.504 -30.023 17.845 1.00 70.13 302 ALA C CA 1
ATOM 5452 C C . ALA C 1 255 ? -11.157 -30.536 17.314 1.00 78.43 302 ALA C C 1
ATOM 5453 O O . ALA C 1 255 ? -10.100 -29.897 17.489 1.00 78.40 302 ALA C O 1
ATOM 5455 N N . ASP C 1 256 ? -11.211 -31.695 16.668 1.00 76.65 303 ASP C N 1
ATOM 5456 C CA . ASP C 1 256 ? -10.055 -32.399 16.138 1.00 76.60 303 ASP C CA 1
ATOM 5457 C C . ASP C 1 256 ? -10.269 -32.926 14.692 1.00 81.80 303 ASP C C 1
ATOM 5458 O O . ASP C 1 256 ? -9.408 -33.639 14.165 1.00 83.98 303 ASP C O 1
ATOM 5463 N N . ASP C 1 257 ? -11.392 -32.565 14.054 1.00 76.25 304 ASP C N 1
ATOM 5464 C CA . ASP C 1 257 ? -11.708 -32.985 12.686 1.00 76.94 304 ASP C CA 1
ATOM 5465 C C . ASP C 1 257 ? -10.824 -32.326 11.601 1.00 78.58 304 ASP C C 1
ATOM 5466 O O . ASP C 1 257 ? -10.246 -31.258 11.848 1.00 76.71 304 ASP C O 1
ATOM 5471 N N . PRO C 1 258 ? -10.706 -32.919 10.385 1.00 73.73 305 PRO C N 1
ATOM 5472 C CA . PRO C 1 258 ? -9.922 -32.259 9.333 1.00 72.31 305 PRO C CA 1
ATOM 5473 C C . PRO C 1 258 ? -10.483 -30.877 8.941 1.00 74.32 305 PRO C C 1
ATOM 5474 O O . PRO C 1 258 ? -11.693 -30.671 8.886 1.00 74.58 305 PRO C O 1
ATOM 5478 N N . VAL C 1 259 ? -9.594 -29.946 8.655 1.00 69.64 306 VAL C N 1
ATOM 5479 C CA . VAL C 1 259 ? -9.936 -28.609 8.183 1.00 68.04 306 VAL C CA 1
ATOM 5480 C C . VAL C 1 259 ? -10.252 -28.789 6.693 1.00 75.73 306 VAL C C 1
ATOM 5481 O O . VAL C 1 259 ? -9.481 -29.397 5.950 1.00 77.61 306 VAL C O 1
ATOM 5485 N N . SER C 1 260 ? -11.424 -28.311 6.296 1.00 72.34 307 SER C N 1
ATOM 5486 C CA . SER C 1 260 ? -12.011 -28.412 4.978 1.00 70.95 307 SER C CA 1
ATOM 5487 C C . SER C 1 260 ? -12.076 -27.039 4.317 1.00 72.32 307 SER C C 1
ATOM 5488 O O . SER C 1 260 ? -12.148 -26.022 5.003 1.00 70.04 307 SER C O 1
ATOM 5491 N N . GLN C 1 261 ? -12.111 -27.018 2.982 1.00 70.04 308 GLN C N 1
ATOM 5492 C CA . GLN C 1 261 ? -12.283 -25.817 2.158 1.00 69.20 308 GLN C CA 1
ATOM 5493 C C . GLN C 1 261 ? -13.435 -24.944 2.667 1.00 72.87 308 GLN C C 1
ATOM 5494 O O . GLN C 1 261 ? -14.510 -25.461 2.989 1.00 75.54 308 GLN C O 1
ATOM 5500 N N . LEU C 1 262 ? -13.200 -23.625 2.721 1.00 66.47 309 LEU C N 1
ATOM 5501 C CA . LEU C 1 262 ? -14.170 -22.593 3.084 1.00 66.04 309 LEU C CA 1
ATOM 5502 C C . LEU C 1 262 ? -14.630 -22.596 4.502 1.00 75.02 309 LEU C C 1
ATOM 5503 O O . LEU C 1 262 ? -15.610 -21.918 4.814 1.00 76.05 309 LEU C O 1
ATOM 5508 N N . HIS C 1 263 ? -13.929 -23.332 5.379 1.00 73.30 310 HIS C N 1
ATOM 5509 C CA . HIS C 1 263 ? -14.262 -23.366 6.787 1.00 73.54 310 HIS C CA 1
ATOM 5510 C C . HIS C 1 263 ? -13.783 -22.102 7.426 1.00 75.67 310 HIS C C 1
ATOM 5511 O O . HIS C 1 263 ? -12.714 -21.587 7.084 1.00 74.77 310 HIS C O 1
ATOM 5518 N N . LYS C 1 264 ? -14.596 -21.580 8.337 1.00 72.47 311 LYS C N 1
ATOM 5519 C CA . LYS C 1 264 ? -14.226 -20.436 9.146 1.00 71.02 311 LYS C CA 1
ATOM 5520 C C . LYS C 1 264 ? -13.438 -21.048 10.307 1.00 76.75 311 LYS C C 1
ATOM 5521 O O . LYS C 1 264 ? -13.859 -22.048 10.907 1.00 77.22 311 LYS C O 1
ATOM 5527 N N . CYS C 1 265 ? -12.256 -20.510 10.539 1.00 74.58 312 CYS C N 1
ATOM 5528 C CA . CYS C 1 265 ? -11.370 -20.992 11.571 1.00 75.98 312 CYS C CA 1
ATOM 5529 C C . CYS C 1 265 ? -10.542 -19.881 12.254 1.00 74.89 312 CYS C C 1
ATOM 5530 O O . CYS C 1 265 ? -10.638 -18.716 11.886 1.00 72.81 312 CYS C O 1
ATOM 5533 N N . ALA C 1 266 ? -9.818 -20.244 13.318 1.00 69.82 313 ALA C N 1
ATOM 5534 C CA . ALA C 1 266 ? -9.085 -19.296 14.128 1.00 69.54 313 ALA C CA 1
ATOM 5535 C C . ALA C 1 266 ? -7.669 -19.761 14.412 1.00 73.01 313 ALA C C 1
ATOM 5536 O O . ALA C 1 266 ? -7.400 -20.956 14.401 1.00 74.65 313 ALA C O 1
ATOM 5538 N N . PHE C 1 267 ? -6.765 -18.830 14.656 1.00 67.36 314 PHE C N 1
ATOM 5539 C CA . PHE C 1 267 ? -5.394 -19.196 14.868 1.00 68.04 314 PHE C CA 1
ATOM 5540 C C . PHE C 1 267 ? -4.879 -18.735 16.212 1.00 72.78 314 PHE C C 1
ATOM 5541 O O . PHE C 1 267 ? -4.519 -17.577 16.359 1.00 74.64 314 PHE C O 1
ATOM 5549 N N . TYR C 1 268 ? -4.883 -19.619 17.208 1.00 67.76 315 TYR C N 1
ATOM 5550 C CA . TYR C 1 268 ? -4.383 -19.236 18.512 1.00 68.52 315 TYR C CA 1
ATOM 5551 C C . TYR C 1 268 ? -2.876 -19.310 18.513 1.00 73.32 315 TYR C C 1
ATOM 5552 O O . TYR C 1 268 ? -2.302 -20.339 18.183 1.00 74.22 315 TYR C O 1
ATOM 5561 N N . LEU C 1 269 ? -2.248 -18.234 18.941 1.00 69.76 316 LEU C N 1
ATOM 5562 C CA . LEU C 1 269 ? -0.805 -18.098 19.054 1.00 69.62 316 LEU C CA 1
ATOM 5563 C C . LEU C 1 269 ? -0.314 -18.945 20.208 1.00 76.00 316 LEU C C 1
ATOM 5564 O O . LEU C 1 269 ? -0.410 -18.560 21.373 1.00 76.18 316 LEU C O 1
ATOM 5569 N N . LYS C 1 270 ? 0.153 -20.148 19.866 1.00 73.54 317 LYS C N 1
ATOM 5570 C CA . LYS C 1 270 ? 0.714 -21.160 20.756 1.00 73.69 317 LYS C CA 1
ATOM 5571 C C . LYS C 1 270 ? 1.611 -20.442 21.775 1.00 82.05 317 LYS C C 1
ATOM 5572 O O . LYS C 1 270 ? 2.316 -19.492 21.417 1.00 80.91 317 LYS C O 1
ATOM 5578 N N . ASP C 1 271 ? 1.538 -20.890 23.044 1.00 82.81 318 ASP C N 1
ATOM 5579 C CA . ASP C 1 271 ? 2.260 -20.388 24.211 1.00 84.67 318 ASP C CA 1
ATOM 5580 C C . ASP C 1 271 ? 1.651 -19.120 24.817 1.00 85.68 318 ASP C C 1
ATOM 5581 O O . ASP C 1 271 ? 2.034 -18.777 25.932 1.00 87.42 318 ASP C O 1
ATOM 5586 N N . THR C 1 272 ? 0.710 -18.430 24.132 1.00 76.87 319 THR C N 1
ATOM 5587 C CA . THR C 1 272 ? 0.133 -17.201 24.711 1.00 74.08 319 THR C CA 1
ATOM 5588 C C . THR C 1 272 ? -1.034 -17.413 25.650 1.00 77.01 319 THR C C 1
ATOM 5589 O O . THR C 1 272 ? -1.513 -18.527 25.823 1.00 76.76 319 THR C O 1
ATOM 5593 N N . GLU C 1 273 ? -1.516 -16.310 26.221 1.00 73.60 320 GLU C N 1
ATOM 5594 C CA . GLU C 1 273 ? -2.648 -16.291 27.139 1.00 72.77 320 GLU C CA 1
ATOM 5595 C C . GLU C 1 273 ? -3.918 -15.870 26.360 1.00 74.46 320 GLU C C 1
ATOM 5596 O O . GLU C 1 273 ? -4.278 -14.693 26.387 1.00 73.98 320 GLU C O 1
ATOM 5602 N N . ARG C 1 274 ? -4.560 -16.840 25.627 1.00 69.51 321 ARG C N 1
ATOM 5603 C CA . ARG C 1 274 ? -5.773 -16.681 24.767 1.00 67.77 321 ARG C CA 1
ATOM 5604 C C . ARG C 1 274 ? -5.552 -15.697 23.603 1.00 74.17 321 ARG C C 1
ATOM 5605 O O . ARG C 1 274 ? -6.523 -15.088 23.153 1.00 75.73 321 ARG C O 1
ATOM 5613 N N . MET C 1 275 ? -4.311 -15.521 23.109 1.00 69.66 322 MET C N 1
ATOM 5614 C CA . MET C 1 275 ? -4.087 -14.564 22.014 1.00 68.24 322 MET C CA 1
ATOM 5615 C C . MET C 1 275 ? -4.365 -15.193 20.687 1.00 72.87 322 MET C C 1
ATOM 5616 O O . MET C 1 275 ? -3.854 -16.279 20.405 1.00 74.31 322 MET C O 1
ATOM 5621 N N . TYR C 1 276 ? -5.237 -14.553 19.894 1.00 66.70 323 TYR C N 1
ATOM 5622 C CA . TYR C 1 276 ? -5.602 -15.059 18.570 1.00 63.44 323 TYR C CA 1
ATOM 5623 C C . TYR C 1 276 ? -5.184 -14.057 17.521 1.00 69.01 323 TYR C C 1
ATOM 5624 O O . TYR C 1 276 ? -5.371 -12.829 17.708 1.00 67.29 323 TYR C O 1
ATOM 5633 N N . LEU C 1 277 ? -4.592 -14.588 16.422 1.00 66.79 324 LEU C N 1
ATOM 5634 C CA . LEU C 1 277 ? -4.164 -13.829 15.262 1.00 68.25 324 LEU C CA 1
ATOM 5635 C C . LEU C 1 277 ? -5.440 -13.110 14.786 1.00 76.32 324 LEU C C 1
ATOM 5636 O O . LEU C 1 277 ? -6.471 -13.754 14.491 1.00 76.37 324 LEU C O 1
ATOM 5641 N N . CYS C 1 278 ? -5.394 -11.769 14.820 1.00 72.82 325 CYS C N 1
ATOM 5642 C CA . CYS C 1 278 ? -6.561 -10.946 14.602 1.00 72.38 325 CYS C CA 1
ATOM 5643 C C . CYS C 1 278 ? -6.228 -9.747 13.772 1.00 76.81 325 CYS C C 1
ATOM 5644 O O . CYS C 1 278 ? -5.099 -9.303 13.784 1.00 77.46 325 CYS C O 1
ATOM 5647 N N . LEU C 1 279 ? -7.203 -9.215 13.050 1.00 74.96 326 LEU C N 1
ATOM 5648 C CA . LEU C 1 279 ? -6.987 -8.026 12.257 1.00 77.09 326 LEU C CA 1
ATOM 5649 C C . LEU C 1 279 ? -7.730 -6.836 12.857 1.00 84.69 326 LEU C C 1
ATOM 5650 O O . LEU C 1 279 ? -8.795 -6.987 13.463 1.00 84.45 326 LEU C O 1
ATOM 5655 N N . SER C 1 280 ? -7.162 -5.652 12.661 1.00 83.93 327 SER C N 1
ATOM 5656 C CA . SER C 1 280 ? -7.698 -4.378 13.112 1.00 85.44 327 SER C CA 1
ATOM 5657 C C . SER C 1 280 ? -7.403 -3.433 11.946 1.00 94.93 327 SER C C 1
ATOM 5658 O O . SER C 1 280 ? -6.257 -2.984 11.785 1.00 97.01 327 SER C O 1
ATOM 5661 N N . GLN C 1 281 ? -8.418 -3.230 11.061 1.00 92.02 328 GLN C N 1
ATOM 5662 C CA . GLN C 1 281 ? -8.299 -2.484 9.802 1.00 93.51 328 GLN C CA 1
ATOM 5663 C C . GLN C 1 281 ? -7.265 -3.279 8.931 1.00 95.34 328 GLN C C 1
ATOM 5664 O O . GLN C 1 281 ? -7.445 -4.486 8.752 1.00 92.74 328 GLN C O 1
ATOM 5670 N N . GLU C 1 282 ? -6.167 -2.645 8.473 1.00 92.16 329 GLU C N 1
ATOM 5671 C CA . GLU C 1 282 ? -5.149 -3.314 7.656 1.00 90.96 329 GLU C CA 1
ATOM 5672 C C . GLU C 1 282 ? -4.091 -4.027 8.520 1.00 90.55 329 GLU C C 1
ATOM 5673 O O . GLU C 1 282 ? -3.369 -4.886 8.023 1.00 86.53 329 GLU C O 1
ATOM 5679 N N . ARG C 1 283 ? -4.031 -3.687 9.820 1.00 88.01 330 ARG C N 1
ATOM 5680 C CA . ARG C 1 283 ? -3.058 -4.228 10.777 1.00 86.48 330 ARG C CA 1
ATOM 5681 C C . ARG C 1 283 ? -3.392 -5.643 11.288 1.00 87.54 330 ARG C C 1
ATOM 5682 O O . ARG C 1 283 ? -4.546 -5.919 11.650 1.00 86.35 330 ARG C O 1
ATOM 5690 N N . ILE C 1 284 ? -2.356 -6.515 11.381 1.00 81.31 331 ILE C N 1
ATOM 5691 C CA . ILE C 1 284 ? -2.466 -7.867 11.949 1.00 77.12 331 ILE C CA 1
ATOM 5692 C C . ILE C 1 284 ? -1.886 -7.840 13.384 1.00 81.87 331 ILE C C 1
ATOM 5693 O O . ILE C 1 284 ? -0.687 -7.669 13.592 1.00 83.10 331 ILE C O 1
ATOM 5698 N N . ILE C 1 285 ? -2.780 -7.966 14.362 1.00 76.53 332 ILE C N 1
ATOM 5699 C CA . ILE C 1 285 ? -2.496 -7.910 15.787 1.00 75.31 332 ILE C CA 1
ATOM 5700 C C . ILE C 1 285 ? -2.738 -9.269 16.466 1.00 78.82 332 ILE C C 1
ATOM 5701 O O . ILE C 1 285 ? -3.116 -10.239 15.811 1.00 79.74 332 ILE C O 1
ATOM 5706 N N . GLN C 1 286 ? -2.511 -9.311 17.793 1.00 73.59 333 GLN C N 1
ATOM 5707 C CA . GLN C 1 286 ? -2.779 -10.361 18.776 1.00 69.60 333 GLN C CA 1
ATOM 5708 C C . GLN C 1 286 ? -4.034 -9.821 19.497 1.00 70.86 333 GLN C C 1
ATOM 5709 O O . GLN C 1 286 ? -4.036 -8.660 19.924 1.00 71.31 333 GLN C O 1
ATOM 5715 N N . PHE C 1 287 ? -5.075 -10.620 19.647 1.00 65.05 334 PHE C N 1
ATOM 5716 C CA . PHE C 1 287 ? -6.238 -10.135 20.377 1.00 65.01 334 PHE C CA 1
ATOM 5717 C C . PHE C 1 287 ? -6.689 -11.211 21.312 1.00 69.09 334 PHE C C 1
ATOM 5718 O O . PHE C 1 287 ? -6.847 -12.366 20.897 1.00 69.41 334 PHE C O 1
ATOM 5726 N N . GLN C 1 288 ? -6.863 -10.851 22.582 1.00 65.28 335 GLN C N 1
ATOM 5727 C CA . GLN C 1 288 ? -7.213 -11.817 23.614 1.00 64.83 335 GLN C CA 1
ATOM 5728 C C . GLN C 1 288 ? -8.664 -12.239 23.604 1.00 74.22 335 GLN C C 1
ATOM 5729 O O . GLN C 1 288 ? -9.560 -11.402 23.496 1.00 78.48 335 GLN C O 1
ATOM 5735 N N . ALA C 1 289 ? -8.887 -13.555 23.724 1.00 68.78 336 ALA C N 1
ATOM 5736 C CA . ALA C 1 289 ? -10.197 -14.135 23.772 1.00 67.56 336 ALA C CA 1
ATOM 5737 C C . ALA C 1 289 ? -10.730 -13.990 25.187 1.00 73.15 336 ALA C C 1
ATOM 5738 O O . ALA C 1 289 ? -9.948 -13.911 26.115 1.00 74.20 336 ALA C O 1
ATOM 5740 N N . THR C 1 290 ? -12.066 -13.929 25.339 1.00 69.88 337 THR C N 1
ATOM 5741 C CA . THR C 1 290 ? -12.836 -13.853 26.595 1.00 68.18 337 THR C CA 1
ATOM 5742 C C . THR C 1 290 ? -13.404 -15.278 26.883 1.00 67.88 337 THR C C 1
ATOM 5743 O O . THR C 1 290 ? -13.774 -16.011 25.953 1.00 65.59 337 THR C O 1
ATOM 5747 N N . PRO C 1 291 ? -13.442 -15.686 28.162 1.00 63.26 338 PRO C N 1
ATOM 5748 C CA . PRO C 1 291 ? -13.862 -17.055 28.485 1.00 62.60 338 PRO C CA 1
ATOM 5749 C C . PRO C 1 291 ? -15.336 -17.368 28.326 1.00 74.60 338 PRO C C 1
ATOM 5750 O O . PRO C 1 291 ? -16.186 -16.478 28.296 1.00 77.69 338 PRO C O 1
ATOM 5754 N N . CYS C 1 292 ? -15.657 -18.663 28.355 1.00 72.49 339 CYS C N 1
ATOM 5755 C CA . CYS C 1 292 ? -17.034 -19.089 28.350 1.00 72.76 339 CYS C CA 1
ATOM 5756 C C . CYS C 1 292 ? -17.379 -19.693 29.695 1.00 76.15 339 CYS C C 1
ATOM 5757 O O . CYS C 1 292 ? -17.039 -20.843 29.946 1.00 77.79 339 CYS C O 1
ATOM 5760 N N . PRO C 1 293 ? -18.002 -18.944 30.621 1.00 71.28 340 PRO C N 1
ATOM 5761 C CA . PRO C 1 293 ? -18.348 -19.543 31.919 1.00 72.83 340 PRO C CA 1
ATOM 5762 C C . PRO C 1 293 ? -18.951 -20.937 31.790 1.00 78.60 340 PRO C C 1
ATOM 5763 O O . PRO C 1 293 ? -19.832 -21.166 30.951 1.00 78.33 340 PRO C O 1
ATOM 5767 N N . LYS C 1 294 ? -18.413 -21.888 32.584 1.00 76.32 341 LYS C N 1
ATOM 5768 C CA . LYS C 1 294 ? -18.849 -23.290 32.626 1.00 77.21 341 LYS C CA 1
ATOM 5769 C C . LYS C 1 294 ? -18.580 -24.076 31.322 1.00 82.43 341 LYS C C 1
ATOM 5770 O O . LYS C 1 294 ? -19.133 -25.163 31.172 1.00 85.52 341 LYS C O 1
ATOM 5776 N N . GLU C 1 295 ? -17.712 -23.567 30.407 1.00 76.08 342 GLU C N 1
ATOM 5777 C CA . GLU C 1 295 ? -17.427 -24.204 29.116 1.00 75.37 342 GLU C CA 1
ATOM 5778 C C . GLU C 1 295 ? -15.996 -24.067 28.650 1.00 79.86 342 GLU C C 1
ATOM 5779 O O . GLU C 1 295 ? -15.729 -23.445 27.616 1.00 77.52 342 GLU C O 1
ATOM 5785 N N . GLN C 1 296 ? -15.090 -24.677 29.409 1.00 79.58 343 GLN C N 1
ATOM 5786 C CA . GLN C 1 296 ? -13.635 -24.809 29.262 1.00 77.78 343 GLN C CA 1
ATOM 5787 C C . GLN C 1 296 ? -13.169 -24.939 27.810 1.00 81.47 343 GLN C C 1
ATOM 5788 O O . GLN C 1 296 ? -12.167 -24.351 27.442 1.00 81.90 343 GLN C O 1
ATOM 5794 N N . ASN C 1 297 ? -13.857 -25.733 27.000 1.00 78.41 344 ASN C N 1
ATOM 5795 C CA . ASN C 1 297 ? -13.469 -26.005 25.610 1.00 77.32 344 ASN C CA 1
ATOM 5796 C C . ASN C 1 297 ? -13.889 -24.911 24.579 1.00 78.23 344 ASN C C 1
ATOM 5797 O O . ASN C 1 297 ? -13.836 -25.146 23.372 1.00 75.65 344 ASN C O 1
ATOM 5802 N N . LYS C 1 298 ? -14.362 -23.745 25.060 1.00 75.06 345 LYS C N 1
ATOM 5803 C CA . LYS C 1 298 ? -14.833 -22.637 24.213 1.00 72.89 345 LYS C CA 1
ATOM 5804 C C . LYS C 1 298 ? -14.274 -21.297 24.684 1.00 76.43 345 LYS C C 1
ATOM 5805 O O . LYS C 1 298 ? -14.119 -21.079 25.899 1.00 77.22 345 LYS C O 1
ATOM 5811 N N . GLU C 1 299 ? -13.955 -20.409 23.715 1.00 70.00 346 GLU C N 1
ATOM 5812 C CA . GLU C 1 299 ? -13.476 -19.049 23.984 1.00 69.31 346 GLU C CA 1
ATOM 5813 C C . GLU C 1 299 ? -14.145 -18.125 22.995 1.00 76.38 346 GLU C C 1
ATOM 5814 O O . GLU C 1 299 ? -14.317 -18.492 21.830 1.00 76.42 346 GLU C O 1
ATOM 5820 N N . MET C 1 300 ? -14.523 -16.931 23.445 1.00 75.14 347 MET C N 1
ATOM 5821 C CA . MET C 1 300 ? -15.148 -15.957 22.561 1.00 75.85 347 MET C CA 1
ATOM 5822 C C . MET C 1 300 ? -14.055 -15.151 21.878 1.00 80.09 347 MET C C 1
ATOM 5823 O O . MET C 1 300 ? -13.132 -14.671 22.549 1.00 79.65 347 MET C O 1
ATOM 5828 N N . ILE C 1 301 ? -14.129 -15.049 20.533 1.00 74.40 348 ILE C N 1
ATOM 5829 C CA . ILE C 1 301 ? -13.117 -14.360 19.720 1.00 71.85 348 ILE C CA 1
ATOM 5830 C C . ILE C 1 301 ? -13.590 -13.069 19.052 1.00 75.16 348 ILE C C 1
ATOM 5831 O O . ILE C 1 301 ? -14.790 -12.874 18.849 1.00 77.12 348 ILE C O 1
ATOM 5836 N N . ASN C 1 302 ? -12.635 -12.202 18.690 1.00 69.20 349 ASN C N 1
ATOM 5837 C CA . ASN C 1 302 ? -12.909 -10.954 18.002 1.00 69.65 349 ASN C CA 1
ATOM 5838 C C . ASN C 1 302 ? -13.367 -11.267 16.598 1.00 75.44 349 ASN C C 1
ATOM 5839 O O . ASN C 1 302 ? -12.930 -12.266 16.011 1.00 72.74 349 ASN C O 1
ATOM 5844 N N . ASP C 1 303 ? -14.235 -10.412 16.041 1.00 76.79 350 ASP C N 1
ATOM 5845 C CA . ASP C 1 303 ? -14.786 -10.597 14.688 1.00 77.59 350 ASP C CA 1
ATOM 5846 C C . ASP C 1 303 ? -13.710 -10.592 13.628 1.00 78.52 350 ASP C C 1
ATOM 5847 O O . ASP C 1 303 ? -13.921 -11.130 12.546 1.00 79.59 350 ASP C O 1
ATOM 5852 N N . GLY C 1 304 ? -12.572 -9.997 13.958 1.00 71.88 351 GLY C N 1
ATOM 5853 C CA . GLY C 1 304 ? -11.415 -9.931 13.084 1.00 70.81 351 GLY C CA 1
ATOM 5854 C C . GLY C 1 304 ? -10.453 -11.071 13.308 1.00 74.60 351 GLY C C 1
ATOM 5855 O O . GLY C 1 304 ? -9.360 -11.055 12.743 1.00 74.07 351 GLY C O 1
ATOM 5856 N N . ALA C 1 305 ? -10.852 -12.068 14.139 1.00 70.88 352 ALA C N 1
ATOM 5857 C CA . ALA C 1 305 ? -10.046 -13.233 14.503 1.00 69.24 352 ALA C CA 1
ATOM 5858 C C . ALA C 1 305 ? -10.609 -14.516 13.925 1.00 72.98 352 ALA C C 1
ATOM 5859 O O . ALA C 1 305 ? -10.135 -15.604 14.257 1.00 71.09 352 ALA C O 1
ATOM 5861 N N . SER C 1 306 ? -11.605 -14.389 13.038 1.00 71.25 353 SER C N 1
ATOM 5862 C CA . SER C 1 306 ? -12.205 -15.502 12.315 1.00 70.88 353 SER C CA 1
ATOM 5863 C C . SER C 1 306 ? -11.755 -15.377 10.863 1.00 77.70 353 SER C C 1
ATOM 5864 O O . SER C 1 306 ? -11.957 -14.342 10.227 1.00 80.94 353 SER C O 1
ATOM 5867 N N . TRP C 1 307 ? -11.101 -16.408 10.363 1.00 71.95 354 TRP C N 1
ATOM 5868 C CA . TRP C 1 307 ? -10.532 -16.436 9.028 1.00 70.97 354 TRP C CA 1
ATOM 5869 C C . TRP C 1 307 ? -11.154 -17.564 8.206 1.00 74.19 354 TRP C C 1
ATOM 5870 O O . TRP C 1 307 ? -11.280 -18.679 8.708 1.00 74.07 354 TRP C O 1
ATOM 5881 N N . THR C 1 308 ? -11.499 -17.295 6.937 1.00 70.09 355 THR C N 1
ATOM 5882 C CA . THR C 1 308 ? -12.014 -18.320 6.025 1.00 69.38 355 THR C CA 1
ATOM 5883 C C . THR C 1 308 ? -10.811 -18.893 5.251 1.00 73.33 355 THR C C 1
ATOM 5884 O O . THR C 1 308 ? -10.112 -18.137 4.571 1.00 74.63 355 THR C O 1
ATOM 5888 N N . ILE C 1 309 ? -10.558 -20.213 5.382 1.00 67.03 356 ILE C N 1
ATOM 5889 C CA . ILE C 1 309 ? -9.454 -20.897 4.713 1.00 64.97 356 ILE C CA 1
ATOM 5890 C C . ILE C 1 309 ? -9.906 -21.492 3.378 1.00 68.58 356 ILE C C 1
ATOM 5891 O O . ILE C 1 309 ? -11.030 -21.965 3.275 1.00 69.20 356 ILE C O 1
ATOM 5896 N N . ILE C 1 310 ? -9.011 -21.491 2.376 1.00 64.58 357 ILE C N 1
ATOM 5897 C CA . ILE C 1 310 ? -9.235 -22.018 1.031 1.00 64.61 357 ILE C CA 1
ATOM 5898 C C . ILE C 1 310 ? -7.903 -22.347 0.343 1.00 69.77 357 ILE C C 1
ATOM 5899 O O . ILE C 1 310 ? -7.007 -21.510 0.287 1.00 69.98 357 ILE C O 1
ATOM 5904 N N . SER C 1 311 ? -7.785 -23.574 -0.173 1.00 66.99 358 SER C N 1
ATOM 5905 C CA . SER C 1 311 ? -6.605 -24.061 -0.883 1.00 66.99 358 SER C CA 1
ATOM 5906 C C . SER C 1 311 ? -6.449 -23.363 -2.234 1.00 70.62 358 SER C C 1
ATOM 5907 O O . SER C 1 311 ? -7.430 -23.180 -2.948 1.00 70.17 358 SER C O 1
ATOM 5910 N N . THR C 1 312 ? -5.230 -22.927 -2.547 1.00 66.71 359 THR C N 1
ATOM 5911 C CA . THR C 1 312 ? -4.925 -22.214 -3.790 1.00 66.87 359 THR C CA 1
ATOM 5912 C C . THR C 1 312 ? -3.915 -23.012 -4.630 1.00 70.77 359 THR C C 1
ATOM 5913 O O . THR C 1 312 ? -3.195 -23.881 -4.116 1.00 69.30 359 THR C O 1
ATOM 5917 N N . ASP C 1 313 ? -3.799 -22.623 -5.899 1.00 66.55 360 ASP C N 1
ATOM 5918 C CA . ASP C 1 313 ? -2.882 -23.236 -6.828 1.00 67.73 360 ASP C CA 1
ATOM 5919 C C . ASP C 1 313 ? -2.430 -22.170 -7.819 1.00 69.73 360 ASP C C 1
ATOM 5920 O O . ASP C 1 313 ? -2.952 -21.045 -7.801 1.00 67.85 360 ASP C O 1
ATOM 5925 N N . LYS C 1 314 ? -1.443 -22.518 -8.673 1.00 65.70 361 LYS C N 1
ATOM 5926 C CA . LYS C 1 314 ? -0.975 -21.627 -9.711 1.00 65.93 361 LYS C CA 1
ATOM 5927 C C . LYS C 1 314 ? -0.607 -22.310 -10.991 1.00 74.48 361 LYS C C 1
ATOM 5928 O O . LYS C 1 314 ? -0.133 -23.449 -10.976 1.00 75.80 361 LYS C O 1
ATOM 5934 N N . ALA C 1 315 ? -0.882 -21.614 -12.098 1.00 71.99 362 ALA C N 1
ATOM 5935 C CA . ALA C 1 315 ? -0.520 -21.964 -13.455 1.00 73.95 362 ALA C CA 1
ATOM 5936 C C . ALA C 1 315 ? 0.596 -20.992 -13.784 1.00 78.76 362 ALA C C 1
ATOM 5937 O O . ALA C 1 315 ? 0.627 -19.880 -13.248 1.00 78.76 362 ALA C O 1
ATOM 5939 N N . GLU C 1 316 ? 1.526 -21.430 -14.634 1.00 76.14 363 GLU C N 1
ATOM 5940 C CA . GLU C 1 316 ? 2.735 -20.722 -15.020 1.00 76.57 363 GLU C CA 1
ATOM 5941 C C . GLU C 1 316 ? 3.085 -21.123 -16.432 1.00 83.35 363 GLU C C 1
ATOM 5942 O O . GLU C 1 316 ? 3.124 -22.303 -16.741 1.00 84.59 363 GLU C O 1
ATOM 5948 N N . TYR C 1 317 ? 3.314 -20.155 -17.297 1.00 81.60 364 TYR C N 1
ATOM 5949 C CA . TYR C 1 317 ? 3.665 -20.410 -18.682 1.00 84.01 364 TYR C CA 1
ATOM 5950 C C . TYR C 1 317 ? 4.723 -19.425 -19.071 1.00 91.47 364 TYR C C 1
ATOM 5951 O O . TYR C 1 317 ? 4.517 -18.211 -19.018 1.00 92.37 364 TYR C O 1
ATOM 5960 N N . THR C 1 318 ? 5.889 -19.951 -19.369 1.00 89.36 365 THR C N 1
ATOM 5961 C CA . THR C 1 318 ? 7.054 -19.175 -19.713 1.00 91.00 365 THR C CA 1
ATOM 5962 C C . THR C 1 318 ? 7.303 -19.481 -21.157 1.00 102.63 365 THR C C 1
ATOM 5963 O O . THR C 1 318 ? 7.294 -20.653 -21.543 1.00 104.08 365 THR C O 1
ATOM 5967 N N . PHE C 1 319 ? 7.439 -18.423 -21.966 1.00 104.17 366 PHE C N 1
ATOM 5968 C CA . PHE C 1 319 ? 7.696 -18.494 -23.403 1.00 108.99 366 PHE C CA 1
ATOM 5969 C C . PHE C 1 319 ? 8.689 -17.403 -23.823 1.00 117.83 366 PHE C C 1
ATOM 5970 O O . PHE C 1 319 ? 8.973 -16.506 -23.032 1.00 116.60 366 PHE C O 1
ATOM 5978 N N . TYR C 1 320 ? 9.214 -17.474 -25.054 1.00 91.80 367 TYR C N 1
ATOM 5979 C CA . TYR C 1 320 ? 10.201 -16.507 -25.529 1.00 96.23 367 TYR C CA 1
ATOM 5980 C C . TYR C 1 320 ? 10.225 -16.447 -27.063 1.00 102.08 367 TYR C C 1
ATOM 5981 O O . TYR C 1 320 ? 10.355 -17.489 -27.707 1.00 98.64 367 TYR C O 1
ATOM 5990 N N . GLU C 1 321 ? 10.126 -15.221 -27.641 1.00 103.68 368 GLU C N 1
ATOM 5991 C CA . GLU C 1 321 ? 10.171 -14.999 -29.089 1.00 107.05 368 GLU C CA 1
ATOM 5992 C C . GLU C 1 321 ? 11.628 -15.152 -29.530 1.00 113.16 368 GLU C C 1
ATOM 5993 O O . GLU C 1 321 ? 12.330 -14.160 -29.739 1.00 117.01 368 GLU C O 1
ATOM 5999 N N . GLY C 1 322 ? 12.056 -16.412 -29.613 1.00 107.36 369 GLY C N 1
ATOM 6000 C CA . GLY C 1 322 ? 13.411 -16.853 -29.917 1.00 107.53 369 GLY C CA 1
ATOM 6001 C C . GLY C 1 322 ? 13.999 -16.403 -31.229 1.00 117.62 369 GLY C C 1
ATOM 6002 O O . GLY C 1 322 ? 15.217 -16.237 -31.313 1.00 119.22 369 GLY C O 1
ATOM 6003 N N . MET C 1 323 ? 13.155 -16.222 -32.266 1.00 117.96 370 MET C N 1
ATOM 6004 C CA . MET C 1 323 ? 13.629 -15.745 -33.574 1.00 123.60 370 MET C CA 1
ATOM 6005 C C . MET C 1 323 ? 13.000 -14.397 -33.958 1.00 132.59 370 MET C C 1
ATOM 6006 O O . MET C 1 323 ? 13.093 -13.973 -35.114 1.00 137.79 370 MET C O 1
ATOM 6011 N N . GLY C 1 324 ? 12.412 -13.726 -32.967 1.00 127.64 371 GLY C N 1
ATOM 6012 C CA . GLY C 1 324 ? 11.761 -12.433 -33.133 1.00 132.31 371 GLY C CA 1
ATOM 6013 C C . GLY C 1 324 ? 10.251 -12.544 -33.186 1.00 135.69 371 GLY C C 1
ATOM 6014 O O . GLY C 1 324 ? 9.719 -13.636 -32.963 1.00 130.67 371 GLY C O 1
ATOM 6015 N N . PRO C 1 325 ? 9.524 -11.435 -33.491 1.00 137.99 372 PRO C N 1
ATOM 6016 C CA . PRO C 1 325 ? 8.049 -11.507 -33.521 1.00 137.63 372 PRO C CA 1
ATOM 6017 C C . PRO C 1 325 ? 7.443 -12.556 -34.451 1.00 141.52 372 PRO C C 1
ATOM 6018 O O . PRO C 1 325 ? 7.601 -12.513 -35.666 1.00 145.09 372 PRO C O 1
ATOM 6022 N N . VAL C 1 326 ? 6.796 -13.539 -33.831 1.00 134.75 373 VAL C N 1
ATOM 6023 C CA . VAL C 1 326 ? 6.114 -14.652 -34.484 1.00 134.45 373 VAL C CA 1
ATOM 6024 C C . VAL C 1 326 ? 4.667 -14.243 -34.732 1.00 143.75 373 VAL C C 1
ATOM 6025 O O . VAL C 1 326 ? 3.998 -13.723 -33.830 1.00 142.82 373 VAL C O 1
ATOM 6029 N N . LEU C 1 327 ? 4.198 -14.452 -35.962 1.00 146.05 374 LEU C N 1
ATOM 6030 C CA . LEU C 1 327 ? 2.850 -14.079 -36.382 1.00 150.13 374 LEU C CA 1
ATOM 6031 C C . LEU C 1 327 ? 1.755 -14.978 -35.788 1.00 150.34 374 LEU C C 1
ATOM 6032 O O . LEU C 1 327 ? 0.598 -14.560 -35.713 1.00 152.51 374 LEU C O 1
ATOM 6037 N N . ALA C 1 328 ? 2.134 -16.184 -35.328 1.00 141.25 375 ALA C N 1
ATOM 6038 C CA . ALA C 1 328 ? 1.236 -17.167 -34.717 1.00 138.09 375 ALA C CA 1
ATOM 6039 C C . ALA C 1 328 ? 1.158 -17.011 -33.181 1.00 136.61 375 ALA C C 1
ATOM 6040 O O . ALA C 1 328 ? 2.102 -16.488 -32.576 1.00 135.17 375 ALA C O 1
ATOM 6042 N N . PRO C 1 329 ? 0.064 -17.471 -32.522 1.00 130.06 376 PRO C N 1
ATOM 6043 C CA . PRO C 1 329 ? 0.001 -17.367 -31.052 1.00 126.02 376 PRO C CA 1
ATOM 6044 C C . PRO C 1 329 ? 0.955 -18.348 -30.378 1.00 124.49 376 PRO C C 1
ATOM 6045 O O . PRO C 1 329 ? 1.050 -19.495 -30.818 1.00 124.34 376 PRO C O 1
ATOM 6049 N N . VAL C 1 330 ? 1.648 -17.905 -29.307 1.00 116.83 377 VAL C N 1
ATOM 6050 C CA . VAL C 1 330 ? 2.612 -18.713 -28.524 1.00 111.31 377 VAL C CA 1
ATOM 6051 C C . VAL C 1 330 ? 1.991 -19.907 -27.778 1.00 109.80 377 VAL C C 1
ATOM 6052 O O . VAL C 1 330 ? 2.700 -20.849 -27.444 1.00 106.48 377 VAL C O 1
ATOM 6056 N N . THR C 1 331 ? 0.693 -19.849 -27.484 1.00 106.95 378 THR C N 1
ATOM 6057 C CA . THR C 1 331 ? -0.024 -20.908 -26.776 1.00 106.09 378 THR C CA 1
ATOM 6058 C C . THR C 1 331 ? -0.438 -22.038 -27.718 1.00 113.83 378 THR C C 1
ATOM 6059 O O . THR C 1 331 ? -0.526 -21.798 -28.919 1.00 116.39 378 THR C O 1
ATOM 6063 N N . PRO C 1 332 ? -0.762 -23.257 -27.224 1.00 111.55 379 PRO C N 1
ATOM 6064 C CA . PRO C 1 332 ? -0.733 -23.726 -25.825 1.00 110.55 379 PRO C CA 1
ATOM 6065 C C . PRO C 1 332 ? 0.702 -23.997 -25.388 1.00 113.03 379 PRO C C 1
ATOM 6066 O O . PRO C 1 332 ? 1.412 -24.760 -26.045 1.00 113.72 379 PRO C O 1
ATOM 6070 N N . VAL C 1 333 ? 1.151 -23.300 -24.331 1.00 107.94 380 VAL C N 1
ATOM 6071 C CA . VAL C 1 333 ? 2.513 -23.387 -23.813 1.00 104.50 380 VAL C CA 1
ATOM 6072 C C . VAL C 1 333 ? 2.731 -24.774 -23.219 1.00 106.57 380 VAL C C 1
ATOM 6073 O O . VAL C 1 333 ? 1.950 -25.203 -22.359 1.00 106.66 380 VAL C O 1
ATOM 6077 N N . PRO C 1 334 ? 3.730 -25.520 -23.766 1.00 101.52 381 PRO C N 1
ATOM 6078 C CA . PRO C 1 334 ? 3.987 -26.890 -23.286 1.00 101.27 381 PRO C CA 1
ATOM 6079 C C . PRO C 1 334 ? 4.574 -26.899 -21.885 1.00 104.39 381 PRO C C 1
ATOM 6080 O O . PRO C 1 334 ? 5.573 -26.233 -21.605 1.00 102.69 381 PRO C O 1
ATOM 6084 N N . VAL C 1 335 ? 3.950 -27.646 -21.007 1.00 103.42 382 VAL C N 1
ATOM 6085 C CA . VAL C 1 335 ? 4.425 -27.724 -19.630 1.00 104.68 382 VAL C CA 1
ATOM 6086 C C . VAL C 1 335 ? 5.125 -29.069 -19.363 1.00 111.00 382 VAL C C 1
ATOM 6087 O O . VAL C 1 335 ? 4.582 -30.115 -19.713 1.00 112.36 382 VAL C O 1
ATOM 6091 N N . VAL C 1 336 ? 6.334 -29.039 -18.771 1.00 107.05 383 VAL C N 1
ATOM 6092 C CA . VAL C 1 336 ? 7.048 -30.280 -18.456 1.00 107.26 383 VAL C CA 1
ATOM 6093 C C . VAL C 1 336 ? 7.040 -30.540 -16.942 1.00 115.10 383 VAL C C 1
ATOM 6094 O O . VAL C 1 336 ? 7.547 -29.724 -16.166 1.00 114.68 383 VAL C O 1
ATOM 6098 N N . GLU C 1 337 ? 6.451 -31.673 -16.536 1.00 115.78 384 GLU C N 1
ATOM 6099 C CA . GLU C 1 337 ? 6.353 -32.078 -15.133 1.00 120.06 384 GLU C CA 1
ATOM 6100 C C . GLU C 1 337 ? 7.640 -32.760 -14.652 1.00 124.05 384 GLU C C 1
ATOM 6101 O O . GLU C 1 337 ? 8.105 -32.491 -13.541 1.00 125.30 384 GLU C O 1
ATOM 6107 N N . SER C 1 338 ? 8.208 -33.646 -15.483 1.00 119.68 385 SER C N 1
ATOM 6108 C CA . SER C 1 338 ? 9.430 -34.379 -15.147 1.00 120.04 385 SER C CA 1
ATOM 6109 C C . SER C 1 338 ? 10.155 -34.926 -16.371 1.00 120.14 385 SER C C 1
ATOM 6110 O O . SER C 1 338 ? 9.673 -34.826 -17.503 1.00 117.04 385 SER C O 1
ATOM 6113 N N . LEU C 1 339 ? 11.329 -35.509 -16.112 1.00 117.36 386 LEU C N 1
ATOM 6114 C CA . LEU C 1 339 ? 12.199 -36.151 -17.085 1.00 115.45 386 LEU C CA 1
ATOM 6115 C C . LEU C 1 339 ? 12.635 -37.470 -16.501 1.00 125.14 386 LEU C C 1
ATOM 6116 O O . LEU C 1 339 ? 12.698 -37.614 -15.273 1.00 127.93 386 LEU C O 1
ATOM 6121 N N . GLN C 1 340 ? 12.935 -38.437 -17.371 1.00 123.98 387 GLN C N 1
ATOM 6122 C CA . GLN C 1 340 ? 13.417 -39.747 -16.959 1.00 128.09 387 GLN C CA 1
ATOM 6123 C C . GLN C 1 340 ? 14.143 -40.433 -18.087 1.00 133.82 387 GLN C C 1
ATOM 6124 O O . GLN C 1 340 ? 13.651 -40.454 -19.217 1.00 132.42 387 GLN C O 1
ATOM 6130 N N . LEU C 1 341 ? 15.313 -41.014 -17.768 1.00 133.55 388 LEU C N 1
ATOM 6131 C CA . LEU C 1 341 ? 16.102 -41.801 -18.706 1.00 134.65 388 LEU C CA 1
ATOM 6132 C C . LEU C 1 341 ? 15.366 -43.115 -18.888 1.00 147.03 388 LEU C C 1
ATOM 6133 O O . LEU C 1 341 ? 14.671 -43.543 -17.959 1.00 149.42 388 LEU C O 1
ATOM 6138 N N . ASN C 1 342 ? 15.474 -43.739 -20.078 1.00 148.17 389 ASN C N 1
ATOM 6139 C CA . ASN C 1 342 ? 14.719 -44.958 -20.352 1.00 154.78 389 ASN C CA 1
ATOM 6140 C C . ASN C 1 342 ? 15.169 -46.268 -19.617 1.00 166.86 389 ASN C C 1
ATOM 6141 O O . ASN C 1 342 ? 14.576 -46.567 -18.577 1.00 170.03 389 ASN C O 1
ATOM 6146 N N . GLY C 1 343 ? 16.166 -47.031 -20.098 1.00 166.43 390 GLY C N 1
ATOM 6147 C CA . GLY C 1 343 ? 16.949 -46.808 -21.311 1.00 164.01 390 GLY C CA 1
ATOM 6148 C C . GLY C 1 343 ? 18.246 -46.055 -21.084 1.00 162.46 390 GLY C C 1
ATOM 6149 O O . GLY C 1 343 ? 18.299 -44.849 -21.354 1.00 156.45 390 GLY C O 1
ATOM 6150 N N . GLY C 1 344 ? 19.303 -46.753 -20.625 1.00 160.17 391 GLY C N 1
ATOM 6151 C CA . GLY C 1 344 ? 19.306 -48.166 -20.235 1.00 165.50 391 GLY C CA 1
ATOM 6152 C C . GLY C 1 344 ? 19.502 -49.166 -21.357 1.00 172.19 391 GLY C C 1
ATOM 6153 O O . GLY C 1 344 ? 18.635 -50.013 -21.594 1.00 176.67 391 GLY C O 1
ATOM 6154 N N . GLY C 1 345 ? 20.655 -49.081 -22.012 1.00 165.98 392 GLY C N 1
ATOM 6155 C CA . GLY C 1 345 ? 21.032 -49.927 -23.136 1.00 168.84 392 GLY C CA 1
ATOM 6156 C C . GLY C 1 345 ? 21.402 -49.070 -24.326 1.00 168.15 392 GLY C C 1
ATOM 6157 O O . GLY C 1 345 ? 20.556 -48.324 -24.831 1.00 164.99 392 GLY C O 1
ATOM 6158 N N . ASP C 1 346 ? 22.689 -49.137 -24.741 1.00 164.27 393 ASP C N 1
ATOM 6159 C CA . ASP C 1 346 ? 23.286 -48.380 -25.853 1.00 161.41 393 ASP C CA 1
ATOM 6160 C C . ASP C 1 346 ? 22.943 -46.867 -25.810 1.00 158.29 393 ASP C C 1
ATOM 6161 O O . ASP C 1 346 ? 23.339 -46.197 -24.848 1.00 154.57 393 ASP C O 1
ATOM 6166 N N . VAL C 1 347 ? 22.189 -46.337 -26.805 1.00 152.78 394 VAL C N 1
ATOM 6167 C CA . VAL C 1 347 ? 21.809 -44.919 -26.797 1.00 146.73 394 VAL C CA 1
ATOM 6168 C C . VAL C 1 347 ? 20.815 -44.596 -25.693 1.00 145.78 394 VAL C C 1
ATOM 6169 O O . VAL C 1 347 ? 19.971 -45.435 -25.350 1.00 148.10 394 VAL C O 1
ATOM 6173 N N . ALA C 1 348 ? 20.959 -43.391 -25.111 1.00 135.71 395 ALA C N 1
ATOM 6174 C CA . ALA C 1 348 ? 20.128 -42.925 -24.008 1.00 132.44 395 ALA C CA 1
ATOM 6175 C C . ALA C 1 348 ? 18.917 -42.152 -24.494 1.00 131.81 395 ALA C C 1
ATOM 6176 O O . ALA C 1 348 ? 19.018 -41.307 -25.391 1.00 129.72 395 ALA C O 1
ATOM 6178 N N . MET C 1 349 ? 17.765 -42.463 -23.902 1.00 127.09 396 MET C N 1
ATOM 6179 C CA . MET C 1 349 ? 16.494 -41.850 -24.248 1.00 124.80 396 MET C CA 1
ATOM 6180 C C . MET C 1 349 ? 15.919 -41.122 -23.065 1.00 123.80 396 MET C C 1
ATOM 6181 O O . MET C 1 349 ? 15.799 -41.707 -21.988 1.00 124.44 396 MET C O 1
ATOM 6186 N N . LEU C 1 350 ? 15.575 -39.838 -23.260 1.00 116.01 397 LEU C N 1
ATOM 6187 C CA . LEU C 1 350 ? 14.967 -39.009 -22.228 1.00 113.13 397 LEU C CA 1
ATOM 6188 C C . LEU C 1 350 ? 13.484 -38.862 -22.519 1.00 118.96 397 LEU C C 1
ATOM 6189 O O . LEU C 1 350 ? 13.118 -38.470 -23.631 1.00 118.14 397 LEU C O 1
ATOM 6194 N N . GLU C 1 351 ? 12.638 -39.253 -21.542 1.00 118.85 398 GLU C N 1
ATOM 6195 C CA . GLU C 1 351 ? 11.176 -39.188 -21.633 1.00 121.38 398 GLU C CA 1
ATOM 6196 C C . GLU C 1 351 ? 10.690 -37.927 -20.920 1.00 123.98 398 GLU C C 1
ATOM 6197 O O . GLU C 1 351 ? 10.966 -37.745 -19.725 1.00 124.78 398 GLU C O 1
ATOM 6203 N N . LEU C 1 352 ? 9.957 -37.064 -21.655 1.00 117.42 399 LEU C N 1
ATOM 6204 C CA . LEU C 1 352 ? 9.377 -35.824 -21.137 1.00 114.27 399 LEU C CA 1
ATOM 6205 C C . LEU C 1 352 ? 7.890 -36.045 -20.878 1.00 118.74 399 LEU C C 1
ATOM 6206 O O . LEU C 1 352 ? 7.152 -36.381 -21.807 1.00 119.43 399 LEU C O 1
ATOM 6211 N N . THR C 1 353 ? 7.454 -35.882 -19.619 1.00 115.96 400 THR C N 1
ATOM 6212 C CA . THR C 1 353 ? 6.037 -35.992 -19.256 1.00 118.70 400 THR C CA 1
ATOM 6213 C C . THR C 1 353 ? 5.484 -34.612 -18.892 1.00 120.89 400 THR C C 1
ATOM 6214 O O . THR C 1 353 ? 6.106 -33.878 -18.114 1.00 117.95 400 THR C O 1
ATOM 6218 N N . GLY C 1 354 ? 4.357 -34.260 -19.515 1.00 119.03 401 GLY C N 1
ATOM 6219 C CA . GLY C 1 354 ? 3.688 -32.979 -19.329 1.00 117.99 401 GLY C CA 1
ATOM 6220 C C . GLY C 1 354 ? 2.385 -32.811 -20.083 1.00 123.63 401 GLY C C 1
ATOM 6221 O O . GLY C 1 354 ? 1.573 -33.735 -20.117 1.00 127.30 401 GLY C O 1
ATOM 6222 N N . GLN C 1 355 ? 2.149 -31.596 -20.630 1.00 118.07 402 GLN C N 1
ATOM 6223 C CA . GLN C 1 355 ? 0.933 -31.202 -21.365 1.00 119.58 402 GLN C CA 1
ATOM 6224 C C . GLN C 1 355 ? 1.270 -30.252 -22.499 1.00 122.58 402 GLN C C 1
ATOM 6225 O O . GLN C 1 355 ? 2.329 -29.618 -22.480 1.00 119.33 402 GLN C O 1
ATOM 6231 N N . ASN C 1 356 ? 0.316 -30.085 -23.441 1.00 121.86 403 ASN C N 1
ATOM 6232 C CA . ASN C 1 356 ? 0.386 -29.164 -24.592 1.00 120.41 403 ASN C CA 1
ATOM 6233 C C . ASN C 1 356 ? 1.549 -29.427 -25.584 1.00 122.14 403 ASN C C 1
ATOM 6234 O O . ASN C 1 356 ? 1.981 -28.506 -26.295 1.00 120.38 403 ASN C O 1
ATOM 6239 N N . PHE C 1 357 ? 2.027 -30.697 -25.651 1.00 118.70 404 PHE C N 1
ATOM 6240 C CA . PHE C 1 357 ? 3.100 -31.109 -26.567 1.00 117.21 404 PHE C CA 1
ATOM 6241 C C . PHE C 1 357 ? 2.520 -31.320 -27.968 1.00 124.90 404 PHE C C 1
ATOM 6242 O O . PHE C 1 357 ? 1.509 -32.007 -28.098 1.00 129.08 404 PHE C O 1
ATOM 6250 N N . THR C 1 358 ? 3.151 -30.736 -29.006 1.00 120.07 405 THR C N 1
ATOM 6251 C CA . THR C 1 358 ? 2.748 -30.874 -30.417 1.00 122.92 405 THR C CA 1
ATOM 6252 C C . THR C 1 358 ? 3.914 -31.490 -31.198 1.00 126.10 405 THR C C 1
ATOM 6253 O O . THR C 1 358 ? 5.053 -31.339 -30.759 1.00 121.91 405 THR C O 1
ATOM 6257 N N . PRO C 1 359 ? 3.704 -32.121 -32.379 1.00 127.69 406 PRO C N 1
ATOM 6258 C CA . PRO C 1 359 ? 4.863 -32.651 -33.138 1.00 128.32 406 PRO C CA 1
ATOM 6259 C C . PRO C 1 359 ? 5.856 -31.571 -33.600 1.00 130.23 406 PRO C C 1
ATOM 6260 O O . PRO C 1 359 ? 6.993 -31.890 -33.935 1.00 129.38 406 PRO C O 1
ATOM 6264 N N . ASN C 1 360 ? 5.434 -30.287 -33.552 1.00 125.73 407 ASN C N 1
ATOM 6265 C CA . ASN C 1 360 ? 6.189 -29.092 -33.942 1.00 124.01 407 ASN C CA 1
ATOM 6266 C C . ASN C 1 360 ? 7.278 -28.687 -32.930 1.00 122.27 407 ASN C C 1
ATOM 6267 O O . ASN C 1 360 ? 7.952 -27.677 -33.137 1.00 122.00 407 ASN C O 1
ATOM 6272 N N . LEU C 1 361 ? 7.452 -29.457 -31.845 1.00 114.67 408 LEU C N 1
ATOM 6273 C CA . LEU C 1 361 ? 8.423 -29.139 -30.793 1.00 109.77 408 LEU C CA 1
ATOM 6274 C C . LEU C 1 361 ? 9.633 -30.036 -30.810 1.00 112.05 408 LEU C C 1
ATOM 6275 O O . LEU C 1 361 ? 9.486 -31.243 -30.971 1.00 113.12 408 LEU C O 1
ATOM 6280 N N . ARG C 1 362 ? 10.816 -29.458 -30.543 1.00 106.78 409 ARG C N 1
ATOM 6281 C CA . ARG C 1 362 ? 12.092 -30.179 -30.454 1.00 106.28 409 ARG C CA 1
ATOM 6282 C C . ARG C 1 362 ? 12.749 -29.879 -29.116 1.00 106.48 409 ARG C C 1
ATOM 6283 O O . ARG C 1 362 ? 12.688 -28.741 -28.645 1.00 105.64 409 ARG C O 1
ATOM 6291 N N . VAL C 1 363 ? 13.354 -30.906 -28.499 1.00 101.25 410 VAL C N 1
ATOM 6292 C CA . VAL C 1 363 ? 14.036 -30.804 -27.205 1.00 98.50 410 VAL C CA 1
ATOM 6293 C C . VAL C 1 363 ? 15.449 -30.299 -27.435 1.00 102.16 410 VAL C C 1
ATOM 6294 O O . VAL C 1 363 ? 16.133 -30.774 -28.339 1.00 103.66 410 VAL C O 1
ATOM 6298 N N . TRP C 1 364 ? 15.902 -29.364 -26.605 1.00 96.51 411 TRP C N 1
ATOM 6299 C CA . TRP C 1 364 ? 17.258 -28.850 -26.731 1.00 95.94 411 TRP C CA 1
ATOM 6300 C C . TRP C 1 364 ? 18.048 -29.044 -25.444 1.00 97.03 411 TRP C C 1
ATOM 6301 O O . TRP C 1 364 ? 17.603 -28.629 -24.362 1.00 96.91 411 TRP C O 1
ATOM 6312 N N . PHE C 1 365 ? 19.234 -29.635 -25.573 1.00 90.70 412 PHE C N 1
ATOM 6313 C CA . PHE C 1 365 ? 20.148 -29.820 -24.455 1.00 89.35 412 PHE C CA 1
ATOM 6314 C C . PHE C 1 365 ? 21.120 -28.667 -24.627 1.00 95.20 412 PHE C C 1
ATOM 6315 O O . PHE C 1 365 ? 21.854 -28.656 -25.606 1.00 95.73 412 PHE C O 1
ATOM 6323 N N . GLY C 1 366 ? 21.008 -27.636 -23.781 1.00 93.36 413 GLY C N 1
ATOM 6324 C CA . GLY C 1 366 ? 21.801 -26.424 -23.944 1.00 95.92 413 GLY C CA 1
ATOM 6325 C C . GLY C 1 366 ? 21.589 -25.877 -25.348 1.00 104.25 413 GLY C C 1
ATOM 6326 O O . GLY C 1 366 ? 20.436 -25.777 -25.798 1.00 104.91 413 GLY C O 1
ATOM 6327 N N . ASP C 1 367 ? 22.702 -25.640 -26.094 1.00 102.44 414 ASP C N 1
ATOM 6328 C CA . ASP C 1 367 ? 22.684 -25.138 -27.480 1.00 104.11 414 ASP C CA 1
ATOM 6329 C C . ASP C 1 367 ? 22.604 -26.246 -28.563 1.00 105.14 414 ASP C C 1
ATOM 6330 O O . ASP C 1 367 ? 22.700 -25.946 -29.744 1.00 106.18 414 ASP C O 1
ATOM 6335 N N . VAL C 1 368 ? 22.392 -27.505 -28.150 1.00 98.53 415 VAL C N 1
ATOM 6336 C CA . VAL C 1 368 ? 22.333 -28.711 -29.001 1.00 97.56 415 VAL C CA 1
ATOM 6337 C C . VAL C 1 368 ? 20.867 -29.213 -29.199 1.00 98.03 415 VAL C C 1
ATOM 6338 O O . VAL C 1 368 ? 20.231 -29.665 -28.239 1.00 94.68 415 VAL C O 1
ATOM 6342 N N . GLU C 1 369 ? 20.329 -29.093 -30.433 1.00 95.83 416 GLU C N 1
ATOM 6343 C CA . GLU C 1 369 ? 18.964 -29.546 -30.726 1.00 95.65 416 GLU C CA 1
ATOM 6344 C C . GLU C 1 369 ? 18.940 -31.089 -30.686 1.00 104.24 416 GLU C C 1
ATOM 6345 O O . GLU C 1 369 ? 19.937 -31.715 -31.049 1.00 106.52 416 GLU C O 1
ATOM 6351 N N . ALA C 1 370 ? 17.842 -31.705 -30.216 1.00 101.58 417 ALA C N 1
ATOM 6352 C CA . ALA C 1 370 ? 17.798 -33.166 -30.125 1.00 103.12 417 ALA C CA 1
ATOM 6353 C C . ALA C 1 370 ? 16.782 -33.838 -31.045 1.00 112.18 417 ALA C C 1
ATOM 6354 O O . ALA C 1 370 ? 15.805 -33.208 -31.472 1.00 111.46 417 ALA C O 1
ATOM 6356 N N . GLU C 1 371 ? 17.043 -35.123 -31.368 1.00 113.61 418 GLU C N 1
ATOM 6357 C CA . GLU C 1 371 ? 16.172 -35.938 -32.205 1.00 118.33 418 GLU C CA 1
ATOM 6358 C C . GLU C 1 371 ? 14.934 -36.305 -31.359 1.00 124.35 418 GLU C C 1
ATOM 6359 O O . GLU C 1 371 ? 14.983 -37.243 -30.556 1.00 124.99 418 GLU C O 1
ATOM 6365 N N . THR C 1 372 ? 13.846 -35.525 -31.521 1.00 120.73 419 THR C N 1
ATOM 6366 C CA . THR C 1 372 ? 12.587 -35.654 -30.778 1.00 119.58 419 THR C CA 1
ATOM 6367 C C . THR C 1 372 ? 11.511 -36.443 -31.560 1.00 129.45 419 THR C C 1
ATOM 6368 O O . THR C 1 372 ? 11.494 -36.417 -32.795 1.00 132.96 419 THR C O 1
ATOM 6372 N N . MET C 1 373 ? 10.631 -37.155 -30.822 1.00 127.16 420 MET C N 1
ATOM 6373 C CA . MET C 1 373 ? 9.466 -37.875 -31.342 1.00 132.03 420 MET C CA 1
ATOM 6374 C C . MET C 1 373 ? 8.272 -37.675 -30.408 1.00 134.32 420 MET C C 1
ATOM 6375 O O . MET C 1 373 ? 8.407 -37.774 -29.188 1.00 131.26 420 MET C O 1
ATOM 6380 N N . TYR C 1 374 ? 7.111 -37.386 -30.994 1.00 133.33 421 TYR C N 1
ATOM 6381 C CA . TYR C 1 374 ? 5.855 -37.132 -30.295 1.00 133.08 421 TYR C CA 1
ATOM 6382 C C . TYR C 1 374 ? 5.018 -38.414 -30.217 1.00 142.52 421 TYR C C 1
ATOM 6383 O O . TYR C 1 374 ? 4.790 -39.055 -31.246 1.00 147.28 421 TYR C O 1
ATOM 6392 N N . ARG C 1 375 ? 4.579 -38.789 -28.994 1.00 138.76 422 ARG C N 1
ATOM 6393 C CA . ARG C 1 375 ? 3.719 -39.960 -28.737 1.00 144.18 422 ARG C CA 1
ATOM 6394 C C . ARG C 1 375 ? 2.253 -39.486 -28.641 1.00 148.89 422 ARG C C 1
ATOM 6395 O O . ARG C 1 375 ? 1.379 -39.989 -29.348 1.00 153.95 422 ARG C O 1
ATOM 6403 N N . CYS C 1 376 ? 2.016 -38.503 -27.763 1.00 140.94 423 CYS C N 1
ATOM 6404 C CA . CYS C 1 376 ? 0.762 -37.791 -27.496 1.00 141.45 423 CYS C CA 1
ATOM 6405 C C . CYS C 1 376 ? 1.138 -36.477 -26.789 1.00 136.68 423 CYS C C 1
ATOM 6406 O O . CYS C 1 376 ? 2.320 -36.243 -26.527 1.00 131.54 423 CYS C O 1
ATOM 6409 N N . GLY C 1 377 ? 0.161 -35.622 -26.523 1.00 132.22 424 GLY C N 1
ATOM 6410 C CA . GLY C 1 377 ? 0.410 -34.337 -25.877 1.00 127.28 424 GLY C CA 1
ATOM 6411 C C . GLY C 1 377 ? 0.987 -34.395 -24.474 1.00 128.15 424 GLY C C 1
ATOM 6412 O O . GLY C 1 377 ? 1.413 -33.364 -23.943 1.00 124.46 424 GLY C O 1
ATOM 6413 N N . GLU C 1 378 ? 1.025 -35.605 -23.876 1.00 126.32 425 GLU C N 1
ATOM 6414 C CA . GLU C 1 378 ? 1.468 -35.854 -22.503 1.00 125.10 425 GLU C CA 1
ATOM 6415 C C . GLU C 1 378 ? 2.856 -36.472 -22.369 1.00 127.53 425 GLU C C 1
ATOM 6416 O O . GLU C 1 378 ? 3.543 -36.189 -21.387 1.00 124.33 425 GLU C O 1
ATOM 6422 N N . SER C 1 379 ? 3.265 -37.326 -23.328 1.00 126.63 426 SER C N 1
ATOM 6423 C CA . SER C 1 379 ? 4.610 -37.917 -23.323 1.00 125.15 426 SER C CA 1
ATOM 6424 C C . SER C 1 379 ? 5.373 -37.570 -24.599 1.00 126.38 426 SER C C 1
ATOM 6425 O O . SER C 1 379 ? 4.770 -37.333 -25.652 1.00 125.89 426 SER C O 1
ATOM 6428 N N . MET C 1 380 ? 6.697 -37.467 -24.480 1.00 121.45 427 MET C N 1
ATOM 6429 C CA . MET C 1 380 ? 7.551 -37.100 -25.603 1.00 120.66 427 MET C CA 1
ATOM 6430 C C . MET C 1 380 ? 8.956 -37.626 -25.396 1.00 122.83 427 MET C C 1
ATOM 6431 O O . MET C 1 380 ? 9.535 -37.437 -24.324 1.00 120.77 427 MET C O 1
ATOM 6436 N N . LEU C 1 381 ? 9.505 -38.282 -26.426 1.00 120.12 428 LEU C N 1
ATOM 6437 C CA . LEU C 1 381 ? 10.825 -38.890 -26.367 1.00 118.97 428 LEU C CA 1
ATOM 6438 C C . LEU C 1 381 ? 11.882 -38.171 -27.174 1.00 118.11 428 LEU C C 1
ATOM 6439 O O . LEU C 1 381 ? 11.597 -37.657 -28.252 1.00 116.35 428 LEU C O 1
ATOM 6444 N N . CYS C 1 382 ? 13.119 -38.172 -26.666 1.00 114.18 429 CYS C N 1
ATOM 6445 C CA . CYS C 1 382 ? 14.249 -37.578 -27.373 1.00 113.79 429 CYS C CA 1
ATOM 6446 C C . CYS C 1 382 ? 15.552 -38.362 -27.188 1.00 116.78 429 CYS C C 1
ATOM 6447 O O . CYS C 1 382 ? 15.763 -38.982 -26.138 1.00 117.59 429 CYS C O 1
ATOM 6450 N N . VAL C 1 383 ? 16.430 -38.320 -28.212 1.00 110.74 430 VAL C N 1
ATOM 6451 C CA . VAL C 1 383 ? 17.727 -38.985 -28.138 1.00 109.35 430 VAL C CA 1
ATOM 6452 C C . VAL C 1 383 ? 18.699 -38.028 -27.461 1.00 109.04 430 VAL C C 1
ATOM 6453 O O . VAL C 1 383 ? 18.955 -36.929 -27.979 1.00 108.32 430 VAL C O 1
ATOM 6457 N N . VAL C 1 384 ? 19.230 -38.452 -26.296 1.00 102.36 431 VAL C N 1
ATOM 6458 C CA . VAL C 1 384 ? 20.233 -37.710 -25.531 1.00 98.63 431 VAL C CA 1
ATOM 6459 C C . VAL C 1 384 ? 21.523 -37.570 -26.418 1.00 103.69 431 VAL C C 1
ATOM 6460 O O . VAL C 1 384 ? 22.090 -38.581 -26.903 1.00 105.40 431 VAL C O 1
ATOM 6464 N N . PRO C 1 385 ? 21.952 -36.311 -26.684 1.00 97.45 432 PRO C N 1
ATOM 6465 C CA . PRO C 1 385 ? 23.138 -36.113 -27.537 1.00 98.84 432 PRO C CA 1
ATOM 6466 C C . PRO C 1 385 ? 24.448 -36.634 -26.928 1.00 104.98 432 PRO C C 1
ATOM 6467 O O . PRO C 1 385 ? 24.617 -36.566 -25.713 1.00 103.91 432 PRO C O 1
ATOM 6471 N N . ASP C 1 386 ? 25.376 -37.140 -27.769 1.00 104.81 433 ASP C N 1
ATOM 6472 C CA . ASP C 1 386 ? 26.696 -37.616 -27.319 1.00 106.12 433 ASP C CA 1
ATOM 6473 C C . ASP C 1 386 ? 27.450 -36.465 -26.624 1.00 107.16 433 ASP C C 1
ATOM 6474 O O . ASP C 1 386 ? 27.341 -35.308 -27.054 1.00 105.93 433 ASP C O 1
ATOM 6479 N N . ILE C 1 387 ? 28.168 -36.782 -25.527 1.00 101.82 434 ILE C N 1
ATOM 6480 C CA . ILE C 1 387 ? 28.898 -35.795 -24.723 1.00 100.52 434 ILE C CA 1
ATOM 6481 C C . ILE C 1 387 ? 29.840 -34.856 -25.515 1.00 108.11 434 ILE C C 1
ATOM 6482 O O . ILE C 1 387 ? 30.007 -33.694 -25.131 1.00 107.29 434 ILE C O 1
ATOM 6487 N N . SER C 1 388 ? 30.380 -35.341 -26.664 1.00 107.68 435 SER C N 1
ATOM 6488 C CA . SER C 1 388 ? 31.264 -34.582 -27.556 1.00 109.78 435 SER C CA 1
ATOM 6489 C C . SER C 1 388 ? 30.612 -33.286 -28.014 1.00 111.19 435 SER C C 1
ATOM 6490 O O . SER C 1 388 ? 31.322 -32.321 -28.297 1.00 113.67 435 SER C O 1
ATOM 6493 N N . ALA C 1 389 ? 29.259 -33.253 -28.032 1.00 103.42 436 ALA C N 1
ATOM 6494 C CA . ALA C 1 389 ? 28.450 -32.088 -28.400 1.00 102.06 436 ALA C CA 1
ATOM 6495 C C . ALA C 1 389 ? 28.746 -30.884 -27.510 1.00 105.62 436 ALA C C 1
ATOM 6496 O O . ALA C 1 389 ? 28.699 -29.749 -27.995 1.00 107.23 436 ALA C O 1
ATOM 6498 N N . PHE C 1 390 ? 29.055 -31.151 -26.209 1.00 99.78 437 PHE C N 1
ATOM 6499 C CA . PHE C 1 390 ? 29.323 -30.179 -25.136 1.00 98.34 437 PHE C CA 1
ATOM 6500 C C . PHE C 1 390 ? 30.802 -30.007 -24.762 1.00 105.19 437 PHE C C 1
ATOM 6501 O O . PHE C 1 390 ? 31.191 -28.917 -24.321 1.00 107.91 437 PHE C O 1
ATOM 6509 N N . ARG C 1 391 ? 31.607 -31.082 -24.887 1.00 100.62 438 ARG C N 1
ATOM 6510 C CA . ARG C 1 391 ? 33.036 -31.088 -24.558 1.00 102.84 438 ARG C CA 1
ATOM 6511 C C . ARG C 1 391 ? 33.748 -31.786 -25.705 1.00 109.11 438 ARG C C 1
ATOM 6512 O O . ARG C 1 391 ? 33.593 -32.998 -25.850 1.00 108.72 438 ARG C O 1
ATOM 6520 N N . GLU C 1 392 ? 34.472 -31.029 -26.550 1.00 108.48 439 GLU C N 1
ATOM 6521 C CA . GLU C 1 392 ? 35.157 -31.572 -27.720 1.00 111.73 439 GLU C CA 1
ATOM 6522 C C . GLU C 1 392 ? 36.242 -32.556 -27.311 1.00 120.41 439 GLU C C 1
ATOM 6523 O O . GLU C 1 392 ? 37.005 -32.276 -26.385 1.00 122.84 439 GLU C O 1
ATOM 6529 N N . GLY C 1 393 ? 36.250 -33.724 -27.948 1.00 117.12 440 GLY C N 1
ATOM 6530 C CA . GLY C 1 393 ? 37.225 -34.765 -27.654 1.00 119.43 440 GLY C CA 1
ATOM 6531 C C . GLY C 1 393 ? 36.928 -35.606 -26.431 1.00 121.13 440 GLY C C 1
ATOM 6532 O O . GLY C 1 393 ? 37.825 -36.263 -25.898 1.00 123.19 440 GLY C O 1
ATOM 6533 N N . TRP C 1 394 ? 35.686 -35.587 -25.962 1.00 113.75 441 TRP C N 1
ATOM 6534 C CA . TRP C 1 394 ? 35.301 -36.416 -24.832 1.00 112.02 441 TRP C CA 1
ATOM 6535 C C . TRP C 1 394 ? 34.517 -37.571 -25.407 1.00 117.31 441 TRP C C 1
ATOM 6536 O O . TRP C 1 394 ? 33.429 -37.373 -25.968 1.00 115.31 441 TRP C O 1
ATOM 6547 N N . ARG C 1 395 ? 35.075 -38.773 -25.308 1.00 116.69 442 ARG C N 1
ATOM 6548 C CA . ARG C 1 395 ? 34.348 -39.937 -25.787 1.00 116.52 442 ARG C CA 1
ATOM 6549 C C . ARG C 1 395 ? 33.608 -40.624 -24.630 1.00 117.37 442 ARG C C 1
ATOM 6550 O O . ARG C 1 395 ? 32.765 -41.491 -24.862 1.00 117.77 442 ARG C O 1
ATOM 6558 N N . TRP C 1 396 ? 33.908 -40.190 -23.386 1.00 110.85 443 TRP C N 1
ATOM 6559 C CA . TRP C 1 396 ? 33.334 -40.636 -22.112 1.00 108.70 443 TRP C CA 1
ATOM 6560 C C . TRP C 1 396 ? 33.022 -39.396 -21.282 1.00 107.95 443 TRP C C 1
ATOM 6561 O O . TRP C 1 396 ? 33.674 -38.357 -21.459 1.00 106.72 443 TRP C O 1
ATOM 6572 N N . VAL C 1 397 ? 32.089 -39.529 -20.314 1.00 102.64 444 VAL C N 1
ATOM 6573 C CA . VAL C 1 397 ? 31.757 -38.460 -19.371 1.00 100.62 444 VAL C CA 1
ATOM 6574 C C . VAL C 1 397 ? 32.920 -38.463 -18.363 1.00 108.89 444 VAL C C 1
ATOM 6575 O O . VAL C 1 397 ? 32.921 -39.214 -17.379 1.00 109.95 444 VAL C O 1
ATOM 6579 N N . ARG C 1 398 ? 33.962 -37.694 -18.695 1.00 107.78 445 ARG C N 1
ATOM 6580 C CA . ARG C 1 398 ? 35.175 -37.572 -17.902 1.00 111.50 445 ARG C CA 1
ATOM 6581 C C . ARG C 1 398 ? 34.832 -36.882 -16.566 1.00 118.52 445 ARG C C 1
ATOM 6582 O O . ARG C 1 398 ? 35.399 -37.227 -15.531 1.00 122.11 445 ARG C O 1
ATOM 6590 N N . GLN C 1 399 ? 33.862 -35.951 -16.589 1.00 113.57 446 GLN C N 1
ATOM 6591 C CA . GLN C 1 399 ? 33.384 -35.224 -15.413 1.00 114.86 446 GLN C CA 1
ATOM 6592 C C . GLN C 1 399 ? 31.899 -34.910 -15.586 1.00 116.32 446 GLN C C 1
ATOM 6593 O O . GLN C 1 399 ? 31.468 -34.740 -16.727 1.00 112.85 446 GLN C O 1
ATOM 6599 N N . PRO C 1 400 ? 31.099 -34.776 -14.498 1.00 114.87 447 PRO C N 1
ATOM 6600 C CA . PRO C 1 400 ? 29.673 -34.444 -14.674 1.00 111.96 447 PRO C CA 1
ATOM 6601 C C . PRO C 1 400 ? 29.419 -33.135 -15.434 1.00 114.13 447 PRO C C 1
ATOM 6602 O O . PRO C 1 400 ? 30.014 -32.098 -15.124 1.00 115.15 447 PRO C O 1
ATOM 6606 N N . VAL C 1 401 ? 28.562 -33.206 -16.465 1.00 107.50 448 VAL C N 1
ATOM 6607 C CA . VAL C 1 401 ? 28.181 -32.043 -17.269 1.00 105.19 448 VAL C CA 1
ATOM 6608 C C . VAL C 1 401 ? 26.674 -31.811 -17.102 1.00 108.04 448 VAL C C 1
ATOM 6609 O O . VAL C 1 401 ? 25.877 -32.717 -17.368 1.00 106.09 448 VAL C O 1
ATOM 6613 N N . GLN C 1 402 ? 26.292 -30.606 -16.644 1.00 105.23 449 GLN C N 1
ATOM 6614 C CA . GLN C 1 402 ? 24.889 -30.241 -16.468 1.00 102.97 449 GLN C CA 1
ATOM 6615 C C . GLN C 1 402 ? 24.492 -29.300 -17.592 1.00 104.69 449 GLN C C 1
ATOM 6616 O O . GLN C 1 402 ? 25.208 -28.325 -17.855 1.00 105.67 449 GLN C O 1
ATOM 6622 N N . VAL C 1 403 ? 23.390 -29.627 -18.303 1.00 98.08 450 VAL C N 1
ATOM 6623 C CA . VAL C 1 403 ? 22.883 -28.832 -19.436 1.00 95.94 450 VAL C CA 1
ATOM 6624 C C . VAL C 1 403 ? 21.392 -28.552 -19.293 1.00 100.56 450 VAL C C 1
ATOM 6625 O O . VAL C 1 403 ? 20.665 -29.428 -18.808 1.00 99.16 450 VAL C O 1
ATOM 6629 N N . PRO C 1 404 ? 20.906 -27.349 -19.707 1.00 98.45 451 PRO C N 1
ATOM 6630 C CA . PRO C 1 404 ? 19.471 -27.068 -19.590 1.00 96.76 451 PRO C CA 1
ATOM 6631 C C . PRO C 1 404 ? 18.651 -27.811 -20.631 1.00 100.09 451 PRO C C 1
ATOM 6632 O O . PRO C 1 404 ? 19.100 -28.021 -21.765 1.00 99.25 451 PRO C O 1
ATOM 6636 N N . VAL C 1 405 ? 17.446 -28.207 -20.227 1.00 96.67 452 VAL C N 1
ATOM 6637 C CA . VAL C 1 405 ? 16.486 -28.868 -21.103 1.00 95.15 452 VAL C CA 1
ATOM 6638 C C . VAL C 1 405 ? 15.434 -27.800 -21.484 1.00 97.97 452 VAL C C 1
ATOM 6639 O O . VAL C 1 405 ? 14.799 -27.182 -20.611 1.00 97.03 452 VAL C O 1
ATOM 6643 N N . THR C 1 406 ? 15.348 -27.513 -22.792 1.00 94.46 453 THR C N 1
ATOM 6644 C CA . THR C 1 406 ? 14.446 -26.495 -23.321 1.00 94.50 453 THR C CA 1
ATOM 6645 C C . THR C 1 406 ? 13.601 -27.054 -24.443 1.00 97.67 453 THR C C 1
ATOM 6646 O O . THR C 1 406 ? 14.047 -27.940 -25.173 1.00 97.19 453 THR C O 1
ATOM 6650 N N . LEU C 1 407 ? 12.383 -26.521 -24.586 1.00 94.82 454 LEU C N 1
ATOM 6651 C CA . LEU C 1 407 ? 11.481 -26.889 -25.665 1.00 95.60 454 LEU C CA 1
ATOM 6652 C C . LEU C 1 407 ? 11.423 -25.755 -26.669 1.00 101.90 454 LEU C C 1
ATOM 6653 O O . LEU C 1 407 ? 11.353 -24.580 -26.290 1.00 100.73 454 LEU C O 1
ATOM 6658 N N . VAL C 1 408 ? 11.572 -26.103 -27.954 1.00 101.27 455 VAL C N 1
ATOM 6659 C CA . VAL C 1 408 ? 11.592 -25.105 -29.024 1.00 103.36 455 VAL C CA 1
ATOM 6660 C C . VAL C 1 408 ? 10.567 -25.431 -30.101 1.00 109.48 455 VAL C C 1
ATOM 6661 O O . VAL C 1 408 ? 10.504 -26.575 -30.554 1.00 109.94 455 VAL C O 1
ATOM 6665 N N . ARG C 1 409 ? 9.763 -24.421 -30.500 1.00 107.13 456 ARG C N 1
ATOM 6666 C CA . ARG C 1 409 ? 8.738 -24.559 -31.538 1.00 109.46 456 ARG C CA 1
ATOM 6667 C C . ARG C 1 409 ? 9.334 -24.264 -32.919 1.00 115.98 456 ARG C C 1
ATOM 6668 O O . ARG C 1 409 ? 10.317 -23.532 -33.012 1.00 115.96 456 ARG C O 1
ATOM 6676 N N . ASN C 1 410 ? 8.723 -24.833 -33.982 1.00 115.66 457 ASN C N 1
ATOM 6677 C CA . ASN C 1 410 ? 9.068 -24.682 -35.403 1.00 120.12 457 ASN C CA 1
ATOM 6678 C C . ASN C 1 410 ? 9.275 -23.223 -35.831 1.00 126.46 457 ASN C C 1
ATOM 6679 O O . ASN C 1 410 ? 10.160 -22.939 -36.632 1.00 127.79 457 ASN C O 1
ATOM 6684 N N . ASP C 1 411 ? 8.457 -22.305 -35.294 1.00 124.57 458 ASP C N 1
ATOM 6685 C CA . ASP C 1 411 ? 8.514 -20.870 -35.600 1.00 127.95 458 ASP C CA 1
ATOM 6686 C C . ASP C 1 411 ? 9.547 -20.042 -34.793 1.00 130.58 458 ASP C C 1
ATOM 6687 O O . ASP C 1 411 ? 9.691 -18.843 -35.053 1.00 134.42 458 ASP C O 1
ATOM 6692 N N . GLY C 1 412 ? 10.267 -20.675 -33.866 1.00 121.23 459 GLY C N 1
ATOM 6693 C CA . GLY C 1 412 ? 11.299 -19.994 -33.092 1.00 119.39 459 GLY C CA 1
ATOM 6694 C C . GLY C 1 412 ? 11.005 -19.787 -31.622 1.00 119.46 459 GLY C C 1
ATOM 6695 O O . GLY C 1 412 ? 11.925 -19.515 -30.847 1.00 117.62 459 GLY C O 1
ATOM 6696 N N . VAL C 1 413 ? 9.732 -19.912 -31.214 1.00 114.82 460 VAL C N 1
ATOM 6697 C CA . VAL C 1 413 ? 9.333 -19.742 -29.812 1.00 111.50 460 VAL C CA 1
ATOM 6698 C C . VAL C 1 413 ? 10.047 -20.756 -28.908 1.00 112.25 460 VAL C C 1
ATOM 6699 O O . VAL C 1 413 ? 10.065 -21.954 -29.210 1.00 111.02 460 VAL C O 1
ATOM 6703 N N . ILE C 1 414 ? 10.659 -20.254 -27.823 1.00 107.66 461 ILE C N 1
ATOM 6704 C CA . ILE C 1 414 ? 11.388 -21.046 -26.831 1.00 104.36 461 ILE C CA 1
ATOM 6705 C C . ILE C 1 414 ? 10.555 -21.176 -25.557 1.00 107.72 461 ILE C C 1
ATOM 6706 O O . ILE C 1 414 ? 10.194 -20.165 -24.946 1.00 109.37 461 ILE C O 1
ATOM 6711 N N . TYR C 1 415 ? 10.309 -22.424 -25.125 1.00 102.11 462 TYR C N 1
ATOM 6712 C CA . TYR C 1 415 ? 9.570 -22.725 -23.896 1.00 100.60 462 TYR C CA 1
ATOM 6713 C C . TYR C 1 415 ? 10.499 -23.232 -22.804 1.00 100.50 462 TYR C C 1
ATOM 6714 O O . TYR C 1 415 ? 10.853 -24.416 -22.755 1.00 97.38 462 TYR C O 1
ATOM 6723 N N . SER C 1 416 ? 10.912 -22.312 -21.940 1.00 98.34 463 SER C N 1
ATOM 6724 C CA . SER C 1 416 ? 11.803 -22.606 -20.839 1.00 98.80 463 SER C CA 1
ATOM 6725 C C . SER C 1 416 ? 11.154 -23.675 -19.964 1.00 105.66 463 SER C C 1
ATOM 6726 O O . SER C 1 416 ? 9.933 -23.655 -19.781 1.00 107.38 463 SER C O 1
ATOM 6729 N N . THR C 1 417 ? 11.944 -24.654 -19.503 1.00 102.18 464 THR C N 1
ATOM 6730 C CA . THR C 1 417 ? 11.467 -25.693 -18.584 1.00 102.63 464 THR C CA 1
ATOM 6731 C C . THR C 1 417 ? 12.269 -25.546 -17.294 1.00 108.40 464 THR C C 1
ATOM 6732 O O . THR C 1 417 ? 13.453 -25.212 -17.356 1.00 108.34 464 THR C O 1
ATOM 6736 N N . SER C 1 418 ? 11.664 -25.840 -16.145 1.00 106.65 465 SER C N 1
ATOM 6737 C CA . SER C 1 418 ? 12.372 -25.755 -14.864 1.00 109.98 465 SER C CA 1
ATOM 6738 C C . SER C 1 418 ? 13.586 -26.706 -14.794 1.00 111.57 465 SER C C 1
ATOM 6739 O O . SER C 1 418 ? 14.475 -26.516 -13.964 1.00 113.13 465 SER C O 1
ATOM 6742 N N . LEU C 1 419 ? 13.614 -27.710 -15.688 1.00 104.19 466 LEU C N 1
ATOM 6743 C CA . LEU C 1 419 ? 14.535 -28.841 -15.701 1.00 102.78 466 LEU C CA 1
ATOM 6744 C C . LEU C 1 419 ? 15.855 -28.784 -16.484 1.00 103.01 466 LEU C C 1
ATOM 6745 O O . LEU C 1 419 ? 15.987 -28.029 -17.453 1.00 100.75 466 LEU C O 1
ATOM 6750 N N . THR C 1 420 ? 16.836 -29.619 -16.023 1.00 99.27 467 THR C N 1
ATOM 6751 C CA . THR C 1 420 ? 18.199 -29.790 -16.561 1.00 97.99 467 THR C CA 1
ATOM 6752 C C . THR C 1 420 ? 18.639 -31.270 -16.651 1.00 99.78 467 THR C C 1
ATOM 6753 O O . THR C 1 420 ? 18.128 -32.123 -15.924 1.00 100.12 467 THR C O 1
ATOM 6757 N N . PHE C 1 421 ? 19.604 -31.555 -17.546 1.00 94.43 468 PHE C N 1
ATOM 6758 C CA . PHE C 1 421 ? 20.158 -32.894 -17.765 1.00 93.66 468 PHE C CA 1
ATOM 6759 C C . PHE C 1 421 ? 21.605 -32.982 -17.274 1.00 98.05 468 PHE C C 1
ATOM 6760 O O . PHE C 1 421 ? 22.425 -32.124 -17.608 1.00 97.64 468 PHE C O 1
ATOM 6768 N N . THR C 1 422 ? 21.926 -34.023 -16.503 1.00 96.18 469 THR C N 1
ATOM 6769 C CA . THR C 1 422 ? 23.295 -34.171 -16.016 1.00 97.88 469 THR C CA 1
ATOM 6770 C C . THR C 1 422 ? 23.973 -35.449 -16.517 1.00 102.40 469 THR C C 1
ATOM 6771 O O . THR C 1 422 ? 23.595 -36.543 -16.090 1.00 104.20 469 THR C O 1
ATOM 6775 N N . TYR C 1 423 ? 24.967 -35.310 -17.429 1.00 97.70 470 TYR C N 1
ATOM 6776 C CA . TYR C 1 423 ? 25.748 -36.446 -17.939 1.00 98.45 470 TYR C CA 1
ATOM 6777 C C . TYR C 1 423 ? 26.585 -36.927 -16.776 1.00 108.33 470 TYR C C 1
ATOM 6778 O O . TYR C 1 423 ? 27.188 -36.093 -16.088 1.00 109.85 470 TYR C O 1
ATOM 6787 N N . THR C 1 424 ? 26.582 -38.246 -16.510 1.00 107.30 471 THR C N 1
ATOM 6788 C CA . THR C 1 424 ? 27.291 -38.781 -15.350 1.00 111.47 471 THR C CA 1
ATOM 6789 C C . THR C 1 424 ? 28.376 -39.785 -15.681 1.00 119.92 471 THR C C 1
ATOM 6790 O O . THR C 1 424 ? 28.112 -40.703 -16.457 1.00 120.46 471 THR C O 1
ATOM 6794 N N . PRO C 1 425 ? 29.560 -39.700 -15.020 1.00 120.44 472 PRO C N 1
ATOM 6795 C CA . PRO C 1 425 ? 30.609 -40.712 -15.237 1.00 123.14 472 PRO C CA 1
ATOM 6796 C C . PRO C 1 425 ? 30.158 -42.115 -14.823 1.00 130.33 472 PRO C C 1
ATOM 6797 O O . PRO C 1 425 ? 29.537 -42.305 -13.775 1.00 132.20 472 PRO C O 1
ATOM 6801 N N . GLU C 1 426 ? 30.455 -43.081 -15.692 1.00 127.40 473 GLU C N 1
ATOM 6802 C CA . GLU C 1 426 ? 30.103 -44.497 -15.616 1.00 157.13 473 GLU C CA 1
ATOM 6803 C C . GLU C 1 426 ? 31.181 -45.348 -14.939 1.00 172.83 473 GLU C C 1
ATOM 6804 O O . GLU C 1 426 ? 31.702 -44.970 -13.893 1.00 128.50 473 GLU C O 1
ATOM 6810 N N . SER D 2 1 ? 7.858 -35.352 6.203 1.00 115.69 183 SER D N 1
ATOM 6811 C CA . SER D 2 1 ? 9.169 -35.019 6.775 1.00 114.28 183 SER D CA 1
ATOM 6812 C C . SER D 2 1 ? 9.791 -33.770 6.130 1.00 113.53 183 SER D C 1
ATOM 6813 O O . SER D 2 1 ? 9.308 -33.295 5.093 1.00 114.10 183 SER D O 1
ATOM 6816 N N . GLY D 2 2 ? 10.853 -33.262 6.747 1.00 104.83 184 GLY D N 1
ATOM 6817 C CA . GLY D 2 2 ? 11.581 -32.119 6.224 1.00 102.03 184 GLY D CA 1
ATOM 6818 C C . GLY D 2 2 ? 11.763 -30.950 7.162 1.00 101.68 184 GLY D C 1
ATOM 6819 O O . GLY D 2 2 ? 10.952 -30.725 8.060 1.00 100.66 184 GLY D O 1
ATOM 6820 N N . LEU D 2 3 ? 12.848 -30.197 6.932 1.00 96.64 185 LEU D N 1
ATOM 6821 C CA . LEU D 2 3 ? 13.192 -28.970 7.650 1.00 95.60 185 LEU D CA 1
ATOM 6822 C C . LEU D 2 3 ? 12.798 -27.764 6.803 1.00 97.79 185 LEU D C 1
ATOM 6823 O O . LEU D 2 3 ? 13.016 -27.755 5.578 1.00 98.52 185 LEU D O 1
ATOM 6828 N N . VAL D 2 4 ? 12.208 -26.755 7.453 1.00 90.03 186 VAL D N 1
ATOM 6829 C CA . VAL D 2 4 ? 11.804 -25.532 6.789 1.00 87.92 186 VAL D CA 1
ATOM 6830 C C . VAL D 2 4 ? 12.359 -24.341 7.567 1.00 93.61 186 VAL D C 1
ATOM 6831 O O . VAL D 2 4 ? 12.249 -24.306 8.786 1.00 93.52 186 VAL D O 1
ATOM 6835 N N . LYS D 2 5 ? 12.963 -23.379 6.863 1.00 92.43 187 LYS D N 1
ATOM 6836 C CA . LYS D 2 5 ? 13.483 -22.151 7.460 1.00 94.36 187 LYS D CA 1
ATOM 6837 C C . LYS D 2 5 ? 12.565 -21.038 6.989 1.00 99.47 187 LYS D C 1
ATOM 6838 O O . LYS D 2 5 ? 12.319 -20.921 5.789 1.00 100.05 187 LYS D O 1
ATOM 6844 N N . ALA D 2 6 ? 12.028 -20.250 7.922 1.00 85.76 188 ALA D N 1
ATOM 6845 C CA . ALA D 2 6 ? 11.114 -19.147 7.639 1.00 81.67 188 ALA D CA 1
ATOM 6846 C C . ALA D 2 6 ? 11.154 -18.094 8.774 1.00 85.17 188 ALA D C 1
ATOM 6847 O O . ALA D 2 6 ? 10.668 -18.373 9.879 1.00 85.17 188 ALA D O 1
ATOM 6849 N N . PRO D 2 7 ? 11.733 -16.889 8.529 1.00 81.26 189 PRO D N 1
ATOM 6850 C CA . PRO D 2 7 ? 11.779 -15.857 9.586 1.00 80.41 189 PRO D CA 1
ATOM 6851 C C . PRO D 2 7 ? 10.410 -15.476 10.137 1.00 83.70 189 PRO D C 1
ATOM 6852 O O . PRO D 2 7 ? 9.447 -15.300 9.384 1.00 81.95 189 PRO D O 1
ATOM 6856 N N . VAL D 2 8 ? 10.331 -15.346 11.453 1.00 81.48 190 VAL D N 1
ATOM 6857 C CA . VAL D 2 8 ? 9.078 -15.006 12.105 1.00 79.43 190 VAL D CA 1
ATOM 6858 C C . VAL D 2 8 ? 8.743 -13.505 12.146 1.00 81.76 190 VAL D C 1
ATOM 6859 O O . VAL D 2 8 ? 9.584 -12.630 12.375 1.00 82.97 190 VAL D O 1
ATOM 6863 N N . TRP D 2 9 ? 7.494 -13.229 11.904 1.00 76.31 191 TRP D N 1
ATOM 6864 C CA . TRP D 2 9 ? 6.930 -11.902 11.991 1.00 75.23 191 TRP D CA 1
ATOM 6865 C C . TRP D 2 9 ? 5.950 -11.953 13.162 1.00 79.22 191 TRP D C 1
ATOM 6866 O O . TRP D 2 9 ? 5.007 -12.736 13.143 1.00 79.21 191 TRP D O 1
ATOM 6877 N N . TRP D 2 10 ? 6.224 -11.185 14.205 1.00 76.82 192 TRP D N 1
ATOM 6878 C CA . TRP D 2 10 ? 5.457 -11.192 15.436 1.00 77.61 192 TRP D CA 1
ATOM 6879 C C . TRP D 2 10 ? 4.307 -10.193 15.442 1.00 83.53 192 TRP D C 1
ATOM 6880 O O . TRP D 2 10 ? 4.558 -8.982 15.520 1.00 83.65 192 TRP D O 1
ATOM 6891 N N . PRO D 2 11 ? 3.028 -10.669 15.415 1.00 80.49 193 PRO D N 1
ATOM 6892 C CA . PRO D 2 11 ? 1.908 -9.729 15.536 1.00 81.99 193 PRO D CA 1
ATOM 6893 C C . PRO D 2 11 ? 2.063 -8.908 16.814 1.00 95.43 193 PRO D C 1
ATOM 6894 O O . PRO D 2 11 ? 2.558 -9.430 17.837 1.00 95.65 193 PRO D O 1
ATOM 6898 N N . MET D 2 12 ? 1.646 -7.636 16.771 1.00 97.82 194 MET D N 1
ATOM 6899 C CA . MET D 2 12 ? 1.794 -6.844 17.979 1.00 102.48 194 MET D CA 1
ATOM 6900 C C . MET D 2 12 ? 0.534 -6.497 18.735 1.00 108.10 194 MET D C 1
ATOM 6901 O O . MET D 2 12 ? -0.570 -6.749 18.271 1.00 106.07 194 MET D O 1
ATOM 6906 N N . LYS D 2 13 ? 0.724 -5.966 19.943 1.00 109.08 195 LYS D N 1
ATOM 6907 C CA . LYS D 2 13 ? -0.323 -5.467 20.827 1.00 113.02 195 LYS D CA 1
ATOM 6908 C C . LYS D 2 13 ? 0.202 -4.226 21.586 1.00 122.56 195 LYS D C 1
ATOM 6909 O O . LYS D 2 13 ? 1.343 -3.770 21.358 1.00 121.27 195 LYS D O 1
ATOM 6915 N N . ASP D 2 14 ? -0.652 -3.674 22.467 1.00 123.42 196 ASP D N 1
ATOM 6916 C CA . ASP D 2 14 ? -0.385 -2.499 23.308 1.00 125.91 196 ASP D CA 1
ATOM 6917 C C . ASP D 2 14 ? 0.111 -2.967 24.730 1.00 128.42 196 ASP D C 1
ATOM 6918 O O . ASP D 2 14 ? -0.112 -4.136 25.051 1.00 127.15 196 ASP D O 1
ATOM 6923 N N . ASN D 2 15 ? 0.824 -2.157 25.571 1.00 124.90 197 ASN D N 1
ATOM 6924 C CA . ASN D 2 15 ? 1.236 -0.748 25.504 1.00 153.00 197 ASN D CA 1
ATOM 6925 C C . ASN D 2 15 ? 0.064 0.240 25.618 1.00 206.41 197 ASN D C 1
ATOM 6926 O O . ASN D 2 15 ? -0.938 -0.052 26.278 1.00 173.69 197 ASN D O 1
#

CATH classification: 2.60.40.1450 (+2 more: 2.80.10.50, 2.60.40.10)

Foldseek 3Di:
DFDFFALVLLQVCVVPVFWWKKKWKFFQAAAADEDPDQPWGPPFIKIFTDGNNLVVQLVVCVVVPDDNLQSAKWKWKDKPCPPNDIHTFDCPVHRMGTPGRYHHYPVDPDQKIWMWIWMDGSVRHGQGIETWPIYGYDNADDLDFDDCVPVSFFAKQFFKKKKWADPPPDLQRIWTFDDDPNDTWTHNGDIFIWGKFFAQPPDDKDPDGDGDTDTAWQQTWIWTATPPPRDIDIIWGKFADNDQKTFNPGGGGDTAFGKIATQRPPDQQWTFFHDPTDTDTDHWDADPVDPGMTGHDSRRIITMTGMDMDMAIKDQSVDDDDDHCPPGWAFPDWDWPDDDDATKIKTFTAQDDQQKWKAFRSRTWAKDDDDRGIIMTGDDDPCVVPPPCPADPAKDKTFIWIAGRRRMITGHPDIDIGHD/DDDDDDDDDDDDDDD/DFDFFALVLLLVCVVPPFWWKKKKKFFQAAAADEDPDFDWGPVFIKIFTDGNNLVVQLVVVVVVPDDLQQSAKWKWKAKPPLVDDTHTFDCPVHRMTGRGGYHHYPSDPDQKIWMWIWMDGNNRQGQGIETKPIYGYDHPDDPDFDDCVPVVFFAKQFFWKKKWADPPPDLQRIFIFDQDDHDTWGHPGDIFIWGKFFAQPPFDWDPDGDGDTDTDWAQTWIWTATPPPRDIDTIWGKFADDPQKTQQPGTGTDGAFGWIWTHRPPDQQWTQFHDRTDTDTDHWDDDVPCPRMTGHDSRGIITMTTMDMDMWIKDQSVDDDSDHCPPGWAFPDWDWDDDDDWIKIKTFTAPDDQQKWKAFRSRTWDKDDDDRGIIMTTDDQCCVPPPPDNFCPDKDKTAIWMAGRSRMITGYPDIDIRDGD/DDDDDDDDDDDDDDD

GO terms:
  GO:0005515 protein binding (F, IPI)
  GO:0005634 nucleus (C, IDA)
  GO:0000978 RNA polymerase II cis-regulatory region sequence-specific DNA binding (F, IDA)
  GO:0003677 DNA binding (F, IDA)
  GO:0003682 chromatin binding (F, IDA)
  GO:0045892 negative regulation of DNA-templated transcription (P, IDA)
  GO:0043565 sequence-specific DNA binding (F, IDA)
  GO:0005667 transcription regulator complex (C, IDA)
  GO:0003139 secondary heart field specification (P, IGI)
  GO:0005634 nucleus (C, IC)
  GO:0042127 regulation of cell population proliferation (P, IGI)
  GO:0006357 regulation of transcription by RNA polymerase II (P, IGI)
  GO:0007219 Notch signaling pathway (P, IGI)
  GO:0007221 positive regulation of transcription of Notch receptor target (P, IGI)
  GO:0008284 positive regulation of cell population proliferation (P, IGI)
  GO:0001525 angiogenesis (P, IMP)
  GO:0001756 somitogenesis (P, IMP)
  GO:0001837 epithelial to mesenchymal transition (P, IMP)
  GO:0002437 inflammatory response to antigenic stimulus (P, IMP)
  GO:0003139 secondary heart field specification (P, IMP)

Nearest PDB structures (foldseek):
  4j2x-assembly1_A  TM=1.002E+00  e=7.354E-86  Mus musculus
  6dks-assembly1_G  TM=9.662E-01  e=2.070E-79  Mus musculus
  3brg-assembly1_C  TM=9.683E-01  e=5.430E-75  Mus musculus
  3nbn-assembly1_A  TM=9.694E-01  e=9.347E-72  Homo sapiens
  5e24-assembly2_E  TM=9.442E-01  e=9.439E-71  Drosophila melanogaster

InterPro domains:
  IPR008967 p53-like transcription factor, DNA-binding domain superfamily [SSF49417] (56-204)
  IPR013783 Immunoglobulin-like fold [G3DSA:2.60.40.10] (381-474)
  IPR014756 Immunoglobulin E-se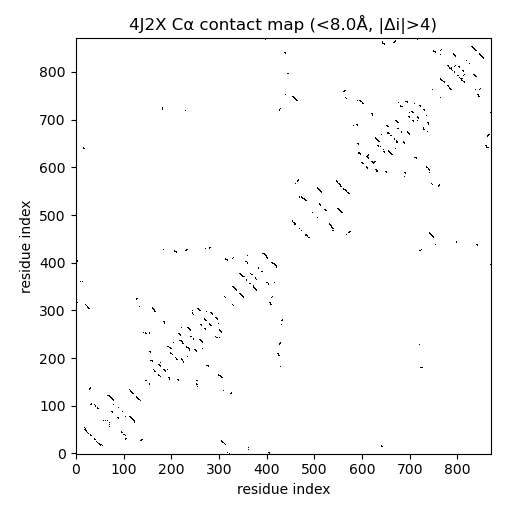t [SSF81296] (360-472)
  IPR015350 Beta-trefoil DNA-binding domain [PF09270] (232-354)
  IPR015350 Beta-trefoil DNA-binding domain [SM01268] (205-354)
  IPR015351 RBP-J/Cbf11/Cbf12, DNA binding [PF09271] (74-204)
  IPR015351 RBP-J/Cbf11/Cbf12, DNA binding [SM01267] (73-204)
  IPR036358 Beta-trefoil domain superfamily [SSF110217] (202-359)
  IPR037095 RBP-J/Cbf11, DNA binding domain superfamily [G3DSA:2.60.40.1450] (58-379)
  IPR038007 RBP-Jkappa, IPT domain [PF20144] (380-470)
  IPR038007 RBP-Jkappa, IPT domain [cd01176] (376-472)
  IPR040159 Suppressor of hairless-like [PTHR10665] (43-496)

Solvent-accessible surface area: 42564 Å² total; per-residue (Å²): 158,100,118,121,18,62,105,118,15,0,94,65,5,24,69,62,74,5,19,6,16,0,16,0,37,1,9,70,7,6,49,37,0,108,60,141,57,120,116,77,20,17,1,15,3,4,1,54,18,88,45,52,2,30,93,86,15,78,82,55,5,57,117,109,63,27,55,130,147,68,3,42,24,22,0,52,0,1,18,33,78,64,134,86,121,41,59,118,8,84,6,112,84,90,104,53,12,12,5,126,71,6,79,1,32,48,88,23,158,65,155,72,9,63,0,6,0,86,0,48,8,39,54,80,77,82,4,2,60,3,79,2,86,151,4,41,16,14,71,134,37,38,197,175,160,26,46,90,194,60,30,86,24,9,0,33,18,34,42,48,0,0,1,8,4,98,53,197,118,91,97,131,32,8,69,15,1,19,8,85,36,11,52,3,18,0,12,51,131,47,26,8,9,0,68,0,17,19,2,60,100,140,30,81,65,30,64,112,3,37,19,91,108,40,71,0,41,4,29,46,1,0,1,0,10,7,42,92,32,16,4,0,0,2,16,0,21,0,34,39,4,87,163,107,19,0,33,46,98,16,102,18,11,0,2,4,24,14,84,0,0,0,28,1,32,116,38,129,66,15,0,0,2,23,31,126,86,108,7,16,24,85,79,1,82,68,20,133,202,68,182,59,48,13,74,11,49,74,4,0,19,0,22,0,2,8,5,35,82,0,88,21,25,2,25,32,13,49,26,85,40,154,51,55,6,19,90,3,11,50,19,118,55,38,127,88,80,24,77,68,140,75,41,53,2,48,0,53,5,83,42,5,40,84,59,2,69,0,8,0,6,27,16,81,6,74,29,110,81,123,58,16,85,14,0,26,2,47,18,21,96,13,53,43,43,60,174,61,37,219,147,28,114,134,69,3,59,13,23,2,2,1,4,29,69,13,0,0,0,2,34,24,104,31,18,23,61,20,90,122,91,42,142,35,113,0,12,22,17,100,1,115,129,95,208,172,106,120,116,12,72,122,111,25,0,108,76,2,46,145,129,82,4,18,7,16,0,18,0,38,1,11,75,8,7,41,53,0,105,59,156,66,118,90,71,20,25,1,13,3,6,0,55,16,92,42,70,2,30,146,84,16,54,90,57,10,49,121,112,66,34,56,120,149,75,1,35,20,32,0,65,0,6,12,26,143,18,155,52,159,62,52,121,9,56,4,110,76,113,94,64,14,12,4,102,65,5,45,2,19,48,89,16,162,78,155,83,5,57,0,17,0,103,0,52,13,46,54,88,75,78,4,4,68,4,78,2,70,138,4,78,16,17,67,137,44,68,196,168,169,23,39,79,184,63,31,100,32,12,1,33,16,33,39,34,0,0,2,6,7,92,55,182,112,94,91,130,36,10,58,12,0,22,8,99,66,28,40,4,20,0,4,53,120,32,31,8,15,0,77,0,16,17,4,41,107,115,33,57,27,5,30,102,4,38,16,99,117,34,75,0,41,4,37,48,1,0,1,0,10,7,42,134,56,29,35,0,0,6,15,0,25,0,30,34,15,80,191,92,22,0,34,50,102,18,104,12,6,0,7,6,25,17,122,0,0,0,26,7,34,104,42,97,33,26,1,0,1,22,31,124,75,124,6,22,36,91,74,3,28,14,12,31,81,71,129,49,64,21,61,12,58,71,7,1,13,0,19,0,4,5,3,40,85,0,82,18,25,3,40,36,12,33,26,80,27,176,45,57,7,20,83,5,8,34,21,104,53,33,120,77,78,26,84,59,165,104,30,65,5,42,0,57,4,78,52,6,41,85,64,4,67,0,5,0,5,28,19,74,7,133,29,116,83,131,53,15,100,24,1,23,1,35,17,21,91,9,40,44,44,103,174,62,41,189,194,21,158,89,83,4,121,10,37,2,1,0,6,32,58,23,0,0,0,2,31,22,119,50,67,18,60,16,90,66,162,102,36,135,34,147,0,67,25,39,54,1,38,96,106,117

B-factor: mean 108.71, std 29.53, range [49.71, 211.26]

Radius of gyration: 35.14 Å; Cα contacts (8 Å, |Δi|>4): 2145; chains: 4; bounding box: 73×68×115 Å

Organism: Mus musculus (NCBI:txid10090)

Sequence (871 aa):
PPKRLTREAMRNYLKERGDQTVLILHAKVAQKSYGNEKRFFCCPPPCVYLMGSGWKKKKEQMETDGCSEQESQPCAFIGIGNSDQEMQQLNLEGKNYCTAKTLYISDSDKRKHHFMLSVKMFYGNSDDIGVFLSKRIKVISKPSKKKQSLKNADLCIASGTKVALFNRLRSQTVSTRYLHVEGGNFHASSQQWGAFYIHLLDDDESEGEEFTVRDGYIHYGQTVKLVCSVTGMALPRLIIRKVDKQTALLDADDPVSQLHKCAFYLKDTERMYLCLSQERIIQFQATPCPKEQNKEMINDGASWTIISTDKAEYTFYEGMGPVLAPVTPVPVVESLQLNGGGDVAMLELTGQNFTPNLRVWFGDVEAETMYRCGESMLCVVPDISAFREGWRWVRQPVQVPVTLVRNDGVIYSTSLTFTYTPSGLVKAPVWWPMKDNPPKRLTREAMRNYLKERGDQTVLILHAKVAQKSYGNEKRFFCPPPCVYLMGSGWKKKKEQMETDGCSEQESQPCAFIGIGNSDQEMQQLNLEGKNYCTAKTLYISDSDKRKHHFMLSVKMFYGNSDDIGVFLSKRIKVISKPSKKKQSLKNADLCIASGTKVALFNRLRSQTVSTRYLHVEGGNFHASSQQWGAFYIHLLDDDESEGEEFTVRDGYIHYGQTVKLVCSVTGMALPRLIIRKVDKQTALLDADDPVSQLHKCAFYLKDTERMYLCLSQERIIQFQATPCPKEQNKEMINDGASWTIISTDKAEYTFYEGMGPVLAPVTPVPVVESLQLNGGGDVAMLELTGQNFTPNLRVWFGDVEAETMYRCGESMLCVVPDISAFREGWRWVRQPVQVPVTLVRNDGVIYSTSLTFTYTPESGLVKAPVWWPMKDN

Secondary structure (DSSP, 8-state):
---PPPHHHHHHHHHS---EEEEEEEESEEEPB-SS-----SSPPEEEEESTHHHHHHHHHHHHT--HHHHSEEEEEEESSTT---EEE--TT-SEEE-TT---BTT---SEE-EEEEEEETT--EEEEEE---EEEESS--SS---GGGGGGB-BTTEEEEEEE-STT-GGG-EEEEEETTEEEEESS----EEEEEE-TTPPPSSEEE-B-SB-BTT-EEEEEETTT--BPSPEEEEEESSSEEESS--PBPBTT-EEEEEESSSSSEEEEEETTEEEEEEPEEPSS-TTEEE--GGG-EEEEEEEEEEEEEEEBTBS-SS-SPSPPEEEEEEE--SSSS-EEEEEEE---TTEEEEETTEE--EEEEETTEEEEEPPPGGGTSTT-SS--S-EEEEEEEEETTSEEEEEEEEEEE--/--EEE--B-PPB---/---PPPHHHHHHHHHH---EEEEEEEESEEEPP-TT-----SSPPEEEEESTHHHHHHHHHHHTT--HHHHSEEEEEEESS-SSPPEEE--TT-SEEE-TT----SS---SEE-EEEEEEETT--EEEEEE---EEEE-S---SPP-GGGGGGB-BTTEEEEEEEEETTEEEEEEEEEEETTEEEEESS----EEEEE--TTPPSSSEEE-B-SB-BTT-EEEEEETTT--BPPPEEEEEEETTEEETT--SBPBTT-EEEEEETTSSSEEEEEETTEEEEEEPEE-TT-TTEEE--GGG-EEEEEEEEEEEEEEEBTB--SS--PSPPEEEEEEE---SSS-EEEEEEE---TTEEEEETTEE-EEEESSSSEEEEEPPPGGGTSTT-SS-SS-EEEEEEEEETTSEEEEEEEEEEE---/--EEE--B---B---